Protein AF-0000000073612764 (afdb_homodimer)

pLDDT: mean 76.45, std 27.86, range [14.73, 98.94]

Solvent-accessible surface area (backbone atoms only — not comparable to full-atom values): 67727 Å² total; per-residue (Å²): 134,64,62,68,88,82,81,88,78,84,76,68,81,69,78,70,76,78,71,77,79,73,77,84,73,81,82,80,80,85,80,77,92,86,90,81,88,84,84,82,78,88,77,84,74,81,81,82,83,83,87,80,78,78,71,62,63,65,56,52,54,52,49,50,52,47,48,49,51,46,52,46,45,54,45,41,50,46,36,46,58,24,46,49,54,46,48,48,30,52,41,17,35,62,27,82,59,72,61,72,38,62,96,82,54,77,76,76,83,60,82,93,48,69,78,62,61,62,55,54,48,45,57,57,60,62,50,53,68,84,73,54,59,67,57,21,48,76,69,43,37,64,54,66,69,58,53,51,52,41,25,75,71,35,61,42,5,43,66,36,49,52,94,38,61,18,65,43,42,49,49,50,54,47,31,56,52,28,20,61,46,27,65,37,55,23,60,31,50,48,45,40,33,25,48,39,44,11,44,29,47,44,73,76,44,36,51,73,68,53,36,67,67,46,41,38,43,34,10,51,43,80,34,36,26,10,44,40,68,34,26,94,75,13,60,93,30,57,87,63,53,77,26,34,36,44,74,39,94,85,64,58,27,27,39,28,39,40,58,29,40,76,17,42,31,40,78,68,33,40,35,30,32,35,55,25,32,26,81,41,72,43,96,85,64,49,77,42,79,27,36,20,25,31,57,41,52,46,84,51,42,45,56,48,58,55,69,66,65,59,45,65,32,40,32,22,34,49,27,12,31,36,36,33,49,70,17,54,35,49,57,86,30,48,38,58,43,91,52,41,15,56,60,49,51,51,53,29,57,35,68,41,33,26,43,47,5,20,15,44,24,32,31,44,54,53,48,49,52,57,45,46,55,48,28,66,65,43,51,49,83,91,32,38,42,58,72,37,53,64,50,42,50,49,51,50,51,39,52,40,47,33,50,35,28,33,28,33,20,38,26,48,19,34,49,61,59,37,87,75,83,57,59,52,42,56,59,14,45,38,25,30,45,52,24,23,53,41,43,45,52,39,39,48,48,51,21,55,74,50,35,70,60,18,42,20,63,89,38,65,39,36,57,52,39,41,37,32,56,53,50,47,36,56,96,57,32,48,71,58,41,27,46,49,40,24,49,55,51,44,51,55,50,47,53,54,48,51,54,44,50,54,39,34,73,70,58,34,62,67,48,49,51,46,54,51,48,50,52,48,43,65,70,65,68,64,84,57,78,54,52,47,50,70,97,80,26,78,42,41,73,91,44,45,67,61,47,42,51,50,34,38,50,54,52,53,46,53,52,50,50,52,51,48,46,70,72,42,51,82,59,45,80,72,38,42,66,61,30,42,53,50,20,51,48,49,40,48,51,49,34,52,44,17,40,48,10,37,50,24,32,35,54,75,69,60,43,71,69,50,71,63,51,51,51,52,59,51,48,54,55,56,56,48,69,57,52,61,65,59,63,64,57,62,83,73,75,70,78,75,131,133,65,61,67,85,82,82,81,78,81,75,76,76,80,77,71,77,76,71,77,78,71,78,86,73,81,82,84,84,87,84,80,90,81,85,77,76,81,75,84,82,78,81,72,81,75,78,81,79,82,86,83,76,80,72,64,65,67,59,53,53,52,50,51,51,48,48,49,49,48,53,46,48,54,46,41,50,45,39,44,58,25,46,49,54,46,49,48,29,53,40,16,35,62,26,82,60,72,61,73,40,62,96,82,54,77,75,78,84,59,82,92,47,68,77,62,61,63,54,53,47,44,56,57,60,63,48,53,68,83,72,53,60,67,56,20,48,77,69,43,37,64,53,66,69,58,54,50,51,42,24,74,71,35,60,44,5,41,66,36,48,53,95,38,61,19,65,44,40,50,48,48,54,46,29,58,51,26,22,60,45,28,65,35,56,23,60,32,50,47,45,40,32,25,49,38,44,12,44,29,47,44,74,77,44,37,51,74,68,54,36,67,67,47,40,39,44,32,9,51,42,80,33,37,26,10,44,39,68,34,26,95,75,12,60,94,30,58,87,63,53,76,27,34,35,44,72,39,95,83,65,56,26,26,40,26,39,39,62,30,39,76,15,42,30,42,77,68,32,41,34,31,33,38,55,25,32,26,81,39,72,42,96,86,65,49,75,43,80,26,36,22,25,30,56,40,52,45,84,52,41,45,56,48,57,56,70,66,65,58,45,65,32,40,32,21,33,49,27,10,32,38,36,34,50,69,18,53,37,50,56,87,30,49,37,60,43,92,53,42,14,57,60,50,51,51,52,27,57,36,67,39,34,28,44,47,5,19,14,44,25,32,32,44,53,52,49,49,52,58,48,47,55,47,28,63,64,42,51,48,83,90,33,40,41,58,74,37,54,66,50,42,48,48,53,50,50,39,51,42,46,33,52,34,27,33,28,32,19,39,28,49,19,36,51,62,58,38,90,75,83,57,60,52,43,56,59,13,44,36,24,30,46,53,24,24,53,40,45,45,51,37,39,49,48,51,22,55,73,50,34,71,59,18,41,21,62,89,37,65,40,36,56,51,40,41,38,33,57,52,49,46,35,57,96,57,31,49,70,58,41,26,46,49,40,25,49,56,52,44,52,56,50,47,52,54,48,50,52,44,50,54,38,33,71,68,57,32,61,68,48,50,51,46,54,50,47,48,53,48,44,65,68,63,67,63,85,56,77,53,53,47,50,68,97,81,26,78,40,41,74,92,44,43,67,63,48,41,51,49,33,39,49,53,52,53,47,52,51,50,51,52,52,49,45,70,71,42,50,82,58,43,80,73,38,40,65,59,31,42,52,49,20,53,47,50,40,48,51,50,33,52,44,16,40,48,10,38,49,24,33,34,53,75,68,61,43,72,70,48,70,63,51,51,50,52,60,52,46,52,55,58,55,47,68,57,52,59,66,60,63,64,56,62,83,73,75,70,78,76,130

InterPro domains:
  IPR006089 Acyl-CoA dehydrogenase, conserved site [PS00072] (228-240)
  IPR006089 Acyl-CoA dehydrogenase, conserved site [PS00073] (448-467)
  IPR006091 Acyl-CoA dehydrogenase/oxidase, middle domain [PF02770] (226-326)
  IPR009075 Acyl-CoA dehydrogenase/oxidase, C-terminal [PF00441] (339-486)
  IPR009100 Acyl-CoA dehydrogenase/oxidase, N-terminal and middle domain superfamily [SSF56645] (134-352)
  IPR013786 Acyl-CoA dehydrogenase/oxidase, N-terminal [PF02771] (134-222)
  IPR036250 Acyl-CoA dehydrogenase-like, C-terminal [SSF47203] (337-486)
  IPR037069 Acyl-CoA dehydrogenase/oxidase, N-terminal domain superfamily [G3DSA:1.10.540.10] (129-224)
  IPR046373 Acyl-CoA oxidase/dehydrogenase, middle domain superfamily [G3DSA:2.40.110.10] (225-338)
  IPR049448 ACAD9/ACADV-like, C-terminal domain [PF21343] (541-620)

Nearest PDB structures (foldseek):
  8phe-assembly1_B  TM=9.409E-01  e=2.191E-54  Homo sapiens
  8phf-assembly1_A  TM=9.294E-01  e=9.402E-52  Homo sapiens
  3b96-assembly1_A-2  TM=9.027E-01  e=5.241E-44  Homo sapiens
  2uxw-assembly1_A-2  TM=8.750E-01  e=7.112E-44  Homo sapiens
  8ca1-assembly1_A  TM=9.031E-01  e=2.999E-43  Mus musculus

Foldseek 3Di:
DPFDDDDDDPPDDPPDDPPDPDDDDDDDDDDDDDDDDDDDDDDPDDDDDDDPPPPPPVVVVVVVVLVVVLCVVVLVVLVVVLVVLQVLLQLLLVLPQFFVPDLDDDRPQDPVNPPQPVLQCCLCVVPVVPPPLLCLWVVLAGDPVSLLSCLVSLLLQDCPDVVLPHVNDFLSSVLQNLLSQLQRLLSSLQSCQQDLAFCVLCVPFNDPVSSNVPNNCRSSVVFGGKEFQADPVDDLNSFPAAWAWEQDPVRFWTFTWDKGFFIWCLVPGQKYWHKHWDWDQDPVRDTDTAIWIFIAGCPLDQKDWDAFDCALASSRIGTTMITGDRRIGGPSGTGHDRRCHVVSNLVSLLPRLLSLLSSLLSNLSVLLVVLVVQQCPDDDPRDRNCPDPVLVVLSLLSVLLSLLLSLLSSSLSSQPSDPDHGRCSLSSLLSLLSSLVSQLSNLVSSLVSVPVVSVDSVDCSVNSNSSSNCSCPPSHHNLSSLLVNLVVVLVVLVVVVVVLVVCVVVVVVSSVVSVVVVVVVVVVVDQQPSQCDDPPHSFAPVCVVLVSLLRVLVVVLSVVSVVLCVVQPPVVSVVSVVSNLNSLSVSLSSSSSSLRSNLRSCVVVVRPPSVVSVSSVVSSVVSVVRPDVVVVPPPPDDPDD/DPFDDDDDDCPDDDPDPPPDPPDDDDDDDDDDDDDDPDPDDDDDDDDDDDCPPDPPPVVVVVVVVLVVVLCVVVLVVLVVVLVVLQVLLQLLLVLPQQFVPDLDDDRPQDPVNPPQPVLQCCLCVVPVVVPPLLCLWVVLAGDPVSLLSCLVSLLLQDCPDVVLPHVNDFLSSVLQSLLSQLQRLLSSLQSCQQDLAFCVLCVPFNDPVSCNVPNNCRRSVVFGGKEFQADPVDDLNSFPAAWAWEQDPVNFWTFTWDKGFFIWCLQPGQKYWHKHWDWDQDPVRDTDTAIWIFIAGCPLDQKDWDAFDCALASSRIGTTMITGDRRIGGPSGTGHDRRCVVVSNLVSLLPRLLSLLSSLLSNLSVLLVVLVVQQCPDDDPRDRNCPDPVLVVLSLLSVLLSLLLSLLSSSLSSQPSDPDHGRCSLSSLLSLLSSLVSQLSNLVSSLVSVPVVSVDSVDCSVNSNSSSNCSCPPSHHNLSSLLVNLVVVLVVLVVVVVVLVVCVVVVVVSSVVSVVVVVVVVVVPDQQPSQCDDPPHSFAPVCVVLVSLLRVLVVVLSVVSVVLCVVQPPVVSVVSVVSNLNSLSVSLSSSSSSLRSNLRSCVVVVRPPSVVSVSSVVSSVVSVVRPDVVVVPPPPDDPDD

Organism: Bos mutus grunniens (NCBI:txid30521)

Sequence (1282 aa):
MTAFGKGRGCLTAVPRPPPPPPPPSSPSNSRAARGRGRRPRRRIGGRGGGWGGAGGWRHRRREIEAAGRRQQQQQERLRGQHERLWALLVLGGGALLPRPSGLHRDPAPAAHQSAEPSFRQGALLGQDPEVDSRKIDQEGKIPDETLEKLKSLGLFGMQVPEEYGGLGLSNTMYARLAEVIGLDASIAVTLAAHQSIGLKGIILAGSKEQKARYLPRLASGEHVAAFCLTEPASGSDAASIRTRATLSADKSHYVLNGSKVWITNGGLANVFTVFAKTEVVDSDGSVKDKITAFIVERDFGGVTNGKPEDKMGIRGSNTCEVHFENTRVPVENVLGEVGGGFKVAVNILNSGRFSMGSMVAGMLKKLIEMTAEYACTRKQFNRNLSEFGLIQEKFALMAQKAYVMESMAYLTAAMLDAPGFPDCSIEAAMVKVFSSEGAWTCVSEALQILGSSGYARDYPYERLLRDSRILLIFEGTNEILRMYIALTGLQHAGRILTARVKELKRGNVTTIMETVGQRLRDSLGRTVDLGLTGKLGVVHPSLVDGAHKLEENVYYFGRSVETLLLRFGKTIVEEQLVLKRVANVLINLYGMTAVLSRASRSIRLGLRDQDHEILQKTWMTWSRRCPSRSWRSGPTSAPTPMTAFGKGRGCLTAVPRPPPPPPPPSSPSNSRAARGRGRRPRRRIGGRGGGWGGAGGWRHRRREIEAAGRRQQQQQERLRGQHERLWALLVLGGGALLPRPSGLHRDPAPAAHQSAEPSFRQGALLGQDPEVDSRKIDQEGKIPDETLEKLKSLGLFGMQVPEEYGGLGLSNTMYARLAEVIGLDASIAVTLAAHQSIGLKGIILAGSKEQKARYLPRLASGEHVAAFCLTEPASGSDAASIRTRATLSADKSHYVLNGSKVWITNGGLANVFTVFAKTEVVDSDGSVKDKITAFIVERDFGGVTNGKPEDKMGIRGSNTCEVHFENTRVPVENVLGEVGGGFKVAVNILNSGRFSMGSMVAGMLKKLIEMTAEYACTRKQFNRNLSEFGLIQEKFALMAQKAYVMESMAYLTAAMLDAPGFPDCSIEAAMVKVFSSEGAWTCVSEALQILGSSGYARDYPYERLLRDSRILLIFEGTNEILRMYIALTGLQHAGRILTARVKELKRGNVTTIMETVGQRLRDSLGRTVDLGLTGKLGVVHPSLVDGAHKLEENVYYFGRSVETLLLRFGKTIVEEQLVLKRVANVLINLYGMTAVLSRASRSIRLGLRDQDHEILQKTWMTWSRRCPSRSWRSGPTSAPTP

Secondary structure (DSSP, 8-state):
---S-------------------------------------------------TTHHHHHHHHHHHHHHHHHHHHHHHHHHHHHHHHHHHHHHHS-------TT------SS-SSHHHIIIIIIIIS-----HHHHHHHTS--HHHHHHHHHTTGGGSSS-GGGTS----HHHHHHHHHHHTTSHHHHHHHHIIIIIITHHHHHH--HHHHHHHHHHHHHTSS-EEEE---SS-SS-GGG---EEEE-TTSSEEEEEEEEEEEETTTT-SEEEEEEEEEEE-TTS-EEEEEEEEEEEGGGSSEEE-PPP-BSS-TTS-EEEEEEEEEEEEGGGEES-TT-HHHHHHHHHHHHTTHHHHHHHHHHHHHHHHHHHHHHH-EETTEEGGGSHHHHHHHHHHHHHHHHHHHHHHHHHHHHHSSS----HHHHHHHHHHHHHHHHHHHHHHHHHHTHHHHBTTSTHHHHHHHHGGGGTSSS-HHHHHHHHHHHHHHHHHHHHHHHHHHHHTT-HHHHHHHHHHHHHHHHT-----SSSSTT-SS-GGGHHHHHHHHHHHHHHHHHHHHHHHHHGGGGGG-HHHHHHHHHHHHHHHHHHHHHHHHHHHHHHT-TTGGGGGHHHHHHHHHHTTTHHHHHS--------/---S-------------------------------------------------GGGHHHHHHHHHHHHHHHHHHHHHHHHHHHHHHHHHHHHHHS-------TT------SS-SSHHHHHIIIIIIS-----HHHHHHHTS--HHHHHHHHHTTGGGSSS-GGGTS----HHHHHHHHHHHTTSHHHHHHHHIIIIIITHHHHHH--HHHHHHHHHHHHHTSS-EEEE---SS-SS-GGG---EEEE-TTSSEEEEEEEEEEEETTTT-SEEEEEEEEEEE-TTS-EEEEEEEEEEEGGGSSEEE-PPP-BSS-TTS-EEEEEEEEEEEEGGGEES-TT-HHHHHHHHHHHHTTHHHHHHHHHHHHHHHHHHHHHHH-EETTEEGGGSHHHHHHHHHHHHHHHHHHHHHHHHHHHHHSSS----HHHHHHHHHHHHHHHHHHHHHHHHHHTHHHHBTTSTHHHHHHHHGGGGTSSS-HHHHHHHHHHHHHHHHHHHHHHHHHHHHTT-HHHHHHHHHHHHHHHTT-----SSSSTT-SS-GGGHHHHHHHHHHHHHHHHHHHHHHHHHGGGGGG-HHHHHHHHHHHHHHHHHHHHHHHHHHHHHHT-TTGGGGGHHHHHHHHHHTTTHHHHHS--------

Structure (mmCIF, N/CA/C/O backbone):
data_AF-0000000073612764-model_v1
#
loop_
_entity.id
_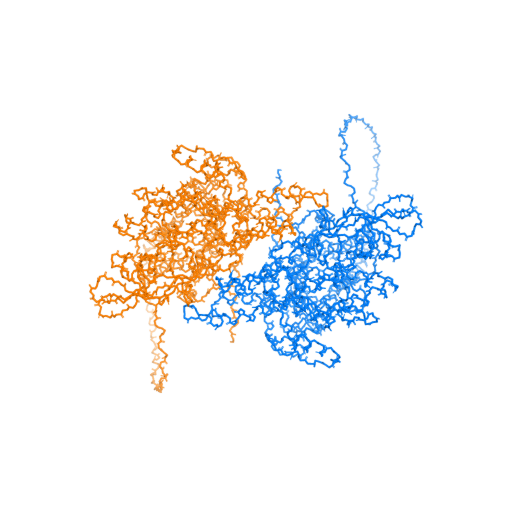entity.type
_entity.pdbx_description
1 polymer 'Acyl-CoA dehydrogenase family member 9'
#
loop_
_atom_site.group_PDB
_atom_site.id
_atom_site.type_symbol
_atom_site.label_atom_id
_atom_site.label_alt_id
_atom_site.label_comp_id
_atom_site.label_asym_id
_atom_site.label_entity_id
_atom_site.label_seq_id
_atom_site.pdbx_PDB_ins_code
_atom_site.Cartn_x
_atom_site.Cartn_y
_atom_site.Cartn_z
_atom_site.occupancy
_atom_site.B_iso_or_equiv
_atom_site.auth_seq_id
_atom_site.auth_comp_id
_atom_site.auth_asym_id
_atom_site.auth_atom_id
_atom_site.pdbx_PDB_model_num
ATOM 1 N N . MET A 1 1 ? 15.695 -19.797 -17.484 1 20.94 1 MET A N 1
ATOM 2 C CA . MET A 1 1 ? 16.641 -20.625 -16.734 1 20.94 1 MET A CA 1
ATOM 3 C C . MET A 1 1 ? 16.266 -22.094 -16.844 1 20.94 1 MET A C 1
ATOM 5 O O . MET A 1 1 ? 17.125 -22.969 -16.953 1 20.94 1 MET A O 1
ATOM 9 N N . THR A 1 2 ? 14.922 -22.297 -16.625 1 25.86 2 THR A N 1
ATOM 10 C CA . THR A 1 2 ? 14.57 -23.703 -16.484 1 25.86 2 THR A CA 1
ATOM 11 C C . THR A 1 2 ? 14.32 -24.359 -17.844 1 25.86 2 THR A C 1
ATOM 13 O O . THR A 1 2 ? 13.836 -25.484 -17.922 1 25.86 2 THR A O 1
ATOM 16 N N . ALA A 1 3 ? 14.609 -23.812 -18.984 1 24.2 3 ALA A N 1
ATOM 17 C CA . ALA A 1 3 ? 13.922 -24.422 -20.109 1 24.2 3 ALA A CA 1
ATOM 18 C C . ALA A 1 3 ? 14.531 -25.781 -20.453 1 24.2 3 ALA A C 1
ATOM 20 O O . ALA A 1 3 ? 14.172 -26.391 -21.469 1 24.2 3 ALA A O 1
ATOM 21 N N . PHE A 1 4 ? 15.859 -26.031 -20.109 1 24.45 4 PHE A N 1
ATOM 22 C CA . PHE A 1 4 ? 16.234 -27.172 -20.938 1 24.45 4 PHE A CA 1
ATOM 23 C C . PHE A 1 4 ? 15.578 -28.453 -20.422 1 24.45 4 PHE A C 1
ATOM 25 O O . PHE A 1 4 ? 15.094 -28.484 -19.297 1 24.45 4 PHE A O 1
ATOM 32 N N . GLY A 1 5 ? 16.234 -29.734 -20.734 1 19.98 5 GLY A N 1
ATOM 33 C CA . GLY A 1 5 ? 15.68 -31.062 -20.953 1 19.98 5 GLY A CA 1
ATOM 34 C C . GLY A 1 5 ? 15.117 -31.688 -19.703 1 19.98 5 GLY A C 1
ATOM 35 O O . GLY A 1 5 ? 15.352 -31.203 -18.594 1 19.98 5 GLY A O 1
ATOM 36 N N . LYS A 1 6 ? 14.953 -33.281 -19.703 1 25.16 6 LYS A N 1
ATOM 37 C CA . LYS A 1 6 ? 13.898 -34.219 -19.344 1 25.16 6 LYS A CA 1
ATOM 38 C C . LYS A 1 6 ? 13.992 -34.594 -17.859 1 25.16 6 LYS A C 1
ATOM 40 O O . LYS A 1 6 ? 13.156 -35.344 -17.359 1 25.16 6 LYS A O 1
ATOM 45 N N . GLY A 1 7 ? 15.172 -34.469 -17.047 1 19.06 7 GLY A N 1
ATOM 46 C CA . GLY A 1 7 ? 15.219 -35.656 -16.234 1 19.06 7 GLY A CA 1
ATOM 47 C C . GLY A 1 7 ? 14.102 -35.75 -15.211 1 19.06 7 GLY A C 1
ATOM 48 O O . GLY A 1 7 ? 13.438 -34.75 -14.93 1 19.06 7 GLY A O 1
ATOM 49 N N . ARG A 1 8 ? 13.984 -37 -14.359 1 23.27 8 ARG A N 1
ATOM 50 C CA . ARG A 1 8 ? 13.062 -37.844 -13.617 1 23.27 8 ARG A CA 1
ATOM 51 C C . ARG A 1 8 ? 12.57 -37.156 -12.352 1 23.27 8 ARG A C 1
ATOM 53 O O . ARG A 1 8 ? 13.18 -36.156 -11.906 1 23.27 8 ARG A O 1
ATOM 60 N N . GLY A 1 9 ? 11.586 -37.844 -11.594 1 19.86 9 GLY A N 1
ATOM 61 C CA . GLY A 1 9 ? 10.398 -37.719 -10.766 1 19.86 9 GLY A CA 1
ATOM 62 C C . GLY A 1 9 ? 10.711 -37.375 -9.328 1 19.86 9 GLY A C 1
ATOM 63 O O . GLY A 1 9 ? 9.828 -36.938 -8.578 1 19.86 9 GLY A O 1
ATOM 64 N N . CYS A 1 10 ? 11.938 -37.75 -8.703 1 19.52 10 CYS A N 1
ATOM 65 C CA . CYS A 1 10 ? 11.75 -38.344 -7.387 1 19.52 10 CYS A CA 1
ATOM 66 C C . CYS A 1 10 ? 11.508 -37.281 -6.324 1 19.52 10 CYS A C 1
ATOM 68 O O . CYS A 1 10 ? 12.438 -36.594 -5.93 1 19.52 10 CYS A O 1
ATOM 70 N N . LEU A 1 11 ? 10.445 -36.625 -6.344 1 20.95 11 LEU A N 1
ATOM 71 C CA . LEU A 1 11 ? 10.172 -35.531 -5.453 1 20.95 11 LEU A CA 1
ATOM 72 C C . LEU A 1 11 ? 10.062 -36 -4.008 1 20.95 11 LEU A C 1
ATOM 74 O O . LEU A 1 11 ? 9.562 -35.25 -3.148 1 20.95 11 LEU A O 1
ATOM 78 N N . THR A 1 12 ? 10.469 -37.375 -3.711 1 19.67 12 THR A N 1
ATOM 79 C CA . THR A 1 12 ? 9.734 -37.938 -2.582 1 19.67 12 THR A CA 1
ATOM 80 C C . THR A 1 12 ? 10.109 -37.219 -1.286 1 19.67 12 THR A C 1
ATOM 82 O O . THR A 1 12 ? 9.266 -37.031 -0.408 1 19.67 12 THR A O 1
ATOM 85 N N . ALA A 1 13 ? 11.398 -37.125 -0.865 1 20.62 13 ALA A N 1
ATOM 86 C CA . ALA A 1 13 ? 11.766 -37.594 0.469 1 20.62 13 ALA A CA 1
ATOM 87 C C . ALA A 1 13 ? 11.531 -36.5 1.517 1 20.62 13 ALA A C 1
ATOM 89 O O . ALA A 1 13 ? 12.102 -35.406 1.436 1 20.62 13 ALA A O 1
ATOM 90 N N . VAL A 1 14 ? 10.32 -36.406 1.912 1 21 14 VAL A N 1
ATOM 91 C CA . VAL A 1 14 ? 9.914 -35.5 2.979 1 21 14 VAL A CA 1
ATOM 92 C C . VAL A 1 14 ? 10.742 -35.75 4.23 1 21 14 VAL A C 1
ATOM 94 O O . VAL A 1 14 ? 10.75 -36.875 4.754 1 21 14 VAL A O 1
ATOM 97 N N . PRO A 1 15 ? 11.891 -35.219 4.41 1 19.94 15 PRO A N 1
ATOM 98 C CA . PRO A 1 15 ? 12.82 -35.625 5.465 1 19.94 15 PRO A CA 1
ATOM 99 C C . PRO A 1 15 ? 12.188 -35.594 6.855 1 19.94 15 PRO A C 1
ATOM 101 O O . PRO A 1 15 ? 11.414 -34.688 7.172 1 19.94 15 PRO A O 1
ATOM 104 N N . ARG A 1 16 ? 11.852 -36.844 7.371 1 22.97 16 ARG A N 1
ATOM 105 C CA . ARG A 1 16 ? 11.273 -37.094 8.688 1 22.97 16 ARG A CA 1
ATOM 106 C C . ARG A 1 16 ? 12.078 -36.406 9.781 1 22.97 16 ARG A C 1
ATOM 108 O O . ARG A 1 16 ? 13.305 -36.344 9.719 1 22.97 16 ARG A O 1
ATOM 115 N N . PRO A 1 17 ? 11.5 -35.531 10.414 1 22.31 17 PRO A N 1
ATOM 116 C CA . PRO A 1 17 ? 12.141 -34.719 11.461 1 22.31 17 PRO A CA 1
ATOM 117 C C . PRO A 1 17 ? 12.953 -35.562 12.438 1 22.31 17 PRO A C 1
ATOM 119 O O . PRO A 1 17 ? 12.594 -36.719 12.734 1 22.31 17 PRO A O 1
ATOM 122 N N . PRO A 1 18 ? 14.305 -35.531 12.352 1 21.98 18 PRO A N 1
ATOM 123 C CA . PRO A 1 18 ? 15.188 -36.469 13.07 1 21.98 18 PRO A CA 1
ATOM 124 C C . PRO A 1 18 ? 14.781 -36.656 14.523 1 21.98 18 PRO A C 1
ATOM 126 O O . PRO A 1 18 ? 14.156 -35.781 15.117 1 21.98 18 PRO A O 1
ATOM 129 N N . PRO A 1 19 ? 14.438 -37.906 14.844 1 23.17 19 PRO A N 1
ATOM 130 C CA . PRO A 1 19 ? 13.938 -38.281 16.156 1 23.17 19 PRO A CA 1
ATOM 131 C C . PRO A 1 19 ? 14.766 -37.719 17.312 1 23.17 19 PRO A C 1
ATOM 133 O O . PRO A 1 19 ? 15.922 -37.344 17.109 1 23.17 19 PRO A O 1
ATOM 136 N N . PRO A 1 20 ? 14.172 -37.312 18.297 1 22.52 20 PRO A N 1
ATOM 137 C CA . PRO A 1 20 ? 14.648 -36.625 19.5 1 22.52 20 PRO A CA 1
ATOM 138 C C . PRO A 1 20 ? 15.914 -37.25 20.078 1 22.52 20 PRO A C 1
ATOM 140 O O . PRO A 1 20 ? 16.078 -38.469 20.031 1 22.52 20 PRO A O 1
ATOM 143 N N . PRO A 1 21 ? 17.047 -36.562 19.891 1 21.48 21 PRO A N 1
ATOM 144 C CA . PRO A 1 21 ? 18.375 -37.125 20.203 1 21.48 21 PRO A CA 1
ATOM 145 C C . PRO A 1 21 ? 18.406 -37.812 21.547 1 21.48 21 PRO A C 1
ATOM 147 O O . PRO A 1 21 ? 17.703 -37.438 22.484 1 21.48 21 PRO A O 1
ATOM 150 N N . PRO A 1 22 ? 18.547 -39.156 21.484 1 21.36 22 PRO A N 1
ATOM 151 C CA . PRO A 1 22 ? 18.469 -40 22.672 1 21.36 22 PRO A CA 1
ATOM 152 C C . PRO A 1 22 ? 19.391 -39.531 23.797 1 21.36 22 PRO A C 1
ATOM 154 O O . PRO A 1 22 ? 20.344 -38.781 23.547 1 21.36 22 PRO A O 1
ATOM 157 N N . PRO A 1 23 ? 19.062 -39.75 25 1 22.69 23 PRO A N 1
ATOM 158 C CA . PRO A 1 23 ? 19.594 -39.281 26.281 1 22.69 23 PRO A CA 1
ATOM 159 C C . PRO A 1 23 ? 21.078 -39.625 26.469 1 22.69 23 PRO A C 1
ATOM 161 O O . PRO A 1 23 ? 21.562 -40.594 25.891 1 22.69 23 PRO A O 1
ATOM 164 N N . PRO A 1 24 ? 21.906 -38.625 26.578 1 20.33 24 PRO A N 1
ATOM 165 C CA . PRO A 1 24 ? 23.359 -38.656 26.656 1 20.33 24 PRO A CA 1
ATOM 166 C C . PRO A 1 24 ? 23.859 -39.719 27.641 1 20.33 24 PRO A C 1
ATOM 168 O O . PRO A 1 24 ? 23.5 -39.719 28.812 1 20.33 24 PRO A O 1
ATOM 171 N N . SER A 1 25 ? 23.938 -41 27.094 1 18.17 25 SER A N 1
ATOM 172 C CA . SER A 1 25 ? 24.422 -42.062 27.984 1 18.17 25 SER A CA 1
ATOM 173 C C . SER A 1 25 ? 25.812 -41.688 28.531 1 18.17 25 SER A C 1
ATOM 175 O O . SER A 1 25 ? 26.531 -40.875 27.953 1 18.17 25 SER A O 1
ATOM 177 N N . SER A 1 26 ? 26.219 -42.281 29.703 1 19.78 26 SER A N 1
ATOM 178 C CA . SER A 1 26 ? 27.156 -42.219 30.812 1 19.78 26 SER A CA 1
ATOM 179 C C . SER A 1 26 ? 28.547 -42.688 30.391 1 19.78 26 SER A C 1
ATOM 181 O O . SER A 1 26 ? 28.859 -43.875 30.5 1 19.78 26 SER A O 1
ATOM 183 N N . PRO A 1 27 ? 29.188 -41.875 29.438 1 18.44 27 PRO A N 1
ATOM 184 C CA . PRO A 1 27 ? 30.344 -42.562 28.828 1 18.44 27 PRO A CA 1
ATOM 185 C C . PRO A 1 27 ? 31.422 -42.938 29.828 1 18.44 27 PRO A C 1
ATOM 187 O O . PRO A 1 27 ? 31.656 -42.188 30.797 1 18.44 27 PRO A O 1
ATOM 190 N N . SER A 1 28 ? 31.625 -44.188 29.922 1 17.14 28 SER A N 1
ATOM 191 C CA . SER A 1 28 ? 32.5 -44.969 30.766 1 17.14 28 SER A CA 1
ATOM 192 C C . SER A 1 28 ? 33.969 -44.625 30.5 1 17.14 28 SER A C 1
ATOM 194 O O . SER A 1 28 ? 34.312 -44.094 29.453 1 17.14 28 SER A O 1
ATOM 196 N N . ASN A 1 29 ? 34.969 -44.906 31.453 1 16.59 29 ASN A N 1
ATOM 197 C CA . ASN A 1 29 ? 36.25 -44.562 32.094 1 16.59 29 ASN A CA 1
ATOM 198 C C . ASN A 1 29 ? 37.438 -45.031 31.25 1 16.59 29 ASN A C 1
ATOM 200 O O . ASN A 1 29 ? 38.469 -44.375 31.266 1 16.59 29 ASN A O 1
ATOM 204 N N . SER A 1 30 ? 37.406 -46.188 30.469 1 15.34 30 SER A N 1
ATOM 205 C CA . SER A 1 30 ? 38.562 -47 30.812 1 15.34 30 SER A CA 1
ATOM 206 C C . SER A 1 30 ? 39.812 -46.531 30.078 1 15.34 30 SER A C 1
ATOM 208 O O . SER A 1 30 ? 39.719 -46.094 28.938 1 15.34 30 SER A O 1
ATOM 210 N N . ARG A 1 31 ? 41.031 -46.375 30.797 1 17.53 31 ARG A N 1
ATOM 211 C CA . ARG A 1 31 ? 42.375 -45.875 30.797 1 17.53 31 ARG A CA 1
ATOM 212 C C . ARG A 1 31 ? 43.281 -46.656 29.844 1 17.53 31 ARG A C 1
ATOM 214 O O . ARG A 1 31 ? 44.438 -46.281 29.641 1 17.53 31 ARG A O 1
ATOM 221 N N . ALA A 1 32 ? 42.906 -47.906 29.156 1 14.73 32 ALA A N 1
ATOM 222 C CA . ALA A 1 32 ? 44.031 -48.844 29.297 1 14.73 32 ALA A CA 1
ATOM 223 C C . ALA A 1 32 ? 45.188 -48.5 28.375 1 14.73 32 ALA A C 1
ATOM 225 O O . ALA A 1 32 ? 46.312 -48.406 28.812 1 14.73 32 ALA A O 1
ATOM 226 N N . ALA A 1 33 ? 45.281 -49.031 27.078 1 15.34 33 ALA A N 1
ATOM 227 C CA . ALA A 1 33 ? 46.25 -50.094 26.781 1 15.34 33 ALA A CA 1
ATOM 228 C C . ALA A 1 33 ? 47.562 -49.531 26.234 1 15.34 33 ALA A C 1
ATOM 230 O O . ALA A 1 33 ? 47.594 -48.375 25.781 1 15.34 33 ALA A O 1
ATOM 231 N N . ARG A 1 34 ? 48.469 -50.406 25.438 1 15.86 34 ARG A N 1
ATOM 232 C CA . ARG A 1 34 ? 49.812 -51 25.531 1 15.86 34 ARG A CA 1
ATOM 233 C C . ARG A 1 34 ? 50.781 -50.344 24.547 1 15.86 34 ARG A C 1
ATOM 235 O O . ARG A 1 34 ? 51.875 -49.906 24.938 1 15.86 34 ARG A O 1
ATOM 242 N N . GLY A 1 35 ? 50.75 -50.688 23.219 1 15.26 35 GLY A N 1
ATOM 243 C CA . GLY A 1 35 ? 51.875 -51.438 22.719 1 15.26 35 GLY A CA 1
ATOM 244 C C . GLY A 1 35 ? 52.969 -50.594 22.125 1 15.26 35 GLY A C 1
ATOM 245 O O . GLY A 1 35 ? 52.75 -49.406 21.828 1 15.26 35 GLY A O 1
ATOM 246 N N . ARG A 1 36 ? 54.25 -51.188 21.609 1 17.03 36 ARG A N 1
ATOM 247 C CA . ARG A 1 36 ? 55.688 -51.188 21.672 1 17.03 36 ARG A CA 1
ATOM 248 C C . ARG A 1 36 ? 56.312 -50.594 20.406 1 17.03 36 ARG A C 1
ATOM 250 O O . ARG A 1 36 ? 57.312 -49.906 20.453 1 17.03 36 ARG A O 1
ATOM 257 N N . GLY A 1 37 ? 55.688 -50.812 19.172 1 15.52 37 GLY A N 1
ATOM 258 C CA . GLY A 1 37 ? 56.719 -51.406 18.312 1 15.52 37 GLY A CA 1
ATOM 259 C C . GLY A 1 37 ? 57.781 -50.438 17.891 1 15.52 37 GLY A C 1
ATOM 260 O O . GLY A 1 37 ? 57.656 -49.219 18.078 1 15.52 37 GLY A O 1
ATOM 261 N N . ARG A 1 38 ? 58.812 -50.906 16.797 1 16.61 38 ARG A N 1
ATOM 262 C CA . ARG A 1 38 ? 60.219 -51.094 16.453 1 16.61 38 ARG A CA 1
ATOM 263 C C . ARG A 1 38 ? 60.688 -49.969 15.508 1 16.61 38 ARG A C 1
ATOM 265 O O . ARG A 1 38 ? 59.906 -49.5 14.68 1 16.61 38 ARG A O 1
ATOM 272 N N . ARG A 1 39 ? 61.75 -49.344 15.758 1 18.69 39 ARG A N 1
ATOM 273 C CA . ARG A 1 39 ? 62.5 -48.156 15.383 1 18.69 39 ARG A CA 1
ATOM 274 C C . ARG A 1 39 ? 63.156 -48.312 14.023 1 18.69 39 ARG A C 1
ATOM 276 O O . ARG A 1 39 ? 64.125 -49.094 13.883 1 18.69 39 ARG A O 1
ATOM 283 N N . PRO A 1 40 ? 62.375 -48.688 12.852 1 16.69 40 PRO A N 1
ATOM 284 C CA . PRO A 1 40 ? 63.25 -49.188 11.773 1 16.69 40 PRO A CA 1
ATOM 285 C C . PRO A 1 40 ? 64.312 -48.156 11.344 1 16.69 40 PRO A C 1
ATOM 287 O O . PRO A 1 40 ? 64.125 -46.969 11.602 1 16.69 40 PRO A O 1
ATOM 290 N N . ARG A 1 41 ? 65.562 -48.594 10.648 1 19.48 41 ARG A N 1
ATOM 291 C CA . ARG A 1 41 ? 66.938 -48.344 10.406 1 19.48 41 ARG A CA 1
ATOM 292 C C . ARG A 1 41 ? 67.125 -47.469 9.172 1 19.48 41 ARG A C 1
ATOM 294 O O . ARG A 1 41 ? 68.25 -47 8.906 1 19.48 41 ARG A O 1
ATOM 301 N N . ARG A 1 42 ? 66.062 -46.969 8.312 1 17.45 42 ARG A N 1
ATOM 302 C CA . ARG A 1 42 ? 66.438 -47 6.906 1 17.45 42 ARG A CA 1
ATOM 303 C C . ARG A 1 42 ? 67.562 -46 6.633 1 17.45 42 ARG A C 1
ATOM 305 O O . ARG A 1 42 ? 67.625 -44.938 7.266 1 17.45 42 ARG A O 1
ATOM 312 N N . ARG A 1 43 ? 68.688 -46.406 5.832 1 19.72 43 ARG A N 1
ATOM 313 C CA . ARG A 1 43 ? 70 -46.125 5.344 1 19.72 43 ARG A CA 1
ATOM 314 C C . ARG A 1 43 ? 70 -45.062 4.25 1 19.72 43 ARG A C 1
ATOM 316 O O . ARG A 1 43 ? 69.312 -45.219 3.225 1 19.72 43 ARG A O 1
ATOM 323 N N . ILE A 1 44 ? 69.875 -43.812 4.535 1 18.52 44 ILE A N 1
ATOM 324 C CA . ILE A 1 44 ? 69.688 -42.719 3.6 1 18.52 44 ILE A CA 1
ATOM 325 C C . ILE A 1 44 ? 70.938 -42.625 2.689 1 18.52 44 ILE A C 1
ATOM 327 O O . ILE A 1 44 ? 72 -42.281 3.143 1 18.52 44 ILE A O 1
ATOM 331 N N . GLY A 1 45 ? 71.125 -43.625 1.806 1 18.86 45 GLY A N 1
ATOM 332 C CA . GLY A 1 45 ? 72.25 -43.531 0.897 1 18.86 45 GLY A CA 1
ATOM 333 C C . GLY A 1 45 ? 72.188 -42.375 -0.062 1 18.86 45 GLY A C 1
ATOM 334 O O . GLY A 1 45 ? 71.062 -41.875 -0.325 1 18.86 45 GLY A O 1
ATOM 335 N N . GLY A 1 46 ? 73.25 -41.531 -0.272 1 18.94 46 GLY A N 1
ATOM 336 C CA . GLY A 1 46 ? 73.562 -40.219 -0.796 1 18.94 46 GLY A CA 1
ATOM 337 C C . GLY A 1 46 ? 73.562 -40.156 -2.312 1 18.94 46 GLY A C 1
ATOM 338 O O . GLY A 1 46 ? 73.938 -39.125 -2.902 1 18.94 46 GLY A O 1
ATOM 339 N N . ARG A 1 47 ? 72.812 -41.062 -3.109 1 19.72 47 ARG A N 1
ATOM 340 C CA . ARG A 1 47 ? 73.438 -41.156 -4.441 1 19.72 47 ARG A CA 1
ATOM 341 C C . ARG A 1 47 ? 73.188 -39.875 -5.25 1 19.72 47 ARG A C 1
ATOM 343 O O . ARG A 1 47 ? 72.25 -39.156 -4.984 1 19.72 47 ARG A O 1
ATOM 350 N N . GLY A 1 48 ? 74.062 -39.5 -6.227 1 21.03 48 GLY A N 1
ATOM 351 C CA . GLY A 1 48 ? 74.562 -38.438 -7.07 1 21.03 48 GLY A CA 1
ATOM 352 C C . GLY A 1 48 ? 73.688 -38.156 -8.266 1 21.03 48 GLY A C 1
ATOM 353 O O . GLY A 1 48 ? 74.062 -37.312 -9.109 1 21.03 48 GLY A O 1
ATOM 354 N N . GLY A 1 49 ? 72.312 -38.531 -8.375 1 19.34 49 GLY A N 1
ATOM 355 C CA . GLY A 1 49 ? 71.812 -38.781 -9.734 1 19.34 49 GLY A CA 1
ATOM 356 C C . GLY A 1 49 ? 71.75 -37.5 -10.562 1 19.34 49 GLY A C 1
ATOM 357 O O . GLY A 1 49 ? 71.688 -36.406 -10.016 1 19.34 49 GLY A O 1
ATOM 358 N N . GLY A 1 50 ? 71.875 -37.594 -11.977 1 22.16 50 GLY A N 1
ATOM 359 C CA . GLY A 1 50 ? 72.062 -36.906 -13.25 1 22.16 50 GLY A CA 1
ATOM 360 C C . GLY A 1 50 ? 70.812 -36.125 -13.672 1 22.16 50 GLY A C 1
ATOM 361 O O . GLY A 1 50 ? 69.688 -36.5 -13.352 1 22.16 50 GLY A O 1
ATOM 362 N N . TRP A 1 51 ? 70.875 -34.719 -13.922 1 22.31 51 TRP A N 1
ATOM 363 C CA . TRP A 1 51 ? 70.062 -33.531 -14.078 1 22.31 51 TRP A CA 1
ATOM 364 C C . TRP A 1 51 ? 69.25 -33.594 -15.375 1 22.31 51 TRP A C 1
ATOM 366 O O . TRP A 1 51 ? 69.812 -33.5 -16.469 1 22.31 51 TRP A O 1
ATOM 376 N N . GLY A 1 52 ? 68.375 -34.656 -15.742 1 22.39 52 GLY A N 1
ATOM 377 C CA . GLY A 1 52 ? 67.75 -34.75 -17.031 1 22.39 52 GLY A CA 1
ATOM 378 C C . GLY A 1 52 ? 66.688 -33.656 -17.234 1 22.39 52 GLY A C 1
ATOM 379 O O . GLY A 1 52 ? 65.875 -33.375 -16.359 1 22.39 52 GLY A O 1
ATOM 380 N N . GLY A 1 53 ? 66.938 -32.531 -18.047 1 25.11 53 GLY A N 1
ATOM 381 C CA . GLY A 1 53 ? 66.375 -31.234 -18.375 1 25.11 53 GLY A CA 1
ATOM 382 C C . GLY A 1 53 ? 65.062 -31.328 -19.125 1 25.11 53 GLY A C 1
ATOM 383 O O . GLY A 1 53 ? 64.438 -30.312 -19.484 1 25.11 53 GLY A O 1
ATOM 384 N N . ALA A 1 54 ? 64.625 -32.438 -19.766 1 30 54 ALA A N 1
ATOM 385 C CA . ALA A 1 54 ? 63.656 -32.375 -20.875 1 30 54 ALA A CA 1
ATOM 386 C C . ALA A 1 54 ? 62.219 -32.156 -20.344 1 30 54 ALA A C 1
ATOM 388 O O . ALA A 1 54 ? 61.281 -32.094 -21.125 1 30 54 ALA A O 1
ATOM 389 N N . GLY A 1 55 ? 62 -32.281 -19.047 1 33.25 55 GLY A N 1
ATOM 390 C CA . GLY A 1 55 ? 60.625 -32.5 -18.609 1 33.25 55 GLY A CA 1
ATOM 391 C C . GLY A 1 55 ? 59.781 -31.234 -18.578 1 33.25 55 GLY A C 1
ATOM 392 O O . GLY A 1 55 ? 58.625 -31.266 -18.172 1 33.25 55 GLY A O 1
ATOM 393 N N . GLY A 1 56 ? 60.375 -30.109 -18.797 1 35.44 56 GLY A N 1
ATOM 394 C CA . GLY A 1 56 ? 59.688 -28.875 -18.453 1 35.44 56 GLY A CA 1
ATOM 395 C C . GLY A 1 56 ? 58.656 -28.453 -19.516 1 35.44 56 GLY A C 1
ATOM 396 O O . GLY A 1 56 ? 57.75 -27.672 -19.234 1 35.44 56 GLY A O 1
ATOM 397 N N . TRP A 1 57 ? 58.969 -28.797 -20.828 1 42.28 57 TRP A N 1
ATOM 398 C CA . TRP A 1 57 ? 58.219 -28.188 -21.906 1 42.28 57 TRP A CA 1
ATOM 399 C C . TRP A 1 57 ? 56.812 -28.781 -22.016 1 42.28 57 TRP A C 1
ATOM 401 O O . TRP A 1 57 ? 55.844 -28.094 -22.359 1 42.28 57 TRP A O 1
ATOM 411 N N . ARG A 1 58 ? 56.656 -30.062 -21.672 1 44.38 58 ARG A N 1
ATOM 412 C CA . ARG A 1 58 ? 55.344 -30.719 -21.781 1 44.38 58 ARG A CA 1
ATOM 413 C C . ARG A 1 58 ? 54.375 -30.172 -20.766 1 44.38 58 ARG A C 1
ATOM 415 O O . ARG A 1 58 ? 53.156 -30.125 -21.016 1 44.38 58 ARG A O 1
ATOM 422 N N . HIS A 1 59 ? 54.906 -29.625 -19.672 1 45.31 59 HIS A N 1
ATOM 423 C CA . HIS A 1 59 ? 54 -29.125 -18.641 1 45.31 59 HIS A CA 1
ATOM 424 C C . HIS A 1 59 ? 53.375 -27.797 -19.062 1 45.31 59 HIS A C 1
ATOM 426 O O . HIS A 1 59 ? 52.188 -27.562 -18.844 1 45.31 59 HIS A O 1
ATOM 432 N N . ARG A 1 60 ? 54.062 -26.938 -19.812 1 48.28 60 ARG A N 1
ATOM 433 C CA . ARG A 1 60 ? 53.562 -25.641 -20.219 1 48.28 60 ARG A CA 1
ATOM 434 C C . ARG A 1 60 ? 52.5 -25.781 -21.328 1 48.28 60 ARG A C 1
ATOM 436 O O . ARG A 1 60 ? 51.5 -25.047 -21.344 1 48.28 60 ARG A O 1
ATOM 443 N N . ARG A 1 61 ? 52.812 -26.688 -22.281 1 47.56 61 ARG A N 1
ATOM 444 C CA . ARG A 1 61 ? 51.844 -26.891 -23.344 1 47.56 61 ARG A CA 1
ATOM 445 C C . ARG A 1 61 ? 50.531 -27.406 -22.797 1 47.56 61 ARG A C 1
ATOM 447 O O . ARG A 1 61 ? 49.438 -26.969 -23.234 1 47.56 61 ARG A O 1
ATOM 454 N N . ARG A 1 62 ? 50.594 -28.234 -21.781 1 50.19 62 ARG A N 1
ATOM 455 C CA . ARG A 1 62 ? 49.375 -28.734 -21.156 1 50.19 62 ARG A CA 1
ATOM 456 C C . ARG A 1 62 ? 48.656 -27.625 -20.375 1 50.19 62 ARG A C 1
ATOM 458 O O . ARG A 1 62 ? 47.438 -27.594 -20.312 1 50.19 62 ARG A O 1
ATOM 465 N N . GLU A 1 63 ? 49.469 -26.703 -19.891 1 49.06 63 GLU A N 1
ATOM 466 C CA . GLU A 1 63 ? 48.875 -25.547 -19.203 1 49.06 63 GLU A CA 1
ATOM 4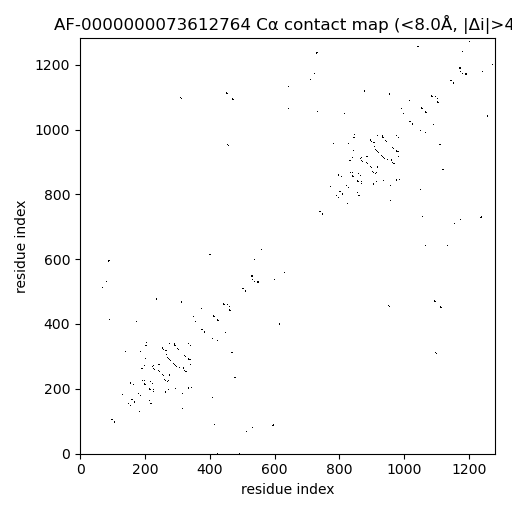67 C C . GLU A 1 63 ? 48.219 -24.594 -20.203 1 49.06 63 GLU A C 1
ATOM 469 O O . GLU A 1 63 ? 47.125 -24.062 -19.922 1 49.06 63 GLU A O 1
ATOM 474 N N . ILE A 1 64 ? 48.875 -24.438 -21.406 1 49.16 64 ILE A N 1
ATOM 475 C CA . ILE A 1 64 ? 48.312 -23.578 -22.438 1 49.16 64 ILE A CA 1
ATOM 476 C C . ILE A 1 64 ? 47.094 -24.25 -23.062 1 49.16 64 ILE A C 1
ATOM 478 O O . ILE A 1 64 ? 46.062 -23.594 -23.281 1 49.16 64 ILE A O 1
ATOM 482 N N . GLU A 1 65 ? 47.156 -25.547 -23.312 1 48.59 65 GLU A N 1
ATOM 483 C CA . GLU A 1 65 ? 46 -26.25 -23.844 1 48.59 65 GLU A CA 1
ATOM 484 C C . GLU A 1 65 ? 44.875 -26.328 -22.812 1 48.59 65 GLU A C 1
ATOM 486 O O . GLU A 1 65 ? 43.688 -26.188 -23.156 1 48.59 65 GLU A O 1
ATOM 491 N N . ALA A 1 66 ? 45.156 -26.438 -21.594 1 48.56 66 ALA A N 1
ATOM 492 C CA . ALA A 1 66 ? 44.188 -26.438 -20.5 1 48.56 66 ALA A CA 1
ATOM 493 C C . ALA A 1 66 ? 43.625 -25.047 -20.281 1 48.56 66 ALA A C 1
ATOM 495 O O . ALA A 1 66 ? 42.438 -24.891 -20 1 48.56 66 ALA A O 1
ATOM 496 N N . ALA A 1 67 ? 44.406 -24.031 -20.469 1 49.62 67 ALA A N 1
ATOM 497 C CA . ALA A 1 67 ? 43.906 -22.672 -20.484 1 49.62 67 ALA A CA 1
ATOM 498 C C . ALA A 1 67 ? 42.969 -22.438 -21.688 1 49.62 67 ALA A C 1
ATOM 500 O O . ALA A 1 67 ? 41.969 -21.75 -21.562 1 49.62 67 ALA A O 1
ATOM 501 N N . GLY A 1 68 ? 43.406 -23.016 -22.812 1 44.16 68 GLY A N 1
ATOM 502 C CA . GLY A 1 68 ? 42.531 -22.969 -23.984 1 44.16 68 GLY A CA 1
ATOM 503 C C . GLY A 1 68 ? 41.219 -23.672 -23.781 1 44.16 68 GLY A C 1
ATOM 504 O O . GLY A 1 68 ? 40.156 -23.172 -24.172 1 44.16 68 GLY A O 1
ATOM 505 N N . ARG A 1 69 ? 41.219 -24.812 -23.266 1 49.31 69 ARG A N 1
ATOM 506 C CA . ARG A 1 69 ? 39.969 -25.562 -22.984 1 49.31 69 ARG A CA 1
ATOM 507 C C . ARG A 1 69 ? 39.188 -24.891 -21.875 1 49.31 69 ARG A C 1
ATOM 509 O O . ARG A 1 69 ? 37.938 -24.906 -21.891 1 49.31 69 ARG A O 1
ATOM 516 N N . ARG A 1 70 ? 39.906 -24.328 -20.953 1 46.34 70 ARG A N 1
ATOM 517 C CA . ARG A 1 70 ? 39.312 -23.562 -19.875 1 46.34 70 ARG A CA 1
ATOM 518 C C . ARG A 1 70 ? 38.562 -22.344 -20.406 1 46.34 70 ARG A C 1
ATOM 520 O O . ARG A 1 70 ? 37.469 -22.031 -19.984 1 46.34 70 ARG A O 1
ATOM 527 N N . GLN A 1 71 ? 39.25 -21.672 -21.266 1 42.94 71 GLN A N 1
ATOM 528 C CA . GLN A 1 71 ? 38.625 -20.578 -21.984 1 42.94 71 GLN A CA 1
ATOM 529 C C . GLN A 1 71 ? 37.469 -21.078 -22.844 1 42.94 71 GLN A C 1
ATOM 531 O O . GLN A 1 71 ? 36.438 -20.406 -22.938 1 42.94 71 GLN A O 1
ATOM 536 N N . GLN A 1 72 ? 37.625 -22.266 -23.297 1 42.34 72 GLN A N 1
ATOM 537 C CA . GLN A 1 72 ? 36.531 -22.828 -24.094 1 42.34 72 GLN A CA 1
ATOM 538 C C . GLN A 1 72 ? 35.312 -23.188 -23.234 1 42.34 72 GLN A C 1
ATOM 540 O O . GLN A 1 72 ? 34.188 -22.922 -23.609 1 42.34 72 GLN A O 1
ATOM 545 N N . GLN A 1 73 ? 35.469 -23.828 -22.172 1 42.06 73 GLN A N 1
ATOM 546 C CA . GLN A 1 73 ? 34.375 -24.234 -21.312 1 42.06 73 GLN A CA 1
ATOM 547 C C . GLN A 1 73 ? 33.75 -23.031 -20.609 1 42.06 73 GLN A C 1
ATOM 549 O O . GLN A 1 73 ? 32.531 -22.969 -20.438 1 42.06 73 GLN A O 1
ATOM 554 N N . GLN A 1 74 ? 34.562 -22.234 -19.969 1 42.16 74 GLN A N 1
ATOM 555 C CA . GLN A 1 74 ? 34.062 -20.953 -19.516 1 42.16 74 GLN A CA 1
ATOM 556 C C . GLN A 1 74 ? 33.281 -20.25 -20.625 1 42.16 74 GLN A C 1
ATOM 558 O O . GLN A 1 74 ? 32.188 -19.688 -20.375 1 42.16 74 GLN A O 1
ATOM 563 N N . GLN A 1 75 ? 33.812 -20.344 -21.719 1 41.19 75 GLN A N 1
ATOM 564 C CA . GLN A 1 75 ? 33.125 -19.844 -22.891 1 41.19 75 GLN A CA 1
ATOM 565 C C . GLN A 1 75 ? 31.828 -20.609 -23.156 1 41.19 75 GLN A C 1
ATOM 567 O O . GLN A 1 75 ? 30.828 -20.031 -23.578 1 41.19 75 GLN A O 1
ATOM 572 N N . GLU A 1 76 ? 31.859 -21.797 -22.672 1 44.38 76 GLU A N 1
ATOM 573 C CA . GLU A 1 76 ? 30.656 -22.594 -22.906 1 44.38 76 GLU A CA 1
ATOM 574 C C . GLU A 1 76 ? 29.562 -22.266 -21.875 1 44.38 76 GLU A C 1
ATOM 576 O O . GLU A 1 76 ? 28.391 -22.188 -22.219 1 44.38 76 GLU A O 1
ATOM 581 N N . ARG A 1 77 ? 29.938 -22.297 -20.625 1 46.12 77 ARG A N 1
ATOM 582 C CA . ARG A 1 77 ? 28.969 -21.891 -19.609 1 46.12 77 ARG A CA 1
ATOM 583 C C . ARG A 1 77 ? 28.469 -20.484 -19.844 1 46.12 77 ARG A C 1
ATOM 585 O O . ARG A 1 77 ? 27.266 -20.219 -19.734 1 46.12 77 ARG A O 1
ATOM 592 N N . LEU A 1 78 ? 29.422 -19.656 -19.922 1 44.78 78 LEU A N 1
ATOM 593 C CA . LEU A 1 78 ? 29.031 -18.312 -20.359 1 44.78 78 LEU A CA 1
ATOM 594 C C . LEU A 1 78 ? 28.219 -18.375 -21.641 1 44.78 78 LEU A C 1
ATOM 596 O O . LEU A 1 78 ? 27.266 -17.609 -21.812 1 44.78 78 LEU A O 1
ATOM 600 N N . ARG A 1 79 ? 28.547 -19.438 -22.344 1 45.62 79 ARG A N 1
ATOM 601 C CA . ARG A 1 79 ? 27.797 -19.641 -23.578 1 45.62 79 ARG A CA 1
ATOM 602 C C . ARG A 1 79 ? 26.391 -20.141 -23.281 1 45.62 79 ARG A C 1
ATOM 604 O O . ARG A 1 79 ? 25.422 -19.734 -23.938 1 45.62 79 ARG A O 1
ATOM 611 N N . GLY A 1 80 ? 26.375 -20.969 -22.188 1 45.09 80 GLY A N 1
ATOM 612 C CA . GLY A 1 80 ? 25.031 -21.438 -21.844 1 45.09 80 GLY A CA 1
ATOM 613 C C . GLY A 1 80 ? 24.156 -20.359 -21.266 1 45.09 80 GLY A C 1
ATOM 614 O O . GLY A 1 80 ? 22.984 -20.234 -21.641 1 45.09 80 GLY A O 1
ATOM 615 N N . GLN A 1 81 ? 24.641 -19.734 -20.219 1 47.25 81 GLN A N 1
ATOM 616 C CA . GLN A 1 81 ? 23.922 -18.562 -19.719 1 47.25 81 GLN A CA 1
ATOM 617 C C . GLN A 1 81 ? 23.625 -17.562 -20.828 1 47.25 81 GLN A C 1
ATOM 619 O O . GLN A 1 81 ? 22.531 -17.016 -20.906 1 47.25 81 GLN A O 1
ATOM 624 N N . HIS A 1 82 ? 24.641 -17.531 -21.609 1 48.09 82 HIS A N 1
ATOM 625 C CA . HIS A 1 82 ? 24.516 -16.656 -22.766 1 48.09 82 HIS A CA 1
ATOM 626 C C . HIS A 1 82 ? 23.406 -17.141 -23.703 1 48.09 82 HIS A C 1
ATOM 628 O O . HIS A 1 82 ? 22.594 -16.328 -24.156 1 48.09 82 HIS A O 1
ATOM 634 N N . GLU A 1 83 ? 23.438 -18.391 -23.812 1 48.78 83 GLU A N 1
ATOM 635 C CA . GLU A 1 83 ? 22.469 -18.906 -24.781 1 48.78 83 GLU A CA 1
ATOM 636 C C . GLU A 1 83 ? 21.031 -18.734 -24.297 1 48.78 83 GLU A C 1
ATOM 638 O O . GLU A 1 83 ? 20.141 -18.375 -25.062 1 48.78 83 GLU A O 1
ATOM 643 N N . ARG A 1 84 ? 20.922 -18.906 -23.047 1 55.84 84 ARG A N 1
ATOM 644 C CA . ARG A 1 84 ? 19.578 -18.766 -22.516 1 55.84 84 ARG A CA 1
ATOM 645 C C . ARG A 1 84 ? 19.141 -17.312 -22.469 1 55.84 84 ARG A C 1
ATOM 647 O O . ARG A 1 84 ? 18 -16.984 -22.828 1 55.84 84 ARG A O 1
ATOM 654 N N . LEU A 1 85 ? 20.047 -16.594 -21.906 1 56.59 85 LEU A N 1
ATOM 655 C CA . LEU A 1 85 ? 19.75 -15.164 -21.906 1 56.59 85 LEU A CA 1
ATOM 656 C C . LEU A 1 85 ? 19.516 -14.648 -23.312 1 56.59 85 LEU A C 1
ATOM 658 O O . LEU A 1 85 ? 18.594 -13.859 -23.547 1 56.59 85 LEU A O 1
ATOM 662 N N . TRP A 1 86 ? 20.359 -15.211 -24.172 1 51.34 86 TRP A N 1
ATOM 663 C CA . TRP A 1 86 ? 20.25 -14.875 -25.578 1 51.34 86 TRP A CA 1
ATOM 664 C C . TRP A 1 86 ? 18.891 -15.32 -26.141 1 51.34 86 TRP A C 1
ATOM 666 O O . TRP A 1 86 ? 18.219 -14.555 -26.828 1 51.34 86 TRP A O 1
ATOM 676 N N . ALA A 1 87 ? 18.469 -16.469 -25.797 1 53.88 87 ALA A N 1
ATOM 677 C CA . ALA A 1 87 ? 17.203 -17.016 -26.281 1 53.88 87 ALA A CA 1
ATOM 678 C C . ALA A 1 87 ? 16.016 -16.219 -25.75 1 53.88 87 ALA A C 1
ATOM 680 O O . ALA A 1 87 ? 15.062 -15.961 -26.484 1 53.88 87 ALA A O 1
ATOM 681 N N . LEU A 1 88 ? 16.188 -15.82 -24.547 1 55.19 88 LEU A N 1
ATOM 682 C CA . LEU A 1 88 ? 15.125 -15.031 -23.938 1 55.19 88 LEU A CA 1
ATOM 683 C C . LEU A 1 88 ? 15.016 -13.664 -24.625 1 55.19 88 LEU A C 1
ATOM 685 O O . LEU A 1 88 ? 13.914 -13.172 -24.844 1 55.19 88 LEU A O 1
ATOM 689 N N . LEU A 1 89 ? 16.109 -13.203 -24.891 1 49.28 89 LEU A N 1
ATOM 690 C CA . LEU A 1 89 ? 16.125 -11.883 -25.516 1 49.28 89 LEU A CA 1
ATOM 691 C C . LEU A 1 89 ? 15.57 -11.945 -26.922 1 49.28 89 LEU A C 1
ATOM 693 O O . LEU A 1 89 ? 14.883 -11.023 -27.375 1 49.28 89 LEU A O 1
ATOM 697 N N . VAL A 1 90 ? 15.773 -13.078 -27.562 1 48.03 90 VAL A N 1
ATOM 698 C CA . VAL A 1 90 ? 15.281 -13.266 -28.922 1 48.03 90 VAL A CA 1
ATOM 699 C C . VAL A 1 90 ? 13.773 -13.484 -28.906 1 48.03 90 VAL A C 1
ATOM 701 O O . VAL A 1 90 ? 13.039 -12.922 -29.719 1 48.03 90 VAL A O 1
ATOM 704 N N . LEU A 1 91 ? 13.359 -14.219 -27.969 1 47.34 91 LEU A N 1
ATOM 705 C CA . LEU A 1 91 ? 11.945 -14.547 -27.875 1 47.34 91 LEU A CA 1
ATOM 706 C C . LEU A 1 91 ? 11.117 -13.32 -27.5 1 47.34 91 LEU A C 1
ATOM 708 O O . LEU A 1 91 ? 10.016 -13.133 -28 1 47.34 91 LEU A O 1
ATOM 712 N N . GLY A 1 92 ? 11.656 -12.664 -26.484 1 45.38 92 GLY A N 1
ATOM 713 C CA . GLY A 1 92 ? 10.961 -11.438 -26.109 1 45.38 92 GLY A CA 1
ATOM 714 C C . GLY A 1 92 ? 10.797 -10.469 -27.25 1 45.38 92 GLY A C 1
ATOM 715 O O . GLY A 1 92 ? 9.836 -9.695 -27.297 1 45.38 92 GLY A O 1
ATOM 716 N N . GLY A 1 93 ? 11.719 -10.484 -28.047 1 40 93 GLY A N 1
ATOM 717 C CA . GLY A 1 93 ? 11.648 -9.656 -29.234 1 40 93 GLY A CA 1
ATOM 718 C C . GLY A 1 93 ? 10.594 -10.109 -30.234 1 40 93 GLY A C 1
ATOM 719 O O . GLY A 1 93 ? 10.102 -9.32 -31.031 1 40 93 GLY A O 1
ATOM 720 N N . GLY A 1 94 ? 10.289 -11.375 -30.156 1 37.72 94 GLY A N 1
ATOM 721 C CA . GLY A 1 94 ? 9.312 -11.922 -31.094 1 37.72 94 GLY A CA 1
ATOM 722 C C . GLY A 1 94 ? 7.879 -11.773 -30.609 1 37.72 94 GLY A C 1
ATOM 723 O O . GLY A 1 94 ? 6.938 -12 -31.375 1 37.72 94 GLY A O 1
ATOM 724 N N . ALA A 1 95 ? 7.828 -11.641 -29.328 1 41.53 95 ALA A N 1
ATOM 725 C CA . ALA A 1 95 ? 6.457 -11.555 -28.828 1 41.53 95 ALA A CA 1
ATOM 726 C C . ALA A 1 95 ? 5.773 -10.281 -29.312 1 41.53 95 ALA A C 1
ATOM 728 O O . ALA A 1 95 ? 6.348 -9.195 -29.25 1 41.53 95 ALA A O 1
ATOM 729 N N . LEU A 1 96 ? 4.906 -10.508 -30.266 1 39 96 LEU A N 1
ATOM 730 C CA . LEU A 1 96 ? 4.113 -9.422 -30.828 1 39 96 LEU A CA 1
ATOM 731 C C . LEU A 1 96 ? 3.545 -8.531 -29.734 1 39 96 LEU A C 1
ATOM 733 O O . LEU A 1 96 ? 2.529 -8.875 -29.109 1 39 96 LEU A O 1
ATOM 737 N N . LEU A 1 97 ? 4.504 -7.953 -29 1 43.12 97 LEU A N 1
ATOM 738 C CA . LEU A 1 97 ? 4 -6.93 -28.094 1 43.12 97 LEU A CA 1
ATOM 739 C C . LEU A 1 97 ? 3.197 -5.875 -28.844 1 43.12 97 LEU A C 1
ATOM 741 O O . LEU A 1 97 ? 3.479 -5.598 -30.016 1 43.12 97 LEU A O 1
ATOM 745 N N . PRO A 1 98 ? 2.01 -5.629 -28.453 1 36.31 98 PRO A N 1
ATOM 746 C CA . PRO A 1 98 ? 1.325 -4.543 -29.156 1 36.31 98 PRO A CA 1
ATOM 747 C C . PRO A 1 98 ? 2.217 -3.318 -29.359 1 36.31 98 PRO A C 1
ATOM 749 O O . PRO A 1 98 ? 3.182 -3.123 -28.609 1 36.31 98 PRO A O 1
ATOM 752 N N . ARG A 1 99 ? 2.244 -2.83 -30.516 1 33.47 99 ARG A N 1
ATOM 753 C CA . ARG A 1 99 ? 2.967 -1.59 -30.781 1 33.47 99 ARG A CA 1
ATOM 754 C C . ARG A 1 99 ? 2.926 -0.666 -29.578 1 33.47 99 ARG A C 1
ATOM 756 O O . ARG A 1 99 ? 1.919 -0.604 -28.859 1 33.47 99 ARG A O 1
ATOM 763 N N . PRO A 1 100 ? 4.09 -0.405 -29.188 1 31.8 100 PRO A N 1
ATOM 764 C CA . PRO A 1 100 ? 4.004 0.639 -28.156 1 31.8 100 PRO A CA 1
ATOM 765 C C . PRO A 1 100 ? 2.951 1.698 -28.484 1 31.8 100 PRO A C 1
ATOM 767 O O . PRO A 1 100 ? 3.146 2.508 -29.391 1 31.8 100 PRO A O 1
ATOM 770 N N . SER A 1 101 ? 1.761 1.39 -28.859 1 28.36 101 SER A N 1
ATOM 771 C CA . SER A 1 101 ? 0.865 2.504 -29.156 1 28.36 101 SER A CA 1
ATOM 772 C C . SER A 1 101 ? 0.946 3.578 -28.078 1 28.36 101 SER A C 1
ATOM 774 O O . SER A 1 101 ? 1.198 3.275 -26.906 1 28.36 101 SER A O 1
ATOM 776 N N . GLY A 1 102 ? 1.36 4.809 -28.281 1 28.86 102 GLY A N 1
ATOM 777 C CA . GLY A 1 102 ? 0.845 5.758 -27.312 1 28.86 102 GLY A CA 1
ATOM 778 C C . GLY A 1 102 ? -0.38 5.25 -26.578 1 28.86 102 GLY A C 1
ATOM 779 O O . GLY A 1 102 ? -0.961 4.23 -26.953 1 28.86 102 GLY A O 1
ATOM 780 N N . LEU A 1 103 ? -0.831 5.867 -25.359 1 27.44 103 LEU A N 1
ATOM 781 C CA . LEU A 1 103 ? -2.004 5.348 -24.656 1 27.44 103 LEU A CA 1
ATOM 782 C C . LEU A 1 103 ? -2.943 4.641 -25.641 1 27.44 103 LEU A C 1
ATOM 784 O O . LEU A 1 103 ? -3.465 3.564 -25.328 1 27.44 103 LEU A O 1
ATOM 788 N N . HIS A 1 104 ? -3.812 5.289 -26.453 1 25.39 104 HIS A N 1
ATOM 789 C CA . HIS A 1 104 ? -4.969 4.785 -27.188 1 25.39 104 HIS A CA 1
ATOM 790 C C . HIS A 1 104 ? -4.566 4.258 -28.562 1 25.39 104 HIS A C 1
ATOM 792 O O . HIS A 1 104 ? -5.422 4.031 -29.422 1 25.39 104 HIS A O 1
ATOM 798 N N . ARG A 1 105 ? -3.365 4.27 -29.078 1 28.64 105 ARG A N 1
ATOM 799 C CA . ARG A 1 105 ? -3.451 4.16 -30.531 1 28.64 105 ARG A CA 1
ATOM 800 C C . ARG A 1 105 ? -3.727 2.723 -30.953 1 28.64 105 ARG A C 1
ATOM 802 O O . ARG A 1 105 ? -3.412 1.781 -30.234 1 28.64 105 ARG A O 1
ATOM 809 N N . ASP A 1 106 ? -4.148 2.531 -32.375 1 25.7 106 ASP A N 1
ATOM 810 C CA . ASP A 1 106 ? -4.684 1.415 -33.156 1 25.7 106 ASP A CA 1
ATOM 811 C C . ASP A 1 106 ? -3.623 0.334 -33.375 1 25.7 106 ASP A C 1
ATOM 813 O O . ASP A 1 106 ? -2.447 0.64 -33.562 1 25.7 106 ASP A O 1
ATOM 817 N N . PRO A 1 107 ? -3.752 -0.841 -33.062 1 28.06 107 PRO A N 1
ATOM 818 C CA . PRO A 1 107 ? -2.855 -1.968 -33.344 1 28.06 107 PRO A CA 1
ATOM 819 C C . PRO A 1 107 ? -2.416 -2.037 -34.812 1 28.06 107 PRO A C 1
ATOM 821 O O . PRO A 1 107 ? -3.246 -1.929 -35.719 1 28.06 107 PRO A O 1
ATOM 824 N N . ALA A 1 108 ? -1.312 -1.56 -35.219 1 27.53 108 ALA A N 1
ATOM 825 C CA . ALA A 1 108 ? -0.946 -1.741 -36.625 1 27.53 108 ALA A CA 1
ATOM 826 C C . ALA A 1 108 ? -1.068 -3.205 -37.031 1 27.53 108 ALA A C 1
ATOM 828 O O . ALA A 1 108 ? -0.759 -4.105 -36.25 1 27.53 108 ALA A O 1
ATOM 829 N N . PRO A 1 109 ? -1.751 -3.572 -38.281 1 27.45 109 PRO A N 1
ATOM 830 C CA . PRO A 1 109 ? -2.021 -4.891 -38.844 1 27.45 109 PRO A CA 1
ATOM 831 C C . PRO A 1 109 ? -0.745 -5.645 -39.219 1 27.45 109 PRO A C 1
ATOM 833 O O . PRO A 1 109 ? 0.008 -5.211 -40.094 1 27.45 109 PRO A O 1
ATOM 836 N N . ALA A 1 110 ? 0.119 -6.109 -38.5 1 28.8 110 ALA A N 1
ATOM 837 C CA . ALA A 1 110 ? 1.137 -6.902 -39.188 1 28.8 110 ALA A CA 1
ATOM 838 C C . ALA A 1 110 ? 0.498 -8 -40.062 1 28.8 110 ALA A C 1
ATOM 840 O O . ALA A 1 110 ? -0.647 -8.391 -39.812 1 28.8 110 ALA A O 1
ATOM 841 N N . ALA A 1 111 ? 1.256 -8.719 -41.062 1 28.66 111 ALA A N 1
ATOM 842 C CA . ALA A 1 111 ? 0.923 -9.57 -42.219 1 28.66 111 ALA A CA 1
ATOM 843 C C . ALA A 1 111 ? 0.077 -10.758 -41.781 1 28.66 111 ALA A C 1
ATOM 845 O O . ALA A 1 111 ? -0.862 -11.148 -42.469 1 28.66 111 ALA A O 1
ATOM 846 N N . HIS A 1 112 ? 0.793 -11.75 -41.281 1 26.67 112 HIS A N 1
ATOM 847 C CA . HIS A 1 112 ? 0.043 -13 -41.156 1 26.67 112 HIS A CA 1
ATOM 848 C C . HIS A 1 112 ? -1.19 -12.828 -40.281 1 26.67 112 HIS A C 1
ATOM 850 O O . HIS A 1 112 ? -1.251 -13.375 -39.188 1 26.67 112 HIS A O 1
ATOM 856 N N . GLN A 1 113 ? -1.651 -11.664 -40.281 1 30.78 113 GLN A N 1
ATOM 857 C CA . GLN A 1 113 ? -2.797 -11.125 -39.562 1 30.78 113 GLN A CA 1
ATOM 858 C C . GLN A 1 113 ? -4.094 -11.805 -40 1 30.78 113 GLN A C 1
ATOM 860 O O . GLN A 1 113 ? -4.898 -11.211 -40.719 1 30.78 113 GLN A O 1
ATOM 865 N N . SER A 1 114 ? -3.969 -13.125 -40.375 1 27.42 114 SER A N 1
ATOM 866 C CA . SER A 1 114 ? -5.312 -13.547 -40.781 1 27.42 114 SER A CA 1
ATOM 867 C C . SER A 1 114 ? -6.355 -13.07 -39.781 1 27.42 114 SER A C 1
ATOM 869 O O . SER A 1 114 ? -7.246 -12.289 -40.094 1 27.42 114 SER A O 1
ATOM 871 N N . ALA A 1 115 ? -7.109 -14.125 -39.156 1 31.44 115 ALA A N 1
ATOM 872 C CA . ALA A 1 115 ? -8.344 -14.094 -38.375 1 31.44 115 ALA A CA 1
ATOM 873 C C . ALA A 1 115 ? -8.141 -13.344 -37.062 1 31.44 115 ALA A C 1
ATOM 875 O O . ALA A 1 115 ? -9.062 -13.25 -36.25 1 31.44 115 ALA A O 1
ATOM 876 N N . GLU A 1 116 ? -7.027 -12.992 -36.812 1 30.48 116 GLU A N 1
ATOM 877 C CA . GLU A 1 116 ? -6.625 -12.594 -35.469 1 30.48 116 GLU A CA 1
ATOM 878 C C . GLU A 1 116 ? -7.215 -11.234 -35.125 1 30.48 116 GLU A C 1
ATOM 880 O O . GLU A 1 116 ? -7.57 -10.992 -33.969 1 30.48 116 GLU A O 1
ATOM 885 N N . PRO A 1 117 ? -7.051 -10.266 -36.031 1 33.94 117 PRO A N 1
ATOM 886 C CA . PRO A 1 117 ? -7.426 -8.906 -35.625 1 33.94 117 PRO A CA 1
ATOM 887 C C . PRO A 1 117 ? -8.93 -8.75 -35.406 1 33.94 117 PRO A C 1
ATOM 889 O O . PRO A 1 117 ? -9.359 -7.816 -34.719 1 33.94 117 PRO A O 1
ATOM 892 N N . SER A 1 118 ? -9.672 -9.422 -36.25 1 33.81 118 SER A N 1
ATOM 893 C CA . SER A 1 118 ? -11.109 -9.156 -36.312 1 33.81 118 SER A CA 1
ATOM 894 C C . SER A 1 118 ? -11.789 -9.516 -35 1 33.81 118 SER A C 1
ATOM 896 O O . SER A 1 118 ? -12.891 -9.039 -34.719 1 33.81 118 SER A O 1
ATOM 898 N N . PHE A 1 119 ? -11.289 -10.539 -34.562 1 31.14 119 PHE A N 1
ATOM 899 C CA . PHE A 1 119 ? -12.078 -10.898 -33.375 1 31.14 119 PHE A CA 1
ATOM 900 C C . PHE A 1 119 ? -11.938 -9.836 -32.312 1 31.14 119 PHE A C 1
ATOM 902 O O . PHE A 1 119 ? -12.875 -9.602 -31.531 1 31.14 119 PHE A O 1
ATOM 909 N N . ARG A 1 120 ? -10.648 -9.422 -32.125 1 35.62 120 ARG A N 1
ATOM 910 C CA . ARG A 1 120 ? -10.359 -8.633 -30.938 1 35.62 120 ARG A CA 1
ATOM 911 C C . ARG A 1 120 ? -11.18 -7.348 -30.906 1 35.62 120 ARG A C 1
ATOM 913 O O . ARG A 1 120 ? -11.695 -6.957 -29.859 1 35.62 120 ARG A O 1
ATOM 920 N N . GLN A 1 121 ? -10.867 -6.512 -31.922 1 36.06 121 GLN A N 1
ATOM 921 C CA . GLN A 1 121 ? -11.297 -5.117 -31.922 1 36.06 121 GLN A CA 1
ATOM 922 C C . GLN A 1 121 ? -12.812 -5.004 -31.984 1 36.06 121 GLN A C 1
ATOM 924 O O . GLN A 1 121 ? -13.414 -4.148 -31.328 1 36.06 121 GLN A O 1
ATOM 929 N N . GLY A 1 122 ? -13.289 -5.691 -32.938 1 35.06 122 GLY A N 1
ATOM 930 C CA . GLY A 1 122 ? -14.711 -5.512 -33.156 1 35.06 122 GLY A CA 1
ATOM 931 C C . GLY A 1 122 ? -15.578 -5.973 -32 1 35.06 122 GLY A C 1
ATOM 932 O O . GLY A 1 122 ? -16.516 -5.273 -31.609 1 35.06 122 GLY A O 1
ATOM 933 N N . ALA A 1 123 ? -15.453 -7.168 -31.688 1 36.38 123 ALA A N 1
ATOM 934 C CA . ALA A 1 123 ? -16.359 -7.676 -30.672 1 36.38 123 ALA A CA 1
ATOM 935 C C . ALA A 1 123 ? -16.141 -6.961 -29.328 1 36.38 123 ALA A C 1
ATOM 937 O O . ALA A 1 123 ? -17.109 -6.625 -28.641 1 36.38 123 ALA A O 1
ATOM 938 N N . LEU A 1 124 ? -14.914 -6.914 -28.828 1 39.31 124 LEU A N 1
ATOM 939 C CA . LEU A 1 124 ? -14.688 -6.273 -27.547 1 39.31 124 LEU A 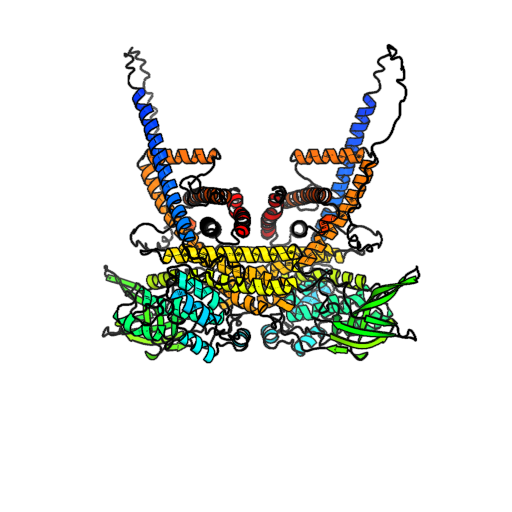CA 1
ATOM 940 C C . LEU A 1 124 ? -14.719 -4.754 -27.672 1 39.31 124 LEU A C 1
ATOM 942 O O . LEU A 1 124 ? -15.195 -4.059 -26.781 1 39.31 124 LEU A O 1
ATOM 946 N N . LEU A 1 125 ? -14.102 -4.188 -28.719 1 37.81 125 LEU A N 1
ATOM 947 C CA . LEU A 1 125 ? -14.031 -2.746 -28.938 1 37.81 125 LEU A CA 1
ATOM 948 C C . LEU A 1 125 ? -15.375 -2.209 -29.422 1 37.81 125 LEU A C 1
ATOM 950 O O . LEU A 1 125 ? -15.734 -1.066 -29.125 1 37.81 125 LEU A O 1
ATOM 954 N N . GLY A 1 126 ? -15.891 -2.857 -30.406 1 36.06 126 GLY A N 1
ATOM 955 C CA . GLY A 1 126 ? -17.109 -2.291 -30.953 1 36.06 126 GLY A CA 1
ATOM 956 C C . GLY A 1 126 ? -18.281 -2.33 -30 1 36.06 126 GLY A C 1
ATOM 957 O O . GLY A 1 126 ? -19.188 -1.499 -30.078 1 36.06 126 GLY A O 1
ATOM 958 N N . GLN A 1 127 ? -18.672 -3.572 -29.609 1 38.47 127 GLN A N 1
ATOM 959 C CA . GLN A 1 127 ? -19.766 -3.59 -28.641 1 38.47 127 GLN A CA 1
ATOM 960 C C . GLN A 1 127 ? -19.234 -3.305 -27.234 1 38.47 127 GLN A C 1
ATOM 962 O O . GLN A 1 127 ? -18.625 -4.172 -26.609 1 38.47 127 GLN A O 1
ATOM 967 N N . ASP A 1 128 ? -18.594 -2.312 -26.938 1 44.59 128 ASP A N 1
ATOM 968 C CA . ASP A 1 128 ? -18.281 -1.905 -25.562 1 44.59 128 ASP A CA 1
ATOM 969 C C . ASP A 1 128 ? -19.266 -2.516 -24.578 1 44.59 128 ASP A C 1
ATOM 971 O O . ASP A 1 128 ? -20.422 -2.105 -24.516 1 44.59 128 ASP A O 1
ATOM 975 N N . PRO A 1 129 ? -19.406 -3.742 -24.469 1 50.97 129 PRO A N 1
ATOM 976 C CA . PRO A 1 129 ? -20.297 -4.133 -23.375 1 50.97 129 PRO A CA 1
ATOM 977 C C . PRO A 1 129 ? -20.359 -3.082 -22.266 1 50.97 129 PRO A C 1
ATOM 979 O O . PRO A 1 129 ? -19.328 -2.633 -21.781 1 50.97 129 PRO A O 1
ATOM 982 N N . GLU A 1 130 ? -21.141 -2.184 -22.453 1 65.44 130 GLU A N 1
ATOM 983 C CA . GLU A 1 130 ? -21.344 -1.196 -21.391 1 65.44 130 GLU A CA 1
ATOM 984 C C . GLU A 1 130 ? -21.266 -1.839 -20.016 1 65.44 130 GLU A C 1
ATOM 986 O O . GLU A 1 130 ? -22.266 -2.287 -19.469 1 65.44 130 GLU A O 1
ATOM 991 N N . VAL A 1 131 ? -20.031 -2.535 -19.688 1 89.31 131 VAL A N 1
ATOM 992 C CA . VAL A 1 131 ? -19.844 -3.088 -18.344 1 89.31 131 VAL A CA 1
ATOM 993 C C . VAL A 1 131 ? -19.891 -1.965 -17.312 1 89.31 131 VAL A C 1
ATOM 995 O O . VAL A 1 131 ? -19.109 -1.004 -17.406 1 89.31 131 VAL A O 1
ATOM 998 N N . ASP A 1 132 ? -20.891 -2.072 -16.641 1 93.75 132 ASP A N 1
ATOM 999 C CA . ASP A 1 132 ? -21 -1.133 -15.523 1 93.75 132 ASP A CA 1
ATOM 1000 C C . ASP A 1 132 ? -20.328 -1.677 -14.266 1 93.75 132 ASP A C 1
ATOM 1002 O O . ASP A 1 132 ? -21 -2.219 -13.383 1 93.75 132 ASP A O 1
ATOM 1006 N N . SER A 1 133 ? -19.031 -1.45 -14.211 1 96.19 133 SER A N 1
ATOM 1007 C CA . SER A 1 133 ? -18.219 -1.989 -13.125 1 96.19 133 SER A CA 1
ATOM 1008 C C . SER A 1 133 ? -18.688 -1.447 -11.773 1 96.19 133 SER A C 1
ATOM 1010 O O . SER A 1 133 ? -18.594 -2.137 -10.758 1 96.19 133 SER A O 1
ATOM 1012 N N . ARG A 1 134 ? -19.125 -0.201 -11.734 1 95.62 134 ARG A N 1
ATOM 1013 C CA . ARG A 1 134 ? -19.625 0.387 -10.5 1 95.62 134 ARG A CA 1
ATOM 1014 C C . ARG A 1 134 ? -20.844 -0.379 -9.992 1 95.62 134 ARG A C 1
ATOM 1016 O O . ARG A 1 134 ? -20.938 -0.694 -8.805 1 95.62 134 ARG A O 1
ATOM 1023 N N . LYS A 1 135 ? -21.75 -0.648 -10.883 1 96.31 135 LYS A N 1
ATOM 1024 C CA . LYS A 1 135 ? -22.953 -1.402 -10.516 1 96.31 135 LYS A CA 1
ATOM 1025 C C . LYS A 1 135 ? -22.594 -2.805 -10.031 1 96.31 135 LYS A C 1
ATOM 1027 O O . LYS A 1 135 ? -23.156 -3.291 -9.055 1 96.31 135 LYS A O 1
ATOM 1032 N N . ILE A 1 136 ? -21.672 -3.467 -10.742 1 97.5 136 ILE A N 1
ATOM 1033 C CA . ILE A 1 136 ? -21.219 -4.801 -10.375 1 97.5 136 ILE A CA 1
ATOM 1034 C C . ILE A 1 136 ? -20.656 -4.781 -8.953 1 97.5 136 ILE A C 1
ATOM 1036 O O . ILE A 1 136 ? -20.938 -5.676 -8.156 1 97.5 136 ILE A O 1
ATOM 1040 N N . ASP A 1 137 ? -19.969 -3.768 -8.57 1 97.38 137 ASP A N 1
ATOM 1041 C CA . ASP A 1 137 ? -19.375 -3.617 -7.238 1 97.38 137 ASP A CA 1
ATOM 1042 C C . ASP A 1 137 ? -20.469 -3.367 -6.188 1 97.38 137 ASP A C 1
ATOM 1044 O O . ASP A 1 137 ? -20.469 -4.004 -5.133 1 97.38 137 ASP A O 1
ATOM 1048 N N . GLN A 1 138 ? -21.312 -2.473 -6.457 1 96.31 138 GLN A N 1
ATOM 1049 C CA . GLN A 1 138 ? -22.344 -2.059 -5.5 1 96.31 138 GLN A CA 1
ATOM 1050 C C . GLN A 1 138 ? -23.328 -3.188 -5.23 1 96.31 138 GLN A C 1
ATOM 1052 O O . GLN A 1 138 ? -23.75 -3.395 -4.09 1 96.31 138 GLN A O 1
ATOM 1057 N N . GLU A 1 139 ? -23.641 -3.951 -6.324 1 97 139 GLU A N 1
ATOM 1058 C CA . GLU A 1 139 ? -24.641 -4.996 -6.188 1 97 139 GLU A CA 1
ATOM 1059 C C . GLU A 1 139 ? -24.016 -6.328 -5.797 1 97 139 GLU A C 1
ATOM 1061 O O . GLU A 1 139 ? -24.719 -7.242 -5.344 1 97 139 GLU A O 1
ATOM 1066 N N . GLY A 1 140 ? -22.75 -6.488 -6.035 1 97.38 140 GLY A N 1
ATOM 1067 C CA . GLY A 1 140 ? -22.062 -7.699 -5.633 1 97.38 140 GLY A CA 1
ATOM 1068 C C . GLY A 1 140 ? -22.344 -8.883 -6.539 1 97.38 140 GLY A C 1
ATOM 1069 O O . GLY A 1 140 ? -22.391 -10.023 -6.078 1 97.38 140 GLY A O 1
ATOM 1070 N N . LYS A 1 141 ? -22.641 -8.602 -7.812 1 97.19 141 LYS A N 1
ATOM 1071 C CA . LYS A 1 141 ? -22.906 -9.656 -8.781 1 97.19 141 LYS A CA 1
ATOM 1072 C C . LYS A 1 141 ? -22.719 -9.148 -10.211 1 97.19 141 LYS A C 1
ATOM 1074 O O . LYS A 1 141 ? -22.953 -7.977 -10.5 1 97.19 141 LYS A O 1
ATOM 1079 N N . ILE A 1 142 ? -22.234 -9.938 -11.062 1 97.25 142 ILE A N 1
ATOM 1080 C CA . ILE A 1 142 ? -22.203 -9.633 -12.492 1 97.25 142 ILE A CA 1
ATOM 1081 C C . ILE A 1 142 ? -23.578 -9.867 -13.102 1 97.25 142 ILE A C 1
ATOM 1083 O O . ILE A 1 142 ? -24.156 -10.945 -12.969 1 97.25 142 ILE A O 1
ATOM 1087 N N . PRO A 1 143 ? -24.141 -8.914 -13.773 1 96.56 143 PRO A N 1
ATOM 1088 C CA . PRO A 1 143 ? -25.453 -9.102 -14.375 1 96.56 143 PRO A CA 1
ATOM 1089 C C . PRO A 1 143 ? -25.5 -10.266 -15.359 1 96.56 143 PRO A C 1
ATOM 1091 O O . PRO A 1 143 ? -24.547 -10.477 -16.109 1 96.56 143 PRO A O 1
ATOM 1094 N N . ASP A 1 144 ? -26.672 -10.953 -15.414 1 95.06 144 ASP A N 1
ATOM 1095 C CA . ASP A 1 144 ? -26.844 -12.086 -16.312 1 95.06 144 ASP A CA 1
ATOM 1096 C C . ASP A 1 144 ? -26.641 -11.68 -17.766 1 95.06 144 ASP A C 1
ATOM 1098 O O . ASP A 1 144 ? -26.062 -12.445 -18.547 1 95.06 144 ASP A O 1
ATOM 1102 N N . GLU A 1 145 ? -27.141 -10.523 -18.016 1 93.44 145 GLU A N 1
ATOM 1103 C CA . GLU A 1 145 ? -27 -10.039 -19.391 1 93.44 145 GLU A CA 1
ATOM 1104 C C . GLU A 1 145 ? -25.531 -9.867 -19.766 1 93.44 145 GLU A C 1
ATOM 1106 O O . GLU A 1 145 ? -25.141 -10.172 -20.891 1 93.44 145 GLU A O 1
ATOM 1111 N N . THR A 1 146 ? -24.719 -9.383 -18.828 1 93.56 146 THR A N 1
ATOM 1112 C CA . THR A 1 146 ? -23.297 -9.234 -19.062 1 93.56 146 THR A CA 1
ATOM 1113 C C . THR A 1 146 ? -22.625 -10.602 -19.234 1 93.56 146 THR A C 1
ATOM 1115 O O . THR A 1 146 ? -21.812 -10.789 -20.125 1 93.56 146 THR A O 1
ATOM 1118 N N . LEU A 1 147 ? -22.969 -11.57 -18.484 1 95 147 LEU A N 1
ATOM 1119 C CA . LEU A 1 147 ? -22.422 -12.922 -18.594 1 95 147 LEU A CA 1
ATOM 1120 C C . LEU A 1 147 ? -22.781 -13.547 -19.938 1 95 147 LEU A C 1
ATOM 1122 O O . LEU A 1 147 ? -21.938 -14.203 -20.547 1 95 147 LEU A O 1
ATOM 1126 N N . GLU A 1 148 ? -24 -13.328 -20.344 1 93.62 148 GLU A N 1
ATOM 1127 C CA . GLU A 1 148 ? -24.453 -13.867 -21.625 1 93.62 148 GLU A CA 1
ATOM 1128 C C . GLU A 1 148 ? -23.656 -13.266 -22.781 1 93.62 148 GLU A C 1
ATOM 1130 O O . GLU A 1 148 ? -23.312 -13.961 -23.734 1 93.62 148 GLU A O 1
ATOM 1135 N N . LYS A 1 149 ? -23.422 -12.016 -22.625 1 89.81 149 LYS A N 1
ATOM 1136 C CA . LYS A 1 149 ? -22.625 -11.352 -23.656 1 89.81 149 LYS A CA 1
ATOM 1137 C C . LYS A 1 149 ? -21.203 -11.914 -23.703 1 89.81 149 LYS A C 1
ATOM 1139 O O . LYS A 1 149 ? -20.641 -12.109 -24.781 1 89.81 149 LYS A O 1
ATOM 1144 N N . LEU A 1 150 ? -20.625 -12.188 -22.578 1 92.62 150 LEU A N 1
ATOM 1145 C CA . LEU A 1 150 ? -19.281 -12.758 -22.5 1 92.62 150 LEU A CA 1
ATOM 1146 C C . LEU A 1 150 ? -19.266 -14.156 -23.125 1 92.62 150 LEU A C 1
ATOM 1148 O O . LEU A 1 150 ? -18.312 -14.508 -23.828 1 92.62 150 LEU A O 1
ATOM 1152 N N . LYS A 1 151 ? -20.281 -14.906 -22.922 1 93.5 151 LYS A N 1
ATOM 1153 C CA . LYS A 1 151 ? -20.422 -16.234 -23.516 1 93.5 151 LYS A CA 1
ATOM 1154 C C . LYS A 1 151 ? -20.5 -16.172 -25.031 1 93.5 151 LYS A C 1
ATOM 1156 O O . LYS A 1 151 ? -19.812 -16.906 -25.734 1 93.5 151 LYS A O 1
ATOM 1161 N N . SER A 1 152 ? -21.297 -15.227 -25.453 1 90.19 152 SER A N 1
ATOM 1162 C CA . SER A 1 152 ? -21.531 -15.094 -26.891 1 90.19 152 SER A CA 1
ATOM 1163 C C . SER A 1 152 ? -20.266 -14.68 -27.625 1 90.19 152 SER A C 1
ATOM 1165 O O . SER A 1 152 ? -20.078 -15.016 -28.781 1 90.19 152 SER A O 1
ATOM 1167 N N . LEU A 1 153 ? -19.375 -14.023 -26.844 1 89.25 153 LEU A N 1
ATOM 1168 C CA . LEU A 1 153 ? -18.109 -13.57 -27.422 1 89.25 153 LEU A CA 1
ATOM 1169 C C . LEU A 1 153 ? -17.062 -14.68 -27.406 1 89.25 153 LEU A C 1
ATOM 1171 O O . LEU A 1 153 ? -15.969 -14.508 -27.938 1 89.25 153 LEU A O 1
ATOM 1175 N N . GLY A 1 154 ? -17.422 -15.828 -26.828 1 92.38 154 GLY A N 1
ATOM 1176 C CA . GLY A 1 154 ? -16.516 -16.953 -26.797 1 92.38 154 GLY A CA 1
ATOM 1177 C C . GLY A 1 154 ? -15.484 -16.844 -25.688 1 92.38 154 GLY A C 1
ATOM 1178 O O . GLY A 1 154 ? -14.516 -17.609 -25.641 1 92.38 154 GLY A O 1
ATOM 1179 N N . LEU A 1 155 ? -15.68 -15.977 -24.703 1 93.75 155 LEU A N 1
ATOM 1180 C CA . LEU A 1 155 ? -14.656 -15.648 -23.719 1 93.75 155 LEU A CA 1
ATOM 1181 C C . LEU A 1 155 ? -14.57 -16.734 -22.641 1 93.75 155 LEU A C 1
ATOM 1183 O O . LEU A 1 155 ? -13.609 -16.781 -21.875 1 93.75 155 LEU A O 1
ATOM 1187 N N . PHE A 1 156 ? -15.484 -17.656 -22.625 1 96.44 156 PHE A N 1
ATOM 1188 C CA . PHE A 1 156 ? -15.422 -18.781 -21.703 1 96.44 156 PHE A CA 1
ATOM 1189 C C . PHE A 1 156 ? -14.562 -19.906 -22.297 1 96.44 156 PHE A C 1
ATOM 1191 O O . PHE A 1 156 ? -14.188 -20.844 -21.578 1 96.44 156 PHE A O 1
ATOM 1198 N N . GLY A 1 157 ? -14.242 -19.875 -23.578 1 96.25 157 GLY A N 1
ATOM 1199 C CA . GLY A 1 157 ? -13.469 -20.922 -24.219 1 96.25 157 GLY A CA 1
ATOM 1200 C C . GLY A 1 157 ? -12.227 -20.422 -24.922 1 96.25 157 GLY A C 1
ATOM 1201 O O . GLY A 1 157 ? -11.852 -20.922 -25.969 1 96.25 157 GLY A O 1
ATOM 1202 N N . MET A 1 158 ? -11.555 -19.406 -24.375 1 92.38 158 MET A N 1
ATOM 1203 C CA . MET A 1 158 ? -10.492 -18.688 -25.078 1 92.38 158 MET A CA 1
ATOM 1204 C C . MET A 1 158 ? -9.352 -19.625 -25.453 1 92.38 158 MET A C 1
ATOM 1206 O O . MET A 1 158 ? -8.859 -19.578 -26.578 1 92.38 158 MET A O 1
ATOM 1210 N N . GLN A 1 159 ? -9 -20.5 -24.5 1 92 159 GLN A N 1
ATOM 1211 C CA . GLN A 1 159 ? -7.852 -21.359 -24.797 1 92 159 GLN A CA 1
ATOM 1212 C C . GLN A 1 159 ? -8.281 -22.812 -24.984 1 92 159 GLN A C 1
ATOM 1214 O O . GLN A 1 159 ? -7.441 -23.703 -25.109 1 92 159 GLN A O 1
ATOM 1219 N N . VAL A 1 160 ? -9.586 -23.109 -25 1 96.62 160 VAL A N 1
ATOM 1220 C CA . VAL A 1 160 ? -10.094 -24.422 -25.375 1 96.62 160 VAL A CA 1
ATOM 1221 C C . VAL A 1 160 ? -9.836 -24.688 -26.859 1 96.62 160 VAL A C 1
ATOM 1223 O O . VAL A 1 160 ? -10.086 -23.812 -27.703 1 96.62 160 VAL A O 1
ATOM 1226 N N . PRO A 1 161 ? -9.297 -25.844 -27.188 1 95.56 161 PRO A N 1
ATOM 1227 C CA . PRO A 1 161 ? -9.039 -26.141 -28.609 1 95.56 161 PRO A CA 1
ATOM 1228 C C . PRO A 1 161 ? -10.289 -25.984 -29.469 1 95.56 161 PRO A C 1
ATOM 1230 O O . PRO A 1 161 ? -11.398 -26.266 -29.016 1 95.56 161 PRO A O 1
ATOM 1233 N N . GLU A 1 162 ? -10.078 -25.719 -30.672 1 94.44 162 GLU A N 1
ATOM 1234 C CA . GLU A 1 162 ? -11.172 -25.484 -31.609 1 94.44 162 GLU A CA 1
ATOM 1235 C C . GLU A 1 162 ? -11.992 -26.75 -31.828 1 94.44 162 GLU A C 1
ATOM 1237 O O . GLU A 1 162 ? -13.203 -26.672 -32.031 1 94.44 162 GLU A O 1
ATOM 1242 N N . GLU A 1 163 ? -11.281 -27.844 -31.797 1 96.19 163 GLU A N 1
ATOM 1243 C CA . GLU A 1 163 ? -11.961 -29.125 -32 1 96.19 163 GLU A CA 1
ATOM 1244 C C . GLU A 1 163 ? -13.023 -29.359 -30.922 1 96.19 163 GLU A C 1
ATOM 1246 O O . GLU A 1 163 ? -13.953 -30.141 -31.125 1 96.19 163 GLU A O 1
ATOM 1251 N N . TYR A 1 164 ? -12.93 -28.625 -29.859 1 97.62 164 TYR A N 1
ATOM 1252 C CA . TYR A 1 164 ? -13.906 -28.766 -28.797 1 97.62 164 TYR A CA 1
ATOM 1253 C C . TYR A 1 164 ? -14.758 -27.5 -28.672 1 97.62 164 TYR A C 1
ATOM 1255 O O . TYR A 1 164 ? -15.367 -27.25 -27.625 1 97.62 164 TYR A O 1
ATOM 1263 N N . GLY A 1 165 ? -14.688 -26.641 -29.672 1 94.62 165 GLY A N 1
ATOM 1264 C CA . GLY A 1 165 ? -15.586 -25.5 -29.734 1 94.62 165 GLY A CA 1
ATOM 1265 C C . GLY A 1 165 ? -14.992 -24.25 -29.125 1 94.62 165 GLY A C 1
ATOM 1266 O O . GLY A 1 165 ? -15.688 -23.234 -28.984 1 94.62 165 GLY A O 1
ATOM 1267 N N . GLY A 1 166 ? -13.773 -24.281 -28.703 1 96.06 166 GLY A N 1
ATOM 1268 C CA . GLY A 1 166 ? -13.133 -23.094 -28.172 1 96.06 166 GLY A CA 1
ATOM 1269 C C . GLY A 1 166 ? -12.516 -22.219 -29.234 1 96.06 166 GLY A C 1
ATOM 1270 O O . GLY A 1 166 ? -12.711 -22.453 -30.438 1 96.06 166 GLY A O 1
ATOM 1271 N N . LEU A 1 167 ? -11.836 -21.094 -28.766 1 92.69 167 LEU A N 1
ATOM 1272 C CA . LEU A 1 167 ? -11.203 -20.172 -29.703 1 92.69 167 LEU A CA 1
ATOM 1273 C C . LEU A 1 167 ? -9.789 -20.625 -30.031 1 92.69 167 LEU A C 1
ATOM 1275 O O . LEU A 1 167 ? -9.188 -20.156 -31 1 92.69 167 LEU A O 1
ATOM 1279 N N . GLY A 1 168 ? -9.211 -21.516 -29.25 1 92.31 168 GLY A N 1
ATOM 1280 C CA . GLY A 1 168 ? -7.891 -22.062 -29.531 1 92.31 168 GLY A CA 1
ATOM 1281 C C . GLY A 1 168 ? -6.797 -21.016 -29.516 1 92.31 168 GLY A C 1
ATOM 1282 O O . GLY A 1 168 ? -5.828 -21.109 -30.281 1 92.31 168 GLY A O 1
ATOM 1283 N N . LEU A 1 169 ? -6.906 -20.062 -28.641 1 90.06 169 LEU A N 1
ATOM 1284 C CA . LEU A 1 169 ? -5.945 -18.969 -28.625 1 90.06 169 LEU A CA 1
ATOM 1285 C C . LEU A 1 169 ? -4.602 -19.438 -28.078 1 90.06 169 LEU A C 1
ATOM 1287 O O . LEU A 1 169 ? -4.547 -20.25 -27.156 1 90.06 169 LEU A O 1
ATOM 1291 N N . SER A 1 170 ? -3.523 -18.906 -28.703 1 88.81 170 SER A N 1
ATOM 1292 C CA . SER A 1 170 ? -2.195 -19.062 -28.125 1 88.81 170 SER A CA 1
ATOM 1293 C C . SER A 1 170 ? -2.078 -18.297 -26.812 1 88.81 170 SER A C 1
ATOM 1295 O O . SER A 1 170 ? -2.967 -17.516 -26.453 1 88.81 170 SER A O 1
ATOM 1297 N N . ASN A 1 171 ? -1.04 -18.578 -26.094 1 90.69 171 ASN A N 1
ATOM 1298 C CA . ASN A 1 171 ? -0.827 -17.828 -24.859 1 90.69 171 ASN A CA 1
ATOM 1299 C C . ASN A 1 171 ? -0.638 -16.344 -25.125 1 90.69 171 ASN A C 1
ATOM 1301 O O . ASN A 1 171 ? -1.064 -15.508 -24.328 1 90.69 171 ASN A O 1
ATOM 1305 N N . THR A 1 172 ? -0.015 -15.984 -26.203 1 90.25 172 THR A N 1
ATOM 1306 C CA . THR A 1 172 ? 0.182 -14.586 -26.578 1 90.25 172 THR A CA 1
ATOM 1307 C C . THR A 1 172 ? -1.153 -13.914 -26.891 1 90.25 172 THR A C 1
ATOM 1309 O O . THR A 1 172 ? -1.404 -12.789 -26.453 1 90.25 172 THR A O 1
ATOM 1312 N N . MET A 1 173 ? -1.972 -14.617 -27.641 1 88.81 173 MET A N 1
ATOM 1313 C CA . MET A 1 173 ? -3.291 -14.07 -27.953 1 88.81 173 MET A CA 1
ATOM 1314 C C . MET A 1 173 ? -4.148 -13.961 -26.703 1 88.81 173 MET A C 1
ATOM 1316 O O . MET A 1 173 ? -4.902 -13 -26.547 1 88.81 173 MET A O 1
ATOM 1320 N N . TYR A 1 174 ? -4.027 -14.961 -25.875 1 90.81 174 TYR A N 1
ATOM 1321 C CA . TYR A 1 174 ? -4.715 -14.922 -24.594 1 90.81 174 TYR A CA 1
ATOM 1322 C C . TYR A 1 174 ? -4.273 -13.719 -23.766 1 90.81 174 TYR A C 1
ATOM 1324 O O . TYR A 1 174 ? -5.098 -13.039 -23.172 1 90.81 174 TYR A O 1
ATOM 1332 N N . ALA A 1 175 ? -2.992 -13.453 -23.75 1 92 175 ALA A N 1
ATOM 1333 C CA . ALA A 1 175 ? -2.443 -12.297 -23.031 1 92 175 ALA A CA 1
ATOM 1334 C C . ALA A 1 175 ? -3.002 -10.992 -23.594 1 92 175 ALA A C 1
ATOM 1336 O O . ALA A 1 175 ? -3.279 -10.062 -22.844 1 92 175 ALA A O 1
ATOM 1337 N N . ARG A 1 176 ? -3.162 -10.93 -24.828 1 89.44 176 ARG A N 1
ATOM 1338 C CA . ARG A 1 176 ? -3.691 -9.734 -25.469 1 89.44 176 ARG A CA 1
ATOM 1339 C C . ARG A 1 176 ? -5.133 -9.477 -25.047 1 89.44 176 ARG A C 1
ATOM 1341 O O . ARG A 1 176 ? -5.504 -8.344 -24.734 1 89.44 176 ARG A O 1
ATOM 1348 N N . LEU A 1 177 ? -5.906 -10.516 -25.078 1 89.56 177 LEU A N 1
ATOM 1349 C CA . LEU A 1 177 ? -7.301 -10.375 -24.672 1 89.56 177 LEU A CA 1
ATOM 1350 C C . LEU A 1 177 ? -7.402 -10.047 -23.172 1 89.56 177 LEU A C 1
ATOM 1352 O O . LEU A 1 177 ? -8.312 -9.328 -22.766 1 89.56 177 LEU A O 1
ATOM 1356 N N . ALA A 1 178 ? -6.457 -10.57 -22.453 1 92.81 178 ALA A N 1
ATOM 1357 C CA . ALA A 1 178 ? -6.438 -10.359 -21 1 92.81 178 ALA A CA 1
ATOM 1358 C C . ALA A 1 178 ? -6.289 -8.883 -20.656 1 92.81 178 ALA A C 1
ATOM 1360 O O . ALA A 1 178 ? -6.816 -8.414 -19.656 1 92.81 178 ALA A O 1
ATOM 1361 N N . GLU A 1 179 ? -5.645 -8.078 -21.5 1 91.88 179 GLU A N 1
ATOM 1362 C CA . GLU A 1 179 ? -5.484 -6.648 -21.266 1 91.88 179 GLU A CA 1
ATOM 1363 C C . GLU A 1 179 ? -6.836 -5.941 -21.234 1 91.88 179 GLU A C 1
ATOM 1365 O O . GLU A 1 179 ? -7.02 -4.969 -20.5 1 91.88 179 GLU A O 1
ATOM 1370 N N . VAL A 1 180 ? -7.793 -6.461 -21.969 1 90.06 180 VAL A N 1
ATOM 1371 C CA . VAL A 1 180 ? -9.117 -5.844 -22.031 1 90.06 180 VAL A CA 1
ATOM 1372 C C . VAL A 1 180 ? -10.008 -6.414 -20.938 1 90.06 180 VAL A C 1
ATOM 1374 O O . VAL A 1 180 ? -10.734 -5.672 -20.266 1 90.06 180 VAL A O 1
ATOM 1377 N N . ILE A 1 181 ? -9.93 -7.699 -20.766 1 92.38 181 ILE A N 1
ATOM 1378 C CA . ILE A 1 181 ? -10.734 -8.375 -19.75 1 92.38 181 ILE A CA 1
ATOM 1379 C C . ILE A 1 181 ? -10.406 -7.824 -18.375 1 92.38 181 ILE A C 1
ATOM 1381 O O . ILE A 1 181 ? -11.289 -7.688 -17.516 1 92.38 181 ILE A O 1
ATOM 1385 N N . GLY A 1 182 ? -9.148 -7.422 -18.219 1 93.69 182 GLY A N 1
ATOM 1386 C CA . GLY A 1 182 ? -8.656 -6.957 -16.922 1 93.69 182 GLY A CA 1
ATOM 1387 C C . GLY A 1 182 ? -9.227 -5.613 -16.516 1 93.69 182 GLY A C 1
ATOM 1388 O O . GLY A 1 182 ? -9.047 -5.176 -15.383 1 93.69 182 GLY A O 1
ATOM 1389 N N . LEU A 1 183 ? -10.07 -4.98 -17.359 1 92.56 183 LEU A N 1
ATOM 1390 C CA . LEU A 1 183 ? -10.625 -3.666 -17.062 1 92.56 183 LEU A CA 1
ATOM 1391 C C . LEU A 1 183 ? -11.711 -3.758 -16 1 92.56 183 LEU A C 1
ATOM 1393 O O . LEU A 1 183 ? -12.016 -2.766 -15.336 1 92.56 183 LEU A O 1
ATOM 1397 N N . ASP A 1 184 ? -12.344 -4.879 -15.859 1 96 184 ASP A N 1
ATOM 1398 C CA . ASP A 1 184 ? -13.219 -5.168 -14.727 1 96 184 ASP A CA 1
ATOM 1399 C C . ASP A 1 184 ? -12.703 -6.371 -13.938 1 96 184 ASP A C 1
ATOM 1401 O O . ASP A 1 184 ? -12.664 -7.488 -14.453 1 96 184 ASP A O 1
ATOM 1405 N N . ALA A 1 185 ? -12.414 -6.129 -12.719 1 97.56 185 ALA A N 1
ATOM 1406 C CA . ALA A 1 185 ? -11.727 -7.133 -11.914 1 97.56 185 ALA A CA 1
ATOM 1407 C C . ALA A 1 185 ? -12.633 -8.32 -11.625 1 97.56 185 ALA A C 1
ATOM 1409 O O . ALA A 1 185 ? -12.172 -9.469 -11.578 1 97.56 185 ALA A O 1
ATOM 1410 N N . SER A 1 186 ? -13.938 -8.117 -11.406 1 98.12 186 SER A N 1
ATOM 1411 C CA . SER A 1 186 ? -14.867 -9.211 -11.125 1 98.12 186 SER A CA 1
ATOM 1412 C C . SER A 1 186 ? -15.023 -10.125 -12.336 1 98.12 186 SER A C 1
ATOM 1414 O O . SER A 1 186 ? -15.039 -11.352 -12.195 1 98.12 186 SER A O 1
ATOM 1416 N N . ILE A 1 187 ? -15.133 -9.547 -13.477 1 96.88 187 ILE A N 1
ATOM 1417 C CA . ILE A 1 187 ? -15.242 -10.312 -14.719 1 96.88 187 ILE A CA 1
ATOM 1418 C C . ILE A 1 187 ? -13.945 -11.062 -14.977 1 96.88 187 ILE A C 1
ATOM 1420 O O . ILE A 1 187 ? -13.961 -12.25 -15.32 1 96.88 187 ILE A O 1
ATOM 1424 N N . ALA A 1 188 ? -12.844 -10.344 -14.773 1 96.69 188 ALA A N 1
ATOM 1425 C CA . ALA A 1 188 ? -11.539 -10.961 -14.992 1 96.69 188 ALA A CA 1
ATOM 1426 C C . ALA A 1 188 ? -11.359 -12.195 -14.117 1 96.69 188 ALA A C 1
ATOM 1428 O O . ALA A 1 188 ? -10.922 -13.25 -14.594 1 96.69 188 ALA A O 1
ATOM 1429 N N . VAL A 1 189 ? -11.734 -12.102 -12.875 1 97.38 189 VAL A N 1
ATOM 1430 C CA . VAL A 1 189 ? -11.555 -13.188 -11.922 1 97.38 189 VAL A CA 1
ATOM 1431 C C . VAL A 1 189 ? -12.508 -14.336 -12.25 1 97.38 189 VAL A C 1
ATOM 1433 O O . VAL A 1 189 ? -12.133 -15.508 -12.156 1 97.38 189 VAL A O 1
ATOM 1436 N N . THR A 1 190 ? -13.672 -14.039 -12.664 1 98.12 190 THR A N 1
ATOM 1437 C CA . THR A 1 190 ? -14.656 -15.055 -13.031 1 98.12 190 THR A CA 1
ATOM 1438 C C . THR A 1 190 ? -14.164 -15.875 -14.219 1 98.12 190 THR A C 1
ATOM 1440 O O . THR A 1 190 ? -14.203 -17.109 -14.195 1 98.12 190 THR A O 1
ATOM 1443 N N . LEU A 1 191 ? -13.688 -15.18 -15.203 1 96.75 191 LEU A N 1
ATOM 1444 C CA . LEU A 1 191 ? -13.219 -15.852 -16.406 1 96.75 191 LEU A CA 1
ATOM 1445 C C . LEU A 1 191 ? -11.914 -16.594 -16.141 1 96.75 191 LEU A C 1
ATOM 1447 O O . LEU A 1 191 ? -11.703 -17.688 -16.672 1 96.75 191 LEU A O 1
ATOM 1451 N N . ALA A 1 192 ? -11.062 -16 -15.344 1 95.5 192 ALA A N 1
ATOM 1452 C CA . ALA A 1 192 ? -9.805 -16.656 -15.008 1 95.5 192 ALA A CA 1
ATOM 1453 C C . ALA A 1 192 ? -10.055 -17.938 -14.211 1 95.5 192 ALA A C 1
ATOM 1455 O O . ALA A 1 192 ? -9.438 -18.969 -14.484 1 95.5 192 ALA A O 1
ATOM 1456 N N . ALA A 1 193 ? -10.93 -17.891 -13.258 1 96.81 193 ALA A N 1
ATOM 1457 C CA . ALA A 1 193 ? -11.25 -19.062 -12.461 1 96.81 193 ALA A CA 1
ATOM 1458 C C . ALA A 1 193 ? -11.836 -20.172 -13.336 1 96.81 193 ALA A C 1
ATOM 1460 O O . ALA A 1 193 ? -11.578 -21.359 -13.102 1 96.81 193 ALA A O 1
ATOM 1461 N N . HIS A 1 194 ? -12.594 -19.797 -14.312 1 97.5 194 HIS A N 1
ATOM 1462 C CA . HIS A 1 194 ? -13.203 -20.75 -15.242 1 97.5 194 HIS A CA 1
ATOM 1463 C C . HIS A 1 194 ? -12.156 -21.359 -16.156 1 97.5 194 HIS A C 1
ATOM 1465 O O . HIS A 1 194 ? -12.078 -22.594 -16.281 1 97.5 194 HIS A O 1
ATOM 1471 N N . GLN A 1 195 ? -11.297 -20.578 -16.703 1 92.56 195 GLN A N 1
ATOM 1472 C CA . GLN A 1 195 ? -10.492 -21.047 -17.828 1 92.56 195 GLN A CA 1
ATOM 1473 C C . GLN A 1 195 ? -9.07 -21.375 -17.375 1 92.56 195 GLN A C 1
ATOM 1475 O O . GLN A 1 195 ? -8.453 -22.312 -17.906 1 92.56 195 GLN A O 1
ATOM 1480 N N . SER A 1 196 ? -8.555 -20.609 -16.359 1 91.56 196 SER A N 1
ATOM 1481 C CA . SER A 1 196 ? -7.156 -20.797 -16 1 91.56 196 SER A CA 1
ATOM 1482 C C . SER A 1 196 ? -6.996 -21.844 -14.914 1 91.56 196 SER A C 1
ATOM 1484 O O . SER A 1 196 ? -5.906 -22.391 -14.719 1 91.56 196 SER A O 1
ATOM 1486 N N . ILE A 1 197 ? -8.055 -22.141 -14.195 1 94.19 197 ILE A N 1
ATOM 1487 C CA . ILE A 1 197 ? -7.887 -23.141 -13.148 1 94.19 197 ILE A CA 1
ATOM 1488 C C . ILE A 1 197 ? -9.031 -24.141 -13.203 1 94.19 197 ILE A C 1
ATOM 1490 O O . ILE A 1 197 ? -8.805 -25.344 -13.312 1 94.19 197 ILE A O 1
ATOM 1494 N N . GLY A 1 198 ? -10.227 -23.734 -13.414 1 96.88 198 GLY A N 1
ATOM 1495 C CA . GLY A 1 198 ? -11.391 -24.609 -13.336 1 96.88 198 GLY A CA 1
ATOM 1496 C C . GLY A 1 198 ? -11.375 -25.703 -14.375 1 96.88 198 GLY A C 1
ATOM 1497 O O . GLY A 1 198 ? -11.484 -26.891 -14.031 1 96.88 198 GLY A O 1
ATOM 1498 N N . LEU A 1 199 ? -11.258 -25.344 -15.609 1 97.94 199 LEU A N 1
ATOM 1499 C CA . LEU A 1 199 ? -11.312 -26.359 -16.656 1 97.94 199 LEU A CA 1
ATOM 1500 C C . LEU A 1 199 ? -9.914 -26.688 -17.172 1 97.94 199 LEU A C 1
ATOM 1502 O O . LEU A 1 199 ? -9.75 -27.609 -17.984 1 97.94 199 LEU A O 1
ATOM 1506 N N . LYS A 1 200 ? -8.898 -26 -16.656 1 96.44 200 LYS A N 1
ATOM 1507 C CA . LYS A 1 200 ? -7.543 -26.141 -17.172 1 96.44 200 LYS A CA 1
ATOM 1508 C C . LYS A 1 200 ? -7.027 -27.562 -17 1 96.44 200 LYS A C 1
ATOM 1510 O O . LYS A 1 200 ? -6.281 -28.078 -17.844 1 96.44 200 LYS A O 1
ATOM 1515 N N . GLY A 1 201 ? -7.371 -28.188 -15.867 1 96.94 201 GLY A N 1
ATOM 1516 C CA . GLY A 1 201 ? -6.969 -29.578 -15.648 1 96.94 201 GLY A CA 1
ATOM 1517 C C . GLY A 1 201 ? -7.453 -30.516 -16.734 1 96.94 201 GLY A C 1
ATOM 1518 O O . GLY A 1 201 ? -6.746 -31.453 -17.109 1 96.94 201 GLY A O 1
ATOM 1519 N N . ILE A 1 202 ? -8.625 -30.281 -17.25 1 98.44 202 ILE A N 1
ATOM 1520 C CA . ILE A 1 202 ? -9.188 -31.125 -18.297 1 98.44 202 ILE A CA 1
ATOM 1521 C C . ILE A 1 202 ? -8.391 -30.938 -19.578 1 98.44 202 ILE A C 1
ATOM 1523 O O . ILE A 1 202 ? -8.125 -31.906 -20.297 1 98.44 202 ILE A O 1
ATOM 1527 N N . ILE A 1 203 ? -7.992 -29.719 -19.828 1 96.31 203 ILE A N 1
ATOM 1528 C CA . ILE A 1 203 ? -7.191 -29.453 -21.016 1 96.31 203 ILE A CA 1
ATOM 1529 C C . ILE A 1 203 ? -5.832 -30.125 -20.891 1 96.31 203 ILE A C 1
ATOM 1531 O O . ILE A 1 203 ? -5.355 -30.75 -21.844 1 96.31 203 ILE A O 1
ATOM 1535 N N . LEU A 1 204 ? -5.207 -30.109 -19.734 1 93.69 204 LEU A N 1
ATOM 1536 C CA . LEU A 1 204 ? -3.822 -30.531 -19.547 1 93.69 204 LEU A CA 1
ATOM 1537 C C . LEU A 1 204 ? -3.729 -32.031 -19.375 1 93.69 204 LEU A C 1
ATOM 1539 O O . LEU A 1 204 ? -2.791 -32.688 -19.875 1 93.69 204 LEU A O 1
ATOM 1543 N N . ALA A 1 205 ? -4.734 -32.625 -18.703 1 96.75 205 ALA A N 1
ATOM 1544 C CA . ALA A 1 205 ? -4.547 -34 -18.25 1 96.75 205 ALA A CA 1
ATOM 1545 C C . ALA A 1 205 ? -5.758 -34.844 -18.594 1 96.75 205 ALA A C 1
ATOM 1547 O O . ALA A 1 205 ? -5.75 -36.062 -18.375 1 96.75 205 ALA A O 1
ATOM 1548 N N . GLY A 1 206 ? -6.746 -34.344 -19.188 1 98.44 206 GLY A N 1
ATOM 1549 C CA . GLY A 1 206 ? -7.949 -35.094 -19.5 1 98.44 206 GLY A CA 1
ATOM 1550 C C . GLY A 1 206 ? -7.738 -36.125 -20.609 1 98.44 206 GLY A C 1
ATOM 1551 O O . GLY A 1 206 ? -6.973 -35.875 -21.547 1 98.44 206 GLY A O 1
ATOM 1552 N N . SER A 1 207 ? -8.438 -37.219 -20.484 1 98 207 SER A N 1
ATOM 1553 C CA . SER A 1 207 ? -8.5 -38.188 -21.578 1 98 207 SER A CA 1
ATOM 1554 C C . SER A 1 207 ? -9.273 -37.625 -22.766 1 98 207 SER A C 1
ATOM 1556 O O . SER A 1 207 ? -9.938 -36.562 -22.641 1 98 207 SER A O 1
ATOM 1558 N N . LYS A 1 208 ? -9.203 -38.344 -23.875 1 97.56 208 LYS A N 1
ATOM 1559 C CA . LYS A 1 208 ? -9.969 -37.906 -25.047 1 97.56 208 LYS A CA 1
ATOM 1560 C C . LYS A 1 208 ? -11.469 -37.906 -24.734 1 97.56 208 LYS A C 1
ATOM 1562 O O . LYS A 1 208 ? -12.18 -37 -25.172 1 97.56 208 LYS A O 1
ATOM 1567 N N . GLU A 1 209 ? -11.891 -38.875 -24 1 98.25 209 GLU A N 1
ATOM 1568 C CA . GLU A 1 209 ? -13.305 -38.969 -23.656 1 98.25 209 GLU A CA 1
ATOM 1569 C C . GLU A 1 209 ? -13.727 -37.844 -22.719 1 98.25 209 GLU A C 1
ATOM 1571 O O . GLU A 1 209 ? -14.805 -37.25 -22.891 1 98.25 209 GLU A O 1
ATOM 1576 N N . GLN A 1 210 ? -12.953 -37.562 -21.75 1 98.69 210 GLN A N 1
ATOM 1577 C CA . GLN A 1 210 ? -13.242 -36.469 -20.812 1 98.69 210 GLN A CA 1
ATOM 1578 C C . GLN A 1 210 ? -13.289 -35.125 -21.531 1 98.69 210 GLN A C 1
ATOM 1580 O O . GLN A 1 210 ? -14.195 -34.312 -21.297 1 98.69 210 GLN A O 1
ATOM 1585 N N . LYS A 1 211 ? -12.328 -34.844 -22.375 1 98.75 211 LYS A N 1
ATOM 1586 C CA . LYS A 1 211 ? -12.289 -33.594 -23.141 1 98.75 211 LYS A CA 1
ATOM 1587 C C . LYS A 1 211 ? -13.531 -33.438 -24.016 1 98.75 211 LYS A C 1
ATOM 1589 O O . LYS A 1 211 ? -14.156 -32.375 -24.047 1 98.75 211 LYS A O 1
ATOM 1594 N N . ALA A 1 212 ? -13.836 -34.562 -24.703 1 98.38 212 ALA A N 1
ATOM 1595 C CA . ALA A 1 212 ? -14.992 -34.531 -25.578 1 98.38 212 ALA A CA 1
ATOM 1596 C C . ALA A 1 212 ? -16.281 -34.312 -24.797 1 98.38 212 ALA A C 1
ATOM 1598 O O . ALA A 1 212 ? -17.203 -33.656 -25.281 1 98.38 212 ALA A O 1
ATOM 1599 N N . ARG A 1 213 ? -16.297 -34.781 -23.672 1 98.44 213 ARG A N 1
ATOM 1600 C CA . ARG A 1 213 ? -17.516 -34.719 -22.859 1 98.44 213 ARG A CA 1
ATOM 1601 C C . ARG A 1 213 ? -17.688 -33.312 -22.25 1 98.44 213 ARG A C 1
ATOM 1603 O O . ARG A 1 213 ? -18.797 -32.812 -22.172 1 98.44 213 ARG A O 1
ATOM 1610 N N . TYR A 1 214 ? -16.656 -32.688 -21.781 1 98.81 214 TYR A N 1
ATOM 1611 C CA . TYR A 1 214 ? -16.812 -31.531 -20.891 1 98.81 214 TYR A CA 1
ATOM 1612 C C . TYR A 1 214 ? -16.422 -30.234 -21.609 1 98.81 214 TYR A C 1
ATOM 1614 O O . TYR A 1 214 ? -17.062 -29.203 -21.391 1 98.81 214 TYR A O 1
ATOM 1622 N N . LEU A 1 215 ? -15.445 -30.188 -22.469 1 98.75 215 LEU A N 1
ATOM 1623 C CA . LEU A 1 215 ? -14.844 -28.953 -22.969 1 98.75 215 LEU A CA 1
ATOM 1624 C C . LEU A 1 215 ? -15.828 -28.188 -23.828 1 98.75 215 LEU A C 1
ATOM 1626 O O . LEU A 1 215 ? -15.883 -26.953 -23.766 1 98.75 215 LEU A O 1
ATOM 1630 N N . PRO A 1 216 ? -16.641 -28.875 -24.703 1 98.44 216 PRO A N 1
ATOM 1631 C CA . PRO A 1 216 ? -17.547 -28.094 -25.547 1 98.44 216 PRO A CA 1
ATOM 1632 C C . PRO A 1 216 ? -18.531 -27.25 -24.75 1 98.44 216 PRO A C 1
ATOM 1634 O O . PRO A 1 216 ? -18.703 -26.062 -25.031 1 98.44 216 PRO A O 1
ATOM 1637 N N . ARG A 1 217 ? -19.141 -27.75 -23.703 1 98.5 217 ARG A N 1
ATOM 1638 C CA . ARG A 1 217 ? -20.109 -27.016 -22.906 1 98.5 217 ARG A CA 1
ATOM 1639 C C . ARG A 1 217 ? -19.422 -25.969 -22.047 1 98.5 217 ARG A C 1
ATOM 1641 O O . ARG A 1 217 ? -20 -24.906 -21.766 1 98.5 217 ARG A O 1
ATOM 1648 N N . LEU A 1 218 ? -18.219 -26.266 -21.641 1 98.75 218 LEU A N 1
ATOM 1649 C CA . LEU A 1 218 ? -17.453 -25.281 -20.891 1 98.75 218 LEU A CA 1
ATOM 1650 C C . LEU A 1 218 ? -17 -24.141 -21.781 1 98.75 218 LEU A C 1
ATOM 1652 O O . LEU A 1 218 ? -17 -22.969 -21.375 1 98.75 218 LEU A O 1
ATOM 1656 N N . ALA A 1 219 ? -16.625 -24.453 -23.016 1 97.88 219 ALA A N 1
ATOM 1657 C CA . ALA A 1 219 ? -16.156 -23.453 -23.969 1 97.88 219 ALA A CA 1
ATOM 1658 C C . ALA A 1 219 ? -17.266 -22.484 -24.344 1 97.88 219 ALA A C 1
ATOM 1660 O O . ALA A 1 219 ? -17.016 -21.281 -24.516 1 97.88 219 ALA A O 1
ATOM 1661 N N . SER A 1 220 ? -18.5 -22.969 -24.438 1 96.56 220 SER A N 1
ATOM 1662 C CA . SER A 1 220 ? -19.641 -22.141 -24.828 1 96.56 220 SER A CA 1
ATOM 1663 C C . SER A 1 220 ? -20.125 -21.281 -23.656 1 96.56 220 SER A C 1
ATOM 1665 O O . SER A 1 220 ? -20.844 -20.312 -23.859 1 96.56 220 SER A O 1
ATOM 1667 N N . GLY A 1 221 ? -19.781 -21.688 -22.484 1 97.38 221 GLY A N 1
ATOM 1668 C CA . GLY A 1 221 ? -20.266 -21.016 -21.297 1 97.38 221 GLY A CA 1
ATOM 1669 C C . GLY A 1 221 ? -21.578 -21.578 -20.781 1 97.38 221 GLY A C 1
ATOM 1670 O O . GLY A 1 221 ? -22.141 -21.062 -19.812 1 97.38 221 GLY A O 1
ATOM 1671 N N . GLU A 1 222 ? -22.062 -22.562 -21.438 1 97.69 222 GLU A N 1
ATOM 1672 C CA . GLU A 1 222 ? -23.25 -23.25 -20.922 1 97.69 222 GLU A CA 1
ATOM 1673 C C . GLU A 1 222 ? -22.984 -23.797 -19.516 1 97.69 222 GLU A C 1
ATOM 1675 O O . GLU A 1 222 ? -23.859 -23.75 -18.656 1 97.69 222 GLU A O 1
ATOM 1680 N N . HIS A 1 223 ? -21.859 -24.391 -19.344 1 98.38 223 HIS A N 1
ATOM 1681 C CA . HIS A 1 223 ? -21.375 -24.797 -18.031 1 98.38 223 HIS A CA 1
ATOM 1682 C C . HIS A 1 223 ? -20.234 -23.906 -17.562 1 98.38 223 HIS A C 1
ATOM 1684 O O . HIS A 1 223 ? -19.453 -23.422 -18.375 1 98.38 223 HIS A O 1
ATOM 1690 N N . VAL A 1 224 ? -20.219 -23.703 -16.281 1 98.62 224 VAL A N 1
ATOM 1691 C CA . VAL A 1 224 ? -19.141 -22.969 -15.625 1 98.62 224 VAL A CA 1
ATOM 1692 C C . VAL A 1 224 ? -18.312 -23.922 -14.758 1 98.62 224 VAL A C 1
ATOM 1694 O O . VAL A 1 224 ? -18.859 -24.859 -14.172 1 98.62 224 VAL A O 1
ATOM 1697 N N . ALA A 1 225 ? -17.047 -23.672 -14.781 1 98.81 225 ALA A N 1
ATOM 1698 C CA . ALA A 1 225 ? -16.156 -24.547 -14.023 1 98.81 225 ALA A CA 1
ATOM 1699 C C . ALA A 1 225 ? -15.586 -23.828 -12.797 1 98.81 225 ALA A C 1
ATOM 1701 O O . ALA A 1 225 ? -15.492 -22.594 -12.781 1 98.81 225 ALA A O 1
ATOM 1702 N N . ALA A 1 226 ? -15.227 -24.562 -11.75 1 98.81 226 ALA A N 1
ATOM 1703 C CA . ALA A 1 226 ? -14.562 -24.078 -10.547 1 98.81 226 ALA A CA 1
ATOM 1704 C C . ALA A 1 226 ? -13.43 -25 -10.133 1 98.81 226 ALA A C 1
ATOM 1706 O O . ALA A 1 226 ? -13.43 -26.188 -10.477 1 98.81 226 ALA A O 1
ATOM 1707 N N . PHE A 1 227 ? -12.461 -24.5 -9.492 1 98.25 227 PHE A N 1
ATOM 1708 C CA . PHE A 1 227 ? -11.281 -25.188 -8.977 1 98.25 227 PHE A CA 1
ATOM 1709 C C . PHE A 1 227 ? -11.367 -25.344 -7.465 1 98.25 227 PHE A C 1
ATOM 1711 O O . PHE A 1 227 ? -11.375 -24.359 -6.727 1 98.25 227 PHE A O 1
ATOM 1718 N N . CYS A 1 228 ? -11.398 -26.562 -6.98 1 98.75 228 CYS A N 1
ATOM 1719 C CA . CYS A 1 228 ? -11.633 -26.844 -5.566 1 98.75 228 CYS A CA 1
ATOM 1720 C C . CYS A 1 228 ? -10.398 -27.469 -4.926 1 98.75 228 CYS A C 1
ATOM 1722 O O . CYS A 1 228 ? -10.289 -28.688 -4.836 1 98.75 228 CYS A O 1
ATOM 1724 N N . LEU A 1 229 ? -9.555 -26.625 -4.328 1 98.31 229 LEU A N 1
ATOM 1725 C CA . LEU A 1 229 ? -8.32 -27.078 -3.693 1 98.31 229 LEU A CA 1
ATOM 1726 C C . LEU A 1 229 ? -8.273 -26.641 -2.23 1 98.31 229 LEU A C 1
ATOM 1728 O O . LEU A 1 229 ? -8.188 -27.5 -1.336 1 98.31 229 LEU A O 1
ATOM 1732 N N . THR A 1 230 ? -8.469 -25.406 -1.925 1 98.06 230 THR A N 1
ATOM 1733 C CA . THR A 1 230 ? -8.258 -24.781 -0.621 1 98.06 230 THR A CA 1
ATOM 1734 C C . THR A 1 230 ? -9.273 -25.297 0.395 1 98.06 230 THR A C 1
ATOM 1736 O O . THR A 1 230 ? -10.453 -25.453 0.079 1 98.06 230 THR A O 1
ATOM 1739 N N . GLU A 1 231 ? -8.828 -25.641 1.497 1 98.31 231 GLU A N 1
ATOM 1740 C CA . GLU A 1 231 ? -9.648 -26.047 2.633 1 98.31 231 GLU A CA 1
ATOM 1741 C C . GLU A 1 231 ? -9.391 -25.156 3.846 1 98.31 231 GLU A C 1
ATOM 1743 O O . GLU A 1 231 ? -8.406 -24.422 3.877 1 98.31 231 GLU A O 1
ATOM 1748 N N . PRO A 1 232 ? -10.266 -25.188 4.832 1 95.5 232 PRO A N 1
ATOM 1749 C CA . PRO A 1 232 ? -10.086 -24.297 5.988 1 95.5 232 PRO A CA 1
ATOM 1750 C C . PRO A 1 232 ? -8.719 -24.469 6.648 1 95.5 232 PRO A C 1
ATOM 1752 O O . PRO A 1 232 ? -8.086 -23.484 7.027 1 95.5 232 PRO A O 1
ATOM 1755 N N . ALA A 1 233 ? -8.242 -25.641 6.699 1 95.06 233 ALA A N 1
ATOM 1756 C CA . ALA A 1 233 ? -6.973 -25.891 7.379 1 95.06 233 ALA A CA 1
ATOM 1757 C C . ALA A 1 233 ? -5.816 -25.922 6.383 1 95.06 233 ALA A C 1
ATOM 1759 O O . ALA A 1 233 ? -4.648 -25.906 6.777 1 95.06 233 ALA A O 1
ATOM 1760 N N . SER A 1 234 ? -6.117 -25.938 5.066 1 96.56 234 SER A N 1
ATOM 1761 C CA . SER A 1 234 ? -5.098 -26.109 4.039 1 96.56 234 SER A CA 1
ATOM 1762 C C . SER A 1 234 ? -5.164 -25 2.998 1 96.56 234 SER A C 1
ATOM 1764 O O . SER A 1 234 ? -6.016 -25.031 2.107 1 96.56 234 SER A O 1
ATOM 1766 N N . GLY A 1 235 ? -4.242 -24.047 3.102 1 95.62 235 GLY A N 1
ATOM 1767 C CA . GLY A 1 235 ? -4.047 -23.016 2.107 1 95.62 235 GLY A CA 1
ATOM 1768 C C . GLY A 1 235 ? -2.779 -23.188 1.297 1 95.62 235 GLY A C 1
ATOM 1769 O O . GLY A 1 235 ? -2.738 -24 0.365 1 95.62 235 GLY A O 1
ATOM 1770 N N . SER A 1 236 ? -1.714 -22.531 1.717 1 94.5 236 SER A N 1
ATOM 1771 C CA . SER A 1 236 ? -0.414 -22.656 1.067 1 94.5 236 SER A CA 1
ATOM 1772 C C . SER A 1 236 ? 0.099 -24.094 1.14 1 94.5 236 SER A C 1
ATOM 1774 O O . SER A 1 236 ? 0.801 -24.547 0.238 1 94.5 236 SER A O 1
ATOM 1776 N N . ASP A 1 237 ? -0.269 -24.766 2.152 1 95.06 237 ASP A N 1
ATOM 1777 C CA . ASP A 1 237 ? 0.073 -26.172 2.307 1 95.06 237 ASP A CA 1
ATOM 1778 C C . ASP A 1 237 ? -0.973 -27.062 1.645 1 95.06 237 ASP A C 1
ATOM 1780 O O . ASP A 1 237 ? -1.623 -27.875 2.314 1 95.06 237 ASP A O 1
ATOM 1784 N N . ALA A 1 238 ? -1.012 -27.078 0.388 1 93.88 238 ALA A N 1
ATOM 1785 C CA . ALA A 1 238 ? -2.059 -27.734 -0.393 1 93.88 238 ALA A CA 1
ATOM 1786 C C . ALA A 1 238 ? -1.979 -29.25 -0.254 1 93.88 238 ALA A C 1
ATOM 1788 O O . ALA A 1 238 ? -2.982 -29.938 -0.411 1 93.88 238 ALA A O 1
ATOM 1789 N N . ALA A 1 239 ? -0.851 -29.75 0.068 1 94.31 239 ALA A N 1
ATOM 1790 C CA . ALA A 1 239 ? -0.673 -31.188 0.178 1 94.31 239 ALA A CA 1
ATOM 1791 C C . ALA A 1 239 ? -1.367 -31.734 1.423 1 94.31 239 ALA A C 1
ATOM 1793 O O . ALA A 1 239 ? -1.567 -32.938 1.551 1 94.31 239 ALA A O 1
ATOM 1794 N N . SER A 1 240 ? -1.787 -30.859 2.295 1 96.19 240 SER A N 1
ATOM 1795 C CA . SER A 1 240 ? -2.328 -31.312 3.574 1 96.19 240 SER A CA 1
ATOM 1796 C C . SER A 1 240 ? -3.852 -31.375 3.533 1 96.19 240 SER A C 1
ATOM 1798 O O . SER A 1 240 ? -4.5 -31.5 4.574 1 96.19 240 SER A O 1
ATOM 1800 N N . ILE A 1 241 ? -4.441 -31.312 2.416 1 98 241 ILE A N 1
ATOM 1801 C CA . ILE A 1 241 ? -5.898 -31.328 2.324 1 98 241 ILE A CA 1
ATOM 1802 C C . ILE A 1 241 ? -6.441 -32.594 2.971 1 98 241 ILE A C 1
ATOM 1804 O O . ILE A 1 241 ? -5.719 -33.594 3.107 1 98 241 ILE A O 1
ATOM 1808 N N . ARG A 1 242 ? -7.75 -32.531 3.379 1 97.88 242 ARG A N 1
ATOM 1809 C CA . ARG A 1 242 ? -8.328 -33.656 4.133 1 97.88 242 ARG A CA 1
ATOM 1810 C C . ARG A 1 242 ? -9.516 -34.25 3.395 1 97.88 242 ARG A C 1
ATOM 1812 O O . ARG A 1 242 ? -9.969 -35.344 3.723 1 97.88 242 ARG A O 1
ATOM 1819 N N . THR A 1 243 ? -10.055 -33.531 2.373 1 98.81 243 THR A N 1
ATOM 1820 C CA . THR A 1 243 ? -11.102 -34.125 1.555 1 98.81 243 THR A CA 1
ATOM 1821 C C . THR A 1 243 ? -10.703 -35.531 1.107 1 98.81 243 THR A C 1
ATOM 1823 O O . THR A 1 243 ? -9.555 -35.75 0.713 1 98.81 243 THR A O 1
ATOM 1826 N N . ARG A 1 244 ? -11.719 -36.438 1.134 1 98.69 244 ARG A N 1
ATOM 1827 C CA . ARG A 1 244 ? -11.391 -37.844 0.907 1 98.69 244 ARG A CA 1
ATOM 1828 C C . ARG A 1 244 ? -12.305 -38.469 -0.145 1 98.69 244 ARG A C 1
ATOM 1830 O O . ARG A 1 244 ? -13.508 -38.219 -0.151 1 98.69 244 ARG A O 1
ATOM 1837 N N . ALA A 1 245 ? -11.711 -39.25 -1.003 1 98.81 245 ALA A N 1
ATOM 1838 C CA . ALA A 1 245 ? -12.438 -40.062 -1.961 1 98.81 245 ALA A CA 1
ATOM 1839 C C . ALA A 1 245 ? -12.141 -41.562 -1.73 1 98.81 245 ALA A C 1
ATOM 1841 O O . ALA A 1 245 ? -10.984 -41.969 -1.77 1 98.81 245 ALA A O 1
ATOM 1842 N N . THR A 1 246 ? -13.164 -42.312 -1.465 1 98.44 246 THR A N 1
ATOM 1843 C CA . THR A 1 246 ? -13.023 -43.75 -1.21 1 98.44 246 THR A CA 1
ATOM 1844 C C . THR A 1 246 ? -13.641 -44.562 -2.344 1 98.44 246 THR A C 1
ATOM 1846 O O . THR A 1 246 ? -14.797 -44.312 -2.721 1 98.44 246 THR A O 1
ATOM 1849 N N . LEU A 1 247 ? -12.836 -45.5 -2.871 1 97.69 247 LEU A N 1
ATOM 1850 C CA . LEU A 1 247 ? -13.328 -46.344 -3.945 1 97.69 247 LEU A CA 1
ATOM 1851 C C . LEU A 1 247 ? -14.445 -47.25 -3.449 1 97.69 247 LEU A C 1
ATOM 1853 O O . LEU A 1 247 ? -14.336 -47.875 -2.379 1 97.69 247 LEU A O 1
ATOM 1857 N N . SER A 1 248 ? -15.484 -47.344 -4.254 1 97.38 248 SER A N 1
ATOM 1858 C CA . SER A 1 248 ? -16.609 -48.188 -3.893 1 97.38 248 SER A CA 1
ATOM 1859 C C . SER A 1 248 ? -16.219 -49.688 -3.945 1 97.38 248 SER A C 1
ATOM 1861 O O . SER A 1 248 ? -15.25 -50.031 -4.602 1 97.38 248 SER A O 1
ATOM 1863 N N . ALA A 1 249 ? -17.047 -50.469 -3.32 1 96.25 249 ALA A N 1
ATOM 1864 C CA . ALA A 1 249 ? -16.781 -51.906 -3.266 1 96.25 249 ALA A CA 1
ATOM 1865 C C . ALA A 1 249 ? -16.797 -52.531 -4.664 1 96.25 249 ALA A C 1
ATOM 1867 O O . ALA A 1 249 ? -16.016 -53.438 -4.957 1 96.25 249 ALA A O 1
ATOM 1868 N N . ASP A 1 250 ? -17.656 -52.031 -5.492 1 96.62 250 ASP A N 1
ATOM 1869 C CA . ASP A 1 250 ? -17.781 -52.562 -6.844 1 96.62 250 ASP A CA 1
ATOM 1870 C C . ASP A 1 250 ? -16.812 -51.906 -7.797 1 96.62 250 ASP A C 1
ATOM 1872 O O . ASP A 1 250 ? -16.797 -52.188 -9 1 96.62 250 ASP A O 1
ATOM 1876 N N . LYS A 1 251 ? -16.047 -50.875 -7.328 1 96.44 251 LYS A N 1
ATOM 1877 C CA . LYS A 1 251 ? -14.977 -50.188 -8.039 1 96.44 251 LYS A CA 1
ATOM 1878 C C . LYS A 1 251 ? -15.523 -49.375 -9.211 1 96.44 251 LYS A C 1
ATOM 1880 O O . LYS A 1 251 ? -14.82 -49.125 -10.195 1 96.44 251 LYS A O 1
ATOM 1885 N N . SER A 1 252 ? -16.781 -49.031 -9.062 1 97.5 252 SER A N 1
ATOM 1886 C CA . SER A 1 252 ? -17.406 -48.281 -10.156 1 97.5 252 SER A CA 1
ATOM 1887 C C . SER A 1 252 ? -17.312 -46.781 -9.953 1 97.5 252 SER A C 1
ATOM 1889 O O . SER A 1 252 ? -17.406 -46 -10.906 1 97.5 252 SER A O 1
ATOM 1891 N N . HIS A 1 253 ? -17.219 -46.438 -8.742 1 98.44 253 HIS A N 1
ATOM 1892 C CA . HIS A 1 253 ? -17.172 -45.031 -8.445 1 98.44 253 HIS A CA 1
ATOM 1893 C C . HIS A 1 253 ? -16.438 -44.75 -7.133 1 98.44 253 HIS A C 1
ATOM 1895 O O . HIS A 1 253 ? -16.141 -45.688 -6.383 1 98.44 253 HIS A O 1
ATOM 1901 N N . TYR A 1 254 ? -16.016 -43.469 -6.918 1 98.69 254 TYR A N 1
ATOM 1902 C CA . TYR A 1 254 ? -15.508 -43 -5.641 1 98.69 254 TYR A CA 1
ATOM 1903 C C . TYR A 1 254 ? -16.594 -42.25 -4.863 1 98.69 254 TYR A C 1
ATOM 1905 O O . TYR A 1 254 ? -17.453 -41.594 -5.453 1 98.69 254 TYR A O 1
ATOM 1913 N N . VAL A 1 255 ? -16.547 -42.375 -3.533 1 98.88 255 VAL A N 1
ATOM 1914 C CA . VAL A 1 255 ? -17.391 -41.594 -2.654 1 98.88 255 VAL A CA 1
ATOM 1915 C C . VAL A 1 255 ? -16.594 -40.438 -2.059 1 98.88 255 VAL A C 1
ATOM 1917 O O . VAL A 1 255 ? -15.656 -40.656 -1.284 1 98.88 255 VAL A O 1
ATOM 1920 N N . LEU A 1 256 ? -17 -39.25 -2.475 1 98.81 256 LEU A N 1
ATOM 1921 C CA . LEU A 1 256 ? -16.266 -38.031 -2.131 1 98.81 256 LEU A CA 1
ATOM 1922 C C . LEU A 1 256 ? -16.891 -37.312 -0.941 1 98.81 256 LEU A C 1
ATOM 1924 O O . LEU A 1 256 ? -18.109 -37.062 -0.94 1 98.81 256 LEU A O 1
ATOM 1928 N N . ASN A 1 257 ? -16.141 -37.031 0.13 1 98.88 257 ASN A N 1
ATOM 1929 C CA . ASN A 1 257 ? -16.562 -36.281 1.312 1 98.88 257 ASN A CA 1
ATOM 1930 C C . ASN A 1 257 ? -15.539 -35.219 1.69 1 98.88 257 ASN A C 1
ATOM 1932 O O . ASN A 1 257 ? -14.336 -35.469 1.713 1 98.88 257 ASN A O 1
ATOM 1936 N N . GLY A 1 258 ? -16.016 -34.031 1.872 1 98.69 258 GLY A N 1
ATOM 1937 C CA . GLY A 1 258 ? -15.125 -32.969 2.299 1 98.69 258 GLY A CA 1
ATOM 1938 C C . GLY A 1 258 ? -15.68 -31.578 2.016 1 98.69 258 GLY A C 1
ATOM 1939 O O . GLY A 1 258 ? -16.844 -31.438 1.645 1 98.69 258 GLY A O 1
ATOM 1940 N N . SER A 1 259 ? -14.898 -30.547 2.363 1 98.56 259 SER A N 1
ATOM 1941 C CA . SER A 1 259 ? -15.281 -29.156 2.158 1 98.56 259 SER A CA 1
ATOM 1942 C C . SER A 1 259 ? -14.117 -28.328 1.624 1 98.56 259 SER A C 1
ATOM 1944 O O . SER A 1 259 ? -12.969 -28.547 2.018 1 98.56 259 SER A O 1
ATOM 1946 N N . LYS A 1 260 ? -14.445 -27.516 0.721 1 98.81 260 LYS A N 1
ATOM 1947 C CA . LYS A 1 260 ? -13.516 -26.562 0.137 1 98.81 260 LYS A CA 1
ATOM 1948 C C . LYS A 1 260 ? -13.969 -25.125 0.396 1 98.81 260 LYS A C 1
ATOM 1950 O O . LYS A 1 260 ? -15.172 -24.859 0.494 1 98.81 260 LYS A O 1
ATOM 1955 N N . VAL A 1 261 ? -13.016 -24.203 0.545 1 98.38 261 VAL A N 1
ATOM 1956 C CA . VAL A 1 261 ? -13.352 -22.812 0.84 1 98.38 261 VAL A CA 1
ATOM 1957 C C . VAL A 1 261 ? -12.688 -21.891 -0.183 1 98.38 261 VAL A C 1
ATOM 1959 O O . VAL A 1 261 ? -11.734 -22.297 -0.859 1 98.38 261 VAL A O 1
ATOM 1962 N N . TRP A 1 262 ? -13.258 -20.641 -0.317 1 98.44 262 TRP A N 1
ATOM 1963 C CA . TRP A 1 262 ? -12.75 -19.625 -1.229 1 98.44 262 TRP A CA 1
ATOM 1964 C C . TRP A 1 262 ? -12.805 -20.109 -2.674 1 98.44 262 TRP A C 1
ATOM 1966 O O . TRP A 1 262 ? -11.875 -19.875 -3.447 1 98.44 262 TRP A O 1
ATOM 1976 N N . ILE A 1 263 ? -13.797 -20.781 -3 1 98.81 263 ILE A N 1
ATOM 1977 C CA . ILE A 1 263 ? -13.922 -21.328 -4.348 1 98.81 263 ILE A CA 1
ATOM 1978 C C . ILE A 1 263 ? -14.594 -20.312 -5.258 1 98.81 263 ILE A C 1
ATOM 1980 O O . ILE A 1 263 ? -15.812 -20.109 -5.195 1 98.81 263 ILE A O 1
ATOM 1984 N N . THR A 1 264 ? -13.773 -19.672 -6.09 1 98.44 264 THR A N 1
ATOM 1985 C CA . THR A 1 264 ? -14.32 -18.75 -7.086 1 98.44 264 THR A CA 1
ATOM 1986 C C . THR A 1 264 ? -15.219 -19.5 -8.07 1 98.44 264 THR A C 1
ATOM 1988 O O . THR A 1 264 ? -14.844 -20.578 -8.562 1 98.44 264 THR A O 1
ATOM 1991 N N . ASN A 1 265 ? -16.391 -19.047 -8.359 1 98.69 265 ASN A N 1
ATOM 1992 C CA . ASN A 1 265 ? -17.453 -19.609 -9.195 1 98.69 265 ASN A CA 1
ATOM 1993 C C . ASN A 1 265 ? -18.141 -20.766 -8.5 1 98.69 265 ASN A C 1
ATOM 1995 O O . ASN A 1 265 ? -18.969 -21.469 -9.102 1 98.69 265 ASN A O 1
ATOM 1999 N N . GLY A 1 266 ? -17.828 -21.047 -7.23 1 98.75 266 GLY A N 1
ATOM 2000 C CA . GLY A 1 266 ? -18.375 -22.203 -6.539 1 98.75 266 GLY A CA 1
ATOM 2001 C C . GLY A 1 266 ? -19.891 -22.219 -6.508 1 98.75 266 GLY A C 1
ATOM 2002 O O . GLY A 1 266 ? -20.5 -23.281 -6.562 1 98.75 266 GLY A O 1
ATOM 2003 N N . GLY A 1 267 ? -20.484 -21.062 -6.461 1 98.19 267 GLY A N 1
ATOM 2004 C CA . GLY A 1 267 ? -21.938 -20.938 -6.418 1 98.19 267 GLY A CA 1
ATOM 2005 C C . GLY A 1 267 ? -22.578 -21.047 -7.785 1 98.19 267 GLY A C 1
ATOM 2006 O O . GLY A 1 267 ? -23.781 -21.266 -7.891 1 98.19 267 GLY A O 1
ATOM 2007 N N . LEU A 1 268 ? -21.797 -20.969 -8.812 1 97.25 268 LEU A N 1
ATOM 2008 C CA . LEU A 1 268 ? -22.297 -20.906 -10.18 1 97.25 268 LEU A CA 1
ATOM 2009 C C . LEU A 1 268 ? -21.906 -22.172 -10.953 1 97.25 268 LEU A C 1
ATOM 2011 O O . LEU A 1 268 ? -22.547 -22.5 -11.961 1 97.25 268 LEU A O 1
ATOM 2015 N N . ALA A 1 269 ? -20.969 -22.922 -10.531 1 98.75 269 ALA A N 1
ATOM 2016 C CA . ALA A 1 269 ? -20.281 -23.922 -11.336 1 98.75 269 ALA A CA 1
ATOM 2017 C C . ALA A 1 269 ? -21.156 -25.172 -11.5 1 98.75 269 ALA A C 1
ATOM 2019 O O . ALA A 1 269 ? -21.859 -25.578 -10.578 1 98.75 269 ALA A O 1
ATOM 2020 N N . ASN A 1 270 ? -21.031 -25.75 -12.664 1 98.69 270 ASN A N 1
ATOM 2021 C CA . ASN A 1 270 ? -21.594 -27.047 -12.977 1 98.69 270 ASN A CA 1
ATOM 2022 C C . ASN A 1 270 ? -20.562 -28.172 -12.852 1 98.69 270 ASN A C 1
ATOM 2024 O O . ASN A 1 270 ? -20.922 -29.312 -12.578 1 98.69 270 ASN A O 1
ATOM 2028 N N . VAL A 1 271 ? -19.406 -27.781 -13.156 1 98.88 271 VAL A N 1
ATOM 2029 C CA . VAL A 1 271 ? -18.297 -28.734 -13.164 1 98.88 271 VAL A CA 1
ATOM 2030 C C . VAL A 1 271 ? -17.188 -28.234 -12.242 1 98.88 271 VAL A C 1
ATOM 2032 O O . VAL A 1 271 ? -16.828 -27.047 -12.266 1 98.88 271 VAL A O 1
ATOM 2035 N N . PHE A 1 272 ? -16.656 -29.125 -11.414 1 98.94 272 PHE A N 1
ATOM 2036 C CA . PHE A 1 272 ? -15.609 -28.812 -10.453 1 98.94 272 PHE A CA 1
ATOM 2037 C C . PHE A 1 272 ? -14.383 -29.688 -10.68 1 98.94 272 PHE A C 1
ATOM 2039 O O . PHE A 1 272 ? -14.508 -30.891 -10.906 1 98.94 272 PHE A O 1
ATOM 2046 N N . THR A 1 273 ? -13.227 -29.078 -10.75 1 98.88 273 THR A N 1
ATOM 2047 C CA . THR A 1 273 ? -12 -29.828 -10.523 1 98.88 273 THR A CA 1
ATOM 2048 C C . THR A 1 273 ? -11.688 -29.922 -9.031 1 98.88 273 THR A C 1
ATOM 2050 O O . THR A 1 273 ? -11.352 -28.922 -8.398 1 98.88 273 THR A O 1
ATOM 2053 N N . VAL A 1 274 ? -11.789 -31.141 -8.5 1 98.94 274 VAL A N 1
ATOM 2054 C CA . VAL A 1 274 ? -11.703 -31.344 -7.059 1 98.94 274 VAL A CA 1
ATOM 2055 C C . VAL A 1 274 ? -10.484 -32.219 -6.73 1 98.94 274 VAL A C 1
ATOM 2057 O O . VAL A 1 274 ? -10.203 -33.188 -7.434 1 98.94 274 VAL A O 1
ATOM 2060 N N . PHE A 1 275 ? -9.789 -31.859 -5.707 1 98.88 275 PHE A N 1
ATOM 2061 C CA . PHE A 1 275 ? -8.641 -32.625 -5.234 1 98.88 275 PHE A CA 1
ATOM 2062 C C . PHE A 1 275 ? -8.945 -33.281 -3.896 1 98.88 275 PHE A C 1
ATOM 2064 O O . PHE A 1 275 ? -9.422 -32.625 -2.967 1 98.88 275 PHE A O 1
ATOM 2071 N N . ALA A 1 276 ? -8.68 -34.594 -3.832 1 98.88 276 ALA A N 1
ATOM 2072 C CA . ALA A 1 276 ? -8.992 -35.344 -2.627 1 98.88 276 ALA A CA 1
ATOM 2073 C C . ALA A 1 276 ? -7.957 -36.438 -2.381 1 98.88 276 ALA A C 1
ATOM 2075 O O . ALA A 1 276 ? -7.305 -36.906 -3.316 1 98.88 276 ALA A O 1
ATOM 2076 N N . LYS A 1 277 ? -7.875 -36.812 -1.141 1 98.56 277 LYS A N 1
ATOM 2077 C CA . LYS A 1 277 ? -7.008 -37.938 -0.765 1 98.56 277 LYS A CA 1
ATOM 2078 C C . LYS A 1 277 ? -7.652 -39.281 -1.113 1 98.56 277 LYS A C 1
ATOM 2080 O O . LYS A 1 277 ? -8.859 -39.469 -0.914 1 98.56 277 LYS A O 1
ATOM 2085 N N . THR A 1 278 ? -6.859 -40.094 -1.711 1 98.12 278 THR A N 1
ATOM 2086 C CA . THR A 1 278 ? -7.223 -41.469 -1.997 1 98.12 278 THR A CA 1
ATOM 2087 C C . THR A 1 278 ? -6.16 -42.438 -1.474 1 98.12 278 THR A C 1
ATOM 2089 O O . THR A 1 278 ? -4.984 -42.062 -1.373 1 98.12 278 THR A O 1
ATOM 2092 N N . GLU A 1 279 ? -6.656 -43.594 -1.112 1 95.5 279 GLU A N 1
ATOM 2093 C CA . GLU A 1 279 ? -5.711 -44.625 -0.717 1 95.5 279 GLU A CA 1
ATOM 2094 C C . GLU A 1 279 ? -5.051 -45.25 -1.937 1 95.5 279 GLU A C 1
ATOM 2096 O O . GLU A 1 279 ? -5.738 -45.656 -2.877 1 95.5 279 GLU A O 1
ATOM 2101 N N . VAL A 1 280 ? -3.752 -45.25 -1.94 1 94.44 280 VAL A N 1
ATOM 2102 C CA . VAL A 1 280 ? -2.979 -45.844 -3.012 1 94.44 280 VAL A CA 1
ATOM 2103 C C . VAL A 1 280 ? -2.068 -46.938 -2.434 1 94.44 280 VAL A C 1
ATOM 2105 O O . VAL A 1 280 ? -1.391 -46.719 -1.429 1 94.44 280 VAL A O 1
ATOM 2108 N N . VAL A 1 281 ? -2.123 -48.125 -3.014 1 89.88 281 VAL A N 1
ATOM 2109 C CA . VAL A 1 281 ? -1.271 -49.219 -2.586 1 89.88 281 VAL A CA 1
ATOM 2110 C C . VAL A 1 281 ? 0.058 -49.156 -3.336 1 89.88 281 VAL A C 1
ATOM 2112 O O . VAL A 1 281 ? 0.083 -49.188 -4.57 1 89.88 281 VAL A O 1
ATOM 2115 N N . ASP A 1 282 ? 1.071 -49.062 -2.598 1 85.62 282 ASP A N 1
ATOM 2116 C CA . ASP A 1 282 ? 2.402 -49 -3.193 1 85.62 282 ASP A CA 1
ATOM 2117 C C . ASP A 1 282 ? 2.891 -50.406 -3.564 1 85.62 282 ASP A C 1
ATOM 2119 O O . ASP A 1 282 ? 2.279 -51.406 -3.182 1 85.62 282 ASP A O 1
ATOM 2123 N N . SER A 1 283 ? 4.031 -50.438 -4.273 1 87.31 283 SER A N 1
ATOM 2124 C CA . SER A 1 283 ? 4.602 -51.688 -4.777 1 87.31 283 SER A CA 1
ATOM 2125 C C . SER A 1 283 ? 4.961 -52.656 -3.637 1 87.31 283 SER A C 1
ATOM 2127 O O . SER A 1 283 ? 4.922 -53.875 -3.803 1 87.31 283 SER A O 1
ATOM 2129 N N . ASP A 1 284 ? 5.254 -52.094 -2.564 1 89.19 284 ASP A N 1
ATOM 2130 C CA . ASP A 1 284 ? 5.641 -52.938 -1.427 1 89.19 284 ASP A CA 1
ATOM 2131 C C . ASP A 1 284 ? 4.418 -53.375 -0.625 1 89.19 284 ASP A C 1
ATOM 2133 O O . ASP A 1 284 ? 4.555 -54 0.427 1 89.19 284 ASP A O 1
ATOM 2137 N N . GLY A 1 285 ? 3.314 -52.969 -1.113 1 87.56 285 GLY A N 1
ATOM 2138 C CA . GLY A 1 285 ? 2.074 -53.375 -0.467 1 87.56 285 GLY A CA 1
ATOM 2139 C C . GLY A 1 285 ? 1.592 -52.375 0.567 1 87.56 285 GLY A C 1
ATOM 2140 O O . GLY A 1 285 ? 0.481 -52.5 1.086 1 87.56 285 GLY A O 1
ATOM 2141 N N . SER A 1 286 ? 2.363 -51.406 0.836 1 91.81 286 SER A N 1
ATOM 2142 C CA . SER A 1 286 ? 1.961 -50.406 1.813 1 91.81 286 SER A CA 1
ATOM 2143 C C . SER A 1 286 ? 0.903 -49.469 1.239 1 91.81 286 SER A C 1
ATOM 2145 O O . SER A 1 286 ? 0.911 -49.156 0.042 1 91.81 286 SER A O 1
ATOM 2147 N N . VAL A 1 287 ? -0.053 -49.062 2.109 1 92.5 287 VAL A N 1
ATOM 2148 C CA . VAL A 1 287 ? -1.128 -48.156 1.719 1 92.5 287 VAL A CA 1
ATOM 2149 C C . VAL A 1 287 ? -0.787 -46.719 2.152 1 92.5 287 VAL A C 1
ATOM 2151 O O . VAL A 1 287 ? -0.433 -46.469 3.311 1 92.5 287 VAL A O 1
ATOM 2154 N N . LYS A 1 288 ? -0.769 -45.844 1.206 1 93.62 288 LYS A N 1
ATOM 2155 C CA . LYS A 1 288 ? -0.505 -44.406 1.488 1 93.62 288 LYS A CA 1
ATOM 2156 C C . LYS A 1 288 ? -1.61 -43.531 0.927 1 93.62 288 LYS A C 1
ATOM 2158 O O . LYS A 1 288 ? -2.219 -43.844 -0.094 1 93.62 288 LYS A O 1
ATOM 2163 N N . ASP A 1 289 ? -1.861 -42.438 1.609 1 95.38 289 ASP A N 1
ATOM 2164 C CA . ASP A 1 289 ? -2.783 -41.406 1.092 1 95.38 289 ASP A CA 1
ATOM 2165 C C . ASP A 1 289 ? -2.09 -40.5 0.087 1 95.38 289 ASP A C 1
ATOM 2167 O O . ASP A 1 289 ? -1.039 -39.938 0.383 1 95.38 289 ASP A O 1
ATOM 2171 N N . LYS A 1 290 ? -2.613 -40.438 -1.083 1 97.19 290 LYS A N 1
ATOM 2172 C CA . LYS A 1 290 ? -2.139 -39.5 -2.105 1 97.19 290 LYS A CA 1
ATOM 2173 C C . LYS A 1 290 ? -3.289 -38.656 -2.668 1 97.19 290 LYS A C 1
ATOM 2175 O O . LYS A 1 290 ? -4.453 -39.062 -2.588 1 97.19 290 LYS A O 1
ATOM 2180 N N . ILE A 1 291 ? -2.922 -37.562 -3.172 1 98.44 291 ILE A N 1
ATOM 2181 C CA . ILE A 1 291 ? -3.947 -36.688 -3.725 1 98.44 291 ILE A CA 1
ATOM 2182 C C . ILE A 1 291 ? -4.309 -37.125 -5.137 1 98.44 291 ILE A C 1
ATOM 2184 O O . ILE A 1 291 ? -3.424 -37.438 -5.945 1 98.44 291 ILE A O 1
ATOM 2188 N N . THR A 1 292 ? -5.531 -37.281 -5.418 1 98.69 292 THR A N 1
ATOM 2189 C CA . THR A 1 292 ? -6.082 -37.562 -6.734 1 98.69 292 THR A CA 1
ATOM 2190 C C . THR A 1 292 ? -6.977 -36.406 -7.207 1 98.69 292 THR A C 1
ATOM 2192 O O . THR A 1 292 ? -7.672 -35.781 -6.406 1 98.69 292 THR A O 1
ATOM 2195 N N . ALA A 1 293 ? -6.926 -36.062 -8.484 1 98.88 293 ALA A N 1
ATOM 2196 C CA . ALA A 1 293 ? -7.785 -35.031 -9.086 1 98.88 293 ALA A CA 1
ATOM 2197 C C . ALA A 1 293 ? -9.039 -35.656 -9.695 1 98.88 293 ALA A C 1
ATOM 2199 O O . ALA A 1 293 ? -8.969 -36.75 -10.305 1 98.88 293 ALA A O 1
ATOM 2200 N N . PHE A 1 294 ? -10.172 -35 -9.555 1 98.94 294 PHE A N 1
ATOM 2201 C CA . PHE A 1 294 ? -11.445 -35.5 -10.062 1 98.94 294 PHE A CA 1
ATOM 2202 C C . PHE A 1 294 ? -12.18 -34.406 -10.836 1 98.94 294 PHE A C 1
ATOM 2204 O O . PHE A 1 294 ? -12.148 -33.25 -10.453 1 98.94 294 PHE A O 1
ATOM 2211 N N . ILE A 1 295 ? -12.805 -34.781 -11.906 1 98.94 295 ILE A N 1
ATOM 2212 C CA . ILE A 1 295 ? -13.867 -33.969 -12.484 1 98.94 295 ILE A CA 1
ATOM 2213 C C . ILE A 1 295 ? -15.203 -34.281 -11.805 1 98.94 295 ILE A C 1
ATOM 2215 O O . ILE A 1 295 ? -15.695 -35.406 -11.906 1 98.94 295 ILE A O 1
ATOM 2219 N N . VAL A 1 296 ? -15.773 -33.375 -11.133 1 98.94 296 VAL A N 1
ATOM 2220 C CA . VAL A 1 296 ? -17.016 -33.594 -10.398 1 98.94 296 VAL A CA 1
ATOM 2221 C C . VAL A 1 296 ? -18.125 -32.719 -10.969 1 98.94 296 VAL A C 1
ATOM 2223 O O . VAL A 1 296 ? -17.953 -31.516 -11.109 1 98.94 296 VAL A O 1
ATOM 2226 N N . GLU A 1 297 ? -19.219 -33.312 -11.289 1 98.88 297 GLU A N 1
ATOM 2227 C CA . GLU A 1 297 ? -20.391 -32.531 -11.711 1 98.88 297 GLU A CA 1
ATOM 2228 C C . GLU A 1 297 ? -21.281 -32.188 -10.523 1 98.88 297 GLU A C 1
ATOM 2230 O O . GLU A 1 297 ? -21.422 -32.969 -9.594 1 98.88 297 GLU A O 1
ATOM 2235 N N . ARG A 1 298 ? -21.781 -31.031 -10.57 1 98.62 298 ARG A N 1
ATOM 2236 C CA . ARG A 1 298 ? -22.703 -30.609 -9.516 1 98.62 298 ARG A CA 1
ATOM 2237 C C . ARG A 1 298 ? -23.859 -31.609 -9.383 1 98.62 298 ARG A C 1
ATOM 2239 O O . ARG A 1 298 ? -24.359 -31.844 -8.281 1 98.62 298 ARG A O 1
ATOM 2246 N N . ASP A 1 299 ? -24.328 -32.25 -10.414 1 97.88 299 ASP A N 1
ATOM 2247 C CA . ASP A 1 299 ? -25.516 -33.094 -10.453 1 97.88 299 ASP A CA 1
ATOM 2248 C C . ASP A 1 299 ? -25.203 -34.5 -9.992 1 97.88 299 ASP A C 1
ATOM 2250 O O . ASP A 1 299 ? -26.109 -35.375 -9.938 1 97.88 299 ASP A O 1
ATOM 2254 N N . PHE A 1 300 ? -23.984 -34.812 -9.633 1 98.44 300 PHE A N 1
ATOM 2255 C CA . PHE A 1 300 ? -23.641 -36.125 -9.141 1 98.44 300 PHE A CA 1
ATOM 2256 C C . PHE A 1 300 ? -24.297 -36.406 -7.789 1 98.44 300 PHE A C 1
ATOM 2258 O O . PHE A 1 300 ? -24.328 -37.531 -7.32 1 98.44 300 PHE A O 1
ATOM 2265 N N . GLY A 1 301 ? -24.922 -35.281 -7.195 1 97.56 301 GLY A N 1
ATOM 2266 C CA . GLY A 1 301 ? -25.531 -35.406 -5.883 1 97.56 301 GLY A CA 1
ATOM 2267 C C . GLY A 1 301 ? -24.562 -35.156 -4.742 1 97.56 301 GLY A C 1
ATOM 2268 O O . GLY A 1 301 ? -23.391 -35.531 -4.836 1 97.56 301 GLY A O 1
ATOM 2269 N N . GLY A 1 302 ? -25.062 -34.562 -3.672 1 98.56 302 GLY A N 1
ATOM 2270 C CA . GLY A 1 302 ? -24.266 -34.312 -2.48 1 98.56 302 GLY A CA 1
ATOM 2271 C C . GLY A 1 302 ? -23.391 -33.094 -2.586 1 98.56 302 GLY A C 1
ATOM 2272 O O . GLY A 1 302 ? -22.547 -32.844 -1.716 1 98.56 302 GLY A O 1
ATOM 2273 N N . VAL A 1 303 ? -23.469 -32.344 -3.65 1 98.81 303 VAL A N 1
ATOM 2274 C CA . VAL A 1 303 ? -22.688 -31.125 -3.828 1 98.81 303 VAL A CA 1
ATOM 2275 C C . VAL A 1 303 ? -23.516 -29.922 -3.441 1 98.81 303 VAL A C 1
ATOM 2277 O O . VAL A 1 303 ? -24.578 -29.672 -4.023 1 98.81 303 VAL A O 1
ATOM 2280 N N . THR A 1 304 ? -23.078 -29.156 -2.402 1 98.69 304 THR A N 1
ATOM 2281 C CA . THR A 1 304 ? -23.75 -27.938 -1.969 1 98.69 304 THR A CA 1
ATOM 2282 C C . THR A 1 304 ? -22.734 -26.812 -1.762 1 98.69 304 THR A C 1
ATOM 2284 O O . THR A 1 304 ? -21.531 -27.047 -1.766 1 98.69 304 THR A O 1
ATOM 2287 N N . ASN A 1 305 ? -23.203 -25.562 -1.698 1 98.56 305 ASN A N 1
ATOM 2288 C CA . ASN A 1 305 ? -22.312 -24.422 -1.446 1 98.56 305 ASN A CA 1
ATOM 2289 C C . ASN A 1 305 ? -22.891 -23.484 -0.401 1 98.56 305 ASN A C 1
ATOM 2291 O O . ASN A 1 305 ? -24.109 -23.438 -0.205 1 98.56 305 ASN A O 1
ATOM 2295 N N . GLY A 1 306 ? -22.047 -22.797 0.31 1 97.75 306 GLY A N 1
ATOM 2296 C CA . GLY A 1 306 ? -22.469 -21.75 1.23 1 97.75 306 GLY A CA 1
ATOM 2297 C C . GLY A 1 306 ? -22.844 -20.453 0.534 1 97.75 306 GLY A C 1
ATOM 2298 O O . GLY A 1 306 ? -22.922 -20.406 -0.695 1 97.75 306 GLY A O 1
ATOM 2299 N N . LYS A 1 307 ? -23.141 -19.438 1.346 1 97 307 LYS A N 1
ATOM 2300 C CA . LYS A 1 307 ? -23.391 -18.094 0.804 1 97 307 LYS A CA 1
ATOM 2301 C C . LYS A 1 307 ? -22.109 -17.516 0.194 1 97 307 LYS A C 1
ATOM 2303 O O . LYS A 1 307 ? -21 -17.844 0.633 1 97 307 LYS A O 1
ATOM 2308 N N . PRO A 1 308 ? -22.266 -16.672 -0.804 1 97.56 308 PRO A N 1
ATOM 2309 C CA . PRO A 1 308 ? -21.078 -15.977 -1.312 1 97.56 308 PRO A CA 1
ATOM 2310 C C . PRO A 1 308 ? -20.375 -15.156 -0.237 1 97.56 308 PRO A C 1
ATOM 2312 O O . PRO A 1 308 ? -21.031 -14.516 0.59 1 97.56 308 PRO A O 1
ATOM 2315 N N . GLU A 1 309 ? -19.047 -15.258 -0.246 1 97.56 309 GLU A N 1
ATOM 2316 C CA . GLU A 1 309 ? -18.234 -14.484 0.688 1 97.56 309 GLU A CA 1
ATOM 2317 C C . GLU A 1 309 ? -18.422 -12.984 0.472 1 97.56 309 GLU A C 1
ATOM 2319 O O . GLU A 1 309 ? -18.531 -12.523 -0.666 1 97.56 309 GLU A O 1
ATOM 2324 N N . ASP A 1 310 ? -18.578 -12.18 1.542 1 97.31 310 ASP A N 1
ATOM 2325 C CA . ASP A 1 310 ? -18.547 -10.719 1.481 1 97.31 310 ASP A CA 1
ATOM 2326 C C . ASP A 1 310 ? -17.109 -10.203 1.481 1 97.31 310 ASP A C 1
ATOM 2328 O O . ASP A 1 310 ? -16.453 -10.18 2.525 1 97.31 310 ASP A O 1
ATOM 2332 N N . LYS A 1 311 ? -16.656 -9.727 0.336 1 98.12 311 LYS A N 1
ATOM 2333 C CA . LYS A 1 311 ? -15.25 -9.406 0.149 1 98.12 311 LYS A CA 1
ATOM 2334 C C . LYS A 1 311 ? -15.031 -7.902 0.034 1 98.12 311 LYS A C 1
ATOM 2336 O O . LYS A 1 311 ? -15.961 -7.16 -0.293 1 98.12 311 LYS A O 1
ATOM 2341 N N . MET A 1 312 ? -13.844 -7.477 0.278 1 98.12 312 MET A N 1
ATOM 2342 C CA . MET A 1 312 ? -13.453 -6.074 0.174 1 98.12 312 MET A CA 1
ATOM 2343 C C . MET A 1 312 ? -13.578 -5.578 -1.263 1 98.12 312 MET A C 1
ATOM 2345 O O . MET A 1 312 ? -14.031 -4.457 -1.499 1 98.12 312 MET A O 1
ATOM 2349 N N . GLY A 1 313 ? -13.156 -6.32 -2.18 1 98.44 313 GLY A N 1
ATOM 2350 C CA . GLY A 1 313 ? -13.172 -6.035 -3.607 1 98.44 313 GLY A CA 1
ATOM 2351 C C . GLY A 1 313 ? -13.547 -7.242 -4.449 1 98.44 313 GLY A C 1
ATOM 2352 O O . GLY A 1 313 ? -13.953 -8.273 -3.918 1 98.44 313 GLY A O 1
ATOM 2353 N N . ILE A 1 314 ? -13.523 -7.016 -5.766 1 98.62 314 ILE A N 1
ATOM 2354 C CA . ILE A 1 314 ? -13.984 -8.016 -6.727 1 98.62 314 ILE A CA 1
ATOM 2355 C C . ILE A 1 314 ? -15.352 -8.547 -6.297 1 98.62 314 ILE A C 1
ATOM 2357 O O . ILE A 1 314 ? -15.57 -9.758 -6.289 1 98.62 314 ILE A O 1
ATOM 2361 N N . ARG A 1 315 ? -16.125 -7.719 -5.855 1 98.19 315 ARG A N 1
ATOM 2362 C CA . ARG A 1 315 ? -17.359 -8.086 -5.16 1 98.19 315 ARG A CA 1
ATOM 2363 C C . ARG A 1 315 ? -18.328 -8.805 -6.102 1 98.19 315 ARG A C 1
ATOM 2365 O O . ARG A 1 315 ? -19.156 -9.602 -5.652 1 98.19 315 ARG A O 1
ATOM 2372 N N . GLY A 1 316 ? -18.219 -8.57 -7.414 1 98.38 316 GLY A N 1
ATOM 2373 C CA . GLY A 1 316 ? -19.125 -9.188 -8.367 1 98.38 316 GLY A CA 1
ATOM 2374 C C . GLY A 1 316 ? -18.797 -10.648 -8.641 1 98.38 316 GLY A C 1
ATOM 2375 O O . GLY A 1 316 ? -19.625 -11.391 -9.148 1 98.38 316 GLY A O 1
ATOM 2376 N N . SER A 1 317 ? -17.562 -11.047 -8.406 1 98.44 317 SER A N 1
ATOM 2377 C CA . SER A 1 317 ? -17.156 -12.438 -8.594 1 98.44 317 SER A CA 1
ATOM 2378 C C . SER A 1 317 ? -17.703 -13.32 -7.473 1 98.44 317 SER A C 1
ATOM 2380 O O . SER A 1 317 ? -17.578 -12.984 -6.297 1 98.44 317 SER A O 1
ATOM 2382 N N . ASN A 1 318 ? -18.312 -14.43 -7.863 1 98.5 318 ASN A N 1
ATOM 2383 C CA . ASN A 1 318 ? -18.859 -15.367 -6.883 1 98.5 318 ASN A CA 1
ATOM 2384 C C . ASN A 1 318 ? -17.75 -16.203 -6.246 1 98.5 318 ASN A C 1
ATOM 2386 O O . ASN A 1 318 ? -16.953 -16.812 -6.949 1 98.5 318 ASN A O 1
ATOM 2390 N N . THR A 1 319 ? -17.547 -16.172 -4.984 1 98.62 319 THR A N 1
ATOM 2391 C CA . THR A 1 319 ? -16.641 -17 -4.191 1 98.62 319 THR A CA 1
ATOM 2392 C C . THR A 1 319 ? -17.359 -17.578 -2.977 1 98.62 319 THR A C 1
ATOM 2394 O O . THR A 1 319 ? -18.016 -16.844 -2.227 1 98.62 319 THR A O 1
ATOM 2397 N N . CYS A 1 320 ? -17.281 -18.891 -2.768 1 98.56 320 CYS A N 1
ATOM 2398 C CA . CYS A 1 320 ? -18.016 -19.484 -1.646 1 98.56 320 CYS A CA 1
ATOM 2399 C C . CYS A 1 320 ? -17.359 -20.797 -1.207 1 98.56 320 CYS A C 1
ATOM 2401 O O . CYS A 1 320 ? -16.344 -21.203 -1.769 1 98.56 320 CYS A O 1
ATOM 2403 N N . GLU A 1 321 ? -17.859 -21.312 -0.159 1 98.56 321 GLU A N 1
ATOM 2404 C CA . GLU A 1 321 ? -17.547 -22.672 0.251 1 98.56 321 GLU A CA 1
ATOM 2405 C C . GLU A 1 321 ? -18.297 -23.703 -0.596 1 98.56 321 GLU A C 1
ATOM 2407 O O . GLU A 1 321 ? -19.438 -23.453 -1.001 1 98.56 321 GLU A O 1
ATOM 2412 N N . VAL A 1 322 ? -17.672 -24.812 -0.846 1 98.88 322 VAL A N 1
ATOM 2413 C CA . VAL A 1 322 ? -18.312 -25.938 -1.524 1 98.88 322 VAL A CA 1
ATOM 2414 C C . VAL A 1 322 ? -18.188 -27.203 -0.678 1 98.88 322 VAL A C 1
ATOM 2416 O O . VAL A 1 322 ? -17.094 -27.5 -0.17 1 98.88 322 VAL A O 1
ATOM 2419 N N . HIS A 1 323 ? -19.266 -27.922 -0.542 1 98.75 323 HIS A N 1
ATOM 2420 C CA . HIS A 1 323 ? -19.312 -29.125 0.284 1 98.75 323 HIS A CA 1
ATOM 2421 C C . HIS A 1 323 ? -19.641 -30.359 -0.553 1 98.75 323 HIS A C 1
ATOM 2423 O O . HIS A 1 323 ? -20.453 -30.297 -1.47 1 98.75 323 HIS A O 1
ATOM 2429 N N . PHE A 1 324 ? -18.953 -31.422 -0.23 1 98.88 324 PHE A N 1
ATOM 2430 C CA . PHE A 1 324 ? -19.219 -32.75 -0.809 1 98.88 324 PHE A CA 1
ATOM 2431 C C . PHE A 1 324 ? -19.656 -33.719 0.268 1 98.88 324 PHE A C 1
ATOM 2433 O O . PHE A 1 324 ? -18.891 -34 1.203 1 98.88 324 PHE A O 1
ATOM 2440 N N . GLU A 1 325 ? -20.828 -34.219 0.107 1 98.81 325 GLU A N 1
ATOM 2441 C CA . GLU A 1 325 ? -21.359 -35.219 1.045 1 98.81 325 GLU A CA 1
ATOM 2442 C C . GLU A 1 325 ? -21.781 -36.5 0.327 1 98.81 325 GLU A C 1
ATOM 2444 O O . GLU A 1 325 ? -22.859 -36.562 -0.245 1 98.81 325 GLU A O 1
ATOM 2449 N N . ASN A 1 326 ? -21 -37.469 0.464 1 98.69 326 ASN A N 1
ATOM 2450 C CA . ASN A 1 326 ? -21.219 -38.75 -0.182 1 98.69 326 ASN A CA 1
ATOM 2451 C C . ASN A 1 326 ? -21.469 -38.594 -1.679 1 98.69 326 ASN A C 1
ATOM 2453 O O . ASN A 1 326 ? -22.406 -39.188 -2.219 1 98.69 326 ASN A O 1
ATOM 2457 N N . THR A 1 327 ? -20.734 -37.781 -2.297 1 98.88 327 THR A N 1
ATOM 2458 C CA . THR A 1 327 ? -20.859 -37.562 -3.734 1 98.88 327 THR A CA 1
ATOM 2459 C C . THR A 1 327 ? -20.25 -38.719 -4.52 1 98.88 327 THR A C 1
ATOM 2461 O O . THR A 1 327 ? -19.078 -39.031 -4.355 1 98.88 327 THR A O 1
ATOM 2464 N N . ARG A 1 328 ? -21.016 -39.312 -5.344 1 98.75 328 ARG A N 1
ATOM 2465 C CA . ARG A 1 328 ? -20.547 -40.438 -6.141 1 98.75 328 ARG A CA 1
ATOM 2466 C C . ARG A 1 328 ? -19.891 -39.969 -7.434 1 98.75 328 ARG A C 1
ATOM 2468 O O . ARG A 1 328 ? -20.562 -39.375 -8.289 1 98.75 328 ARG A O 1
ATOM 2475 N N . VAL A 1 329 ? -18.656 -40.219 -7.551 1 98.88 329 VAL A N 1
ATOM 2476 C CA . VAL A 1 329 ? -17.875 -39.781 -8.719 1 98.88 329 VAL A CA 1
ATOM 2477 C C . VAL A 1 329 ? -17.438 -41.031 -9.508 1 98.88 329 VAL A C 1
ATOM 2479 O O . VAL A 1 329 ? -16.641 -41.844 -9.023 1 98.88 329 VAL A O 1
ATOM 2482 N N . PRO A 1 330 ? -17.875 -41.156 -10.703 1 98.75 330 PRO A N 1
ATOM 2483 C CA . PRO A 1 330 ? -17.469 -42.312 -11.5 1 98.75 330 PRO A CA 1
ATOM 2484 C C . PRO A 1 330 ? -15.945 -42.438 -11.633 1 98.75 330 PRO A C 1
ATOM 2486 O O . PRO A 1 330 ? -15.25 -41.406 -11.711 1 98.75 330 PRO A O 1
ATOM 2489 N N . VAL A 1 331 ? -15.438 -43.656 -11.75 1 98.25 331 VAL A N 1
ATOM 2490 C CA . VAL A 1 331 ? -14 -43.906 -11.828 1 98.25 331 VAL A CA 1
ATOM 2491 C C . VAL A 1 331 ? -13.438 -43.25 -13.086 1 98.25 331 VAL A C 1
ATOM 2493 O O . VAL A 1 331 ? -12.266 -42.875 -13.117 1 98.25 331 VAL A O 1
ATOM 2496 N N . GLU A 1 332 ? -14.234 -43.094 -14.172 1 98.25 332 GLU A N 1
ATOM 2497 C CA . GLU A 1 332 ? -13.781 -42.5 -15.422 1 98.25 332 GLU A CA 1
ATOM 2498 C C . GLU A 1 332 ? -13.57 -41 -15.266 1 98.25 332 GLU A C 1
ATOM 2500 O O . GLU A 1 332 ? -12.977 -40.344 -16.141 1 98.25 332 GLU A O 1
ATOM 2505 N N . ASN A 1 333 ? -13.945 -40.438 -14.094 1 98.81 333 ASN A N 1
ATOM 2506 C CA . ASN A 1 333 ? -13.812 -39.031 -13.859 1 98.81 333 ASN A CA 1
ATOM 2507 C C . ASN A 1 333 ? -12.547 -38.688 -13.07 1 98.81 333 ASN A C 1
ATOM 2509 O O . ASN A 1 333 ? -12.32 -37.562 -12.68 1 98.81 333 ASN A O 1
ATOM 2513 N N . VAL A 1 334 ? -11.766 -39.688 -12.82 1 98.75 334 VAL A N 1
ATOM 2514 C CA . VAL A 1 334 ? -10.414 -39.406 -12.344 1 98.75 334 VAL A CA 1
ATOM 2515 C C . VAL A 1 334 ? -9.641 -38.625 -13.406 1 98.75 334 VAL A C 1
ATOM 2517 O O . VAL A 1 334 ? -9.586 -39.031 -14.57 1 98.75 334 VAL A O 1
ATOM 2520 N N . LEU A 1 335 ? -9.18 -37.5 -13.062 1 98.75 335 LEU A N 1
ATOM 2521 C CA . LEU A 1 335 ? -8.391 -36.688 -13.953 1 98.75 335 LEU A CA 1
ATOM 2522 C C . LEU A 1 335 ? -6.902 -37 -13.812 1 98.75 335 LEU A C 1
ATOM 2524 O O . LEU A 1 335 ? -6.305 -36.719 -12.773 1 98.75 335 LEU A O 1
ATOM 2528 N N . GLY A 1 336 ? -6.32 -37.469 -14.797 1 97.69 336 GLY A N 1
ATOM 2529 C CA . GLY A 1 336 ? -4.977 -38 -14.68 1 97.69 336 GLY A CA 1
ATOM 2530 C C . GLY A 1 336 ? -4.938 -39.406 -14.062 1 97.69 336 GLY A C 1
ATOM 2531 O O . GLY A 1 336 ? -5.68 -40.281 -14.484 1 97.69 336 GLY A O 1
ATOM 2532 N N . GLU A 1 337 ? -3.988 -39.562 -13.117 1 97 337 GLU A N 1
ATOM 2533 C CA . GLU A 1 337 ? -3.818 -40.844 -12.469 1 97 337 GLU A CA 1
ATOM 2534 C C . GLU A 1 337 ? -4.172 -40.781 -10.984 1 97 337 GLU A C 1
ATOM 2536 O O . GLU A 1 337 ? -4.02 -39.719 -10.359 1 97 337 GLU A O 1
ATOM 2541 N N . VAL A 1 338 ? -4.691 -41.969 -10.555 1 97.56 338 VAL A N 1
ATOM 2542 C CA . VAL A 1 338 ? -4.922 -42.062 -9.117 1 97.56 338 VAL A CA 1
ATOM 2543 C C . VAL A 1 338 ? -3.617 -41.781 -8.367 1 97.56 338 VAL A C 1
ATOM 2545 O O . VAL A 1 338 ? -2.584 -42.406 -8.688 1 97.56 338 VAL A O 1
ATOM 2548 N N . GLY A 1 339 ? -3.645 -40.875 -7.48 1 97.06 339 GLY A N 1
ATOM 2549 C CA . GLY A 1 339 ? -2.459 -40.531 -6.719 1 97.06 339 GLY A CA 1
ATOM 2550 C C . GLY A 1 339 ? -1.623 -39.438 -7.387 1 97.06 339 GLY A C 1
ATOM 2551 O O . GLY A 1 339 ? -0.671 -38.938 -6.793 1 97.06 339 GLY A O 1
ATOM 2552 N N . GLY A 1 340 ? -1.992 -39.031 -8.539 1 97.31 340 GLY A N 1
ATOM 2553 C CA . GLY A 1 340 ? -1.224 -38.062 -9.289 1 97.31 340 GLY A CA 1
ATOM 2554 C C . GLY A 1 340 ? -1.813 -36.656 -9.219 1 97.31 340 GLY A C 1
ATOM 2555 O O . GLY A 1 340 ? -1.394 -35.75 -9.953 1 97.31 340 GLY A O 1
ATOM 2556 N N . GLY A 1 341 ? -2.717 -36.438 -8.344 1 97.88 341 GLY A N 1
ATOM 2557 C CA . GLY A 1 341 ? -3.502 -35.219 -8.312 1 97.88 341 GLY A CA 1
ATOM 2558 C C . GLY A 1 341 ? -2.688 -33.969 -7.938 1 97.88 341 GLY A C 1
ATOM 2559 O O . GLY A 1 341 ? -2.961 -32.875 -8.414 1 97.88 341 GLY A O 1
ATOM 2560 N N . PHE A 1 342 ? -1.75 -34.094 -7.098 1 95.75 342 PHE A N 1
ATOM 2561 C CA . PHE A 1 342 ? -0.942 -32.969 -6.684 1 95.75 342 PHE A CA 1
ATOM 2562 C C . PHE A 1 342 ? -0.163 -32.375 -7.863 1 95.75 342 PHE A C 1
ATOM 2564 O O . PHE A 1 342 ? -0.059 -31.172 -8.016 1 95.75 342 PHE A O 1
ATOM 2571 N N . LYS A 1 343 ? 0.378 -33.219 -8.648 1 93.94 343 LYS A N 1
ATOM 2572 C CA . LYS A 1 343 ? 1.069 -32.781 -9.852 1 93.94 343 LYS A CA 1
ATOM 2573 C C . LYS A 1 343 ? 0.118 -32.062 -10.797 1 93.94 343 LYS A C 1
ATOM 2575 O O . LYS A 1 343 ? 0.493 -31.047 -11.406 1 93.94 343 LYS A O 1
ATOM 2580 N N . VAL A 1 344 ? -1.067 -32.562 -10.922 1 95.75 344 VAL A N 1
ATOM 2581 C CA . VAL A 1 344 ? -2.08 -31.922 -11.75 1 95.75 344 VAL A CA 1
ATOM 2582 C C . VAL A 1 344 ? -2.363 -30.516 -11.219 1 95.75 344 VAL A C 1
ATOM 2584 O O . VAL A 1 344 ? -2.414 -29.562 -11.992 1 95.75 344 VAL A O 1
ATOM 2587 N N . ALA A 1 345 ? -2.506 -30.422 -9.906 1 95.5 345 ALA A N 1
ATOM 2588 C CA . ALA A 1 345 ? -2.787 -29.125 -9.281 1 95.5 345 ALA A CA 1
ATOM 2589 C C . ALA A 1 345 ? -1.662 -28.141 -9.547 1 95.5 345 ALA A C 1
ATOM 2591 O O . ALA A 1 345 ? -1.915 -27 -9.938 1 95.5 345 ALA A O 1
ATOM 2592 N N . VAL A 1 346 ? -0.494 -28.516 -9.367 1 89.94 346 VAL A N 1
ATOM 2593 C CA . VAL A 1 346 ? 0.671 -27.641 -9.523 1 89.94 346 VAL A CA 1
ATOM 2594 C C . VAL A 1 346 ? 0.792 -27.203 -10.977 1 89.94 346 VAL A C 1
ATOM 2596 O O . VAL A 1 346 ? 1.082 -26.031 -11.25 1 89.94 346 VAL A O 1
ATOM 2599 N N . ASN A 1 347 ? 0.58 -28.094 -11.898 1 90.69 347 ASN A N 1
ATOM 2600 C CA . ASN A 1 347 ? 0.656 -27.766 -13.312 1 90.69 347 ASN A CA 1
ATOM 2601 C C . ASN A 1 347 ? -0.41 -26.75 -13.711 1 90.69 347 ASN A C 1
ATOM 2603 O O . ASN A 1 347 ? -0.156 -25.875 -14.531 1 90.69 347 ASN A O 1
ATOM 2607 N N . ILE A 1 348 ? -1.568 -26.953 -13.164 1 92.81 348 ILE A N 1
ATOM 2608 C CA . ILE A 1 348 ? -2.652 -26.016 -13.422 1 92.81 348 ILE A CA 1
ATOM 2609 C C . ILE A 1 348 ? -2.25 -24.625 -12.945 1 92.81 348 ILE A C 1
ATOM 2611 O O . ILE A 1 348 ? -2.354 -23.641 -13.695 1 92.81 348 ILE A O 1
ATOM 2615 N N . LEU A 1 349 ? -1.754 -24.516 -11.766 1 88 349 LEU A N 1
ATOM 2616 C CA . LEU A 1 349 ? -1.432 -23.234 -11.148 1 88 349 LEU A CA 1
ATOM 2617 C C . LEU A 1 349 ? -0.226 -22.594 -11.828 1 88 349 LEU A C 1
ATOM 2619 O O . LEU A 1 349 ? -0.173 -21.375 -11.992 1 88 349 LEU A O 1
ATOM 2623 N N . ASN A 1 350 ? 0.646 -23.281 -12.266 1 82.94 350 ASN A N 1
ATOM 2624 C CA . ASN A 1 350 ? 1.868 -22.781 -12.883 1 82.94 350 ASN A CA 1
ATOM 2625 C C . ASN A 1 350 ? 1.612 -22.266 -14.289 1 82.94 350 ASN A C 1
ATOM 2627 O O . ASN A 1 350 ? 2.363 -21.422 -14.797 1 82.94 350 ASN A O 1
ATOM 2631 N N . SER A 1 351 ? 0.583 -22.672 -14.906 1 78.88 351 SER A N 1
ATOM 2632 C CA . SER A 1 351 ? 0.334 -22.312 -16.297 1 78.88 351 SER A CA 1
ATOM 2633 C C . SER A 1 351 ? -0.469 -21.016 -16.406 1 78.88 351 SER A C 1
ATOM 2635 O O . SER A 1 351 ? -0.42 -20.328 -17.422 1 78.88 351 SER A O 1
ATOM 2637 N N . GLY A 1 352 ? -1.123 -20.656 -15.398 1 77.81 352 GLY A N 1
ATOM 2638 C CA . GLY A 1 352 ? -2.088 -19.578 -15.547 1 77.81 352 GLY A CA 1
ATOM 2639 C C . GLY A 1 352 ? -1.603 -18.266 -14.969 1 77.81 352 GLY A C 1
ATOM 2640 O O . GLY A 1 352 ? -2.123 -17.203 -15.312 1 77.81 352 GLY A O 1
ATOM 2641 N N . ARG A 1 353 ? -0.506 -18.219 -14.289 1 88.44 353 ARG A N 1
ATOM 2642 C CA . ARG A 1 353 ? -0.117 -17.062 -13.477 1 88.44 353 ARG A CA 1
ATOM 2643 C C . ARG A 1 353 ? 0.374 -15.922 -14.359 1 88.44 353 ARG A C 1
ATOM 2645 O O . ARG A 1 353 ? 0.273 -14.75 -13.977 1 88.44 353 ARG A O 1
ATOM 2652 N N . PHE A 1 354 ? 0.873 -16.219 -15.586 1 89.5 354 PHE A N 1
ATOM 2653 C CA . PHE A 1 354 ? 1.543 -15.195 -16.375 1 89.5 354 PHE A CA 1
ATOM 2654 C C . PHE A 1 354 ? 0.546 -14.148 -16.859 1 89.5 354 PHE A C 1
ATOM 2656 O O . PHE A 1 354 ? 0.908 -12.984 -17.062 1 89.5 354 PHE A O 1
ATOM 2663 N N . SER A 1 355 ? -0.705 -14.523 -17.016 1 91.12 355 SER A N 1
ATOM 2664 C CA . SER A 1 355 ? -1.7 -13.633 -17.594 1 91.12 355 SER A CA 1
ATOM 2665 C C . SER A 1 355 ? -2.043 -12.484 -16.656 1 91.12 355 SER A C 1
ATOM 2667 O O . SER A 1 355 ? -2.617 -11.477 -17.078 1 91.12 355 SER A O 1
ATOM 2669 N N . MET A 1 356 ? -1.687 -12.625 -15.391 1 95.31 356 MET A N 1
ATOM 2670 C CA . MET A 1 356 ? -1.909 -11.516 -14.461 1 95.31 356 MET A CA 1
ATOM 2671 C C . MET A 1 356 ? -1.152 -10.273 -14.914 1 95.31 356 MET A C 1
ATOM 2673 O O . MET A 1 356 ? -1.635 -9.148 -14.742 1 95.31 356 MET A O 1
ATOM 2677 N N . GLY A 1 357 ? 0.043 -10.508 -15.531 1 97.12 357 GLY A N 1
ATOM 2678 C CA . GLY A 1 357 ? 0.835 -9.391 -16.016 1 97.12 357 GLY A CA 1
ATOM 2679 C C . GLY A 1 357 ? 0.131 -8.586 -17.094 1 97.12 357 GLY A C 1
ATOM 2680 O O . GLY A 1 357 ? 0.144 -7.352 -17.062 1 97.12 357 GLY A O 1
ATOM 2681 N N . SER A 1 358 ? -0.483 -9.273 -18.031 1 95.31 358 SER A N 1
ATOM 2682 C CA . SER A 1 358 ? -1.172 -8.57 -19.109 1 95.31 358 SER A CA 1
ATOM 2683 C C . SER A 1 358 ? -2.482 -7.961 -18.625 1 95.31 358 SER A C 1
ATOM 2685 O O . SER A 1 358 ? -2.852 -6.863 -19.047 1 95.31 358 SER A O 1
ATOM 2687 N N . MET A 1 359 ? -3.23 -8.656 -17.734 1 96.5 359 MET A N 1
ATOM 2688 C CA . MET A 1 359 ? -4.473 -8.125 -17.188 1 96.5 359 MET A CA 1
ATOM 2689 C C . MET A 1 359 ? -4.219 -6.824 -16.438 1 96.5 359 MET A C 1
ATOM 2691 O O . MET A 1 359 ? -4.926 -5.832 -16.641 1 96.5 359 MET A O 1
ATOM 2695 N N . VAL A 1 360 ? -3.191 -6.828 -15.586 1 98.38 360 VAL A N 1
ATOM 2696 C CA . VAL A 1 360 ? -2.869 -5.66 -14.773 1 98.38 360 VAL A CA 1
ATOM 2697 C C . VAL A 1 360 ? -2.34 -4.539 -15.664 1 98.38 360 VAL A C 1
ATOM 2699 O O . VAL A 1 360 ? -2.652 -3.367 -15.453 1 98.38 360 VAL A O 1
ATOM 2702 N N . ALA A 1 361 ? -1.512 -4.91 -16.656 1 97.06 361 ALA A N 1
ATOM 2703 C CA . ALA A 1 361 ? -0.992 -3.9 -17.578 1 97.06 361 ALA A CA 1
ATOM 2704 C C . ALA A 1 361 ? -2.127 -3.178 -18.297 1 97.06 361 ALA A C 1
ATOM 2706 O O . ALA A 1 361 ? -2.094 -1.954 -18.453 1 97.06 361 ALA A O 1
ATOM 2707 N N . GLY A 1 362 ? -3.084 -3.928 -18.766 1 95.12 362 GLY A N 1
ATOM 2708 C CA . GLY A 1 362 ? -4.242 -3.328 -19.422 1 95.12 362 GLY A CA 1
ATOM 2709 C C . GLY A 1 362 ? -5 -2.373 -18.516 1 95.12 362 GLY A C 1
ATOM 2710 O O . GLY A 1 362 ? -5.352 -1.267 -18.922 1 95.12 362 GLY A O 1
ATOM 2711 N N . MET A 1 363 ? -5.258 -2.775 -17.312 1 97 363 MET A N 1
ATOM 2712 C CA . MET A 1 363 ? -5.953 -1.947 -16.328 1 97 363 MET A CA 1
ATOM 2713 C C . MET A 1 363 ? -5.148 -0.691 -16.016 1 97 363 MET A C 1
ATOM 2715 O O . MET A 1 363 ? -5.707 0.404 -15.93 1 97 363 MET A O 1
ATOM 2719 N N . LEU A 1 364 ? -3.803 -0.81 -15.867 1 97.81 364 LEU A N 1
ATOM 2720 C CA . LEU A 1 364 ? -2.953 0.323 -15.516 1 97.81 364 LEU A CA 1
ATOM 2721 C C . LEU A 1 364 ? -2.912 1.342 -16.641 1 97.81 364 LEU A C 1
ATOM 2723 O O . LEU A 1 364 ? -2.859 2.549 -16.406 1 97.81 364 LEU A O 1
ATOM 2727 N N . LYS A 1 365 ? -2.836 0.86 -17.891 1 94.88 365 LYS A N 1
ATOM 2728 C CA . LYS A 1 365 ? -2.838 1.784 -19.031 1 94.88 365 LYS A CA 1
ATOM 2729 C C . LYS A 1 365 ? -4.094 2.65 -19.016 1 94.88 365 LYS A C 1
ATOM 2731 O O . LYS A 1 365 ? -4.016 3.865 -19.219 1 94.88 365 LYS A O 1
ATOM 2736 N N . LYS A 1 366 ? -5.227 2.047 -18.75 1 95.19 366 LYS A N 1
ATOM 2737 C CA . LYS A 1 366 ? -6.469 2.805 -18.641 1 95.19 366 LYS A CA 1
ATOM 2738 C C . LYS A 1 366 ? -6.441 3.742 -17.438 1 95.19 366 LYS A C 1
ATOM 2740 O O . LYS A 1 366 ? -6.902 4.883 -17.531 1 95.19 366 LYS A O 1
ATOM 2745 N N . LEU A 1 367 ? -5.91 3.291 -16.344 1 97.88 367 LEU A N 1
ATOM 2746 C CA . LEU A 1 367 ? -5.793 4.078 -15.117 1 97.88 367 LEU A CA 1
ATOM 2747 C C . LEU A 1 367 ? -4.922 5.309 -15.344 1 97.88 367 LEU A C 1
ATOM 2749 O O . LEU A 1 367 ? -5.262 6.406 -14.891 1 97.88 367 LEU A O 1
ATOM 2753 N N . ILE A 1 368 ? -3.824 5.129 -16 1 97.5 368 ILE A N 1
ATOM 2754 C CA . ILE A 1 368 ? -2.906 6.223 -16.297 1 97.5 368 ILE A CA 1
ATOM 2755 C C . ILE A 1 368 ? -3.602 7.254 -17.188 1 97.5 368 ILE A C 1
ATOM 2757 O O . ILE A 1 368 ? -3.482 8.461 -16.969 1 97.5 368 ILE A O 1
ATOM 2761 N N . GLU A 1 369 ? -4.273 6.762 -18.156 1 95.31 369 GLU A N 1
ATOM 2762 C CA . GLU A 1 369 ? -5.004 7.645 -19.062 1 95.31 369 GLU A CA 1
ATOM 2763 C C . GLU A 1 369 ? -6.008 8.508 -18.297 1 95.31 369 GLU A C 1
ATOM 2765 O O . GLU A 1 369 ? -6.023 9.727 -18.453 1 95.31 369 GLU A O 1
ATOM 2770 N N . MET A 1 370 ? -6.836 7.906 -17.5 1 96.62 370 MET A N 1
ATOM 2771 C CA . MET A 1 370 ? -7.855 8.617 -16.734 1 96.62 370 MET A CA 1
ATOM 2772 C C . MET A 1 370 ? -7.219 9.602 -15.758 1 96.62 370 MET A C 1
ATOM 2774 O O . MET A 1 370 ? -7.684 10.734 -15.617 1 96.62 370 MET A O 1
ATOM 2778 N N . THR A 1 371 ? -6.164 9.188 -15.094 1 98.62 371 THR A N 1
ATOM 2779 C CA . THR A 1 371 ? -5.496 10.031 -14.109 1 98.62 371 THR A CA 1
ATOM 2780 C C . THR A 1 371 ? -4.809 11.211 -14.781 1 98.62 371 THR A C 1
ATOM 2782 O O . THR A 1 371 ? -4.773 12.312 -14.227 1 98.62 371 THR A O 1
ATOM 2785 N N . ALA A 1 372 ? -4.238 10.945 -15.969 1 97.88 372 ALA A N 1
ATOM 2786 C CA . ALA A 1 372 ? -3.58 12.016 -16.719 1 97.88 372 ALA A CA 1
ATOM 2787 C C . ALA A 1 372 ? -4.578 13.094 -17.141 1 97.88 372 ALA A C 1
ATOM 2789 O O . ALA A 1 372 ? -4.266 14.281 -17.109 1 97.88 372 ALA A O 1
ATOM 2790 N N . GLU A 1 373 ? -5.699 12.703 -17.531 1 96.19 373 GLU A N 1
ATOM 2791 C CA . GLU A 1 373 ? -6.742 13.672 -17.875 1 96.19 373 GLU A CA 1
ATOM 2792 C C . GLU A 1 373 ? -7.047 14.578 -16.688 1 96.19 373 GLU A C 1
ATOM 2794 O O . GLU A 1 373 ? -7.141 15.797 -16.844 1 96.19 373 GLU A O 1
ATOM 2799 N N . TYR A 1 374 ? -7.238 14.039 -15.562 1 97.19 374 TYR A N 1
ATOM 2800 C CA . TYR A 1 374 ? -7.484 14.805 -14.352 1 97.19 374 TYR A CA 1
ATOM 2801 C C . TYR A 1 374 ? -6.309 15.727 -14.039 1 97.19 374 TYR A C 1
ATOM 2803 O O . TYR A 1 374 ? -6.5 16.906 -13.766 1 97.19 374 TYR A O 1
ATOM 2811 N N . ALA A 1 375 ? -5.098 15.172 -14.078 1 98 375 ALA A N 1
ATOM 2812 C CA . ALA A 1 375 ? -3.9 15.914 -13.695 1 98 375 ALA A CA 1
ATOM 2813 C C . ALA A 1 375 ? -3.65 17.078 -14.656 1 98 375 ALA A C 1
ATOM 2815 O O . ALA A 1 375 ? -3.086 18.094 -14.266 1 98 375 ALA A O 1
ATOM 2816 N N . CYS A 1 376 ? -4.078 16.922 -15.914 1 97.06 376 CYS A N 1
ATOM 2817 C CA . CYS A 1 376 ? -3.842 17.953 -16.922 1 97.06 376 CYS A CA 1
ATOM 2818 C C . CYS A 1 376 ? -4.934 19.016 -16.875 1 97.06 376 CYS A C 1
ATOM 2820 O O . CYS A 1 376 ? -4.805 20.078 -17.5 1 97.06 376 CYS A O 1
ATOM 2822 N N . THR A 1 377 ? -5.969 18.812 -16.125 1 96.62 377 THR A N 1
ATOM 2823 C CA . THR A 1 377 ? -7.074 19.766 -16.062 1 96.62 377 THR A CA 1
ATOM 2824 C C . THR A 1 377 ? -7.152 20.422 -14.688 1 96.62 377 THR A C 1
ATOM 2826 O O . THR A 1 377 ? -7.449 21.609 -14.578 1 96.62 377 THR A O 1
ATOM 2829 N N . ARG A 1 378 ? -6.906 19.656 -13.656 1 97.38 378 ARG A N 1
ATOM 2830 C CA . ARG A 1 378 ? -6.961 20.172 -12.289 1 97.38 378 ARG A CA 1
ATOM 2831 C C . ARG A 1 378 ? -5.805 21.141 -12.023 1 97.38 378 ARG A C 1
ATOM 2833 O O . ARG A 1 378 ? -4.652 20.828 -12.328 1 97.38 378 ARG A O 1
ATOM 2840 N N . LYS A 1 379 ? -6.164 22.312 -11.477 1 96.75 379 LYS A N 1
ATOM 2841 C CA . LYS A 1 379 ? -5.141 23.312 -11.195 1 96.75 379 LYS A CA 1
ATOM 2842 C C . LYS A 1 379 ? -5.016 23.562 -9.695 1 96.75 379 LYS A C 1
ATOM 2844 O O . LYS A 1 379 ? -6.016 23.562 -8.969 1 96.75 379 LYS A O 1
ATOM 2849 N N . GLN A 1 380 ? -3.842 23.672 -9.172 1 96.56 380 GLN A N 1
ATOM 2850 C CA . GLN A 1 380 ? -3.418 24.188 -7.883 1 96.56 380 GLN A CA 1
ATOM 2851 C C . GLN A 1 380 ? -2.205 25.109 -8.031 1 96.56 380 GLN A C 1
ATOM 2853 O O . GLN A 1 380 ? -1.331 24.859 -8.867 1 96.56 380 GLN A O 1
ATOM 2858 N N . PHE A 1 381 ? -2.162 26.203 -7.258 1 96.38 381 PHE A N 1
ATOM 2859 C CA . PHE A 1 381 ? -1.096 27.188 -7.34 1 96.38 381 PHE A CA 1
ATOM 2860 C C . PHE A 1 381 ? -0.949 27.719 -8.766 1 96.38 381 PHE A C 1
ATOM 2862 O O . PHE A 1 381 ? 0.168 27.906 -9.25 1 96.38 381 PHE A O 1
ATOM 2869 N N . ASN A 1 382 ? -2.096 27.75 -9.406 1 94.88 382 ASN A N 1
ATOM 2870 C CA . ASN A 1 382 ? -2.229 28.297 -10.75 1 94.88 382 ASN A CA 1
ATOM 2871 C C . ASN A 1 382 ? -1.453 27.469 -11.773 1 94.88 382 ASN A C 1
ATOM 2873 O O . ASN A 1 382 ? -0.996 28 -12.789 1 94.88 382 ASN A O 1
ATOM 2877 N N . ARG A 1 383 ? -1.261 26.266 -11.461 1 96.88 383 ARG A N 1
ATOM 2878 C CA . ARG A 1 383 ? -0.619 25.312 -12.367 1 96.88 383 ARG A CA 1
ATOM 2879 C C . ARG A 1 383 ? -1.391 24 -12.422 1 96.88 383 ARG A C 1
ATOM 2881 O O . ARG A 1 383 ? -2.041 23.625 -11.445 1 96.88 383 ARG A O 1
ATOM 2888 N N . ASN A 1 384 ? -1.295 23.375 -13.617 1 97 384 ASN A N 1
ATOM 2889 C CA . ASN A 1 384 ? -1.866 22.031 -13.695 1 97 384 ASN A CA 1
ATOM 2890 C C . ASN A 1 384 ? -1.099 21.047 -12.828 1 97 384 ASN A C 1
ATOM 2892 O O . ASN A 1 384 ? 0.122 21.141 -12.695 1 97 384 ASN A O 1
ATOM 2896 N N . LEU A 1 385 ? -1.812 20.078 -12.227 1 98 385 LEU A N 1
ATOM 2897 C CA . LEU A 1 385 ? -1.151 19.078 -11.391 1 98 385 LEU A CA 1
ATOM 2898 C C . LEU A 1 385 ? -0.022 18.391 -12.148 1 98 385 LEU A C 1
ATOM 2900 O O . LEU A 1 385 ? 1.004 18.047 -11.562 1 98 385 LEU A O 1
ATOM 2904 N N . SER A 1 386 ? -0.195 18.219 -13.477 1 97.06 386 SER A N 1
ATOM 2905 C CA . SER A 1 386 ? 0.769 17.516 -14.312 1 97.06 386 SER A CA 1
ATOM 2906 C C . SER A 1 386 ? 2.105 18.234 -14.359 1 97.06 386 SER A C 1
ATOM 2908 O O . SER A 1 386 ? 3.121 17.672 -14.758 1 97.06 386 SER A O 1
ATOM 2910 N N . GLU A 1 387 ? 2.154 19.438 -13.906 1 96.12 387 GLU A N 1
ATOM 2911 C CA . GLU A 1 387 ? 3.363 20.25 -13.984 1 96.12 387 GLU A CA 1
ATOM 2912 C C . GLU A 1 387 ? 4.215 20.109 -12.734 1 96.12 387 GLU A C 1
ATOM 2914 O O . GLU A 1 387 ? 5.379 20.516 -12.711 1 96.12 387 GLU A O 1
ATOM 2919 N N . PHE A 1 388 ? 3.725 19.547 -11.719 1 97.06 388 PHE A N 1
ATOM 2920 C CA . PHE A 1 388 ? 4.457 19.391 -10.469 1 97.06 388 PHE A CA 1
ATOM 2921 C C . PHE A 1 388 ? 5.32 18.141 -10.5 1 97.06 388 PHE A C 1
ATOM 2923 O O . PHE A 1 388 ? 4.855 17.062 -10.891 1 97.06 388 PHE A O 1
ATOM 2930 N N . GLY A 1 389 ? 6.578 18.281 -10.07 1 97 389 GLY A N 1
ATOM 2931 C CA . GLY A 1 389 ? 7.551 17.203 -10.109 1 97 389 GLY A CA 1
ATOM 2932 C C . GLY A 1 389 ? 7.102 15.961 -9.359 1 97 389 GLY A C 1
ATOM 2933 O O . GLY A 1 389 ? 7.324 14.836 -9.812 1 97 389 GLY A O 1
ATOM 2934 N N . LEU A 1 390 ? 6.516 16.078 -8.242 1 97.31 390 LEU A N 1
ATOM 2935 C CA . LEU A 1 390 ? 6.094 14.93 -7.426 1 97.31 390 LEU A CA 1
ATOM 2936 C C . LEU A 1 390 ? 4.953 14.18 -8.102 1 97.31 390 LEU A C 1
ATOM 2938 O O . LEU A 1 390 ? 4.816 12.969 -7.922 1 97.31 390 LEU A O 1
ATOM 2942 N N . ILE A 1 391 ? 4.094 14.914 -8.859 1 98.12 391 ILE A N 1
ATOM 2943 C CA . ILE A 1 391 ? 3.035 14.273 -9.625 1 98.12 391 ILE A CA 1
ATOM 2944 C C . ILE A 1 391 ? 3.639 13.539 -10.82 1 98.12 391 ILE A C 1
ATOM 2946 O O . ILE A 1 391 ? 3.258 12.406 -11.117 1 98.12 391 ILE A O 1
ATOM 2950 N N . GLN A 1 392 ? 4.57 14.172 -11.492 1 97.12 392 GLN A N 1
ATOM 2951 C CA . GLN A 1 392 ? 5.258 13.555 -12.625 1 97.12 392 GLN A CA 1
ATOM 2952 C C . GLN A 1 392 ? 5.957 12.266 -12.211 1 97.12 392 GLN A C 1
ATOM 2954 O O . GLN A 1 392 ? 5.988 11.297 -12.969 1 97.12 392 GLN A O 1
ATOM 2959 N N . GLU A 1 393 ? 6.531 12.273 -11.039 1 96.19 393 GLU A N 1
ATOM 2960 C CA . GLU A 1 393 ? 7.188 11.078 -10.523 1 96.19 393 GLU A CA 1
ATOM 2961 C C . GLU A 1 393 ? 6.211 9.906 -10.422 1 96.19 393 GLU A C 1
ATOM 2963 O O . GLU A 1 393 ? 6.566 8.766 -10.711 1 96.19 393 GLU A O 1
ATOM 2968 N N . LYS A 1 394 ? 5.012 10.18 -9.953 1 98 394 LYS A N 1
ATOM 2969 C CA . LYS A 1 394 ? 3.996 9.141 -9.828 1 98 394 LYS A CA 1
ATOM 2970 C C . LYS A 1 394 ? 3.629 8.57 -11.195 1 98 394 LYS A C 1
ATOM 2972 O O . LYS A 1 394 ? 3.465 7.355 -11.344 1 98 394 LYS A O 1
ATOM 2977 N N . PHE A 1 395 ? 3.494 9.43 -12.211 1 96.94 395 PHE A N 1
ATOM 2978 C CA . PHE A 1 395 ? 3.191 8.977 -13.562 1 96.94 395 PHE A CA 1
ATOM 2979 C C . PHE A 1 395 ? 4.348 8.164 -14.133 1 96.94 395 PHE A C 1
ATOM 2981 O O . PHE A 1 395 ? 4.133 7.16 -14.812 1 96.94 395 PHE A O 1
ATOM 2988 N N . ALA A 1 396 ? 5.582 8.594 -13.852 1 95.5 396 ALA A N 1
ATOM 2989 C CA . ALA A 1 396 ? 6.75 7.855 -14.312 1 95.5 396 ALA A CA 1
ATOM 2990 C C . ALA A 1 396 ? 6.781 6.453 -13.711 1 95.5 396 ALA A C 1
ATOM 2992 O O . ALA A 1 396 ? 7.086 5.48 -14.406 1 95.5 396 ALA A O 1
ATOM 2993 N N . LEU A 1 397 ? 6.48 6.363 -12.453 1 95.31 397 LEU A N 1
ATOM 2994 C CA . LEU A 1 397 ? 6.438 5.078 -11.766 1 95.31 397 LEU A CA 1
ATOM 2995 C C . LEU A 1 397 ? 5.391 4.16 -12.391 1 95.31 397 LEU A C 1
ATOM 2997 O O . LEU A 1 397 ? 5.668 2.996 -12.68 1 95.31 397 LEU A O 1
ATOM 3001 N N . MET A 1 398 ? 4.184 4.648 -12.609 1 97 398 MET A N 1
ATOM 3002 C CA . MET A 1 398 ? 3.094 3.84 -13.148 1 97 398 MET A CA 1
ATOM 3003 C C . MET A 1 398 ? 3.412 3.379 -14.562 1 97 398 MET A C 1
ATOM 3005 O O . MET A 1 398 ? 3.182 2.217 -14.914 1 97 398 MET A O 1
ATOM 3009 N N . ALA A 1 399 ? 3.979 4.293 -15.312 1 95.31 399 ALA A N 1
ATOM 3010 C CA . ALA A 1 399 ? 4.328 3.957 -16.688 1 95.31 399 ALA A CA 1
ATOM 3011 C C . ALA A 1 399 ? 5.422 2.893 -16.734 1 95.31 399 ALA A C 1
ATOM 3013 O O . ALA A 1 399 ? 5.363 1.964 -17.547 1 95.31 399 ALA A O 1
ATOM 3014 N N . GLN A 1 400 ? 6.387 3.066 -15.891 1 94.25 400 GLN A N 1
ATOM 3015 C CA . GLN A 1 400 ? 7.484 2.107 -15.82 1 94.25 400 GLN A CA 1
ATOM 3016 C C . GLN A 1 400 ? 6.98 0.722 -15.422 1 94.25 400 GLN A C 1
ATOM 3018 O O . GLN A 1 400 ? 7.324 -0.275 -16.062 1 94.25 400 GLN A O 1
ATOM 3023 N N . LYS A 1 401 ? 6.207 0.661 -14.398 1 96.88 401 LYS A N 1
ATOM 3024 C CA . LYS A 1 401 ? 5.688 -0.62 -13.93 1 96.88 401 LYS A CA 1
ATOM 3025 C C . LYS A 1 401 ? 4.828 -1.291 -15 1 96.88 401 LYS A C 1
ATOM 3027 O O . LYS A 1 401 ? 4.934 -2.498 -15.219 1 96.88 401 LYS A O 1
ATOM 3032 N N . ALA A 1 402 ? 3.975 -0.501 -15.664 1 96 402 ALA A N 1
ATOM 3033 C CA . ALA A 1 402 ? 3.125 -1.049 -16.719 1 96 402 ALA A CA 1
ATOM 3034 C C . ALA A 1 402 ? 3.967 -1.624 -17.859 1 96 402 ALA A C 1
ATOM 3036 O O . ALA A 1 402 ? 3.68 -2.713 -18.359 1 96 402 ALA A O 1
ATOM 3037 N N . TYR A 1 403 ? 5.012 -0.934 -18.219 1 93.38 403 TYR A N 1
ATOM 3038 C CA . TYR A 1 403 ? 5.875 -1.358 -19.312 1 93.38 403 TYR A CA 1
ATOM 3039 C C . TYR A 1 403 ? 6.605 -2.648 -18.969 1 93.38 403 TYR A C 1
ATOM 3041 O O . TYR A 1 403 ? 6.684 -3.566 -19.781 1 93.38 403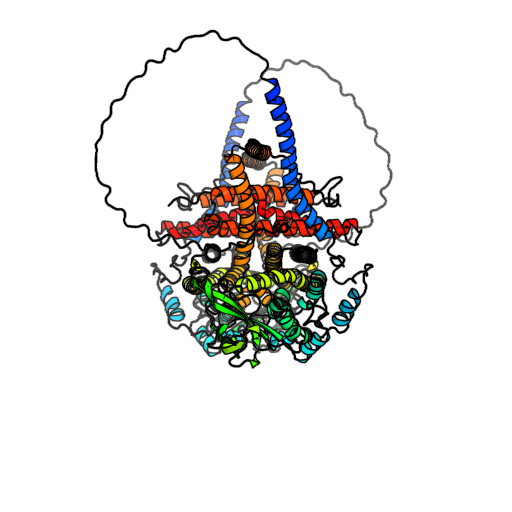 TYR A O 1
ATOM 3049 N N . VAL A 1 404 ? 7.129 -2.73 -17.797 1 94.81 404 VAL A N 1
ATOM 3050 C CA . VAL A 1 404 ? 7.926 -3.879 -17.391 1 94.81 404 VAL A CA 1
ATOM 3051 C C . VAL A 1 404 ? 7.035 -5.113 -17.266 1 94.81 404 VAL A C 1
ATOM 3053 O O . VAL A 1 404 ? 7.367 -6.176 -17.797 1 94.81 404 VAL A O 1
ATOM 3056 N N . MET A 1 405 ? 5.895 -5.004 -16.594 1 96.81 405 MET A N 1
ATOM 3057 C CA . MET A 1 405 ? 5.047 -6.176 -16.391 1 96.81 405 MET A CA 1
ATOM 3058 C C . MET A 1 405 ? 4.488 -6.684 -17.719 1 96.81 405 MET A C 1
ATOM 3060 O O . MET A 1 405 ? 4.34 -7.895 -17.906 1 96.81 405 MET A O 1
ATOM 3064 N N . GLU A 1 406 ? 4.16 -5.723 -18.547 1 94.25 406 GLU A N 1
ATOM 3065 C CA . GLU A 1 406 ? 3.705 -6.113 -19.891 1 94.25 406 GLU A CA 1
ATOM 3066 C C . GLU A 1 406 ? 4.797 -6.867 -20.641 1 94.25 406 GLU A C 1
ATOM 3068 O O . GLU A 1 406 ? 4.535 -7.906 -21.25 1 94.25 406 GLU A O 1
ATOM 3073 N N . SER A 1 407 ? 6.016 -6.348 -20.609 1 93 407 SER A N 1
ATOM 3074 C CA . SER A 1 407 ? 7.152 -7.004 -21.25 1 93 407 SER A CA 1
ATOM 3075 C C . SER A 1 407 ? 7.363 -8.406 -20.688 1 93 407 SER A C 1
ATOM 3077 O O . SER A 1 407 ? 7.59 -9.352 -21.438 1 93 407 SER A O 1
ATOM 3079 N N . MET A 1 408 ? 7.305 -8.562 -19.422 1 94.94 408 MET A N 1
ATOM 3080 C CA . MET A 1 408 ? 7.488 -9.852 -18.766 1 94.94 408 MET A CA 1
ATOM 3081 C C . MET A 1 408 ? 6.402 -10.836 -19.172 1 94.94 408 MET A C 1
ATOM 3083 O O . MET A 1 408 ? 6.691 -12 -19.469 1 94.94 408 MET A O 1
ATOM 3087 N N . ALA A 1 409 ? 5.133 -10.359 -19.203 1 95.31 409 ALA A N 1
ATOM 3088 C CA . ALA A 1 409 ? 4 -11.219 -19.531 1 95.31 409 ALA A CA 1
ATOM 3089 C C . ALA A 1 409 ? 4.105 -11.75 -20.969 1 95.31 409 ALA A C 1
ATOM 3091 O O . ALA A 1 409 ? 3.904 -12.938 -21.203 1 95.31 409 ALA A O 1
ATOM 3092 N N . TYR A 1 410 ? 4.469 -10.906 -21.859 1 92.31 410 TYR A N 1
ATOM 3093 C CA . TYR A 1 410 ? 4.508 -11.312 -23.266 1 92.31 410 TYR A CA 1
ATOM 3094 C C . TYR A 1 410 ? 5.734 -12.164 -23.547 1 92.31 410 TYR A C 1
ATOM 3096 O O . TYR A 1 410 ? 5.688 -13.07 -24.391 1 92.31 410 TYR A O 1
ATOM 3104 N N . LEU A 1 411 ? 6.852 -11.867 -22.875 1 92.25 411 LEU A N 1
ATOM 3105 C CA . LEU A 1 411 ? 7.996 -12.773 -23 1 92.25 411 LEU A CA 1
ATOM 3106 C C . LEU A 1 411 ? 7.633 -14.172 -22.516 1 92.25 411 LEU A C 1
ATOM 3108 O O . LEU A 1 411 ? 7.977 -15.164 -23.172 1 92.25 411 LEU A O 1
ATOM 3112 N N . THR A 1 412 ? 6.949 -14.258 -21.422 1 93.31 412 THR A N 1
ATOM 3113 C CA . THR A 1 412 ? 6.535 -15.547 -20.875 1 93.31 412 THR A CA 1
ATOM 3114 C C . THR A 1 412 ? 5.539 -16.234 -21.812 1 93.31 412 THR A C 1
ATOM 3116 O O . THR A 1 412 ? 5.621 -17.438 -22.031 1 93.31 412 THR A O 1
ATOM 3119 N N . ALA A 1 413 ? 4.578 -15.445 -22.344 1 91.62 413 ALA A N 1
ATOM 3120 C CA . ALA A 1 413 ? 3.609 -15.992 -23.281 1 91.62 413 ALA A CA 1
ATOM 3121 C C . ALA A 1 413 ? 4.309 -16.578 -24.516 1 91.62 413 ALA A C 1
ATOM 3123 O O . ALA A 1 413 ? 3.941 -17.656 -24.984 1 91.62 413 ALA A O 1
ATOM 3124 N N . ALA A 1 414 ? 5.289 -15.875 -25 1 89.88 414 ALA A N 1
ATOM 3125 C CA . ALA A 1 414 ? 6.035 -16.344 -26.156 1 89.88 414 ALA A CA 1
ATOM 3126 C C . ALA A 1 414 ? 6.777 -17.641 -25.844 1 89.88 414 ALA A C 1
ATOM 3128 O O . ALA A 1 414 ? 6.871 -18.531 -26.688 1 89.88 414 ALA A O 1
ATOM 3129 N N . MET A 1 415 ? 7.332 -17.719 -24.688 1 88.5 415 MET A N 1
ATOM 3130 C CA . MET A 1 415 ? 8.016 -18.938 -24.266 1 88.5 415 MET A CA 1
ATOM 3131 C C . MET A 1 415 ? 7.047 -20.109 -24.188 1 88.5 415 MET A C 1
ATOM 3133 O O . MET A 1 415 ? 7.371 -21.219 -24.609 1 88.5 415 MET A O 1
ATOM 3137 N N . LEU A 1 416 ? 5.902 -19.844 -23.734 1 88.12 416 LEU A N 1
ATOM 3138 C CA . LEU A 1 416 ? 4.887 -20.875 -23.594 1 88.12 416 LEU A CA 1
ATOM 3139 C C . LEU A 1 416 ? 4.379 -21.328 -24.953 1 88.12 416 LEU A C 1
ATOM 3141 O O . LEU A 1 416 ? 3.975 -22.484 -25.109 1 88.12 416 LEU A O 1
ATOM 3145 N N . ASP A 1 417 ? 4.391 -20.453 -25.891 1 86.81 417 ASP A N 1
ATOM 3146 C CA . ASP A 1 417 ? 3.908 -20.766 -27.234 1 86.81 417 ASP A CA 1
ATOM 3147 C C . ASP A 1 417 ? 4.965 -21.516 -28.031 1 86.81 417 ASP A C 1
ATOM 3149 O O . ASP A 1 417 ? 4.66 -22.109 -29.078 1 86.81 417 ASP A O 1
ATOM 3153 N N . ALA A 1 418 ? 6.195 -21.406 -27.594 1 81.38 418 ALA A N 1
ATOM 3154 C CA . ALA A 1 418 ? 7.27 -22.094 -28.312 1 81.38 418 ALA A CA 1
ATOM 3155 C C . ALA A 1 418 ? 7.035 -23.594 -28.344 1 81.38 418 ALA A C 1
ATOM 3157 O O . ALA A 1 418 ? 6.41 -24.156 -27.438 1 81.38 418 ALA A O 1
ATOM 3158 N N . PRO A 1 419 ? 7.562 -24.219 -29.453 1 80.06 419 PRO A N 1
ATOM 3159 C CA . PRO A 1 419 ? 7.383 -25.672 -29.547 1 80.06 419 PRO A CA 1
ATOM 3160 C C . PRO A 1 419 ? 8.031 -26.438 -28.391 1 80.06 419 PRO A C 1
ATOM 3162 O O . PRO A 1 419 ? 9.055 -26 -27.859 1 80.06 419 PRO A O 1
ATOM 3165 N N . GLY A 1 420 ? 7.449 -27.469 -28.078 1 75.25 420 GLY A N 1
ATOM 3166 C CA . GLY A 1 420 ? 7.891 -28.281 -26.953 1 75.25 420 GLY A CA 1
ATOM 3167 C C . GLY A 1 420 ? 7.113 -28 -25.688 1 75.25 420 GLY A C 1
ATOM 3168 O O . GLY A 1 420 ? 5.965 -27.547 -25.734 1 75.25 420 GLY A O 1
ATOM 3169 N N . PHE A 1 421 ? 7.594 -28.609 -24.672 1 66.75 421 PHE A N 1
ATOM 3170 C CA . PHE A 1 421 ? 6.895 -28.422 -23.406 1 66.75 421 PHE A CA 1
ATOM 3171 C C . PHE A 1 421 ? 7.73 -27.594 -22.438 1 66.75 421 PHE A C 1
ATOM 3173 O O . PHE A 1 421 ? 8.25 -28.109 -21.453 1 66.75 421 PHE A O 1
ATOM 3180 N N . PRO A 1 422 ? 7.699 -26.297 -22.781 1 77.56 422 PRO A N 1
ATOM 3181 C CA . PRO A 1 422 ? 8.516 -25.453 -21.891 1 77.56 422 PRO A CA 1
ATOM 3182 C C . PRO A 1 422 ? 7.914 -25.312 -20.5 1 77.56 422 PRO A C 1
ATOM 3184 O O . PRO A 1 422 ? 6.691 -25.234 -20.344 1 77.56 422 PRO A O 1
ATOM 3187 N N . ASP A 1 423 ? 8.703 -25.531 -19.5 1 83.81 423 ASP A N 1
ATOM 3188 C CA . ASP A 1 423 ? 8.312 -25.219 -18.141 1 83.81 423 ASP A CA 1
ATOM 3189 C C . ASP A 1 423 ? 8.633 -23.766 -17.781 1 83.81 423 ASP A C 1
ATOM 3191 O O . ASP A 1 423 ? 9.781 -23.422 -17.516 1 83.81 423 ASP A O 1
ATOM 3195 N N . CYS A 1 424 ? 7.57 -22.969 -17.812 1 89.5 424 CYS A N 1
ATOM 3196 C CA . CYS A 1 424 ? 7.734 -21.547 -17.5 1 89.5 424 CYS A CA 1
ATOM 3197 C C . CYS A 1 424 ? 7.133 -21.219 -16.141 1 89.5 424 CYS A C 1
ATOM 3199 O O . CYS A 1 424 ? 6.602 -20.125 -15.945 1 89.5 424 CYS A O 1
ATOM 3201 N N . SER A 1 425 ? 7.195 -22.172 -15.258 1 91.88 425 SER A N 1
ATOM 3202 C CA . SER A 1 425 ? 6.539 -22 -13.969 1 91.88 425 SER A CA 1
ATOM 3203 C C . SER A 1 425 ? 7.199 -20.891 -13.156 1 91.88 425 SER A C 1
ATOM 3205 O O . SER A 1 425 ? 6.516 -20.094 -12.516 1 91.88 425 SER A O 1
ATOM 3207 N N . ILE A 1 426 ? 8.508 -20.75 -13.172 1 93.75 426 ILE A N 1
ATOM 3208 C CA . ILE A 1 426 ? 9.227 -19.734 -12.414 1 93.75 426 ILE A CA 1
ATOM 3209 C C . ILE A 1 426 ? 8.969 -18.359 -13.031 1 93.75 426 ILE A C 1
ATOM 3211 O O . ILE A 1 426 ? 8.742 -17.391 -12.305 1 93.75 426 ILE A O 1
ATOM 3215 N N . GLU A 1 427 ? 9.031 -18.281 -14.375 1 93.56 427 GLU A N 1
ATOM 3216 C CA . GLU A 1 427 ? 8.766 -17.031 -15.078 1 93.56 427 GLU A CA 1
ATOM 3217 C C . GLU A 1 427 ? 7.352 -16.531 -14.797 1 93.56 427 GLU A C 1
ATOM 3219 O O . GLU A 1 427 ? 7.148 -15.344 -14.547 1 93.56 427 GLU A O 1
ATOM 3224 N N . ALA A 1 428 ? 6.43 -17.5 -14.828 1 95.19 428 ALA A N 1
ATOM 3225 C CA . ALA A 1 428 ? 5.039 -17.125 -14.555 1 95.19 428 ALA A CA 1
ATOM 3226 C C . ALA A 1 428 ? 4.879 -16.625 -13.125 1 95.19 428 ALA A C 1
ATOM 3228 O O . ALA A 1 428 ? 4.148 -15.656 -12.875 1 95.19 428 ALA A O 1
ATOM 3229 N N . ALA A 1 429 ? 5.547 -17.266 -12.172 1 97 429 ALA A N 1
ATOM 3230 C CA . ALA A 1 429 ? 5.508 -16.844 -10.773 1 97 429 ALA A CA 1
ATOM 3231 C C . ALA A 1 429 ? 6.094 -15.438 -10.617 1 97 429 ALA A C 1
ATOM 3233 O O . ALA A 1 429 ? 5.574 -14.617 -9.859 1 97 429 ALA A O 1
ATOM 3234 N N . MET A 1 430 ? 7.188 -15.141 -11.312 1 97.25 430 MET A N 1
ATOM 3235 C CA . MET A 1 430 ? 7.824 -13.828 -11.25 1 97.25 430 MET A CA 1
ATOM 3236 C C . MET A 1 430 ? 6.895 -12.75 -11.797 1 97.25 430 MET A C 1
ATOM 3238 O O . MET A 1 430 ? 6.805 -11.656 -11.227 1 97.25 430 MET A O 1
ATOM 3242 N N . VAL A 1 431 ? 6.215 -13.078 -12.906 1 97.38 431 VAL A N 1
ATOM 3243 C CA . VAL A 1 431 ? 5.262 -12.133 -13.477 1 97.38 431 VAL A CA 1
ATOM 3244 C C . VAL A 1 431 ? 4.152 -11.844 -12.469 1 97.38 431 VAL A C 1
ATOM 3246 O O . VAL A 1 431 ? 3.768 -10.688 -12.281 1 97.38 431 VAL A O 1
ATOM 3249 N N . LYS A 1 432 ? 3.686 -12.891 -11.828 1 97.56 432 LYS A N 1
ATOM 3250 C CA . LYS A 1 432 ? 2.605 -12.734 -10.859 1 97.56 432 LYS A CA 1
ATOM 3251 C C . LYS A 1 432 ? 3.029 -11.844 -9.695 1 97.56 432 LYS A C 1
ATOM 3253 O O . LYS A 1 432 ? 2.303 -10.922 -9.312 1 97.56 432 LYS A O 1
ATOM 3258 N N . VAL A 1 433 ? 4.191 -12.047 -9.141 1 98.44 433 VAL A N 1
ATOM 3259 C CA . VAL A 1 433 ? 4.66 -11.273 -7.992 1 98.44 433 VAL A CA 1
ATOM 3260 C C . VAL A 1 433 ? 4.855 -9.82 -8.398 1 98.44 433 VAL A C 1
ATOM 3262 O O . VAL A 1 433 ? 4.375 -8.906 -7.715 1 98.44 433 VAL A O 1
ATOM 3265 N N . PHE A 1 434 ? 5.527 -9.594 -9.562 1 98.31 434 PHE A N 1
ATOM 3266 C CA . PHE A 1 434 ? 5.824 -8.234 -10.008 1 98.31 434 PHE A CA 1
ATOM 3267 C C . PHE A 1 434 ? 4.539 -7.48 -10.336 1 98.31 434 PHE A C 1
ATOM 3269 O O . PHE A 1 434 ? 4.383 -6.316 -9.953 1 98.31 434 PHE A O 1
ATOM 3276 N N . SER A 1 435 ? 3.66 -8.109 -11.031 1 98.5 435 SER A N 1
ATOM 3277 C CA . SER A 1 435 ? 2.465 -7.426 -11.516 1 98.5 435 SER A CA 1
ATOM 3278 C C . SER A 1 435 ? 1.479 -7.168 -10.383 1 98.5 435 SER A C 1
ATOM 3280 O O . SER A 1 435 ? 0.821 -6.125 -10.344 1 98.5 435 SER A O 1
ATOM 3282 N N . SER A 1 436 ? 1.33 -8.125 -9.445 1 98.5 436 SER A N 1
ATOM 3283 C CA . SER A 1 436 ? 0.426 -7.926 -8.32 1 98.5 436 SER A CA 1
ATOM 3284 C C . SER A 1 436 ? 0.896 -6.777 -7.43 1 98.5 436 SER A C 1
ATOM 3286 O O . SER A 1 436 ? 0.103 -5.91 -7.055 1 98.5 436 SER A O 1
ATOM 3288 N N . GLU A 1 437 ? 2.156 -6.711 -7.137 1 98.38 437 GLU A N 1
ATOM 3289 C CA . GLU A 1 437 ? 2.703 -5.621 -6.336 1 98.38 437 GLU A CA 1
ATOM 3290 C C . GLU A 1 437 ? 2.666 -4.301 -7.102 1 98.38 437 GLU A C 1
ATOM 3292 O O . GLU A 1 437 ? 2.432 -3.244 -6.512 1 98.38 437 GLU A O 1
ATOM 3297 N N . GLY A 1 438 ? 2.955 -4.402 -8.414 1 98.44 438 GLY A N 1
ATOM 3298 C CA . GLY A 1 438 ? 2.842 -3.219 -9.25 1 98.44 438 GLY A CA 1
ATOM 3299 C C . GLY A 1 438 ? 1.444 -2.629 -9.258 1 98.44 438 GLY A C 1
ATOM 3300 O O . GLY A 1 438 ? 1.278 -1.41 -9.172 1 98.44 438 GLY A O 1
ATOM 3301 N N . ALA A 1 439 ? 0.434 -3.463 -9.367 1 98.75 439 ALA A N 1
ATOM 3302 C CA . ALA A 1 439 ? -0.954 -3.006 -9.352 1 98.75 439 ALA A CA 1
ATOM 3303 C C . ALA A 1 439 ? -1.276 -2.287 -8.039 1 98.75 439 ALA A C 1
ATOM 3305 O O . ALA A 1 439 ? -1.857 -1.198 -8.055 1 98.75 439 ALA A O 1
ATOM 3306 N N . TRP A 1 440 ? -0.861 -2.895 -6.914 1 98.62 440 TRP A N 1
ATOM 3307 C CA . TRP A 1 440 ? -1.132 -2.361 -5.582 1 98.62 440 TRP A CA 1
ATOM 3308 C C . TRP A 1 440 ? -0.524 -0.973 -5.418 1 98.62 440 TRP A C 1
ATOM 3310 O O . TRP A 1 440 ? -1.195 -0.045 -4.961 1 98.62 440 TRP A O 1
ATOM 3320 N N . THR A 1 441 ? 0.659 -0.799 -5.859 1 98.44 441 THR A N 1
ATOM 3321 C CA . THR A 1 441 ? 1.381 0.461 -5.723 1 98.44 441 THR A CA 1
ATOM 3322 C C . THR A 1 441 ? 0.827 1.508 -6.688 1 98.44 441 THR A C 1
ATOM 3324 O O . THR A 1 441 ? 0.591 2.654 -6.297 1 98.44 441 THR A O 1
ATOM 3327 N N . CYS A 1 442 ? 0.635 1.149 -7.922 1 98.69 442 CYS A N 1
ATOM 3328 C CA . CYS A 1 442 ? 0.263 2.098 -8.969 1 98.69 442 CYS A CA 1
ATOM 3329 C C . CYS A 1 442 ? -1.155 2.613 -8.75 1 98.69 442 CYS A C 1
ATOM 3331 O O . CYS A 1 442 ? -1.418 3.807 -8.922 1 98.69 442 CYS A O 1
ATOM 3333 N N . VAL A 1 443 ? -2.1 1.732 -8.383 1 98.88 443 VAL A N 1
ATOM 3334 C CA . VAL A 1 443 ? -3.471 2.178 -8.156 1 98.88 443 VAL A CA 1
ATOM 3335 C C . VAL A 1 443 ? -3.516 3.129 -6.961 1 98.88 443 VAL A C 1
ATOM 3337 O O . VAL A 1 443 ? -4.25 4.121 -6.977 1 98.88 443 VAL A O 1
ATOM 3340 N N . SER A 1 444 ? -2.725 2.828 -5.977 1 98.75 444 SER A N 1
ATOM 3341 C CA . SER A 1 444 ? -2.639 3.711 -4.816 1 98.75 444 SER A CA 1
ATOM 3342 C C . SER A 1 444 ? -2.115 5.09 -5.211 1 98.75 444 SER A C 1
ATOM 3344 O O . SER A 1 444 ? -2.609 6.109 -4.723 1 98.75 444 SER A O 1
ATOM 3346 N N . GLU A 1 445 ? -1.101 5.137 -6.062 1 98.69 445 GLU A N 1
ATOM 3347 C CA . GLU A 1 445 ? -0.54 6.41 -6.508 1 98.69 445 GLU A CA 1
ATOM 3348 C C . GLU A 1 445 ? -1.55 7.199 -7.336 1 98.69 445 GLU A C 1
ATOM 3350 O O . GLU A 1 445 ? -1.62 8.422 -7.23 1 98.69 445 GLU A O 1
ATOM 3355 N N . ALA A 1 446 ? -2.234 6.52 -8.18 1 98.81 446 ALA A N 1
ATOM 3356 C CA . ALA A 1 446 ? -3.26 7.188 -8.977 1 98.81 446 ALA A CA 1
ATOM 3357 C C . ALA A 1 446 ? -4.34 7.797 -8.086 1 98.81 446 ALA A C 1
ATOM 3359 O O . ALA A 1 446 ? -4.758 8.938 -8.297 1 98.81 446 ALA A O 1
ATOM 3360 N N . LEU A 1 447 ? -4.789 7.004 -7.098 1 98.81 447 LEU A N 1
ATOM 3361 C CA . LEU A 1 447 ? -5.75 7.508 -6.125 1 98.81 447 LEU A CA 1
ATOM 3362 C C . LEU A 1 447 ? -5.211 8.75 -5.418 1 98.81 447 LEU A C 1
ATOM 3364 O O . LEU A 1 447 ? -5.938 9.727 -5.23 1 98.81 447 LEU A O 1
ATOM 3368 N N . GLN A 1 448 ? -3.957 8.727 -5.105 1 98.75 448 GLN A N 1
ATOM 3369 C CA . GLN A 1 448 ? -3.309 9.82 -4.383 1 98.75 448 GLN A CA 1
ATOM 3370 C C . GLN A 1 448 ? -3.34 11.109 -5.195 1 98.75 448 GLN A C 1
ATOM 3372 O O . GLN A 1 448 ? -3.492 12.203 -4.637 1 98.75 448 GLN A O 1
ATOM 3377 N N . ILE A 1 449 ? -3.188 11.008 -6.473 1 98.62 449 ILE A N 1
ATOM 3378 C CA . ILE A 1 449 ? -3.172 12.172 -7.355 1 98.62 449 ILE A CA 1
ATOM 3379 C C . ILE A 1 449 ? -4.531 12.859 -7.316 1 98.62 449 ILE A C 1
ATOM 3381 O O . ILE A 1 449 ? -4.609 14.094 -7.375 1 98.62 449 ILE A O 1
ATOM 3385 N N . LEU A 1 450 ? -5.574 12.117 -7.129 1 98.19 450 LEU A N 1
ATOM 3386 C CA . LEU A 1 450 ? -6.914 12.695 -7.117 1 98.19 450 LEU A CA 1
ATOM 3387 C C . LEU A 1 450 ? -7.262 13.242 -5.738 1 98.19 450 LEU A C 1
ATOM 3389 O O . LEU A 1 450 ? -8.234 13.984 -5.586 1 98.19 450 LEU A O 1
ATOM 3393 N N . GLY A 1 451 ? -6.496 12.883 -4.727 1 97.56 451 GLY A N 1
ATOM 3394 C CA . GLY A 1 451 ? -6.801 13.336 -3.379 1 97.56 451 GLY A CA 1
ATOM 3395 C C . GLY A 1 451 ? -8.109 12.781 -2.846 1 97.56 451 GLY A C 1
ATOM 3396 O O . GLY A 1 451 ? -8.375 11.578 -2.969 1 97.56 451 GLY A O 1
ATOM 3397 N N . SER A 1 452 ? -8.914 13.609 -2.25 1 97.56 452 SER A N 1
ATOM 3398 C CA . SER A 1 452 ? -10.172 13.203 -1.637 1 97.56 452 SER A CA 1
ATOM 3399 C C . SER A 1 452 ? -11.133 12.633 -2.676 1 97.56 452 SER A C 1
ATOM 3401 O O . SER A 1 452 ? -11.914 11.727 -2.377 1 97.56 452 SER A O 1
ATOM 3403 N N . SER A 1 453 ? -11.055 13.156 -3.887 1 97.19 453 SER A N 1
ATOM 3404 C CA . SER A 1 453 ? -11.922 12.656 -4.949 1 97.19 453 SER A CA 1
ATOM 3405 C C . SER A 1 453 ? -11.625 11.195 -5.262 1 97.19 453 SER A C 1
ATOM 3407 O O . SER A 1 453 ? -12.531 10.43 -5.586 1 97.19 453 SER A O 1
ATOM 3409 N N . GLY A 1 454 ? -10.336 10.836 -5.191 1 98.06 454 GLY A N 1
ATOM 3410 C CA . GLY A 1 454 ? -9.969 9.445 -5.418 1 98.06 454 GLY A CA 1
ATOM 3411 C C . GLY A 1 454 ? -10.461 8.508 -4.328 1 98.06 454 GLY A C 1
ATOM 3412 O O . GLY A 1 454 ? -10.648 7.316 -4.562 1 98.06 454 GLY A O 1
ATOM 3413 N N . TYR A 1 455 ? -10.711 9.039 -3.158 1 98.25 455 TYR A N 1
ATOM 3414 C CA . TYR A 1 455 ? -11.133 8.297 -1.979 1 98.25 455 TYR A CA 1
ATOM 3415 C C . TYR A 1 455 ? -12.648 8.148 -1.941 1 98.25 455 TYR A C 1
ATOM 3417 O O . TYR A 1 455 ? -13.18 7.293 -1.229 1 98.25 455 TYR A O 1
ATOM 3425 N N . ALA A 1 456 ? -13.359 8.945 -2.721 1 97.5 456 ALA A N 1
ATOM 3426 C CA . ALA A 1 456 ? -14.82 8.883 -2.826 1 97.5 456 ALA A CA 1
ATOM 3427 C C . ALA A 1 456 ? -15.25 7.805 -3.82 1 97.5 456 ALA A C 1
ATOM 3429 O O . ALA A 1 456 ? -14.523 7.504 -4.77 1 97.5 456 ALA A O 1
ATOM 3430 N N . ARG A 1 457 ? -16.391 7.281 -3.674 1 96.19 457 ARG A N 1
ATOM 3431 C CA . ARG A 1 457 ? -16.859 6.137 -4.457 1 96.19 457 ARG A CA 1
ATOM 3432 C C . ARG A 1 457 ? -17.5 6.59 -5.766 1 96.19 457 ARG A C 1
ATOM 3434 O O . ARG A 1 457 ? -17.891 5.762 -6.59 1 96.19 457 ARG A O 1
ATOM 3441 N N . ASP A 1 458 ? -17.453 7.895 -5.992 1 93.62 458 ASP A N 1
ATOM 3442 C CA . ASP A 1 458 ? -17.969 8.445 -7.242 1 93.62 458 ASP A CA 1
ATOM 3443 C C . ASP A 1 458 ? -17.016 8.164 -8.398 1 93.62 458 ASP A C 1
ATOM 3445 O O . ASP A 1 458 ? -17.438 8.156 -9.562 1 93.62 458 ASP A O 1
ATOM 3449 N N . TYR A 1 459 ? -15.766 8 -8.109 1 94.25 459 TYR A N 1
ATOM 3450 C CA . TYR A 1 459 ? -14.75 7.664 -9.102 1 94.25 459 TYR A CA 1
ATOM 3451 C C . TYR A 1 459 ? -14.281 6.223 -8.938 1 94.25 459 TYR A C 1
ATOM 3453 O O . TYR A 1 459 ? -14.453 5.625 -7.871 1 94.25 459 TYR A O 1
ATOM 3461 N N . PRO A 1 460 ? -13.711 5.672 -9.93 1 97.12 460 PRO A N 1
ATOM 3462 C CA . PRO A 1 460 ? -13.414 4.238 -9.898 1 97.12 460 PRO A CA 1
ATOM 3463 C C . PRO A 1 460 ? -12.156 3.916 -9.102 1 97.12 460 PRO A C 1
ATOM 3465 O O . PRO A 1 460 ? -11.852 2.744 -8.867 1 97.12 460 PRO A O 1
ATOM 3468 N N . TYR A 1 461 ? -11.422 4.898 -8.633 1 98.25 461 TYR A N 1
ATOM 3469 C CA . TYR A 1 461 ? -10.094 4.691 -8.07 1 98.25 461 TYR A CA 1
ATOM 3470 C C . TYR A 1 461 ? -10.156 3.865 -6.793 1 98.25 461 TYR A C 1
ATOM 3472 O O . TYR A 1 461 ? -9.352 2.953 -6.598 1 98.25 461 TYR A O 1
ATOM 3480 N N . GLU A 1 462 ? -11.094 4.223 -5.875 1 98.38 462 GLU A N 1
ATOM 3481 C CA . GLU A 1 462 ? -11.219 3.467 -4.633 1 98.38 462 GLU A CA 1
ATOM 3482 C C . GLU A 1 462 ? -11.602 2.016 -4.906 1 98.38 462 GLU A C 1
ATOM 3484 O O . GLU A 1 462 ? -11.109 1.103 -4.242 1 98.38 462 GLU A O 1
ATOM 3489 N N . ARG A 1 463 ? -12.477 1.694 -5.898 1 98.38 463 ARG A N 1
ATOM 3490 C CA . ARG A 1 463 ? -12.844 0.331 -6.27 1 98.38 463 ARG A CA 1
ATOM 3491 C C . ARG A 1 463 ? -11.641 -0.431 -6.816 1 98.38 463 ARG A C 1
ATOM 3493 O O . ARG A 1 463 ? -11.398 -1.577 -6.434 1 98.38 463 ARG A O 1
ATOM 3500 N N . LEU A 1 464 ? -10.93 0.244 -7.73 1 98.69 464 LEU A N 1
ATOM 3501 C CA . LEU A 1 464 ? -9.75 -0.382 -8.32 1 98.69 464 LEU A CA 1
ATOM 3502 C C . LEU A 1 464 ? -8.727 -0.722 -7.246 1 98.69 464 LEU A C 1
ATOM 3504 O O . LEU A 1 464 ? -8.047 -1.746 -7.336 1 98.69 464 LEU A O 1
ATOM 3508 N N . LEU A 1 465 ? -8.617 0.137 -6.266 1 98.81 465 LEU A N 1
ATOM 3509 C CA . LEU A 1 465 ? -7.707 -0.124 -5.152 1 98.81 465 LEU A CA 1
ATOM 3510 C C . LEU A 1 465 ? -8.148 -1.355 -4.367 1 98.81 465 LEU A C 1
ATOM 3512 O O . LEU A 1 465 ? -7.336 -2.244 -4.094 1 98.81 465 LEU A O 1
ATOM 3516 N N . ARG A 1 466 ? -9.391 -1.434 -4.016 1 98.62 466 ARG A N 1
ATOM 3517 C CA . ARG A 1 466 ? -9.914 -2.584 -3.287 1 98.62 466 ARG A CA 1
ATOM 3518 C C . ARG A 1 466 ? -9.773 -3.861 -4.105 1 98.62 466 ARG A C 1
ATOM 3520 O O . ARG A 1 466 ? -9.391 -4.906 -3.572 1 98.62 466 ARG A O 1
ATOM 3527 N N . ASP A 1 467 ? -10 -3.787 -5.387 1 98.69 467 ASP A N 1
ATOM 3528 C CA . ASP A 1 467 ? -9.93 -4.938 -6.281 1 98.69 467 ASP A CA 1
ATOM 3529 C C . ASP A 1 467 ? -8.5 -5.445 -6.418 1 98.69 467 ASP A C 1
ATOM 3531 O O . ASP A 1 467 ? -8.266 -6.648 -6.543 1 98.69 467 ASP A O 1
ATOM 3535 N N . SER A 1 468 ? -7.555 -4.566 -6.414 1 98.5 468 SER A N 1
ATOM 3536 C CA . SER A 1 468 ? -6.18 -4.941 -6.723 1 98.5 468 SER A CA 1
ATOM 3537 C C . SER A 1 468 ? -5.516 -5.629 -5.535 1 98.5 468 SER A C 1
ATOM 3539 O O . SER A 1 468 ? -4.539 -6.367 -5.707 1 98.5 468 SER A O 1
ATOM 3541 N N . ARG A 1 469 ? -6.07 -5.453 -4.387 1 98.56 469 ARG A N 1
ATOM 3542 C CA . ARG A 1 469 ? -5.371 -5.902 -3.188 1 98.56 469 ARG A CA 1
ATOM 3543 C C . ARG A 1 469 ? -5.34 -7.426 -3.115 1 98.56 469 ARG A C 1
ATOM 3545 O O . ARG A 1 469 ? -4.395 -8.008 -2.576 1 98.56 469 ARG A O 1
ATOM 3552 N N . ILE A 1 470 ? -6.277 -8.117 -3.652 1 98.44 470 ILE A N 1
ATOM 3553 C CA . ILE A 1 470 ? -6.383 -9.57 -3.572 1 98.44 470 ILE A CA 1
ATOM 3554 C C . ILE A 1 470 ? -5.293 -10.219 -4.426 1 98.44 470 ILE A C 1
ATOM 3556 O O . ILE A 1 470 ? -4.945 -11.383 -4.223 1 98.44 470 ILE A O 1
ATOM 3560 N N . LEU A 1 471 ? -4.715 -9.5 -5.395 1 98.38 471 LEU A N 1
ATOM 3561 C CA . LEU A 1 471 ? -3.76 -10.055 -6.348 1 98.38 471 LEU A CA 1
ATOM 3562 C C . LEU A 1 471 ? -2.498 -10.539 -5.637 1 98.38 471 LEU A C 1
ATOM 3564 O O . LEU A 1 471 ? -1.803 -11.43 -6.129 1 98.38 471 LEU A O 1
ATOM 3568 N N . LEU A 1 472 ? -2.225 -10.016 -4.43 1 98.5 472 LEU A N 1
ATOM 3569 C CA . LEU A 1 472 ? -1.045 -10.398 -3.66 1 98.5 472 LEU A CA 1
ATOM 3570 C C . LEU A 1 472 ? -1.283 -11.711 -2.912 1 98.5 472 LEU A C 1
ATOM 3572 O O . LEU A 1 472 ? -0.34 -12.32 -2.4 1 98.5 472 LEU A O 1
ATOM 3576 N N . ILE A 1 473 ? -2.486 -12.219 -2.969 1 97.94 473 ILE A N 1
ATOM 3577 C CA . ILE A 1 473 ? -2.859 -13.336 -2.105 1 97.94 473 ILE A CA 1
ATOM 3578 C C . ILE A 1 473 ? -3.207 -14.555 -2.959 1 97.94 473 ILE A C 1
ATOM 3580 O O . ILE A 1 473 ? -2.602 -15.617 -2.811 1 97.94 473 ILE A O 1
ATOM 3584 N N . PHE A 1 474 ? -4.152 -14.375 -3.9 1 93.69 474 PHE A N 1
ATOM 3585 C CA . PHE A 1 474 ? -4.648 -15.578 -4.559 1 93.69 474 PHE A CA 1
ATOM 3586 C C . PHE A 1 474 ? -3.65 -16.078 -5.602 1 93.69 474 PHE A C 1
ATOM 3588 O O . PHE A 1 474 ? -2.652 -15.398 -5.879 1 93.69 474 PHE A O 1
ATOM 3595 N N . GLU A 1 475 ? -3.809 -17.344 -6.043 1 90 475 GLU A N 1
ATOM 3596 C CA . GLU A 1 475 ? -2.906 -18.047 -6.953 1 90 475 GLU A CA 1
ATOM 3597 C C . GLU A 1 475 ? -1.523 -18.219 -6.332 1 90 475 GLU A C 1
ATOM 3599 O O . GLU A 1 475 ? -0.515 -18.219 -7.039 1 90 475 GLU A O 1
ATOM 3604 N N . GLY A 1 476 ? -1.495 -18.344 -5.027 1 94.06 476 GLY A N 1
ATOM 3605 C CA . GLY A 1 476 ? -0.269 -18.391 -4.246 1 94.06 476 GLY A CA 1
ATOM 3606 C C . GLY A 1 476 ? 0.16 -17.031 -3.734 1 94.06 476 GLY A C 1
ATOM 3607 O O . GLY A 1 476 ? 0.421 -16.109 -4.523 1 94.06 476 GLY A O 1
ATOM 3608 N N . THR A 1 477 ? 0.267 -16.875 -2.412 1 97.25 477 THR A N 1
ATOM 3609 C CA . THR A 1 477 ? 0.683 -15.602 -1.854 1 97.25 477 THR A CA 1
ATOM 3610 C C . THR A 1 477 ? 2.064 -15.211 -2.369 1 97.25 477 THR A C 1
ATOM 3612 O O . THR A 1 477 ? 2.852 -16.062 -2.766 1 97.25 477 THR A O 1
ATOM 3615 N N . ASN A 1 478 ? 2.34 -13.906 -2.393 1 98.06 478 ASN A N 1
ATOM 3616 C CA . ASN A 1 478 ? 3.641 -13.445 -2.867 1 98.06 478 ASN A CA 1
ATOM 3617 C C . ASN A 1 478 ? 4.777 -14 -2.008 1 98.06 478 ASN A C 1
ATOM 3619 O O . ASN A 1 478 ? 5.891 -14.188 -2.494 1 98.06 478 ASN A O 1
ATOM 3623 N N . GLU A 1 479 ? 4.559 -14.336 -0.729 1 97.81 479 GLU A N 1
ATOM 3624 C CA . GLU A 1 479 ? 5.539 -14.977 0.143 1 97.81 479 GLU A CA 1
ATOM 3625 C C . GLU A 1 479 ? 5.871 -16.391 -0.336 1 97.81 479 GLU A C 1
ATOM 3627 O O . GLU A 1 479 ? 7.043 -16.75 -0.465 1 97.81 479 GLU A O 1
ATOM 3632 N N . ILE A 1 480 ? 4.848 -17.141 -0.654 1 97.12 480 ILE A N 1
ATOM 3633 C CA . ILE A 1 480 ? 5.035 -18.516 -1.087 1 97.12 480 ILE A CA 1
ATOM 3634 C C . ILE A 1 480 ? 5.695 -18.547 -2.465 1 97.12 480 ILE A C 1
ATOM 3636 O O . ILE A 1 480 ? 6.559 -19.375 -2.73 1 97.12 480 ILE A O 1
ATOM 3640 N N . LEU A 1 481 ? 5.32 -17.641 -3.332 1 97.5 481 LEU A N 1
ATOM 3641 C CA . LEU A 1 481 ? 5.883 -17.609 -4.68 1 97.5 481 LEU A CA 1
ATOM 3642 C C . LEU A 1 481 ? 7.348 -17.203 -4.652 1 97.5 481 LEU A C 1
ATOM 3644 O O . LEU A 1 481 ? 8.148 -17.672 -5.465 1 97.5 481 LEU A O 1
ATOM 3648 N N . ARG A 1 482 ? 7.695 -16.297 -3.73 1 98.12 482 ARG A N 1
ATOM 3649 C CA . ARG A 1 482 ? 9.109 -15.961 -3.596 1 98.12 482 ARG A CA 1
ATOM 3650 C C . ARG A 1 482 ? 9.922 -17.172 -3.148 1 98.12 482 ARG A C 1
ATOM 3652 O O . ARG A 1 482 ? 11.039 -17.391 -3.629 1 98.12 482 ARG A O 1
ATOM 3659 N N . MET A 1 483 ? 9.422 -17.953 -2.234 1 96.5 483 MET A N 1
ATOM 3660 C CA . MET A 1 483 ? 10.094 -19.188 -1.839 1 96.5 483 MET A CA 1
ATOM 3661 C C . MET A 1 483 ? 10.211 -20.141 -3.02 1 96.5 483 MET A C 1
ATOM 3663 O O . MET A 1 483 ? 11.266 -20.734 -3.242 1 96.5 483 MET A O 1
ATOM 3667 N N . TYR A 1 484 ? 9.164 -20.281 -3.754 1 95.31 484 TYR A N 1
ATOM 3668 C CA . TYR A 1 484 ? 9.141 -21.156 -4.918 1 95.31 484 TYR A CA 1
ATOM 3669 C C . TYR A 1 484 ? 10.188 -20.734 -5.941 1 95.31 484 TYR A C 1
ATOM 3671 O O . TYR A 1 484 ? 10.961 -21.562 -6.434 1 95.31 484 TYR A O 1
ATOM 3679 N N . ILE A 1 485 ? 10.195 -19.391 -6.281 1 96.81 485 ILE A N 1
ATOM 3680 C CA . ILE A 1 485 ? 11.125 -18.828 -7.254 1 96.81 485 ILE A CA 1
ATOM 3681 C C . ILE A 1 485 ? 12.562 -19.094 -6.805 1 96.81 485 ILE A C 1
ATOM 3683 O O . ILE A 1 485 ? 13.375 -19.594 -7.586 1 96.81 485 ILE A O 1
ATOM 3687 N N . ALA A 1 486 ? 12.82 -18.797 -5.555 1 97.25 486 ALA A N 1
ATOM 3688 C CA . ALA A 1 486 ? 14.18 -18.938 -5.039 1 97.25 486 ALA A CA 1
ATOM 3689 C C . ALA A 1 486 ? 14.602 -20.406 -4.953 1 97.25 486 ALA A C 1
ATOM 3691 O O . ALA A 1 486 ? 15.68 -20.766 -5.43 1 97.25 486 ALA A O 1
ATOM 3692 N N . LEU A 1 487 ? 13.789 -21.234 -4.414 1 95.12 487 LEU A N 1
ATOM 3693 C CA . LEU A 1 487 ? 14.164 -22.625 -4.148 1 95.12 487 LEU A CA 1
ATOM 3694 C C . LEU A 1 487 ? 14.266 -23.422 -5.445 1 95.12 487 LEU A C 1
ATOM 3696 O O . LEU A 1 487 ? 15.164 -24.25 -5.598 1 95.12 487 LEU A O 1
ATOM 3700 N N . THR A 1 488 ? 13.352 -23.219 -6.348 1 92.31 488 THR A N 1
ATOM 3701 C CA . THR A 1 488 ? 13.438 -23.891 -7.637 1 92.31 488 THR A CA 1
ATOM 3702 C C . THR A 1 488 ? 14.695 -23.453 -8.391 1 92.31 488 THR A C 1
ATOM 3704 O O . THR A 1 488 ? 15.375 -24.281 -9 1 92.31 488 THR A O 1
ATOM 3707 N N . GLY A 1 489 ? 14.961 -22.141 -8.312 1 89.75 489 GLY A N 1
ATOM 3708 C CA . GLY A 1 489 ? 16.188 -21.641 -8.914 1 89.75 489 GLY A CA 1
ATOM 3709 C C . GLY A 1 489 ? 17.438 -22.219 -8.289 1 89.75 489 GLY A C 1
ATOM 3710 O O . GLY A 1 489 ? 18.375 -22.609 -8.992 1 89.75 489 GLY A O 1
ATOM 3711 N N . LEU A 1 490 ? 17.438 -22.312 -7.027 1 90.69 490 LEU A N 1
ATOM 3712 C CA . LEU A 1 490 ? 18.594 -22.828 -6.297 1 90.69 490 LEU A CA 1
ATOM 3713 C C . LEU A 1 490 ? 18.781 -24.328 -6.535 1 90.69 490 LEU A C 1
ATOM 3715 O O . LEU A 1 490 ? 19.906 -24.812 -6.562 1 90.69 490 LEU A O 1
ATOM 3719 N N . GLN A 1 491 ? 17.672 -24.969 -6.57 1 87.44 491 GLN A N 1
ATOM 3720 C CA . GLN A 1 491 ? 17.734 -26.406 -6.859 1 87.44 491 GLN A CA 1
ATOM 3721 C C . GLN A 1 491 ? 18.453 -26.656 -8.188 1 87.44 491 GLN A C 1
ATOM 3723 O O . GLN A 1 491 ? 19.281 -27.562 -8.289 1 87.44 491 GLN A O 1
ATOM 3728 N N . HIS A 1 492 ? 18.141 -25.938 -9.125 1 82 492 HIS A N 1
ATOM 3729 C CA . HIS A 1 492 ? 18.812 -26.047 -10.422 1 82 492 HIS A CA 1
ATOM 3730 C C . HIS A 1 492 ? 20.297 -25.719 -10.297 1 82 492 HIS A C 1
ATOM 3732 O O . HIS A 1 492 ? 21.141 -26.453 -10.828 1 82 492 HIS A O 1
ATOM 3738 N N . ALA A 1 493 ? 20.609 -24.641 -9.609 1 77.12 493 ALA A N 1
ATOM 3739 C CA . ALA A 1 493 ? 21.984 -24.219 -9.406 1 77.12 493 ALA A CA 1
ATOM 3740 C C . ALA A 1 493 ? 22.75 -25.25 -8.578 1 77.12 493 ALA A C 1
ATOM 3742 O O . ALA A 1 493 ? 23.938 -25.5 -8.82 1 77.12 493 ALA A O 1
ATOM 3743 N N . GLY A 1 494 ? 22.094 -25.719 -7.582 1 74.25 494 GLY A N 1
ATOM 3744 C CA . GLY A 1 494 ? 22.719 -26.719 -6.723 1 74.25 494 GLY A CA 1
ATOM 3745 C C . GLY A 1 494 ? 23.109 -27.984 -7.465 1 74.25 494 GLY A C 1
ATOM 3746 O O . GLY A 1 494 ? 24.172 -28.562 -7.199 1 74.25 494 GLY A O 1
ATOM 3747 N N . ARG A 1 495 ? 22.359 -28.406 -8.352 1 75.44 495 ARG A N 1
ATOM 3748 C CA . ARG A 1 495 ? 22.688 -29.578 -9.164 1 75.44 495 ARG A CA 1
ATOM 3749 C C . ARG A 1 495 ? 23.938 -29.344 -10 1 75.44 495 ARG A C 1
ATOM 3751 O O . ARG A 1 495 ? 24.781 -30.219 -10.117 1 75.44 495 ARG A O 1
ATOM 3758 N N . ILE A 1 496 ? 23.969 -28.188 -10.492 1 70 496 ILE A N 1
ATOM 3759 C CA . ILE A 1 496 ? 25.125 -27.844 -11.305 1 70 496 ILE A CA 1
ATOM 3760 C C . ILE A 1 496 ? 26.375 -27.797 -10.43 1 70 496 ILE A C 1
ATOM 3762 O O . ILE A 1 496 ? 27.422 -28.312 -10.82 1 70 496 ILE A O 1
ATOM 3766 N N . LEU A 1 497 ? 26.219 -27.25 -9.32 1 68.44 497 LEU A N 1
ATOM 3767 C CA . LEU A 1 497 ? 27.344 -27.109 -8.406 1 68.44 497 LEU A CA 1
ATOM 3768 C C . LEU A 1 497 ? 27.781 -28.469 -7.883 1 68.44 497 LEU A C 1
ATOM 3770 O O . LEU A 1 497 ? 28.984 -28.719 -7.75 1 68.44 497 LEU A O 1
ATOM 3774 N N . THR A 1 498 ? 26.844 -29.25 -7.539 1 70.56 498 THR A N 1
ATOM 3775 C CA . THR A 1 498 ? 27.156 -30.594 -7.066 1 70.56 498 THR A CA 1
ATOM 3776 C C . THR A 1 498 ? 27.922 -31.375 -8.133 1 70.56 498 THR A C 1
ATOM 3778 O O . THR A 1 498 ? 28.891 -32.094 -7.824 1 70.56 498 THR A O 1
ATOM 3781 N N . ALA A 1 499 ? 27.516 -31.219 -9.297 1 68.31 499 ALA A N 1
ATOM 3782 C CA . ALA A 1 499 ? 28.219 -31.875 -10.398 1 68.31 499 ALA A CA 1
ATOM 3783 C C . ALA A 1 499 ? 29.641 -31.359 -10.531 1 68.31 499 ALA A C 1
ATOM 3785 O O . ALA A 1 499 ? 30.578 -32.125 -10.781 1 68.31 499 ALA A O 1
ATOM 3786 N N . ARG A 1 500 ? 29.797 -30.172 -10.25 1 64.69 500 ARG A N 1
ATOM 3787 C CA . ARG A 1 500 ? 31.109 -29.562 -10.336 1 64.69 500 ARG A CA 1
ATOM 3788 C C . ARG A 1 500 ? 32 -30.031 -9.195 1 64.69 500 ARG A C 1
ATOM 3790 O O . ARG A 1 500 ? 33.188 -30.297 -9.398 1 64.69 500 ARG A O 1
ATOM 3797 N N . VAL A 1 501 ? 31.484 -30.016 -8.102 1 64.12 501 VAL A N 1
ATOM 3798 C CA . VAL A 1 501 ? 32.219 -30.438 -6.918 1 64.12 501 VAL A CA 1
ATOM 3799 C C . VAL A 1 501 ? 32.656 -31.891 -7.059 1 64.12 501 VAL A C 1
ATOM 3801 O O . VAL A 1 501 ? 33.781 -32.25 -6.691 1 64.12 501 VAL A O 1
ATOM 3804 N N . LYS A 1 502 ? 31.734 -32.688 -7.539 1 67.25 502 LYS A N 1
ATOM 3805 C CA . LYS A 1 502 ? 32.062 -34.094 -7.773 1 67.25 502 LYS A CA 1
ATOM 3806 C C . LYS A 1 502 ? 33.188 -34.219 -8.789 1 67.25 502 LYS A C 1
ATOM 3808 O O . LYS A 1 502 ? 34.062 -35.062 -8.633 1 67.25 502 LYS A O 1
ATOM 3813 N N . GLU A 1 503 ? 33.125 -33.312 -9.688 1 65.44 503 GLU A N 1
ATOM 3814 C CA . GLU A 1 503 ? 34.188 -33.344 -10.688 1 65.44 503 GLU A CA 1
ATOM 3815 C C . GLU A 1 503 ? 35.531 -32.875 -10.094 1 65.44 503 GLU A C 1
ATOM 3817 O O . GLU A 1 503 ? 36.562 -33.406 -10.453 1 65.44 503 GLU A O 1
ATOM 3822 N N . LEU A 1 504 ? 35.469 -31.891 -9.188 1 64.44 504 LEU A N 1
ATOM 3823 C CA . LEU A 1 504 ? 36.688 -31.391 -8.523 1 64.44 504 LEU A CA 1
ATOM 3824 C C . LEU A 1 504 ? 37.281 -32.438 -7.598 1 64.44 504 LEU A C 1
ATOM 3826 O O . LEU A 1 504 ? 38.5 -32.625 -7.531 1 64.44 504 LEU A O 1
ATOM 3830 N N . LYS A 1 505 ? 36.469 -33.125 -6.91 1 63.06 505 LYS A N 1
ATOM 3831 C CA . LYS A 1 505 ? 36.906 -34.188 -6.004 1 63.06 505 LYS A CA 1
ATOM 3832 C C . LYS A 1 505 ? 37.562 -35.344 -6.773 1 63.06 505 LYS A C 1
ATOM 3834 O O . LYS A 1 505 ? 38.438 -36 -6.262 1 63.06 505 LYS A O 1
ATOM 3839 N N . ARG A 1 506 ? 37.062 -35.469 -7.938 1 69.75 506 ARG A N 1
ATOM 3840 C CA . ARG A 1 506 ? 37.625 -36.531 -8.773 1 69.75 506 ARG A CA 1
ATOM 3841 C C . ARG A 1 506 ? 38.938 -36.094 -9.398 1 69.75 506 ARG A C 1
ATOM 3843 O O . ARG A 1 506 ? 39.625 -36.875 -10.07 1 69.75 506 ARG A O 1
ATOM 3850 N N . GLY A 1 507 ? 39.312 -34.844 -8.828 1 58.62 507 GLY A N 1
ATOM 3851 C CA . GLY A 1 507 ? 40.594 -34.344 -9.281 1 58.62 507 GLY A CA 1
ATOM 3852 C C . GLY A 1 507 ? 40.562 -33.844 -10.719 1 58.62 507 GLY A C 1
ATOM 3853 O O . GLY A 1 507 ? 41.594 -33.875 -11.398 1 58.62 507 GLY A O 1
ATOM 3854 N N . ASN A 1 508 ? 39.406 -33.594 -10.977 1 56.09 508 ASN A N 1
ATOM 3855 C CA . ASN A 1 508 ? 39.344 -33.094 -12.352 1 56.09 508 ASN A CA 1
ATOM 3856 C C . ASN A 1 508 ? 40 -31.734 -12.492 1 56.09 508 ASN A C 1
ATOM 3858 O O . ASN A 1 508 ? 39.469 -30.734 -12.008 1 56.09 508 ASN A O 1
ATOM 3862 N N . VAL A 1 509 ? 41.188 -31.672 -12.93 1 56.19 509 VAL A N 1
ATOM 3863 C CA . VAL A 1 509 ? 42.125 -30.547 -13 1 56.19 509 VAL A CA 1
ATOM 3864 C C . VAL A 1 509 ? 41.438 -29.359 -13.68 1 56.19 509 VAL A C 1
ATOM 3866 O O . VAL A 1 509 ? 41.656 -28.219 -13.297 1 56.19 509 VAL A O 1
ATOM 3869 N N . THR A 1 510 ? 40.5 -29.703 -14.531 1 54.28 510 THR A N 1
ATOM 3870 C CA . THR A 1 510 ? 39.812 -28.656 -15.266 1 54.28 510 THR A CA 1
ATOM 3871 C C . THR A 1 510 ? 38.875 -27.891 -14.352 1 54.28 510 THR A C 1
ATOM 3873 O O . THR A 1 510 ? 38.812 -26.656 -14.414 1 54.28 510 THR A O 1
ATOM 3876 N N . THR A 1 511 ? 38.281 -28.547 -13.477 1 58.56 511 THR A N 1
ATOM 3877 C CA . THR A 1 511 ? 37.312 -27.938 -12.547 1 58.56 511 THR A CA 1
ATOM 3878 C C . THR A 1 511 ? 38.062 -27.094 -11.508 1 58.56 511 THR A C 1
ATOM 3880 O O . THR A 1 511 ? 37.594 -26 -11.148 1 58.56 511 THR A O 1
ATOM 3883 N N . ILE A 1 512 ? 39.094 -27.594 -11 1 52.28 512 ILE A N 1
ATOM 3884 C CA . ILE A 1 512 ? 39.875 -26.875 -10.008 1 52.28 512 ILE A CA 1
ATOM 3885 C C . ILE A 1 512 ? 40.406 -25.578 -10.609 1 52.28 512 ILE A C 1
ATOM 3887 O O . ILE A 1 512 ? 40.344 -24.516 -9.984 1 52.28 512 ILE A O 1
ATOM 3891 N N . MET A 1 513 ? 40.906 -25.625 -11.703 1 49.94 513 MET A N 1
ATOM 3892 C CA . MET A 1 513 ? 41.469 -24.438 -12.344 1 49.94 513 MET A CA 1
ATOM 3893 C C . MET A 1 513 ? 40.375 -23.406 -12.648 1 49.94 513 MET A C 1
ATOM 3895 O O . MET A 1 513 ? 40.594 -22.203 -12.523 1 49.94 513 MET A O 1
ATOM 3899 N N . GLU A 1 514 ? 39.25 -23.938 -12.93 1 56.5 514 GLU A N 1
ATOM 3900 C CA . GLU A 1 514 ? 38.094 -23.078 -13.188 1 56.5 514 GLU A CA 1
ATOM 3901 C C . GLU A 1 514 ? 37.688 -22.312 -11.938 1 56.5 514 GLU A C 1
ATOM 3903 O O . GLU A 1 514 ? 37.344 -21.125 -12.008 1 56.5 514 GLU A O 1
ATOM 3908 N N . THR A 1 515 ? 37.719 -22.984 -11.047 1 56.44 515 THR A N 1
ATOM 3909 C CA . THR A 1 515 ? 37.312 -22.391 -9.766 1 56.44 515 THR A CA 1
ATOM 3910 C C . THR A 1 515 ? 38.312 -21.328 -9.328 1 56.44 515 THR A C 1
ATOM 3912 O O . THR A 1 515 ? 37.938 -20.25 -8.883 1 56.44 515 THR A O 1
ATOM 3915 N N . VAL A 1 516 ? 39.5 -21.656 -9.539 1 50.06 516 VAL A N 1
ATOM 3916 C CA . VAL A 1 516 ? 40.531 -20.719 -9.18 1 50.06 516 VAL A CA 1
ATOM 3917 C C . VAL A 1 516 ? 40.5 -19.516 -10.117 1 50.06 516 VAL A C 1
ATOM 3919 O O . VAL A 1 516 ? 40.688 -18.375 -9.688 1 50.06 516 VAL A O 1
ATOM 3922 N N . GLY A 1 517 ? 40.344 -19.75 -11.289 1 50.91 517 GLY A N 1
ATOM 3923 C CA . GLY A 1 517 ? 40.25 -18.688 -12.273 1 50.91 517 GLY A CA 1
ATOM 3924 C C . GLY A 1 517 ? 39.094 -17.75 -12.047 1 50.91 517 GLY A C 1
ATOM 3925 O O . GLY A 1 517 ? 39.219 -16.531 -12.172 1 50.91 517 GLY A O 1
ATOM 3926 N N . GLN A 1 518 ? 38.031 -18.375 -11.719 1 57.66 518 GLN A N 1
ATOM 3927 C CA . GLN A 1 518 ? 36.875 -17.578 -11.422 1 57.66 518 GLN A CA 1
ATOM 3928 C C . GLN A 1 518 ? 37.094 -16.672 -10.219 1 57.66 518 GLN A C 1
ATOM 3930 O O . GLN A 1 518 ? 36.719 -15.508 -10.219 1 57.66 518 GLN A O 1
ATOM 3935 N N . ARG A 1 519 ? 37.688 -17.125 -9.305 1 56.19 519 ARG A N 1
ATOM 3936 C CA . ARG A 1 519 ? 38 -16.375 -8.094 1 56.19 519 ARG A CA 1
ATOM 3937 C C . ARG A 1 519 ? 38.938 -15.219 -8.383 1 56.19 519 ARG A C 1
ATOM 3939 O O . ARG A 1 519 ? 38.812 -14.133 -7.812 1 56.19 519 ARG A O 1
ATOM 3946 N N . LEU A 1 520 ? 39.781 -15.602 -9.234 1 46.5 520 LEU A N 1
ATOM 3947 C CA . LEU A 1 520 ? 40.719 -14.57 -9.617 1 46.5 520 LEU A CA 1
ATOM 3948 C C . LEU A 1 520 ? 40.062 -13.477 -10.438 1 46.5 520 LEU A C 1
ATOM 3950 O O . LEU A 1 520 ? 40.312 -12.289 -10.242 1 46.5 520 LEU A O 1
ATOM 3954 N N . ARG A 1 521 ? 39.312 -13.773 -11.203 1 53.94 521 ARG A N 1
ATOM 3955 C CA . ARG A 1 521 ? 38.594 -12.805 -12.039 1 53.94 521 ARG A CA 1
ATOM 3956 C C . ARG A 1 521 ? 37.688 -11.93 -11.195 1 53.94 521 ARG A C 1
ATOM 3958 O O . ARG A 1 521 ? 37.562 -10.727 -11.445 1 53.94 521 ARG A O 1
ATOM 3965 N N . ASP A 1 522 ? 37.094 -12.641 -10.391 1 59.12 522 ASP A N 1
ATOM 3966 C CA . ASP A 1 522 ? 36.219 -11.914 -9.477 1 59.12 522 ASP A CA 1
ATOM 3967 C C . ASP A 1 522 ? 36.969 -10.852 -8.695 1 59.12 522 ASP A C 1
ATOM 3969 O O . ASP A 1 522 ? 36.438 -9.781 -8.406 1 59.12 522 ASP A O 1
ATOM 3973 N N . SER A 1 523 ? 38.156 -11.18 -8.375 1 49.72 523 SER A N 1
ATOM 3974 C CA . SER A 1 523 ? 38.969 -10.281 -7.582 1 49.72 523 SER A CA 1
ATOM 3975 C C . SER A 1 523 ? 39.5 -9.125 -8.422 1 49.72 523 SER A C 1
ATOM 3977 O O . SER A 1 523 ? 39.719 -8.031 -7.902 1 49.72 523 SER A O 1
ATOM 3979 N N . LEU A 1 524 ? 39.688 -9.352 -9.68 1 48.34 524 LEU A N 1
ATOM 3980 C CA . LEU A 1 524 ? 40.312 -8.305 -10.469 1 48.34 524 LEU A CA 1
ATOM 3981 C C . LEU A 1 524 ? 39.281 -7.371 -11.078 1 48.34 524 LEU A C 1
ATOM 3983 O O . LEU A 1 524 ? 39.625 -6.438 -11.805 1 48.34 524 LEU A O 1
ATOM 3987 N N . GLY A 1 525 ? 38.094 -7.414 -10.719 1 52.19 525 GLY A N 1
ATOM 3988 C CA . GLY A 1 525 ? 37.094 -6.457 -11.133 1 52.19 525 GLY A CA 1
ATOM 3989 C C . GLY A 1 525 ? 36.812 -6.484 -12.625 1 52.19 525 GLY A C 1
ATOM 3990 O O . GLY A 1 525 ? 36.594 -5.441 -13.242 1 52.19 525 GLY A O 1
ATOM 3991 N N . ARG A 1 526 ? 37.125 -7.488 -13.406 1 53.84 526 ARG A N 1
ATOM 3992 C CA . ARG A 1 526 ? 37.031 -7.512 -14.867 1 53.84 526 ARG A CA 1
ATOM 3993 C C . ARG A 1 526 ? 35.594 -7.312 -15.32 1 53.84 526 ARG A C 1
ATOM 3995 O O . ARG A 1 526 ? 34.656 -7.656 -14.602 1 53.84 526 ARG A O 1
ATOM 4002 N N . THR A 1 527 ? 35.5 -6.551 -16.391 1 64.62 527 THR A N 1
ATOM 4003 C CA . THR A 1 527 ? 34.281 -6.215 -17.125 1 64.62 527 THR A CA 1
ATOM 4004 C C . THR A 1 527 ? 33.531 -7.477 -17.562 1 64.62 527 THR A C 1
ATOM 4006 O O . THR A 1 527 ? 34.125 -8.375 -18.172 1 64.62 527 THR A O 1
ATOM 4009 N N . VAL A 1 528 ? 32.406 -7.777 -17.078 1 75.88 528 VAL A N 1
ATOM 4010 C CA . VAL A 1 528 ? 31.547 -8.914 -17.406 1 75.88 528 VAL A CA 1
ATOM 4011 C C . VAL A 1 528 ? 30.969 -8.734 -18.797 1 75.88 528 VAL A C 1
ATOM 4013 O O . VAL A 1 528 ? 30.359 -7.703 -19.094 1 75.88 528 VAL A O 1
ATOM 4016 N N . ASP A 1 529 ? 31.328 -9.617 -19.828 1 73.62 529 ASP A N 1
ATOM 4017 C CA . ASP A 1 529 ? 30.781 -9.633 -21.188 1 73.62 529 ASP A CA 1
ATOM 4018 C C . ASP A 1 529 ? 30.203 -11 -21.516 1 73.62 529 ASP A C 1
ATOM 4020 O O . ASP A 1 529 ? 30.938 -11.945 -21.812 1 73.62 529 ASP A O 1
ATOM 4024 N N . LEU A 1 530 ? 28.953 -11.125 -21.531 1 72.44 530 LEU A N 1
ATOM 4025 C CA . LEU A 1 530 ? 28.266 -12.391 -21.812 1 72.44 530 LEU A CA 1
ATOM 4026 C C . LEU A 1 530 ? 27.812 -12.445 -23.266 1 72.44 530 LEU A C 1
ATOM 4028 O O . LEU A 1 530 ? 27.078 -13.352 -23.656 1 72.44 530 LEU A O 1
ATOM 4032 N N . GLY A 1 531 ? 28.156 -11.453 -24.047 1 75.12 531 GLY A N 1
ATOM 4033 C CA . GLY A 1 531 ? 27.969 -11.5 -25.484 1 75.12 531 GLY A CA 1
ATOM 4034 C C . GLY A 1 531 ? 26.594 -11.039 -25.922 1 75.12 531 GLY A C 1
ATOM 4035 O O . GLY A 1 531 ? 26.109 -11.406 -27 1 75.12 531 GLY A O 1
ATOM 4036 N N . LEU A 1 532 ? 25.953 -10.305 -25.078 1 79.94 532 LEU A N 1
ATOM 4037 C CA . LEU A 1 532 ? 24.625 -9.828 -25.453 1 79.94 532 LEU A CA 1
ATOM 4038 C C . LEU A 1 532 ? 24.703 -8.711 -26.484 1 79.94 532 LEU A C 1
ATOM 4040 O O . LEU A 1 532 ? 23.734 -8.438 -27.188 1 79.94 532 LEU A O 1
ATOM 4044 N N . THR A 1 533 ? 25.906 -8.055 -26.453 1 78.31 533 THR A N 1
ATOM 4045 C CA . THR A 1 533 ? 26.141 -6.988 -27.422 1 78.31 533 THR A CA 1
ATOM 4046 C C . THR A 1 533 ? 27.328 -7.332 -28.328 1 78.31 533 THR A C 1
ATOM 4048 O O . THR A 1 533 ? 28 -8.352 -28.109 1 78.31 533 THR A O 1
ATOM 4051 N N . GLY A 1 534 ? 27.547 -6.547 -29.375 1 69.56 534 GLY A N 1
ATOM 4052 C CA . GLY A 1 534 ? 28.625 -6.82 -30.328 1 69.56 534 GLY A CA 1
ATOM 4053 C C . GLY A 1 534 ? 28.125 -7.383 -31.641 1 69.56 534 GLY A C 1
ATOM 4054 O O . GLY A 1 534 ? 26.938 -7.266 -31.969 1 69.56 534 GLY A O 1
ATOM 4055 N N . LYS A 1 535 ? 28.953 -7.996 -32.469 1 63.75 535 LYS A N 1
ATOM 4056 C CA . LYS A 1 535 ? 28.641 -8.43 -33.844 1 63.75 535 LYS A CA 1
ATOM 4057 C C . LYS A 1 535 ? 27.609 -9.547 -33.844 1 63.75 535 LYS A C 1
ATOM 4059 O O . LYS A 1 535 ? 26.766 -9.609 -34.719 1 63.75 535 LYS A O 1
ATOM 4064 N N . LEU A 1 536 ? 27.562 -10.312 -32.812 1 65.81 536 LEU A N 1
ATOM 4065 C CA . LEU A 1 536 ? 26.625 -11.43 -32.719 1 65.81 536 LEU A CA 1
ATOM 4066 C C . LEU A 1 536 ? 25.625 -11.227 -31.609 1 65.81 536 LEU A C 1
ATOM 4068 O O . LEU A 1 536 ? 24.953 -12.172 -31.188 1 65.81 536 LEU A O 1
ATOM 4072 N N . GLY A 1 537 ? 25.625 -9.977 -31.234 1 74.25 537 GLY A N 1
ATOM 4073 C CA . GLY A 1 537 ? 24.766 -9.703 -30.094 1 74.25 537 GLY A CA 1
ATOM 4074 C C . GLY A 1 537 ? 23.297 -9.602 -30.469 1 74.25 537 GLY A C 1
ATOM 4075 O O . GLY A 1 537 ? 22.953 -9.281 -31.609 1 74.25 537 GLY A O 1
ATOM 4076 N N . VAL A 1 538 ? 22.453 -9.977 -29.516 1 79.31 538 VAL A N 1
ATOM 4077 C CA . VAL A 1 538 ? 21.016 -10.016 -29.781 1 79.31 538 VAL A CA 1
ATOM 4078 C C . VAL A 1 538 ? 20.375 -8.719 -29.312 1 79.31 538 VAL A C 1
ATOM 4080 O O . VAL A 1 538 ? 19.25 -8.383 -29.734 1 79.31 538 VAL A O 1
ATOM 4083 N N . VAL A 1 539 ? 21.125 -7.965 -28.531 1 85.62 539 VAL A N 1
ATOM 4084 C CA . VAL A 1 539 ? 20.594 -6.695 -28.047 1 85.62 539 VAL A CA 1
ATOM 4085 C C . VAL A 1 539 ? 21.047 -5.562 -28.969 1 85.62 539 VAL A C 1
ATOM 4087 O O . VAL A 1 539 ? 22.203 -5.52 -29.391 1 85.62 539 VAL A O 1
ATOM 4090 N N . HIS A 1 540 ? 20.125 -4.734 -29.359 1 85.19 540 HIS A N 1
ATOM 4091 C CA . HIS A 1 540 ? 20.453 -3.607 -30.219 1 85.19 540 HIS A CA 1
ATOM 4092 C C . HIS A 1 540 ? 21.594 -2.783 -29.656 1 85.19 540 HIS A C 1
ATOM 4094 O O . HIS A 1 540 ? 21.656 -2.549 -28.453 1 85.19 540 HIS A O 1
ATOM 4100 N N . PRO A 1 541 ? 22.453 -2.301 -30.438 1 84.38 541 PRO A N 1
ATOM 4101 C CA . PRO A 1 541 ? 23.656 -1.604 -29.984 1 84.38 541 PRO A CA 1
ATOM 4102 C C . PRO A 1 541 ? 23.344 -0.34 -29.188 1 84.38 541 PRO A C 1
ATOM 4104 O O . PRO A 1 541 ? 24.141 0.061 -28.328 1 84.38 541 PRO A O 1
ATOM 4107 N N . SER A 1 542 ? 22.25 0.237 -29.406 1 83.25 542 SER A N 1
ATOM 4108 C CA . SER A 1 542 ? 21.891 1.465 -28.703 1 83.25 542 SER A CA 1
ATOM 4109 C C . SER A 1 542 ? 21.547 1.183 -27.25 1 83.25 542 SER A C 1
ATOM 4111 O O . SER A 1 542 ? 21.484 2.104 -26.438 1 83.25 542 SER A O 1
ATOM 4113 N N . LEU A 1 543 ? 21.406 -0.062 -26.938 1 85.62 543 LEU A N 1
ATOM 4114 C CA . LEU A 1 543 ? 21.031 -0.449 -25.594 1 85.62 543 LEU A CA 1
ATOM 4115 C C . LEU A 1 543 ? 22.188 -1.135 -24.875 1 85.62 543 LEU A C 1
ATOM 4117 O O . LEU A 1 543 ? 21.969 -1.958 -23.984 1 85.62 543 LEU A O 1
ATOM 4121 N N . VAL A 1 544 ? 23.375 -0.804 -25.281 1 84.56 544 VAL A N 1
ATOM 4122 C CA . VAL A 1 544 ? 24.578 -1.496 -24.828 1 84.56 544 VAL A CA 1
ATOM 4123 C C . VAL A 1 544 ? 24.734 -1.327 -23.328 1 84.56 544 VAL A C 1
ATOM 4125 O O . VAL A 1 544 ? 25.172 -2.246 -22.641 1 84.56 544 VAL A O 1
ATOM 4128 N N . ASP A 1 545 ? 24.391 -0.229 -22.781 1 83.38 545 ASP A N 1
ATOM 4129 C CA . ASP A 1 545 ? 24.531 0.007 -21.344 1 83.38 545 ASP A CA 1
ATOM 4130 C C . ASP A 1 545 ? 23.625 -0.914 -20.547 1 83.38 545 ASP A C 1
ATOM 4132 O O . ASP A 1 545 ? 24.031 -1.477 -19.531 1 83.38 545 ASP A O 1
ATOM 4136 N N . GLY A 1 546 ? 22.406 -0.979 -21.047 1 84.25 546 GLY A N 1
ATOM 4137 C CA . GLY A 1 546 ? 21.469 -1.884 -20.391 1 84.25 546 GLY A CA 1
ATOM 4138 C C . GLY A 1 546 ? 21.891 -3.338 -20.469 1 84.25 546 GLY A C 1
ATOM 4139 O O . GLY A 1 546 ? 21.734 -4.09 -19.516 1 84.25 546 GLY A O 1
ATOM 4140 N N . ALA A 1 547 ? 22.438 -3.715 -21.562 1 84.06 547 ALA A N 1
ATOM 4141 C CA . ALA A 1 547 ? 22.891 -5.086 -21.766 1 84.06 547 ALA A CA 1
ATOM 4142 C C . ALA A 1 547 ? 24.047 -5.418 -20.828 1 84.06 547 ALA A C 1
ATOM 4144 O O . ALA A 1 547 ? 24.094 -6.504 -20.25 1 84.06 547 ALA A O 1
ATOM 4145 N N . HIS A 1 548 ? 24.953 -4.496 -20.719 1 82.69 548 HIS A N 1
ATOM 4146 C CA . HIS A 1 548 ? 26.109 -4.707 -19.844 1 82.69 548 HIS A CA 1
ATOM 4147 C C . HIS A 1 548 ? 25.672 -4.82 -18.375 1 82.69 548 HIS A C 1
ATOM 4149 O O . HIS A 1 548 ? 26.219 -5.633 -17.625 1 82.69 548 HIS A O 1
ATOM 4155 N N . LYS A 1 549 ? 24.766 -4.004 -18.031 1 85.25 549 LYS A N 1
ATOM 4156 C CA . LYS A 1 549 ? 24.266 -4.074 -16.672 1 85.25 549 LYS A CA 1
ATOM 4157 C C . LYS A 1 549 ? 23.609 -5.422 -16.391 1 85.25 549 LYS A C 1
ATOM 4159 O O . LYS A 1 549 ? 23.734 -5.973 -15.297 1 85.25 549 LYS A O 1
ATOM 4164 N N . LEU A 1 550 ? 22.812 -5.863 -17.312 1 86.44 550 LEU A N 1
ATOM 4165 C CA . LEU A 1 550 ? 22.188 -7.172 -17.156 1 86.44 550 LEU A CA 1
ATOM 4166 C C . LEU A 1 550 ? 23.234 -8.273 -17.031 1 86.44 550 LEU A C 1
ATOM 4168 O O . LEU A 1 550 ? 23.125 -9.148 -16.188 1 86.44 550 LEU A O 1
ATOM 4172 N N . GLU A 1 551 ? 24.266 -8.18 -17.891 1 83.12 551 GLU A N 1
ATOM 4173 C CA . GLU A 1 551 ? 25.328 -9.172 -17.859 1 83.12 551 GLU A CA 1
ATOM 4174 C C . GLU A 1 551 ? 26.031 -9.18 -16.5 1 83.12 551 GLU A C 1
ATOM 4176 O O . GLU A 1 551 ? 26.297 -10.242 -15.938 1 83.12 551 GLU A O 1
ATOM 4181 N N . GLU A 1 552 ? 26.281 -8.016 -16.031 1 82 552 GLU A N 1
ATOM 4182 C CA . GLU A 1 552 ? 26.938 -7.887 -14.734 1 82 552 GLU A CA 1
ATOM 4183 C C . GLU A 1 552 ? 26.062 -8.438 -13.609 1 82 552 GLU A C 1
ATOM 4185 O O . GLU A 1 552 ? 26.562 -9.164 -12.734 1 82 552 GLU A O 1
ATOM 4190 N N . ASN A 1 553 ? 24.859 -8.078 -13.664 1 85.31 553 ASN A N 1
ATOM 4191 C CA . ASN A 1 553 ? 23.938 -8.523 -12.625 1 85.31 553 ASN A CA 1
ATOM 4192 C C . ASN A 1 553 ? 23.766 -10.039 -12.633 1 85.31 553 ASN A C 1
ATOM 4194 O O . ASN A 1 553 ? 23.688 -10.664 -11.578 1 85.31 553 ASN A O 1
ATOM 4198 N N . VAL A 1 554 ? 23.703 -10.633 -13.836 1 85.06 554 VAL A N 1
ATOM 4199 C CA . VAL A 1 554 ? 23.547 -12.078 -13.961 1 85.06 554 VAL A CA 1
ATOM 4200 C C . VAL A 1 554 ? 24.797 -12.781 -13.414 1 85.06 554 VAL A C 1
ATOM 4202 O O . VAL A 1 554 ? 24.688 -13.781 -12.695 1 85.06 554 VAL A O 1
ATOM 4205 N N . TYR A 1 555 ? 25.875 -12.234 -13.758 1 81.31 555 TYR A N 1
ATOM 4206 C CA . TYR A 1 555 ? 27.141 -12.82 -13.328 1 81.31 555 TYR A CA 1
ATOM 4207 C C . TYR A 1 555 ? 27.266 -12.789 -11.812 1 81.31 555 TYR A C 1
ATOM 4209 O O . TYR A 1 555 ? 27.531 -13.812 -11.18 1 81.31 555 TYR A O 1
ATOM 4217 N N . TYR A 1 556 ? 27.062 -11.594 -11.242 1 84.12 556 TYR A N 1
ATOM 4218 C CA . TYR A 1 556 ? 27.25 -11.445 -9.797 1 84.12 556 TYR A CA 1
ATOM 4219 C C . TYR A 1 556 ? 26.156 -12.18 -9.039 1 84.12 556 TYR A C 1
ATOM 4221 O O . TYR A 1 556 ? 26.391 -12.68 -7.934 1 84.12 556 TYR A O 1
ATOM 4229 N N . PHE A 1 557 ? 25.062 -12.32 -9.562 1 88.69 557 PHE A N 1
ATOM 4230 C CA . PHE A 1 557 ? 24 -13.117 -8.953 1 88.69 557 PHE A CA 1
ATOM 4231 C C . PHE A 1 557 ? 24.422 -14.586 -8.867 1 88.69 557 PHE A C 1
ATOM 4233 O O . PHE A 1 557 ? 24.234 -15.234 -7.84 1 88.69 557 PHE A O 1
ATOM 4240 N N . GLY A 1 558 ? 24.953 -15.055 -10.016 1 85.94 558 GLY A N 1
ATOM 4241 C CA . GLY A 1 558 ? 25.453 -16.422 -10.023 1 85.94 558 GLY A CA 1
ATOM 4242 C C . GLY A 1 558 ? 26.484 -16.672 -8.945 1 85.94 558 GLY A C 1
ATOM 4243 O O . GLY A 1 558 ? 26.453 -17.719 -8.281 1 85.94 558 GLY A O 1
ATOM 4244 N N . ARG A 1 559 ? 27.297 -15.711 -8.719 1 82.38 559 ARG A N 1
ATOM 4245 C CA . ARG A 1 559 ? 28.328 -15.836 -7.691 1 82.38 559 ARG A CA 1
ATOM 4246 C C . ARG A 1 559 ? 27.703 -15.836 -6.297 1 82.38 559 ARG A C 1
ATOM 4248 O O . ARG A 1 559 ? 28.141 -16.578 -5.414 1 82.38 559 ARG A O 1
ATOM 4255 N N . SER A 1 560 ? 26.75 -14.992 -6.176 1 87.38 560 SER A N 1
ATOM 4256 C CA . SER A 1 560 ? 26.062 -14.922 -4.891 1 87.38 560 SER A CA 1
ATOM 4257 C C . SER A 1 560 ? 25.344 -16.234 -4.578 1 87.38 560 SER A C 1
ATOM 4259 O O . SER A 1 560 ? 25.344 -16.688 -3.432 1 87.38 560 SER A O 1
ATOM 4261 N N . VAL A 1 561 ? 24.781 -16.812 -5.539 1 89.56 561 VAL A N 1
ATOM 4262 C CA . VAL A 1 561 ? 24.047 -18.062 -5.371 1 89.56 561 VAL A CA 1
ATOM 4263 C C . VAL A 1 561 ? 25.016 -19.172 -4.961 1 89.56 561 VAL A C 1
ATOM 4265 O O . VAL A 1 561 ? 24.703 -19.969 -4.07 1 89.56 561 VAL A O 1
ATOM 4268 N N . GLU A 1 562 ? 26.141 -19.188 -5.613 1 84.25 562 GLU A N 1
ATOM 4269 C CA . GLU A 1 562 ? 27.156 -20.172 -5.266 1 84.25 562 GLU A CA 1
ATOM 4270 C C . GLU A 1 562 ? 27.609 -20.016 -3.816 1 84.25 562 GLU A C 1
ATOM 4272 O O . GLU A 1 562 ? 27.75 -21.016 -3.096 1 84.25 562 GLU A O 1
ATOM 4277 N N . THR A 1 563 ? 27.781 -18.797 -3.443 1 86.38 563 THR A N 1
ATOM 4278 C CA . THR A 1 563 ? 28.219 -18.516 -2.078 1 86.38 563 THR A CA 1
ATOM 4279 C C . THR A 1 563 ? 27.156 -18.953 -1.076 1 86.38 563 THR A C 1
ATOM 4281 O O . THR A 1 563 ? 27.469 -19.5 -0.023 1 86.38 563 THR A O 1
ATOM 4284 N N . LEU A 1 564 ? 25.953 -18.734 -1.37 1 90.81 564 LEU A N 1
ATOM 4285 C CA . LEU A 1 564 ? 24.859 -19.109 -0.484 1 90.81 564 LEU A CA 1
ATOM 4286 C C . LEU A 1 564 ? 24.75 -20.625 -0.348 1 90.81 564 LEU A C 1
ATOM 4288 O O . LEU A 1 564 ? 24.516 -21.141 0.748 1 90.81 564 LEU A O 1
ATOM 4292 N N . LEU A 1 565 ? 24.891 -21.312 -1.457 1 89.06 565 LEU A N 1
ATOM 4293 C CA . LEU A 1 565 ? 24.781 -22.766 -1.438 1 89.06 565 LEU A CA 1
ATOM 4294 C C . LEU A 1 565 ? 25.953 -23.406 -0.684 1 89.06 565 LEU A C 1
ATOM 4296 O O . LEU A 1 565 ? 25.797 -24.438 -0.029 1 89.06 565 LEU A O 1
ATOM 4300 N N . LEU A 1 566 ? 27.109 -22.75 -0.771 1 84.56 566 LEU A N 1
ATOM 4301 C CA . LEU A 1 566 ? 28.266 -23.234 -0.022 1 84.56 566 LEU A CA 1
ATOM 4302 C C . LEU A 1 566 ? 28.094 -22.969 1.472 1 84.56 566 LEU A C 1
ATOM 4304 O O . LEU A 1 566 ? 28.484 -23.797 2.299 1 84.56 566 LEU A O 1
ATOM 4308 N N . ARG A 1 567 ? 27.469 -21.875 1.734 1 88.62 567 ARG A N 1
ATOM 4309 C CA . ARG A 1 567 ? 27.312 -21.469 3.127 1 88.62 567 ARG A CA 1
ATOM 4310 C C . ARG A 1 567 ? 26.219 -22.281 3.818 1 88.62 567 ARG A C 1
ATOM 4312 O O . ARG A 1 567 ? 26.406 -22.75 4.941 1 88.62 567 ARG A O 1
ATOM 4319 N N . PHE A 1 568 ? 25.109 -22.484 3.199 1 90.94 568 PHE A N 1
ATOM 4320 C CA . PHE A 1 568 ? 23.938 -23.016 3.893 1 90.94 568 PHE A CA 1
ATOM 4321 C C . PHE A 1 568 ? 23.688 -24.469 3.494 1 90.94 568 PHE A C 1
ATOM 4323 O O . PHE A 1 568 ? 23.094 -25.234 4.254 1 90.94 568 PHE A O 1
ATOM 4330 N N . GLY A 1 569 ? 24.141 -24.859 2.268 1 88.44 569 GLY A N 1
ATOM 4331 C CA . GLY A 1 569 ? 23.797 -26.172 1.777 1 88.44 569 GLY A CA 1
ATOM 4332 C C . GLY A 1 569 ? 22.312 -26.438 1.74 1 88.44 569 GLY A C 1
ATOM 4333 O O . GLY A 1 569 ? 21.547 -25.625 1.209 1 88.44 569 GLY A O 1
ATOM 4334 N N . LYS A 1 570 ? 21.875 -27.484 2.344 1 86.81 570 LYS A N 1
ATOM 4335 C CA . LYS A 1 570 ? 20.469 -27.891 2.316 1 86.81 570 LYS A CA 1
ATOM 4336 C C . LYS A 1 570 ? 19.641 -27.078 3.312 1 86.81 570 LYS A C 1
ATOM 4338 O O . LYS A 1 570 ? 18.422 -26.953 3.164 1 86.81 570 LYS A O 1
ATOM 4343 N N . THR A 1 571 ? 20.25 -26.469 4.285 1 92 571 THR A N 1
ATOM 4344 C CA . THR A 1 571 ? 19.547 -25.734 5.328 1 92 571 THR A CA 1
ATOM 4345 C C . THR A 1 571 ? 19.078 -24.375 4.812 1 92 571 THR A C 1
ATOM 4347 O O . THR A 1 571 ? 18.344 -23.672 5.5 1 92 571 THR A O 1
ATOM 4350 N N . ILE A 1 572 ? 19.375 -24.062 3.525 1 93.19 572 ILE A N 1
ATOM 4351 C CA . ILE A 1 572 ? 19 -22.781 2.941 1 93.19 572 ILE A CA 1
ATOM 4352 C C . ILE A 1 572 ? 17.484 -22.656 2.881 1 93.19 572 ILE A C 1
ATOM 4354 O O . ILE A 1 572 ? 16.938 -21.562 2.855 1 93.19 572 ILE A O 1
ATOM 4358 N N . VAL A 1 573 ? 16.844 -23.781 2.893 1 92.88 573 VAL A N 1
ATOM 4359 C CA . VAL A 1 573 ? 15.391 -23.797 2.785 1 92.88 573 VAL A CA 1
ATOM 4360 C C . VAL A 1 573 ? 14.773 -23.109 3.998 1 92.88 573 VAL A C 1
ATOM 4362 O O . VAL A 1 573 ? 13.656 -22.594 3.92 1 92.88 573 VAL A O 1
ATOM 4365 N N . GLU A 1 574 ? 15.547 -22.984 5.094 1 92.56 574 GLU A N 1
ATOM 4366 C CA . GLU A 1 574 ? 15.055 -22.391 6.332 1 92.56 574 GLU A CA 1
ATOM 4367 C C . GLU A 1 574 ? 15.383 -20.891 6.395 1 92.56 574 GLU A C 1
ATOM 4369 O O . GLU A 1 574 ? 14.867 -20.172 7.258 1 92.56 574 GLU A O 1
ATOM 4374 N N . GLU A 1 575 ? 16.188 -20.406 5.457 1 95.06 575 GLU A N 1
ATOM 4375 C CA . GLU A 1 575 ? 16.625 -19.016 5.453 1 95.06 575 GLU A CA 1
ATOM 4376 C C . GLU A 1 575 ? 15.727 -18.156 4.57 1 95.06 575 GLU A C 1
ATOM 4378 O O . GLU A 1 575 ? 16.172 -17.609 3.557 1 95.06 575 GLU A O 1
ATOM 4383 N N . GLN A 1 576 ? 14.484 -17.906 5.039 1 96.56 576 GLN A N 1
ATOM 4384 C CA . GLN A 1 576 ? 13.453 -17.312 4.195 1 96.56 576 GLN A CA 1
ATOM 4385 C C . GLN A 1 576 ? 13.82 -15.883 3.809 1 96.56 576 GLN A C 1
ATOM 4387 O O . GLN A 1 576 ? 13.492 -15.422 2.711 1 96.56 576 GLN A O 1
ATOM 4392 N N . LEU A 1 577 ? 14.484 -15.133 4.695 1 95.38 577 LEU A N 1
ATOM 4393 C CA . LEU A 1 577 ? 14.859 -13.758 4.371 1 95.38 577 LEU A CA 1
ATOM 4394 C C . LEU A 1 577 ? 15.906 -13.727 3.264 1 95.38 577 LEU A C 1
ATOM 4396 O O . LEU A 1 577 ? 15.891 -12.836 2.412 1 95.38 577 LEU A O 1
ATOM 4400 N N . VAL A 1 578 ? 16.812 -14.672 3.299 1 94.06 578 VAL A N 1
ATOM 4401 C CA . VAL A 1 578 ? 17.812 -14.805 2.244 1 94.06 578 VAL A CA 1
ATOM 4402 C C . VAL A 1 578 ? 17.141 -15.203 0.935 1 94.06 578 VAL A C 1
ATOM 4404 O O . VAL A 1 578 ? 17.438 -14.641 -0.122 1 94.06 578 VAL A O 1
ATOM 4407 N N . LEU A 1 579 ? 16.25 -16.156 1.044 1 96.56 579 LEU A N 1
ATOM 4408 C CA . LEU A 1 579 ? 15.547 -16.641 -0.136 1 96.56 579 LEU A CA 1
ATOM 4409 C C . LEU A 1 579 ? 14.703 -15.531 -0.755 1 96.56 579 LEU A C 1
ATOM 4411 O O . LEU A 1 579 ? 14.57 -15.453 -1.979 1 96.56 579 LEU A O 1
ATOM 4415 N N . LYS A 1 580 ? 14.086 -14.719 0.084 1 97.44 580 LYS A N 1
ATOM 4416 C CA . LYS A 1 580 ? 13.336 -13.562 -0.415 1 97.44 580 LYS A CA 1
ATOM 4417 C C . LYS A 1 580 ? 14.227 -12.648 -1.25 1 97.44 580 LYS A C 1
ATOM 4419 O O . LYS A 1 580 ? 13.82 -12.172 -2.309 1 97.44 580 LYS A O 1
ATOM 4424 N N . ARG A 1 581 ? 15.43 -12.383 -0.798 1 95.12 581 ARG A N 1
ATOM 4425 C CA . ARG A 1 581 ? 16.375 -11.547 -1.537 1 95.12 581 ARG A CA 1
ATOM 4426 C C . ARG A 1 581 ? 16.734 -12.18 -2.877 1 95.12 581 ARG A C 1
ATOM 4428 O O . ARG A 1 581 ? 16.812 -11.492 -3.893 1 95.12 581 ARG A O 1
ATOM 4435 N N . VAL A 1 582 ? 16.953 -13.484 -2.842 1 94.75 582 VAL A N 1
ATOM 4436 C CA . VAL A 1 582 ? 17.266 -14.219 -4.062 1 94.75 582 VAL A CA 1
ATOM 4437 C C . VAL A 1 582 ? 16.109 -14.078 -5.055 1 94.75 582 VAL A C 1
ATOM 4439 O O . VAL A 1 582 ? 16.328 -13.781 -6.234 1 94.75 582 VAL A O 1
ATOM 4442 N N . ALA A 1 583 ? 14.922 -14.281 -4.562 1 97.69 583 ALA A N 1
ATOM 4443 C CA . ALA A 1 583 ? 13.742 -14.188 -5.418 1 97.69 583 ALA A CA 1
ATOM 4444 C C . ALA A 1 583 ? 13.602 -12.781 -6 1 97.69 583 ALA A C 1
ATOM 4446 O O . ALA A 1 583 ? 13.289 -12.625 -7.184 1 97.69 583 ALA A O 1
ATOM 4447 N N . ASN A 1 584 ? 13.805 -11.781 -5.16 1 96.56 584 ASN A N 1
ATOM 4448 C CA . ASN A 1 584 ? 13.672 -10.398 -5.613 1 96.56 584 ASN A CA 1
ATOM 4449 C C . ASN A 1 584 ? 14.664 -10.07 -6.719 1 96.56 584 ASN A C 1
ATOM 4451 O O . ASN A 1 584 ? 14.32 -9.383 -7.688 1 96.56 584 ASN A O 1
ATOM 4455 N N . VAL A 1 585 ? 15.852 -10.484 -6.57 1 94.44 585 VAL A N 1
ATOM 4456 C CA . VAL A 1 585 ? 16.875 -10.242 -7.586 1 94.44 585 VAL A CA 1
ATOM 4457 C C . VAL A 1 585 ? 16.5 -10.945 -8.883 1 94.44 585 VAL A C 1
ATOM 4459 O O . VAL A 1 585 ? 16.641 -10.383 -9.969 1 94.44 585 VAL A O 1
ATOM 4462 N N . LEU A 1 586 ? 16.016 -12.188 -8.773 1 94.31 586 LEU A N 1
ATOM 4463 C CA . LEU A 1 586 ? 15.617 -12.953 -9.953 1 94.31 586 LEU A CA 1
ATOM 4464 C C . LEU A 1 586 ? 14.461 -12.258 -10.672 1 94.31 586 LEU A C 1
ATOM 4466 O O . LEU A 1 586 ? 14.43 -12.227 -11.906 1 94.31 586 LEU A O 1
ATOM 4470 N N . ILE A 1 587 ? 13.5 -11.766 -9.938 1 96.88 587 ILE A N 1
ATOM 4471 C CA . ILE A 1 587 ? 12.359 -11.062 -10.516 1 96.88 587 ILE A CA 1
ATOM 4472 C C . ILE A 1 587 ? 12.852 -9.836 -11.289 1 96.88 587 ILE A C 1
ATOM 4474 O O . ILE A 1 587 ? 12.398 -9.578 -12.406 1 96.88 587 ILE A O 1
ATOM 4478 N N . ASN A 1 588 ? 13.797 -9.109 -10.664 1 93.88 588 ASN A N 1
ATOM 4479 C CA . ASN A 1 588 ? 14.352 -7.926 -11.312 1 93.88 588 ASN A CA 1
ATOM 4480 C C . ASN A 1 588 ? 15.133 -8.289 -12.57 1 93.88 588 ASN A C 1
ATOM 4482 O O . ASN A 1 588 ? 15.062 -7.586 -13.578 1 93.88 588 ASN A O 1
ATOM 4486 N N . LEU A 1 589 ? 15.914 -9.367 -12.5 1 90.44 589 LEU A N 1
ATOM 4487 C CA . LEU A 1 589 ? 16.688 -9.805 -13.656 1 90.44 589 LEU A CA 1
ATOM 4488 C C . LEU A 1 589 ? 15.766 -10.219 -14.805 1 90.44 589 LEU A C 1
ATOM 4490 O O . LEU A 1 589 ? 16.047 -9.922 -15.961 1 90.44 589 LEU A O 1
ATOM 4494 N N . TYR A 1 590 ? 14.797 -10.945 -14.477 1 93.5 590 TYR A N 1
ATOM 4495 C CA . TYR A 1 590 ? 13.836 -11.336 -15.5 1 93.5 590 TYR A CA 1
ATOM 4496 C C . TYR A 1 590 ? 13.18 -10.109 -16.125 1 93.5 590 TYR A C 1
ATOM 4498 O O . TYR A 1 590 ? 12.969 -10.07 -17.344 1 93.5 590 TYR A O 1
ATOM 4506 N N . GLY A 1 591 ? 12.789 -9.094 -15.266 1 93.5 591 GLY A N 1
ATOM 4507 C CA . GLY A 1 591 ? 12.273 -7.836 -15.781 1 93.5 591 GLY A CA 1
ATOM 4508 C C . GLY A 1 591 ? 13.227 -7.133 -16.719 1 93.5 591 GLY A C 1
ATOM 4509 O O . GLY A 1 591 ? 12.82 -6.652 -17.781 1 93.5 591 GLY A O 1
ATOM 4510 N N . MET A 1 592 ? 14.469 -7.043 -16.359 1 90.06 592 MET A N 1
ATOM 4511 C CA . MET A 1 592 ? 15.492 -6.43 -17.203 1 90.06 592 MET A CA 1
ATOM 4512 C C . MET A 1 592 ? 15.594 -7.145 -18.547 1 90.06 592 MET A C 1
ATOM 4514 O O . MET A 1 592 ? 15.68 -6.496 -19.594 1 90.06 592 MET A O 1
ATOM 4518 N N . THR A 1 593 ? 15.562 -8.453 -18.484 1 90.38 593 THR A N 1
ATOM 4519 C CA . THR A 1 593 ? 15.648 -9.258 -19.688 1 90.38 593 THR A CA 1
ATOM 4520 C C . THR A 1 593 ? 14.469 -8.977 -20.609 1 90.38 593 THR A C 1
ATOM 4522 O O . THR A 1 593 ? 14.641 -8.789 -21.812 1 90.38 593 THR A O 1
ATOM 4525 N N . ALA A 1 594 ? 13.312 -9.008 -20.047 1 92.06 594 ALA A N 1
ATOM 4526 C CA . ALA A 1 594 ? 12.094 -8.797 -20.828 1 92.06 594 ALA A CA 1
ATOM 4527 C C . ALA A 1 594 ? 12.094 -7.41 -21.469 1 92.06 594 ALA A C 1
ATOM 4529 O O . ALA A 1 594 ? 11.734 -7.262 -22.641 1 92.06 594 ALA A O 1
ATOM 4530 N N . VAL A 1 595 ? 12.492 -6.383 -20.734 1 90.44 595 VAL A N 1
ATOM 4531 C CA . VAL A 1 595 ? 12.477 -5 -21.203 1 90.44 595 VAL A CA 1
ATOM 4532 C C . VAL A 1 595 ? 13.508 -4.82 -22.312 1 90.44 595 VAL A C 1
ATOM 4534 O O . VAL A 1 595 ? 13.227 -4.184 -23.328 1 90.44 595 VAL A O 1
ATOM 4537 N N . LEU A 1 596 ? 14.703 -5.352 -22.125 1 85.5 596 LEU A N 1
ATOM 4538 C CA . LEU A 1 596 ? 15.75 -5.246 -23.125 1 85.5 596 LEU A CA 1
ATOM 4539 C C . LEU A 1 596 ? 15.344 -5.961 -24.406 1 85.5 596 LEU A C 1
ATOM 4541 O O . LEU A 1 596 ? 15.633 -5.488 -25.516 1 85.5 596 LEU A O 1
ATOM 4545 N N . SER A 1 597 ? 14.781 -7.117 -24.234 1 87.31 597 SER A N 1
ATOM 4546 C CA . SER A 1 597 ? 14.305 -7.871 -25.391 1 87.31 597 SER A CA 1
ATOM 4547 C C . SER A 1 597 ? 13.281 -7.066 -26.188 1 87.31 597 SER A C 1
ATOM 4549 O O . SER A 1 597 ? 13.398 -6.945 -27.406 1 87.31 597 SER A O 1
ATOM 4551 N N . ARG A 1 598 ? 12.328 -6.527 -25.516 1 86.88 598 ARG A N 1
ATOM 4552 C CA . ARG A 1 598 ? 11.273 -5.754 -26.141 1 86.88 598 ARG A CA 1
ATOM 4553 C C . ARG A 1 598 ? 11.828 -4.496 -26.812 1 86.88 598 ARG A C 1
ATOM 4555 O O . ARG A 1 598 ? 11.492 -4.188 -27.953 1 86.88 598 ARG A O 1
ATOM 4562 N N . ALA A 1 599 ? 12.641 -3.734 -26.047 1 84.88 599 ALA A N 1
ATOM 4563 C CA . ALA A 1 599 ? 13.203 -2.494 -26.562 1 84.88 599 ALA A CA 1
ATOM 4564 C C . ALA A 1 599 ? 14.078 -2.76 -27.797 1 84.88 599 ALA A C 1
ATOM 4566 O O . ALA A 1 599 ? 14.039 -2.008 -28.766 1 84.88 599 ALA A O 1
ATOM 4567 N N . SER A 1 600 ? 14.922 -3.797 -27.719 1 83.06 600 SER A N 1
ATOM 4568 C CA . SER A 1 600 ? 15.789 -4.156 -28.828 1 83.06 600 SER A CA 1
ATOM 4569 C C . SER A 1 600 ? 14.969 -4.48 -30.078 1 83.06 600 SER A C 1
ATOM 4571 O O . SER A 1 600 ? 15.312 -4.047 -31.172 1 83.06 600 SER A O 1
ATOM 4573 N N . ARG A 1 601 ? 14 -5.211 -29.891 1 83.12 601 ARG A N 1
ATOM 4574 C CA . ARG A 1 601 ? 13.133 -5.578 -31 1 83.12 601 ARG A CA 1
ATOM 4575 C C . ARG A 1 601 ? 12.445 -4.352 -31.594 1 83.12 601 ARG A C 1
ATOM 4577 O O . ARG A 1 601 ? 12.344 -4.215 -32.812 1 83.12 601 ARG A O 1
ATOM 4584 N N . SER A 1 602 ? 11.93 -3.527 -30.734 1 81.25 602 SER A N 1
ATOM 4585 C CA . SER A 1 602 ? 11.227 -2.328 -31.188 1 81.25 602 SER A CA 1
ATOM 4586 C C . SER A 1 602 ? 12.133 -1.43 -32.031 1 81.25 602 SER A C 1
ATOM 4588 O O . SER A 1 602 ? 11.695 -0.863 -33.031 1 81.25 602 SER A O 1
ATOM 4590 N N . ILE A 1 603 ? 13.32 -1.271 -31.641 1 80.94 603 ILE A N 1
ATOM 4591 C CA . ILE A 1 603 ? 14.273 -0.435 -32.344 1 80.94 603 ILE A CA 1
ATOM 4592 C C . ILE A 1 603 ? 14.625 -1.09 -33.688 1 80.94 603 ILE A C 1
ATOM 4594 O O . ILE A 1 603 ? 14.688 -0.417 -34.719 1 80.94 603 ILE A O 1
ATOM 4598 N N . ARG A 1 604 ? 14.828 -2.381 -33.688 1 80.19 604 ARG A N 1
ATOM 4599 C CA . ARG A 1 604 ? 15.203 -3.104 -34.906 1 80.19 604 ARG A CA 1
ATOM 4600 C C . ARG A 1 604 ? 14.086 -3.062 -35.938 1 80.19 604 ARG A C 1
ATOM 4602 O O . ARG A 1 604 ? 14.352 -3.043 -37.156 1 80.19 604 ARG A O 1
ATOM 4609 N N . LEU A 1 605 ? 12.93 -3.053 -35.438 1 78.44 605 LEU A N 1
ATOM 4610 C CA . LEU A 1 605 ? 11.789 -3.064 -36.344 1 78.44 605 LEU A CA 1
ATOM 4611 C C . LEU A 1 605 ? 11.367 -1.643 -36.719 1 78.44 605 LEU A C 1
ATOM 4613 O O . LEU A 1 605 ? 10.516 -1.443 -37.594 1 78.44 605 LEU A O 1
ATOM 4617 N N . GLY A 1 606 ? 12.008 -0.654 -36.062 1 69.25 606 GLY A N 1
ATOM 4618 C CA . GLY A 1 606 ? 11.695 0.737 -36.344 1 69.25 606 GLY A CA 1
ATOM 4619 C C . GLY A 1 606 ? 10.312 1.143 -35.875 1 69.25 606 GLY A C 1
ATOM 4620 O O . GLY A 1 606 ? 9.617 1.91 -36.562 1 69.25 606 GLY A O 1
ATOM 4621 N N . LEU A 1 607 ? 9.945 0.467 -34.844 1 66.44 607 LEU A N 1
ATOM 4622 C CA . LEU A 1 607 ? 8.617 0.809 -34.344 1 66.44 607 LEU A CA 1
ATOM 4623 C C . LEU A 1 607 ? 8.594 2.232 -33.812 1 66.44 607 LEU A C 1
ATOM 4625 O O . LEU A 1 607 ? 9.617 2.744 -33.344 1 66.44 607 LEU A O 1
ATOM 4629 N N . ARG A 1 608 ? 7.578 3.012 -34.062 1 57.72 608 ARG A N 1
ATOM 4630 C CA . ARG A 1 608 ? 7.426 4.406 -33.656 1 57.72 608 ARG A CA 1
ATOM 4631 C C . ARG A 1 608 ? 7.562 4.562 -32.156 1 57.72 608 ARG A C 1
ATOM 4633 O O . ARG A 1 608 ? 7.195 3.662 -31.391 1 57.72 608 ARG A O 1
ATOM 4640 N N . ASP A 1 609 ? 8.008 5.691 -31.625 1 53 609 ASP A N 1
ATOM 4641 C CA . ASP A 1 609 ? 8.141 6.094 -30.234 1 53 609 ASP A CA 1
ATOM 4642 C C . ASP A 1 609 ? 9.195 5.246 -29.516 1 53 609 ASP A C 1
ATOM 4644 O O . ASP A 1 609 ? 9.078 4.988 -28.312 1 53 609 ASP A O 1
ATOM 4648 N N . GLN A 1 610 ? 10.023 4.684 -30.438 1 47.34 610 GLN A N 1
ATOM 4649 C CA . GLN A 1 610 ? 11.133 3.896 -29.906 1 47.34 610 GLN A CA 1
ATOM 4650 C C . GLN A 1 610 ? 11.938 4.695 -28.891 1 47.34 610 GLN A C 1
ATOM 4652 O O . GLN A 1 610 ? 12.555 4.121 -27.984 1 47.34 610 GLN A O 1
ATOM 4657 N N . ASP A 1 611 ? 11.789 5.945 -29 1 46.47 611 ASP A N 1
ATOM 4658 C CA . ASP A 1 611 ? 12.531 6.812 -28.094 1 46.47 611 ASP A CA 1
ATOM 4659 C C . ASP A 1 611 ? 11.945 6.758 -26.672 1 46.47 611 ASP A C 1
ATOM 4661 O O . ASP A 1 611 ? 12.633 7.066 -25.703 1 46.47 611 ASP A O 1
ATOM 4665 N N . HIS A 1 612 ? 10.727 6.531 -26.672 1 45.88 612 HIS A N 1
ATOM 4666 C CA . HIS A 1 612 ? 10.148 6.48 -25.344 1 45.88 612 HIS A CA 1
ATOM 4667 C C . HIS A 1 612 ? 10.648 5.266 -24.562 1 45.88 612 HIS A C 1
ATOM 4669 O O . HIS A 1 612 ? 10.242 5.039 -23.422 1 45.88 612 HIS A O 1
ATOM 4675 N N . GLU A 1 613 ? 11.398 4.57 -25.281 1 45.41 613 GLU A N 1
ATOM 4676 C CA . GLU A 1 613 ? 11.977 3.422 -24.578 1 45.41 613 GLU A CA 1
ATOM 4677 C C . GLU A 1 613 ? 12.984 3.867 -23.531 1 45.41 613 GLU A C 1
ATOM 4679 O O . GLU A 1 613 ? 13.766 3.055 -23.031 1 45.41 613 GLU A O 1
ATOM 4684 N N . ILE A 1 614 ? 12.93 5.125 -23.219 1 41.5 614 ILE A N 1
ATOM 4685 C CA . ILE A 1 614 ? 13.648 5.793 -22.141 1 41.5 614 ILE A CA 1
ATOM 4686 C C . ILE A 1 614 ? 13.25 5.184 -20.812 1 41.5 614 ILE A C 1
ATOM 4688 O O . ILE A 1 614 ? 14.055 5.141 -19.875 1 41.5 614 ILE A O 1
ATOM 4692 N N . LEU A 1 615 ? 12.109 4.621 -20.859 1 46.25 615 LEU A N 1
ATOM 4693 C CA . LEU A 1 615 ? 11.617 3.988 -19.641 1 46.25 615 LEU A CA 1
ATOM 4694 C C . LEU A 1 615 ? 12.539 2.846 -19.219 1 46.25 615 LEU A C 1
ATOM 4696 O O . LEU A 1 615 ? 12.68 2.57 -18.016 1 46.25 615 LEU A O 1
ATOM 4700 N N . GLN A 1 616 ? 13.227 2.391 -20.266 1 42.59 616 GLN A N 1
ATOM 4701 C CA . GLN A 1 616 ? 14.141 1.278 -20.031 1 42.59 616 GLN A CA 1
ATOM 4702 C C . GLN A 1 616 ? 15.336 1.724 -19.203 1 42.59 616 GLN A C 1
ATOM 4704 O O . GLN A 1 616 ? 15.75 1.024 -18.266 1 42.59 616 GLN A O 1
ATOM 4709 N N . LYS A 1 617 ? 15.75 2.889 -19.5 1 44.88 617 LYS A N 1
ATOM 4710 C CA . LYS A 1 617 ? 16.953 3.363 -18.828 1 44.88 617 LYS A CA 1
ATOM 4711 C C . LYS A 1 617 ? 16.688 3.658 -17.359 1 44.88 617 LYS A C 1
ATOM 4713 O O . LYS A 1 617 ? 17.516 3.355 -16.484 1 44.88 617 LYS A O 1
ATOM 4718 N N . THR A 1 618 ? 15.516 4.031 -17.203 1 43.28 618 THR A N 1
ATOM 4719 C CA . THR A 1 618 ? 15.141 4.434 -15.852 1 43.28 618 THR A CA 1
ATOM 4720 C C . THR A 1 618 ? 14.922 3.211 -14.969 1 43.28 618 THR A C 1
ATOM 4722 O O . THR A 1 618 ? 15.359 3.186 -13.812 1 43.28 618 THR A O 1
ATOM 4725 N N . TRP A 1 619 ? 14.344 2.285 -15.578 1 42.72 619 TRP A N 1
ATOM 4726 C CA . TRP A 1 619 ? 14.094 1.089 -14.781 1 42.72 619 TRP A CA 1
ATOM 4727 C C . TRP A 1 619 ? 15.391 0.338 -14.5 1 42.72 619 TRP A C 1
ATOM 4729 O O . TRP A 1 619 ? 15.594 -0.181 -13.398 1 42.72 619 TRP A O 1
ATOM 4739 N N . MET A 1 620 ? 16.188 0.479 -15.391 1 39.47 620 MET A N 1
ATOM 4740 C CA . MET A 1 620 ? 17.453 -0.235 -15.219 1 39.47 620 MET A CA 1
ATOM 4741 C C . MET A 1 620 ? 18.297 0.407 -14.125 1 39.47 620 MET A C 1
ATOM 4743 O O . MET A 1 620 ? 19.031 -0.281 -13.43 1 39.47 620 MET A O 1
ATOM 4747 N N . THR A 1 621 ? 18.078 1.695 -14.016 1 41.34 621 THR A N 1
ATOM 4748 C CA . THR A 1 621 ? 18.781 2.402 -12.953 1 41.34 621 THR A CA 1
ATOM 4749 C C . THR A 1 621 ? 18.141 2.125 -11.594 1 41.34 621 THR A C 1
ATOM 4751 O O . THR A 1 621 ? 18.828 1.978 -10.586 1 41.34 621 THR A O 1
ATOM 4754 N N . TRP A 1 622 ? 16.891 1.968 -11.727 1 39.53 622 TRP A N 1
ATOM 4755 C CA . TRP A 1 622 ? 16.156 1.712 -10.5 1 39.53 622 TRP A CA 1
ATOM 4756 C C . TRP A 1 622 ? 16.391 0.287 -10.008 1 39.53 622 TRP A C 1
ATOM 4758 O O . TRP A 1 622 ? 16.5 0.05 -8.805 1 39.53 622 TRP A O 1
ATOM 4768 N N . SER A 1 623 ? 16.453 -0.64 -10.984 1 37.09 623 SER A N 1
ATOM 4769 C CA . SER A 1 623 ? 16.688 -2.039 -10.648 1 37.09 623 SER A CA 1
ATOM 4770 C C . SER A 1 623 ? 18.094 -2.246 -10.086 1 37.09 623 SER A C 1
ATOM 4772 O O . SER A 1 623 ? 18.359 -3.254 -9.43 1 37.09 623 SER A O 1
ATOM 4774 N N . ARG A 1 624 ? 18.984 -1.439 -10.344 1 36.31 624 ARG A N 1
ATOM 4775 C CA . ARG A 1 624 ? 20.344 -1.487 -9.82 1 36.31 624 ARG A CA 1
ATOM 4776 C C . ARG A 1 624 ? 20.375 -1.219 -8.32 1 36.31 624 ARG A C 1
ATOM 4778 O O . ARG A 1 624 ? 21.297 -1.652 -7.621 1 36.31 624 ARG A O 1
ATOM 4785 N N . ARG A 1 625 ? 19.516 -0.415 -7.922 1 39.38 625 ARG A N 1
ATOM 4786 C CA . ARG A 1 625 ? 19.562 -0.042 -6.512 1 39.38 625 ARG A CA 1
ATOM 4787 C C . ARG A 1 625 ? 19.219 -1.233 -5.621 1 39.38 625 ARG A C 1
ATOM 4789 O O . ARG A 1 625 ? 19.453 -1.196 -4.41 1 39.38 625 ARG A O 1
ATOM 4796 N N . CYS A 1 626 ? 18.656 -2.262 -6.219 1 32.19 626 CYS A N 1
ATOM 4797 C CA . CYS A 1 626 ? 18.328 -3.4 -5.371 1 32.19 626 CYS A CA 1
ATOM 4798 C C . CYS A 1 626 ? 19.547 -4.277 -5.125 1 32.19 626 CYS A C 1
ATOM 4800 O O . CYS A 1 626 ? 19.766 -4.73 -4.004 1 32.19 626 CYS A O 1
ATOM 4802 N N . PRO A 1 627 ? 20.156 -4.898 -6.195 1 33.28 627 PRO A N 1
ATOM 4803 C CA . PRO A 1 627 ? 21.047 -6.031 -5.93 1 33.28 627 PRO A CA 1
ATOM 4804 C C . PRO A 1 627 ? 22.422 -5.594 -5.402 1 33.28 627 PRO A C 1
ATOM 4806 O O . PRO A 1 627 ? 23.047 -6.316 -4.621 1 33.28 627 PRO A O 1
ATOM 4809 N N . SER A 1 628 ? 23 -4.645 -6.035 1 31.81 628 SER A N 1
ATOM 4810 C CA . SER A 1 628 ? 24.438 -4.602 -5.863 1 31.81 628 SER A CA 1
ATOM 4811 C C . SER A 1 628 ? 24.812 -4.16 -4.453 1 31.81 628 SER A C 1
ATOM 4813 O O . SER A 1 628 ? 25.812 -4.629 -3.891 1 31.81 628 SER A O 1
ATOM 4815 N N . ARG A 1 629 ? 24.125 -3.217 -3.914 1 34.88 629 ARG A N 1
ATOM 4816 C CA . ARG A 1 629 ? 24.609 -2.75 -2.617 1 34.88 629 ARG A CA 1
ATOM 4817 C C . ARG A 1 629 ? 24.156 -3.682 -1.498 1 34.88 629 ARG A C 1
ATOM 4819 O O . ARG A 1 629 ? 24.672 -3.629 -0.385 1 34.88 629 ARG A O 1
ATOM 4826 N N . SER A 1 630 ? 23.094 -4.352 -1.746 1 33.69 630 SER A N 1
ATOM 4827 C CA . SER A 1 630 ? 22.625 -5.254 -0.704 1 33.69 630 SER A CA 1
ATOM 4828 C C . SER A 1 630 ? 23.562 -6.434 -0.52 1 33.69 630 SER A C 1
ATOM 4830 O O . SER A 1 630 ? 23.656 -6.996 0.573 1 33.69 630 SER A O 1
ATOM 4832 N N . TRP A 1 631 ? 24.141 -6.852 -1.667 1 30.39 631 TRP A N 1
ATOM 4833 C CA . TRP A 1 631 ? 24.969 -8.031 -1.495 1 30.39 631 TRP A CA 1
ATOM 4834 C C . TRP A 1 631 ? 26.375 -7.648 -1.02 1 30.39 631 TRP A C 1
ATOM 4836 O O . TRP A 1 631 ? 27.172 -8.516 -0.678 1 30.39 631 TRP A O 1
ATOM 4846 N N . ARG A 1 632 ? 26.797 -6.395 -1.302 1 32.34 632 ARG A N 1
ATOM 4847 C CA . ARG A 1 632 ? 28.156 -6.16 -0.868 1 32.34 632 ARG A CA 1
ATOM 4848 C C . ARG A 1 632 ? 28.266 -6.129 0.654 1 32.34 632 ARG A C 1
ATOM 4850 O O . ARG A 1 632 ? 29.359 -6.043 1.211 1 32.34 632 ARG A O 1
ATOM 4857 N N . SER A 1 633 ? 27.234 -5.598 1.364 1 31.81 633 SER A N 1
ATOM 4858 C CA . SER A 1 633 ? 27.453 -5.668 2.805 1 31.81 633 SER A CA 1
ATOM 4859 C C . SER A 1 633 ? 27.344 -7.105 3.309 1 31.81 633 SER A C 1
ATOM 4861 O O . SER A 1 633 ? 26.328 -7.777 3.066 1 31.81 633 SER A O 1
ATOM 4863 N N . GLY A 1 634 ? 28.375 -7.844 3.344 1 28.28 634 GLY A N 1
ATOM 4864 C CA . GLY A 1 634 ? 28.531 -9.164 3.93 1 28.28 634 GLY A CA 1
ATOM 4865 C C . GLY A 1 634 ? 27.562 -9.438 5.059 1 28.28 634 GLY A C 1
ATOM 4866 O O . GLY A 1 634 ? 27 -8.5 5.645 1 28.28 634 GLY A O 1
ATOM 4867 N N . PRO A 1 635 ? 26.922 -10.609 5.043 1 31.7 635 PRO A N 1
ATOM 4868 C CA . PRO A 1 635 ? 26.062 -11.039 6.145 1 31.7 635 PRO A CA 1
ATOM 4869 C C . PRO A 1 635 ? 26.609 -10.641 7.516 1 31.7 635 PRO A C 1
ATOM 4871 O O . PRO A 1 635 ? 27.703 -11.047 7.879 1 31.7 635 PRO A O 1
ATOM 4874 N N . THR A 1 636 ? 26.562 -9.453 7.949 1 28.77 636 THR A N 1
ATOM 4875 C CA . THR A 1 636 ? 26.953 -9.219 9.336 1 28.77 636 THR A CA 1
ATOM 4876 C C . THR A 1 636 ? 26.406 -10.312 10.25 1 28.77 636 THR A C 1
ATOM 4878 O O . THR A 1 636 ? 25.25 -10.711 10.117 1 28.77 636 THR A O 1
ATOM 4881 N N . SER A 1 637 ? 27.25 -11.164 10.805 1 23.7 637 SER A N 1
ATOM 4882 C CA . SER A 1 637 ? 27.078 -12.18 11.836 1 23.7 637 SER A CA 1
ATOM 4883 C C . SER A 1 637 ? 26.141 -11.703 12.938 1 23.7 637 SER A C 1
ATOM 4885 O O . SER A 1 637 ? 26.312 -10.609 13.477 1 23.7 637 SER A O 1
ATOM 4887 N N . ALA A 1 638 ? 24.938 -12.125 12.906 1 27.09 638 ALA A N 1
ATOM 4888 C CA . ALA A 1 638 ? 24.141 -11.984 14.133 1 27.09 638 ALA A CA 1
ATOM 4889 C C . ALA A 1 638 ? 25 -12.258 15.367 1 27.09 638 ALA A C 1
ATOM 4891 O O . ALA A 1 638 ? 25.766 -13.219 15.398 1 27.09 638 ALA A O 1
ATOM 4892 N N . PRO A 1 639 ? 25.266 -11.375 16.297 1 24.36 639 PRO A N 1
ATOM 4893 C CA . PRO A 1 639 ? 25.984 -11.766 17.516 1 24.36 639 PRO A CA 1
ATOM 4894 C C . PRO A 1 639 ? 25.484 -13.086 18.094 1 24.36 639 PRO A C 1
ATOM 4896 O O . PRO A 1 639 ? 24.328 -13.461 17.875 1 24.36 639 PRO A O 1
ATOM 4899 N N . THR A 1 640 ? 26.328 -14.172 18.141 1 20.94 640 THR A N 1
ATOM 4900 C CA . THR A 1 640 ? 26.062 -15.328 18.984 1 20.94 640 THR A CA 1
ATOM 4901 C C . THR A 1 640 ? 25.469 -14.891 20.328 1 20.94 640 THR A C 1
ATOM 4903 O O . THR A 1 640 ? 25.953 -13.961 20.953 1 20.94 640 THR A O 1
ATOM 4906 N N . PRO A 1 641 ? 24.25 -15.438 20.688 1 22.86 641 PRO A N 1
ATOM 4907 C CA . PRO A 1 641 ? 23.984 -15.203 22.109 1 22.86 641 PRO A CA 1
ATOM 4908 C C . PRO A 1 641 ? 25.172 -15.578 23 1 22.86 641 PRO A C 1
ATOM 4910 O O . PRO A 1 641 ? 25.938 -16.5 22.672 1 22.86 641 PRO A O 1
ATOM 4913 N N . MET B 1 1 ? 14.648 21.812 15.43 1 20.36 1 MET B N 1
ATOM 4914 C CA . MET B 1 1 ? 15.422 22.766 14.641 1 20.36 1 MET B CA 1
ATOM 4915 C C . MET B 1 1 ? 14.867 24.172 14.781 1 20.36 1 MET B C 1
ATOM 4917 O O . MET B 1 1 ? 15.625 25.141 14.82 1 20.36 1 MET B O 1
ATOM 4921 N N . THR B 1 2 ? 13.484 24.188 14.742 1 26.17 2 THR B N 1
ATOM 4922 C CA . THR B 1 2 ? 12.938 25.547 14.617 1 26.17 2 THR B CA 1
ATOM 4923 C C . THR B 1 2 ? 12.75 26.172 15.992 1 26.17 2 THR B C 1
ATOM 4925 O O . THR B 1 2 ? 12.164 27.25 16.109 1 26.17 2 THR B O 1
ATOM 4928 N N . ALA B 1 3 ? 13.242 25.656 17.109 1 23.48 3 ALA B N 1
ATOM 4929 C CA . ALA B 1 3 ? 12.594 26.203 18.297 1 23.48 3 ALA B CA 1
ATOM 4930 C C . ALA B 1 3 ? 13.086 27.609 18.594 1 23.48 3 ALA B C 1
ATOM 4932 O O . ALA B 1 3 ? 12.719 28.203 19.609 1 23.48 3 ALA B O 1
ATOM 4933 N N . PHE B 1 4 ? 14.383 27.984 18.234 1 24.16 4 PHE B N 1
ATOM 4934 C CA . PHE B 1 4 ? 14.719 29.141 19.047 1 24.16 4 PHE B CA 1
ATOM 4935 C C . PHE B 1 4 ? 13.93 30.359 18.594 1 24.16 4 PHE B C 1
ATOM 4937 O O . PHE B 1 4 ? 13.273 30.328 17.562 1 24.16 4 PHE B O 1
ATOM 4944 N N . GLY B 1 5 ? 14.719 31.641 18.5 1 20.64 5 GLY B N 1
ATOM 4945 C CA . GLY B 1 5 ? 14.297 33 18.719 1 20.64 5 GLY B CA 1
ATOM 4946 C C . GLY B 1 5 ? 13.305 33.5 17.688 1 20.64 5 GLY B C 1
ATOM 4947 O O . GLY B 1 5 ? 13.148 32.906 16.625 1 20.64 5 GLY B O 1
ATOM 4948 N N . LYS B 1 6 ? 12.758 34.906 17.906 1 26.3 6 LYS B N 1
ATOM 4949 C CA . LYS B 1 6 ? 11.555 35.688 17.609 1 26.3 6 LYS B CA 1
ATOM 4950 C C . LYS B 1 6 ? 11.555 36.156 16.156 1 26.3 6 LYS B C 1
ATOM 4952 O O . LYS B 1 6 ? 10.703 36.938 15.758 1 26.3 6 LYS B O 1
ATOM 4957 N N . GLY B 1 7 ? 12.578 35.906 15.219 1 19.64 7 GLY B N 1
ATOM 4958 C CA . GLY B 1 7 ? 12.539 37.031 14.297 1 19.64 7 GLY B CA 1
ATOM 4959 C C . GLY B 1 7 ? 11.25 37.094 13.508 1 19.64 7 GLY B C 1
ATOM 4960 O O . GLY B 1 7 ? 10.508 36.125 13.414 1 19.64 7 GLY B O 1
ATOM 4961 N N . ARG B 1 8 ? 10.82 38.406 13.031 1 24.28 8 ARG B N 1
ATOM 4962 C CA . ARG B 1 8 ? 9.703 39.125 12.422 1 24.28 8 ARG B CA 1
ATOM 4963 C C . ARG B 1 8 ? 9.258 38.438 11.133 1 24.28 8 ARG B C 1
ATOM 4965 O O . ARG B 1 8 ? 10.016 37.688 10.531 1 24.28 8 ARG B O 1
ATOM 4972 N N . GLY B 1 9 ? 7.98 38.688 10.695 1 20.25 9 GLY B N 1
ATOM 4973 C CA . GLY B 1 9 ? 6.867 38.25 9.875 1 20.25 9 GLY B CA 1
ATOM 4974 C C . GLY B 1 9 ? 7.113 38.406 8.391 1 20.25 9 GLY B C 1
ATOM 4975 O O . GLY B 1 9 ? 6.18 38.344 7.59 1 20.25 9 GLY B O 1
ATOM 4976 N N . CYS B 1 10 ? 8.406 38.594 7.824 1 19.11 10 CYS B N 1
ATOM 4977 C CA . CYS B 1 10 ? 8.367 39.188 6.5 1 19.11 10 CYS B CA 1
ATOM 4978 C C . CYS B 1 10 ? 7.758 38.25 5.477 1 19.11 10 CYS B C 1
ATOM 4980 O O . CYS B 1 10 ? 8.367 37.219 5.129 1 19.11 10 CYS B O 1
ATOM 4982 N N . LEU B 1 11 ? 6.496 38.031 5.504 1 20.41 11 LEU B N 1
ATOM 4983 C CA . LEU B 1 11 ? 5.711 37.25 4.562 1 20.41 11 LEU B CA 1
ATOM 4984 C C . LEU B 1 11 ? 5.871 37.781 3.143 1 20.41 11 LEU B C 1
ATOM 4986 O O . LEU B 1 11 ? 5.238 38.75 2.77 1 20.41 11 LEU B O 1
ATOM 4990 N N . THR B 1 12 ? 7.121 38.062 2.684 1 20.05 12 THR B N 1
ATOM 4991 C CA . THR B 1 12 ? 7.281 38.812 1.439 1 20.05 12 THR B CA 1
ATOM 4992 C C . THR B 1 12 ? 6.539 38.125 0.297 1 20.05 12 THR B C 1
ATOM 4994 O O . THR B 1 12 ? 6.27 36.906 0.362 1 20.05 12 THR B O 1
ATOM 4997 N N . ALA B 1 13 ? 5.992 38.969 -0.695 1 22.09 13 ALA B N 1
ATOM 4998 C CA . ALA B 1 13 ? 5.16 39.125 -1.884 1 22.09 13 ALA B CA 1
ATOM 4999 C C . ALA B 1 13 ? 5.66 38.25 -3.031 1 22.09 13 ALA B C 1
ATOM 5001 O O . ALA B 1 13 ? 6.867 38.031 -3.166 1 22.09 13 ALA B O 1
ATOM 5002 N N . VAL B 1 14 ? 4.844 37.406 -3.379 1 20.92 14 VAL B N 1
ATOM 5003 C CA . VAL B 1 14 ? 4.938 36.438 -4.469 1 20.92 14 VAL B CA 1
ATOM 5004 C C . VAL B 1 14 ? 5.371 37.156 -5.75 1 20.92 14 VAL B C 1
ATOM 5006 O O . VAL B 1 14 ? 4.727 38.125 -6.191 1 20.92 14 VAL B O 1
ATOM 5009 N N . PRO B 1 15 ? 6.676 37.25 -6.02 1 20.44 15 PRO B N 1
ATOM 5010 C CA . PRO B 1 15 ? 7.23 38.094 -7.098 1 20.44 15 PRO B CA 1
ATOM 5011 C C . PRO B 1 15 ? 6.559 37.812 -8.445 1 20.44 15 PRO B C 1
ATOM 5013 O O . PRO B 1 15 ? 6.148 36.688 -8.727 1 20.44 15 PRO B O 1
ATOM 5016 N N . ARG B 1 16 ? 5.816 38.875 -8.914 1 23.78 16 ARG B N 1
ATOM 5017 C CA . ARG B 1 16 ? 5.109 38.938 -10.195 1 23.78 16 ARG B CA 1
ATOM 5018 C C . ARG B 1 16 ? 6.012 38.5 -11.344 1 23.78 16 ARG B C 1
ATOM 5020 O O . ARG B 1 16 ? 7.207 38.812 -11.352 1 23.78 16 ARG B O 1
ATOM 5027 N N . PRO B 1 17 ? 5.691 37.469 -11.961 1 23.05 17 PRO B N 1
ATOM 5028 C CA . PRO B 1 17 ? 6.48 36.906 -13.055 1 23.05 17 PRO B CA 1
ATOM 5029 C C . PRO B 1 17 ? 6.988 37.969 -14.031 1 23.05 17 PRO B C 1
ATOM 5031 O O . PRO B 1 17 ? 6.285 38.938 -14.297 1 23.05 17 PRO B O 1
ATOM 5034 N N . PRO B 1 18 ? 8.289 38.344 -13.93 1 22.75 18 PRO B N 1
ATOM 5035 C CA . PRO B 1 18 ? 8.828 39.531 -14.641 1 22.75 18 PRO B CA 1
ATOM 5036 C C . PRO B 1 18 ? 8.367 39.594 -16.094 1 22.75 18 PRO B C 1
ATOM 5038 O O . PRO B 1 18 ? 8.047 38.562 -16.688 1 22.75 18 PRO B O 1
ATOM 5041 N N . PRO B 1 19 ? 7.723 40.656 -16.438 1 24.23 19 PRO B N 1
ATOM 5042 C CA . PRO B 1 19 ? 7.109 40.875 -17.75 1 24.23 19 PRO B CA 1
ATOM 5043 C C . PRO B 1 19 ? 8.031 40.5 -18.906 1 24.23 19 PRO B C 1
ATOM 5045 O O . PRO B 1 19 ? 9.25 40.438 -18.734 1 24.23 19 PRO B O 1
ATOM 5048 N N . PRO B 1 20 ? 7.566 39.906 -19.875 1 23.33 20 PRO B N 1
ATOM 5049 C CA . PRO B 1 20 ? 8.211 39.312 -21.062 1 23.33 20 PRO B CA 1
ATOM 5050 C C . PRO B 1 20 ? 9.305 40.219 -21.641 1 23.33 20 PRO B C 1
ATOM 5052 O O . PRO B 1 20 ? 9.195 41.438 -21.594 1 23.33 20 PRO B O 1
ATOM 5055 N N . PRO B 1 21 ? 10.586 39.781 -21.422 1 21.91 21 PRO B N 1
ATOM 5056 C CA . PRO B 1 21 ? 11.758 40.625 -21.703 1 21.91 21 PRO B CA 1
ATOM 5057 C C . PRO B 1 21 ? 11.656 41.344 -23.047 1 21.91 21 PRO B C 1
ATOM 5059 O O . PRO B 1 21 ? 11.023 40.812 -23.969 1 21.91 21 PRO B O 1
ATOM 5062 N N . PRO B 1 22 ? 11.625 42.656 -22.953 1 22.19 22 PRO B N 1
ATOM 5063 C CA . PRO B 1 22 ? 11.383 43.438 -24.141 1 22.19 22 PRO B CA 1
ATOM 5064 C C . PRO B 1 22 ? 12.367 43.156 -25.266 1 22.19 22 PRO B C 1
ATOM 5066 O O . PRO B 1 22 ? 13.43 42.562 -25.031 1 22.19 22 PRO B O 1
ATOM 5069 N N . PRO B 1 23 ? 12.047 43.344 -26.422 1 22.56 23 PRO B N 1
ATOM 5070 C CA . PRO B 1 23 ? 12.602 43.031 -27.75 1 22.56 23 PRO B CA 1
ATOM 5071 C C . PRO B 1 23 ? 14.023 43.562 -27.922 1 22.56 23 PRO B C 1
ATOM 5073 O O . PRO B 1 23 ? 14.359 44.625 -27.422 1 22.56 23 PRO B O 1
ATOM 5076 N N . PRO B 1 24 ? 15 42.594 -27.828 1 20.12 24 PRO B N 1
ATOM 5077 C CA . PRO B 1 24 ? 16.438 42.906 -27.875 1 20.12 24 PRO B CA 1
ATOM 5078 C C . PRO B 1 24 ? 16.781 43.938 -28.953 1 20.12 24 PRO B C 1
ATOM 5080 O O . PRO B 1 24 ? 16.375 43.781 -30.109 1 20.12 24 PRO B O 1
ATOM 5083 N N . SER B 1 25 ? 16.953 45.219 -28.516 1 18.44 25 SER B N 1
ATOM 5084 C CA . SER B 1 25 ? 17.328 46.281 -29.406 1 18.44 25 SER B CA 1
ATOM 5085 C C . SER B 1 25 ? 18.688 46.062 -30.047 1 18.44 25 SER B C 1
ATOM 5087 O O . SER B 1 25 ? 19.484 45.281 -29.531 1 18.44 25 SER B O 1
ATOM 5089 N N . SER B 1 26 ? 19.062 46.781 -31.125 1 18.75 26 SER B N 1
ATOM 5090 C CA . SER B 1 26 ? 19.875 46.844 -32.344 1 18.75 26 SER B CA 1
ATOM 5091 C C . SER B 1 26 ? 21.297 47.281 -32.031 1 18.75 26 SER B C 1
ATOM 5093 O O . SER B 1 26 ? 22.078 47.594 -32.938 1 18.75 26 SER B O 1
ATOM 5095 N N . PRO B 1 27 ? 21.984 46.531 -31.016 1 18.06 27 PRO B N 1
ATOM 5096 C CA . PRO B 1 27 ? 23.156 47.344 -30.641 1 18.06 27 PRO B CA 1
ATOM 5097 C C . PRO B 1 27 ? 24.125 47.531 -31.797 1 18.06 27 PRO B C 1
ATOM 5099 O O . PRO B 1 27 ? 24.188 46.719 -32.719 1 18.06 27 PRO B O 1
ATOM 5102 N N . SER B 1 28 ? 24.641 48.844 -31.922 1 17.27 28 SER B N 1
ATOM 5103 C CA . SER B 1 28 ? 25.516 49.562 -32.812 1 17.27 28 SER B CA 1
ATOM 5104 C C . SER B 1 28 ? 26.969 49.156 -32.656 1 17.27 28 SER B C 1
ATOM 5106 O O . SER B 1 28 ? 27.344 48.594 -31.625 1 17.27 28 SER B O 1
ATOM 5108 N N . ASN B 1 29 ? 28.016 49.438 -33.625 1 16.31 29 ASN B N 1
ATOM 5109 C CA . ASN B 1 29 ? 29.203 49 -34.344 1 16.31 29 ASN B CA 1
ATOM 5110 C C . ASN B 1 29 ? 30.484 49.375 -33.625 1 16.31 29 ASN B C 1
ATOM 5112 O O . ASN B 1 29 ? 31.547 48.844 -33.906 1 16.31 29 ASN B O 1
ATOM 5116 N N . SER B 1 30 ? 30.578 50.375 -32.594 1 15.27 30 SER B N 1
ATOM 5117 C CA . SER B 1 30 ? 31.734 51.188 -32.938 1 15.27 30 SER B CA 1
ATOM 5118 C C . SER B 1 30 ? 33.031 50.531 -32.5 1 15.27 30 SER B C 1
ATOM 5120 O O . SER B 1 30 ? 33.031 49.625 -31.641 1 15.27 30 SER B O 1
ATOM 5122 N N . ARG B 1 31 ? 34.344 51.125 -32.938 1 16.73 31 ARG B N 1
ATOM 5123 C CA . ARG B 1 31 ? 35.656 50.906 -33.531 1 16.73 31 ARG B CA 1
ATOM 5124 C C . ARG B 1 31 ? 36.719 50.781 -32.469 1 16.73 31 ARG B C 1
ATOM 5126 O O . ARG B 1 31 ? 37.688 50.031 -32.625 1 16.73 31 ARG B O 1
ATOM 5133 N N . ALA B 1 32 ? 36.812 51.562 -31.203 1 15.41 32 ALA B N 1
ATOM 5134 C CA . ALA B 1 32 ? 38.031 52.375 -31.219 1 15.41 32 ALA B CA 1
ATOM 5135 C C . ALA B 1 32 ? 39.219 51.625 -30.688 1 15.41 32 ALA B C 1
ATOM 5137 O O . ALA B 1 32 ? 40.281 51.594 -31.312 1 15.41 32 ALA B O 1
ATOM 5138 N N . ALA B 1 33 ? 39.469 51.406 -29.297 1 16.36 33 ALA B N 1
ATOM 5139 C CA . ALA B 1 33 ? 40.594 52.094 -28.656 1 16.36 33 ALA B CA 1
ATOM 5140 C C . ALA B 1 33 ? 41.812 51.219 -28.547 1 16.36 33 ALA B C 1
ATOM 5142 O O . ALA B 1 33 ? 41.719 50.062 -28.125 1 16.36 33 ALA B O 1
ATOM 5143 N N . ARG B 1 34 ? 43 51.594 -29.109 1 18.16 34 ARG B N 1
ATOM 5144 C CA . ARG B 1 34 ? 44.312 51.031 -29.484 1 18.16 34 ARG B CA 1
ATOM 5145 C C . ARG B 1 34 ? 45.188 50.844 -28.25 1 18.16 34 ARG B C 1
ATOM 5147 O O . ARG B 1 34 ? 45.188 51.688 -27.344 1 18.16 34 ARG B O 1
ATOM 5154 N N . GLY B 1 35 ? 45.625 49.656 -27.922 1 17.12 35 GLY B N 1
ATOM 5155 C CA . GLY B 1 35 ? 46.312 48.969 -26.859 1 17.12 35 GLY B CA 1
ATOM 5156 C C . GLY B 1 35 ? 47.75 49.438 -26.672 1 17.12 35 GLY B C 1
ATOM 5157 O O . GLY B 1 35 ? 48.531 49.406 -27.625 1 17.12 35 GLY B O 1
ATOM 5158 N N . ARG B 1 36 ? 47.906 50.469 -25.859 1 16.98 36 ARG B N 1
ATOM 5159 C CA . ARG B 1 36 ? 49.094 51.25 -25.5 1 16.98 36 ARG B CA 1
ATOM 5160 C C . ARG B 1 36 ? 50.156 50.375 -24.828 1 16.98 36 ARG B C 1
ATOM 5162 O O . ARG B 1 36 ? 49.844 49.688 -23.844 1 16.98 36 ARG B O 1
ATOM 5169 N N . GLY B 1 37 ? 51.188 49.875 -25.453 1 16.8 37 GLY B N 1
ATOM 5170 C CA . GLY B 1 37 ? 52.156 48.844 -25.141 1 16.8 37 GLY B CA 1
ATOM 5171 C C . GLY B 1 37 ? 53.219 49.344 -24.156 1 16.8 37 GLY B C 1
ATOM 5172 O O . GLY B 1 37 ? 54.219 48.656 -23.938 1 16.8 37 GLY B O 1
ATOM 5173 N N . ARG B 1 38 ? 52.906 50.25 -23.188 1 15.8 38 ARG B N 1
ATOM 5174 C CA . ARG B 1 38 ? 54.094 51 -22.734 1 15.8 38 ARG B CA 1
ATOM 5175 C C . ARG B 1 38 ? 55.031 50.094 -21.938 1 15.8 38 ARG B C 1
ATOM 5177 O O . ARG B 1 38 ? 54.562 49.25 -21.172 1 15.8 38 ARG B O 1
ATOM 5184 N N . ARG B 1 39 ? 56.375 50.094 -22.234 1 17.38 39 ARG B N 1
ATOM 5185 C CA . ARG B 1 39 ? 57.594 49.344 -22.109 1 17.38 39 ARG B CA 1
ATOM 5186 C C . ARG B 1 39 ? 58.25 49.594 -20.75 1 17.38 39 ARG B C 1
ATOM 5188 O O . ARG B 1 39 ? 59.344 49.094 -20.469 1 17.38 39 ARG B O 1
ATOM 5195 N N . PRO B 1 40 ? 57.438 49.562 -19.578 1 16.17 40 PRO B N 1
ATOM 5196 C CA . PRO B 1 40 ? 58.125 50.281 -18.5 1 16.17 40 PRO B CA 1
ATOM 5197 C C . PRO B 1 40 ? 59.469 49.594 -18.125 1 16.17 40 PRO B C 1
ATOM 5199 O O . PRO B 1 40 ? 59.625 48.406 -18.344 1 16.17 40 PRO B O 1
ATOM 5202 N N . ARG B 1 41 ? 60.562 50.344 -17.875 1 17.03 41 ARG B N 1
ATOM 5203 C CA . ARG B 1 41 ? 62 50.469 -17.672 1 17.03 41 ARG B CA 1
ATOM 5204 C C . ARG B 1 41 ? 62.406 49.875 -16.328 1 17.03 41 ARG B C 1
ATOM 5206 O O . ARG B 1 41 ? 61.75 50.094 -15.32 1 17.03 41 ARG B O 1
ATOM 5213 N N . ARG B 1 42 ? 63.375 48.844 -16.281 1 16.84 42 ARG B N 1
ATOM 5214 C CA . ARG B 1 42 ? 63.906 47.75 -15.445 1 16.84 42 ARG B CA 1
ATOM 5215 C C . ARG B 1 42 ? 64.75 48.312 -14.32 1 16.84 42 ARG B C 1
ATOM 5217 O O . ARG B 1 42 ? 65.375 47.562 -13.57 1 16.84 42 ARG B O 1
ATOM 5224 N N . ARG B 1 43 ? 64.625 49.625 -13.898 1 17.78 43 ARG B N 1
ATOM 5225 C CA . ARG B 1 43 ? 65.875 50.031 -13.312 1 17.78 43 ARG B CA 1
ATOM 5226 C C . ARG B 1 43 ? 66.188 49.25 -12.047 1 17.78 43 ARG B C 1
ATOM 5228 O O . ARG B 1 43 ? 65.25 48.906 -11.281 1 17.78 43 ARG B O 1
ATOM 5235 N N . ILE B 1 44 ? 67.375 48.688 -11.93 1 17.86 44 ILE B N 1
ATOM 5236 C CA . ILE B 1 44 ? 68.188 47.625 -11.289 1 17.86 44 ILE B CA 1
ATOM 5237 C C . ILE B 1 44 ? 68.5 48 -9.844 1 17.86 44 ILE B C 1
ATOM 5239 O O . ILE B 1 44 ? 68.938 47.188 -9.07 1 17.86 44 ILE B O 1
ATOM 5243 N N . GLY B 1 45 ? 68.062 49.125 -9.297 1 18.53 45 GLY B N 1
ATOM 5244 C CA . GLY B 1 45 ? 69.062 49.625 -8.352 1 18.53 45 GLY B CA 1
ATOM 5245 C C . GLY B 1 45 ? 69.125 48.812 -7.082 1 18.53 45 GLY B C 1
ATOM 5246 O O . GLY B 1 45 ? 68.125 48.188 -6.672 1 18.53 45 GLY B O 1
ATOM 5247 N N . GLY B 1 46 ? 70.312 48.344 -6.66 1 17.88 46 GLY B N 1
ATOM 5248 C CA . GLY B 1 46 ? 70.938 47.344 -5.805 1 17.88 46 GLY B CA 1
ATOM 5249 C C . GLY B 1 46 ? 70.688 47.625 -4.324 1 17.88 46 GLY B C 1
ATOM 5250 O O . GLY B 1 46 ? 71.188 46.875 -3.477 1 17.88 46 GLY B O 1
ATOM 5251 N N . ARG B 1 47 ? 69.875 48.531 -3.879 1 18.78 47 ARG B N 1
ATOM 5252 C CA . ARG B 1 47 ? 70.375 49.062 -2.611 1 18.78 47 ARG B CA 1
ATOM 5253 C C . ARG B 1 47 ? 70.188 48.062 -1.485 1 18.78 47 ARG B C 1
ATOM 5255 O O . ARG B 1 47 ? 69.312 47.188 -1.531 1 18.78 47 ARG B O 1
ATOM 5262 N N . GLY B 1 48 ? 71.188 47.906 -0.639 1 19.22 48 GLY B N 1
ATOM 5263 C CA . GLY B 1 48 ? 71.75 47.062 0.403 1 19.22 48 GLY B CA 1
ATOM 5264 C C . GLY B 1 48 ? 70.875 46.969 1.647 1 19.22 48 GLY B C 1
ATOM 5265 O O . GLY B 1 48 ? 71.312 46.406 2.662 1 19.22 48 GLY B O 1
ATOM 5266 N N . GLY B 1 49 ? 69.438 47.188 1.643 1 17.77 49 GLY B N 1
ATOM 5267 C CA . GLY B 1 49 ? 68.938 47.656 2.914 1 17.77 49 GLY B CA 1
ATOM 5268 C C . GLY B 1 49 ? 68.938 46.562 3.984 1 17.77 49 GLY B C 1
ATOM 5269 O O . GLY B 1 49 ? 69 45.375 3.676 1 17.77 49 GLY B O 1
ATOM 5270 N N . GLY B 1 50 ? 69.062 46.938 5.32 1 20.48 50 GLY B N 1
ATOM 5271 C CA . GLY B 1 50 ? 69.312 46.438 6.672 1 20.48 50 GLY B CA 1
ATOM 5272 C C . GLY B 1 50 ? 68.188 45.531 7.18 1 20.48 50 GLY B C 1
ATOM 5273 O O . GLY B 1 50 ? 67 45.719 6.852 1 20.48 50 GLY B O 1
ATOM 5274 N N . TRP B 1 51 ? 68.375 44.219 7.602 1 20.77 51 TRP B N 1
ATOM 5275 C CA . TRP B 1 51 ? 67.688 42.938 7.801 1 20.77 51 TRP B CA 1
ATOM 5276 C C . TRP B 1 51 ? 66.75 43.031 9.008 1 20.77 51 TRP B C 1
ATOM 5278 O O . TRP B 1 51 ? 67.188 43.156 10.141 1 20.77 51 TRP B O 1
ATOM 5288 N N . GLY B 1 52 ? 65.688 43.906 9.141 1 20.16 52 GLY B N 1
ATOM 5289 C CA . GLY B 1 52 ? 64.938 44.062 10.359 1 20.16 52 GLY B CA 1
ATOM 5290 C C . GLY B 1 52 ? 64.125 42.812 10.719 1 20.16 52 GLY B C 1
ATOM 5291 O O . GLY B 1 52 ? 63.344 42.312 9.898 1 20.16 52 GLY B O 1
ATOM 5292 N N . GLY B 1 53 ? 64.5 41.844 11.57 1 21.69 53 GLY B N 1
ATOM 5293 C CA . GLY B 1 53 ? 64.188 40.5 11.953 1 21.69 53 GLY B CA 1
ATOM 5294 C C . GLY B 1 53 ? 62.812 40.375 12.617 1 21.69 53 GLY B C 1
ATOM 5295 O O . GLY B 1 53 ? 62.344 39.25 12.891 1 21.69 53 GLY B O 1
ATOM 5296 N N . ALA B 1 54 ? 62.219 41.344 13.359 1 27.39 54 ALA B N 1
ATOM 5297 C CA . ALA B 1 54 ? 61.312 41.094 14.477 1 27.39 54 ALA B CA 1
ATOM 5298 C C . ALA B 1 54 ? 59.906 40.656 13.984 1 27.39 54 ALA B C 1
ATOM 5300 O O . ALA B 1 54 ? 59 40.469 14.781 1 27.39 54 ALA B O 1
ATOM 5301 N N . GLY B 1 55 ? 59.594 40.688 12.727 1 29.11 55 GLY B N 1
ATOM 5302 C CA . GLY B 1 55 ? 58.219 40.719 12.258 1 29.11 55 GLY B CA 1
ATOM 5303 C C . GLY B 1 55 ? 57.594 39.344 12.242 1 29.11 55 GLY B C 1
ATOM 5304 O O . GLY B 1 55 ? 56.438 39.188 11.828 1 29.11 55 GLY B O 1
ATOM 5305 N N . GLY B 1 56 ? 58.281 38.312 12.469 1 32.62 56 GLY B N 1
ATOM 5306 C CA . GLY B 1 56 ? 57.781 36.969 12.141 1 32.62 56 GLY B CA 1
ATOM 5307 C C . GLY B 1 56 ? 56.844 36.406 13.195 1 32.62 56 GLY B C 1
ATOM 5308 O O . GLY B 1 56 ? 56.062 35.5 12.914 1 32.62 56 GLY B O 1
ATOM 5309 N N . TRP B 1 57 ? 57.094 36.781 14.516 1 36.94 57 TRP B N 1
ATOM 5310 C CA . TRP B 1 57 ? 56.469 36.031 15.617 1 36.94 57 TRP B CA 1
ATOM 5311 C C . TRP B 1 57 ? 55 36.406 15.758 1 36.94 57 TRP B C 1
ATOM 5313 O O . TRP B 1 57 ? 54.156 35.594 16.156 1 36.94 57 TRP B O 1
ATOM 5323 N N . ARG B 1 58 ? 54.562 37.594 15.398 1 41.38 58 ARG B N 1
ATOM 5324 C CA . ARG B 1 58 ? 53.219 38.062 15.602 1 41.38 58 ARG B CA 1
ATOM 5325 C C . ARG B 1 58 ? 52.25 37.375 14.648 1 41.38 58 ARG B C 1
ATOM 5327 O O . ARG B 1 58 ? 51.062 37.188 14.961 1 41.38 58 ARG B O 1
ATOM 5334 N N . HIS B 1 59 ? 52.719 36.875 13.562 1 42.97 59 HIS B N 1
ATOM 5335 C CA . HIS B 1 59 ? 51.812 36.281 12.586 1 42.97 59 HIS B CA 1
ATOM 5336 C C . HIS B 1 59 ? 51.406 34.875 13.016 1 42.97 59 HIS B C 1
ATOM 5338 O O . HIS B 1 59 ? 50.219 34.5 12.883 1 42.97 59 HIS B O 1
ATOM 5344 N N . ARG B 1 60 ? 52.219 34.125 13.758 1 46.38 60 ARG B N 1
ATOM 5345 C CA . ARG B 1 60 ? 51.875 32.75 14.156 1 46.38 60 ARG B CA 1
ATOM 5346 C C . ARG B 1 60 ? 50.906 32.75 15.336 1 46.38 60 ARG B C 1
ATOM 5348 O O . ARG B 1 60 ? 50.031 31.906 15.406 1 46.38 60 ARG B O 1
ATOM 5355 N N . ARG B 1 61 ? 51.125 33.719 16.25 1 45.72 61 ARG B N 1
ATOM 5356 C CA . ARG B 1 61 ? 50.219 33.75 17.391 1 45.72 61 ARG B CA 1
ATOM 5357 C C . ARG B 1 61 ? 48.812 34.062 16.953 1 45.72 61 ARG B C 1
ATOM 5359 O O . ARG B 1 61 ? 47.844 33.5 17.469 1 45.72 61 ARG B O 1
ATOM 5366 N N . ARG B 1 62 ? 48.656 34.875 15.945 1 48.28 62 ARG B N 1
ATOM 5367 C CA . ARG B 1 62 ? 47.344 35.188 15.461 1 48.28 62 ARG B CA 1
ATOM 5368 C C . ARG B 1 62 ? 46.688 34 14.742 1 48.28 62 ARG B C 1
ATOM 5370 O O . ARG B 1 62 ? 45.469 33.812 14.797 1 48.28 62 ARG B O 1
ATOM 5377 N N . GLU B 1 63 ? 47.562 33.188 14.219 1 48.5 63 GLU B N 1
ATOM 5378 C CA . GLU B 1 63 ? 47.062 31.969 13.57 1 48.5 63 GLU B CA 1
ATOM 5379 C C . GLU B 1 63 ? 46.594 30.953 14.602 1 48.5 63 GLU B C 1
ATOM 5381 O O . GLU B 1 63 ? 45.562 30.297 14.422 1 48.5 63 GLU B O 1
ATOM 5386 N N . ILE B 1 64 ? 47.344 30.906 15.758 1 47.97 64 ILE B N 1
ATOM 5387 C CA . ILE B 1 64 ? 46.969 29.969 16.812 1 47.97 64 ILE B CA 1
ATOM 5388 C C . ILE B 1 64 ? 45.719 30.469 17.531 1 47.97 64 ILE B C 1
ATOM 5390 O O . ILE B 1 64 ? 44.812 29.688 17.828 1 47.97 64 ILE B O 1
ATOM 5394 N N . GLU B 1 65 ? 45.656 31.719 17.766 1 48.38 65 GLU B N 1
ATOM 5395 C CA . GLU B 1 65 ? 44.469 32.25 18.422 1 48.38 65 GLU B CA 1
ATOM 5396 C C . GLU B 1 65 ? 43.25 32.156 17.516 1 48.38 65 GLU B C 1
ATOM 5398 O O . GLU B 1 65 ? 42.156 31.844 17.984 1 48.38 65 GLU B O 1
ATOM 5403 N N . ALA B 1 66 ? 43.406 32.312 16.312 1 47.59 66 ALA B N 1
ATOM 5404 C CA . ALA B 1 66 ? 42.312 32.188 15.344 1 47.59 66 ALA B CA 1
ATOM 5405 C C . ALA B 1 66 ? 41.906 30.719 15.18 1 47.59 66 ALA B C 1
ATOM 5407 O O . ALA B 1 66 ? 40.688 30.422 15.062 1 47.59 66 ALA B O 1
ATOM 5408 N N . ALA B 1 67 ? 42.844 29.828 15.328 1 48.59 67 ALA B N 1
ATOM 5409 C CA . ALA B 1 67 ? 42.5 28.406 15.375 1 48.59 67 ALA B CA 1
ATOM 5410 C C . ALA B 1 67 ? 41.719 28.078 16.641 1 48.59 67 ALA B C 1
ATOM 5412 O O . ALA B 1 67 ? 40.781 27.266 16.609 1 48.59 67 ALA B O 1
ATOM 5413 N N . GLY B 1 68 ? 42.156 28.75 17.703 1 43.03 68 GLY B N 1
ATOM 5414 C CA . GLY B 1 68 ? 41.406 28.562 18.953 1 43.03 68 GLY B CA 1
ATOM 5415 C C . GLY B 1 68 ? 40 29.078 18.875 1 43.03 68 GLY B C 1
ATOM 5416 O O . GLY B 1 68 ? 39.062 28.406 19.359 1 43.03 68 GLY B O 1
ATOM 5417 N N . ARG B 1 69 ? 39.812 30.156 18.359 1 48.94 69 ARG B N 1
ATOM 5418 C CA . ARG B 1 69 ? 38.5 30.719 18.25 1 48.94 69 ARG B CA 1
ATOM 5419 C C . ARG B 1 69 ? 37.656 29.953 17.234 1 48.94 69 ARG B C 1
ATOM 5421 O O . ARG B 1 69 ? 36.438 29.812 17.406 1 48.94 69 ARG B O 1
ATOM 5428 N N . ARG B 1 70 ? 38.375 29.5 16.234 1 45.03 70 ARG B N 1
ATOM 5429 C CA . ARG B 1 70 ? 37.719 28.672 15.227 1 45.03 70 ARG B CA 1
ATOM 5430 C C . ARG B 1 70 ? 37.219 27.375 15.836 1 45.03 70 ARG B C 1
ATOM 5432 O O . ARG B 1 70 ? 36.094 26.953 15.539 1 45.03 70 ARG B O 1
ATOM 5439 N N . GLN B 1 71 ? 38.062 26.828 16.641 1 41.59 71 GLN B N 1
ATOM 5440 C CA . GLN B 1 71 ? 37.656 25.656 17.406 1 41.59 71 GLN B CA 1
ATOM 5441 C C . GLN B 1 71 ? 36.5 26 18.375 1 41.59 71 GLN B C 1
ATOM 5443 O O . GLN B 1 71 ? 35.594 25.203 18.562 1 41.59 71 GLN B O 1
ATOM 5448 N N . GLN B 1 72 ? 36.531 27.219 18.781 1 40.69 72 GLN B N 1
ATOM 5449 C CA . GLN B 1 72 ? 35.469 27.625 19.703 1 40.69 72 GLN B CA 1
ATOM 5450 C C . GLN B 1 72 ? 34.156 27.797 18.984 1 40.69 72 GLN B C 1
ATOM 5452 O O . GLN B 1 72 ? 33.125 27.359 19.469 1 40.69 72 G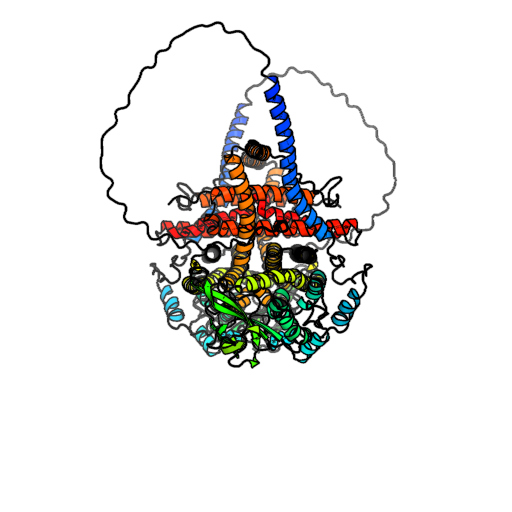LN B O 1
ATOM 5457 N N . GLN B 1 73 ? 34.125 28.406 17.906 1 40.84 73 GLN B N 1
ATOM 5458 C CA . GLN B 1 73 ? 32.875 28.672 17.188 1 40.84 73 GLN B CA 1
ATOM 5459 C C . GLN B 1 73 ? 32.312 27.391 16.562 1 40.84 73 GLN B C 1
ATOM 5461 O O . GLN B 1 73 ? 31.109 27.172 16.547 1 40.84 73 GLN B O 1
ATOM 5466 N N . GLN B 1 74 ? 33.188 26.703 15.859 1 41.09 74 GLN B N 1
ATOM 5467 C CA . GLN B 1 74 ? 32.781 25.359 15.453 1 41.09 74 GLN B CA 1
ATOM 5468 C C . GLN B 1 74 ? 32.219 24.578 16.641 1 41.09 74 GLN B C 1
ATOM 5470 O O . GLN B 1 74 ? 31.188 23.891 16.5 1 41.09 74 GLN B O 1
ATOM 5475 N N . GLN B 1 75 ? 32.812 24.797 17.656 1 40.78 75 GLN B N 1
ATOM 5476 C CA . GLN B 1 75 ? 32.344 24.203 18.891 1 40.78 75 GLN B CA 1
ATOM 5477 C C . GLN B 1 75 ? 30.984 24.797 19.297 1 40.78 75 GLN B C 1
ATOM 5479 O O . GLN B 1 75 ? 30.125 24.078 19.828 1 40.78 75 GLN B O 1
ATOM 5484 N N . GLU B 1 76 ? 30.797 25.953 18.797 1 43.59 76 GLU B N 1
ATOM 5485 C CA . GLU B 1 76 ? 29.531 26.578 19.172 1 43.59 76 GLU B CA 1
ATOM 5486 C C . GLU B 1 76 ? 28.406 26.094 18.281 1 43.59 76 GLU B C 1
ATOM 5488 O O . GLU B 1 76 ? 27.297 25.844 18.75 1 43.59 76 GLU B O 1
ATOM 5493 N N . ARG B 1 77 ? 28.641 26.125 17.016 1 45.16 77 ARG B N 1
ATOM 5494 C CA . ARG B 1 77 ? 27.625 25.594 16.094 1 45.16 77 ARG B CA 1
ATOM 5495 C C . ARG B 1 77 ? 27.328 24.141 16.406 1 45.16 77 ARG B C 1
ATOM 5497 O O . ARG B 1 77 ? 26.172 23.719 16.438 1 45.16 77 ARG B O 1
ATOM 5504 N N . LEU B 1 78 ? 28.406 23.453 16.391 1 44.19 78 LEU B N 1
ATOM 5505 C CA . LEU B 1 78 ? 28.25 22.094 16.859 1 44.19 78 LEU B CA 1
ATOM 5506 C C . LEU B 1 78 ? 27.562 22.062 18.219 1 44.19 78 LEU B C 1
ATOM 5508 O O . LEU B 1 78 ? 26.734 21.172 18.484 1 44.19 78 LEU B O 1
ATOM 5512 N N . ARG B 1 79 ? 27.797 23.172 18.875 1 45.03 79 ARG B N 1
ATOM 5513 C CA . ARG B 1 79 ? 27.172 23.297 20.188 1 45.03 79 ARG B CA 1
ATOM 5514 C C . ARG B 1 79 ? 25.672 23.594 20.047 1 45.03 79 ARG B C 1
ATOM 5516 O O . ARG B 1 79 ? 24.859 23.047 20.781 1 45.03 79 ARG B O 1
ATOM 5523 N N . GLY B 1 80 ? 25.438 24.375 18.938 1 44.34 80 GLY B N 1
ATOM 5524 C CA . GLY B 1 80 ? 24.031 24.672 18.75 1 44.34 80 GLY B CA 1
ATOM 5525 C C . GLY B 1 80 ? 23.234 23.469 18.266 1 44.34 80 GLY B C 1
ATOM 5526 O O . GLY B 1 80 ? 22.141 23.203 18.766 1 44.34 80 GLY B O 1
ATOM 5527 N N . GLN B 1 81 ? 23.688 22.906 17.188 1 46.53 81 GLN B N 1
ATOM 5528 C CA . GLN B 1 81 ? 23.078 21.656 16.75 1 46.53 81 GLN B CA 1
ATOM 5529 C C . GLN B 1 81 ? 23.031 20.641 17.891 1 46.53 81 GLN B C 1
ATOM 5531 O O . GLN B 1 81 ? 22.031 19.953 18.078 1 46.53 81 GLN B O 1
ATOM 5536 N N . HIS B 1 82 ? 24.125 20.734 18.562 1 47.06 82 HIS B N 1
ATOM 5537 C CA . HIS B 1 82 ? 24.234 19.859 19.734 1 47.06 82 HIS B CA 1
ATOM 5538 C C . HIS B 1 82 ? 23.156 20.203 20.766 1 47.06 82 HIS B C 1
ATOM 5540 O O . HIS B 1 82 ? 22.5 19.297 21.297 1 47.06 82 HIS B O 1
ATOM 5546 N N . GLU B 1 83 ? 23.031 21.453 20.875 1 48.22 83 GLU B N 1
ATOM 5547 C CA . GLU B 1 83 ? 22.109 21.844 21.938 1 48.22 83 GLU B CA 1
ATOM 5548 C C . GLU B 1 83 ? 20.672 21.469 21.594 1 48.22 83 GLU B C 1
ATOM 5550 O O . GLU B 1 83 ? 19.922 21 22.453 1 48.22 83 GLU B O 1
ATOM 5555 N N . ARG B 1 84 ? 20.422 21.609 20.375 1 54.97 84 ARG B N 1
ATOM 5556 C CA . ARG B 1 84 ? 19.062 21.297 19.969 1 54.97 84 ARG B CA 1
ATOM 5557 C C . ARG B 1 84 ? 18.812 19.797 19.969 1 54.97 84 ARG B C 1
ATOM 5559 O O . ARG B 1 84 ? 17.766 19.328 20.438 1 54.97 84 ARG B O 1
ATOM 5566 N N . LEU B 1 85 ? 19.734 19.219 19.328 1 55.06 85 LEU B N 1
ATOM 5567 C CA . LEU B 1 85 ? 19.625 17.766 19.344 1 55.06 85 LEU B CA 1
ATOM 5568 C C . LEU B 1 85 ? 19.609 17.234 20.766 1 55.06 85 LEU B C 1
ATOM 5570 O O . LEU B 1 85 ? 18.828 16.328 21.094 1 55.06 85 LEU B O 1
ATOM 5574 N N . TRP B 1 86 ? 20.484 17.906 21.531 1 50.78 86 TRP B N 1
ATOM 5575 C CA . TRP B 1 86 ? 20.547 17.562 22.938 1 50.78 86 TRP B CA 1
ATOM 5576 C C . TRP B 1 86 ? 19.219 17.812 23.625 1 50.78 86 TRP B C 1
ATOM 5578 O O . TRP B 1 86 ? 18.734 16.984 24.391 1 50.78 86 TRP B O 1
ATOM 5588 N N . ALA B 1 87 ? 18.609 18.906 23.359 1 53.28 87 ALA B N 1
ATOM 5589 C CA . ALA B 1 87 ? 17.328 19.281 23.969 1 53.28 87 ALA B CA 1
ATOM 5590 C C . ALA B 1 87 ? 16.219 18.328 23.562 1 53.28 87 ALA B C 1
ATOM 5592 O O . ALA B 1 87 ? 15.383 17.953 24.375 1 53.28 87 ALA B O 1
ATOM 5593 N N . LEU B 1 88 ? 16.312 17.938 22.344 1 54.59 88 LEU B N 1
ATOM 5594 C CA . LEU B 1 88 ? 15.305 17.016 21.844 1 54.59 88 LEU B CA 1
ATOM 5595 C C . LEU B 1 88 ? 15.445 15.648 22.516 1 54.59 88 LEU B C 1
ATOM 5597 O O . LEU B 1 88 ? 14.445 15.016 22.859 1 54.59 88 LEU B O 1
ATOM 5601 N N . LEU B 1 89 ? 16.625 15.359 22.688 1 48.38 89 LEU B N 1
ATOM 5602 C CA . LEU B 1 89 ? 16.875 14.062 23.297 1 48.38 89 LEU B CA 1
ATOM 5603 C C . LEU B 1 89 ? 16.469 14.055 24.766 1 48.38 89 LEU B C 1
ATOM 5605 O O . LEU B 1 89 ? 15.961 13.047 25.266 1 48.38 89 LEU B O 1
ATOM 5609 N N . VAL B 1 90 ? 16.578 15.211 25.359 1 47.44 90 VAL B N 1
ATOM 5610 C CA . VAL B 1 90 ? 16.203 15.336 26.766 1 47.44 90 VAL B CA 1
ATOM 5611 C C . VAL B 1 90 ? 14.688 15.344 26.906 1 47.44 90 VAL B C 1
ATOM 5613 O O . VAL B 1 90 ? 14.125 14.695 27.797 1 47.44 90 VAL B O 1
ATOM 5616 N N . LEU B 1 91 ? 14.07 16 26.031 1 46.75 91 LEU B N 1
ATOM 5617 C CA . LEU B 1 91 ? 12.617 16.141 26.078 1 46.75 91 LEU B CA 1
ATOM 5618 C C . LEU B 1 91 ? 11.938 14.805 25.781 1 46.75 91 LEU B C 1
ATOM 5620 O O . LEU B 1 91 ? 10.922 14.469 26.391 1 46.75 91 LEU B O 1
ATOM 5624 N N . GLY B 1 92 ? 12.469 14.227 24.719 1 44.41 92 GLY B N 1
ATOM 5625 C CA . GLY B 1 92 ? 11.906 12.922 24.406 1 44.41 92 GLY B CA 1
ATOM 5626 C C . GLY B 1 92 ? 11.984 11.945 25.562 1 44.41 92 GLY B C 1
ATOM 5627 O O . GLY B 1 92 ? 11.148 11.055 25.688 1 44.41 92 GLY B O 1
ATOM 5628 N N . GLY B 1 93 ? 12.977 12.109 26.266 1 39.41 93 GLY B N 1
ATOM 5629 C CA . GLY B 1 93 ? 13.133 11.281 27.453 1 39.41 93 GLY B CA 1
ATOM 5630 C C . GLY B 1 93 ? 12.125 11.602 28.531 1 39.41 93 GLY B C 1
ATOM 5631 O O . GLY B 1 93 ? 11.812 10.758 29.375 1 39.41 93 GLY B O 1
ATOM 5632 N N . GLY B 1 94 ? 11.648 12.82 28.5 1 36.91 94 GLY B N 1
ATOM 5633 C CA . GLY B 1 94 ? 10.711 13.234 29.531 1 36.91 94 GLY B CA 1
ATOM 5634 C C . GLY B 1 94 ? 9.266 12.898 29.203 1 36.91 94 GLY B C 1
ATOM 5635 O O . GLY B 1 94 ? 8.383 13.008 30.047 1 36.91 94 GLY B O 1
ATOM 5636 N N . ALA B 1 95 ? 9.117 12.758 27.906 1 40.72 95 ALA B N 1
ATOM 5637 C CA . ALA B 1 95 ? 7.723 12.484 27.562 1 40.72 95 ALA B CA 1
ATOM 5638 C C . ALA B 1 95 ? 7.266 11.141 28.109 1 40.72 95 ALA B C 1
ATOM 5640 O O . ALA B 1 95 ? 7.969 10.133 27.953 1 40.72 95 ALA B O 1
ATOM 5641 N N . LEU B 1 96 ? 6.504 11.25 29.141 1 38.19 96 LEU B N 1
ATOM 5642 C CA . LEU B 1 96 ? 5.93 10.07 29.766 1 38.19 96 LEU B CA 1
ATOM 5643 C C . LEU B 1 96 ? 5.375 9.109 28.719 1 38.19 96 LEU B C 1
ATOM 5645 O O . LEU B 1 96 ? 4.277 9.312 28.203 1 38.19 96 LEU B O 1
ATOM 5649 N N . LEU B 1 97 ? 6.328 8.648 27.906 1 42.62 97 LEU B N 1
ATOM 5650 C CA . LEU B 1 97 ? 5.879 7.551 27.062 1 42.62 97 LEU B CA 1
ATOM 5651 C C . LEU B 1 97 ? 5.301 6.418 27.891 1 42.62 97 LEU B C 1
ATOM 5653 O O . LEU B 1 97 ? 5.719 6.211 29.031 1 42.62 97 LEU B O 1
ATOM 5657 N N . PRO B 1 98 ? 4.133 6.008 27.609 1 35.62 98 PRO B N 1
ATOM 5658 C CA . PRO B 1 98 ? 3.668 4.855 28.375 1 35.62 98 PRO B CA 1
ATOM 5659 C C . PRO B 1 98 ? 4.734 3.771 28.531 1 35.62 98 PRO B C 1
ATOM 5661 O O . PRO B 1 98 ? 5.652 3.691 27.703 1 35.62 98 PRO B O 1
ATOM 5664 N N . ARG B 1 99 ? 4.977 3.355 29.688 1 32.97 99 ARG B N 1
ATOM 5665 C CA . ARG B 1 99 ? 5.887 2.234 29.891 1 32.97 99 ARG B CA 1
ATOM 5666 C C . ARG B 1 99 ? 5.859 1.275 28.719 1 32.97 99 ARG B C 1
ATOM 5668 O O . ARG B 1 99 ? 4.812 1.069 28.094 1 32.97 99 ARG B O 1
ATOM 5675 N N . PRO B 1 100 ? 7.023 1.131 28.25 1 31.44 100 PRO B N 1
ATOM 5676 C CA . PRO B 1 100 ? 7.004 0.068 27.234 1 31.44 100 PRO B CA 1
ATOM 5677 C C . PRO B 1 100 ? 6.105 -1.103 27.625 1 31.44 100 PRO B C 1
ATOM 5679 O O . PRO B 1 100 ? 6.449 -1.876 28.531 1 31.44 100 PRO B O 1
ATOM 5682 N N . SER B 1 101 ? 4.945 -0.926 28.125 1 28.11 101 SER B N 1
ATOM 5683 C CA . SER B 1 101 ? 4.203 -2.135 28.469 1 28.11 101 SER B CA 1
ATOM 5684 C C . SER B 1 101 ? 4.289 -3.174 27.359 1 28.11 101 SER B C 1
ATOM 5686 O O . SER B 1 101 ? 4.406 -2.822 26.172 1 28.11 101 SER B O 1
ATOM 5688 N N . GLY B 1 102 ? 4.836 -4.348 27.5 1 28.84 102 GLY B N 1
ATOM 5689 C CA . GLY B 1 102 ? 4.348 -5.332 26.547 1 28.84 102 GLY B CA 1
ATOM 5690 C C . GLY B 1 102 ? 3.029 -4.941 25.906 1 28.84 102 GLY B C 1
ATOM 5691 O O . GLY B 1 102 ? 2.387 -3.98 26.344 1 28.84 102 GLY B O 1
ATOM 5692 N N . LEU B 1 103 ? 2.557 -5.57 24.734 1 27.52 103 LEU B N 1
ATOM 5693 C CA . LEU B 1 103 ? 1.288 -5.168 24.141 1 27.52 103 LEU B CA 1
ATOM 5694 C C . LEU B 1 103 ? 0.361 -4.566 25.188 1 27.52 103 LEU B C 1
ATOM 5696 O O . LEU B 1 103 ? -0.269 -3.533 24.953 1 27.52 103 LEU B O 1
ATOM 5700 N N . HIS B 1 104 ? -0.401 -5.305 26.031 1 25.2 104 HIS B N 1
ATOM 5701 C CA . HIS B 1 104 ? -1.531 -4.91 26.859 1 25.2 104 HIS B CA 1
ATOM 5702 C C . HIS B 1 104 ? -1.062 -4.406 28.219 1 25.2 104 HIS B C 1
ATOM 5704 O O . HIS B 1 104 ? -1.863 -4.281 29.156 1 25.2 104 HIS B O 1
ATOM 5710 N N . ARG B 1 105 ? 0.169 -4.258 28.641 1 28.67 105 ARG B N 1
ATOM 5711 C CA . ARG B 1 105 ? 0.194 -4.18 30.094 1 28.67 105 ARG B CA 1
ATOM 5712 C C . ARG B 1 105 ? -0.211 -2.793 30.578 1 28.67 105 ARG B C 1
ATOM 5714 O O . ARG B 1 105 ? -0.073 -1.811 29.844 1 28.67 105 ARG B O 1
ATOM 5721 N N . ASP B 1 106 ? -0.527 -2.678 32.031 1 25.83 106 ASP B N 1
ATOM 5722 C CA . ASP B 1 106 ? -1.114 -1.635 32.875 1 25.83 106 ASP B CA 1
ATOM 5723 C C . ASP B 1 106 ? -0.173 -0.439 33 1 25.83 106 ASP B C 1
ATOM 5725 O O . ASP B 1 106 ? 1.044 -0.609 33.094 1 25.83 106 ASP B O 1
ATOM 5729 N N . PRO B 1 107 ? -0.469 0.691 32.75 1 28.05 107 PRO B N 1
ATOM 5730 C CA . PRO B 1 107 ? 0.31 1.916 32.938 1 28.05 107 PRO B CA 1
ATOM 5731 C C . PRO B 1 107 ? 0.869 2.037 34.375 1 28.05 107 PRO B C 1
ATOM 5733 O O . PRO B 1 107 ? 0.136 1.849 35.344 1 28.05 107 PRO B O 1
ATOM 5736 N N . ALA B 1 108 ? 2.057 1.676 34.688 1 27.95 108 ALA B N 1
ATOM 5737 C CA . ALA B 1 108 ? 2.521 1.913 36.062 1 27.95 108 ALA B CA 1
ATOM 5738 C C . ALA B 1 108 ? 2.285 3.361 36.469 1 27.95 108 ALA B C 1
ATOM 5740 O O . ALA B 1 108 ? 2.434 4.281 35.656 1 27.95 108 ALA B O 1
ATOM 5741 N N . PRO B 1 109 ? 1.694 3.686 37.781 1 27.39 109 PRO B N 1
ATOM 5742 C CA . PRO B 1 109 ? 1.325 4.973 38.375 1 27.39 109 PRO B CA 1
ATOM 5743 C C . PRO B 1 109 ? 2.527 5.887 38.594 1 27.39 109 PRO B C 1
ATOM 5745 O O . PRO B 1 109 ? 3.42 5.559 39.375 1 27.39 109 PRO B O 1
ATOM 5748 N N . ALA B 1 110 ? 3.236 6.477 37.812 1 28.47 110 ALA B N 1
ATOM 5749 C CA . ALA B 1 110 ? 4.203 7.402 38.375 1 28.47 110 ALA B CA 1
ATOM 5750 C C . ALA B 1 110 ? 3.514 8.422 39.281 1 28.47 110 ALA B C 1
ATOM 5752 O O . ALA B 1 110 ? 2.303 8.633 39.188 1 28.47 110 ALA B O 1
ATOM 5753 N N . ALA B 1 111 ? 4.277 9.312 40.188 1 28.38 111 ALA B N 1
ATOM 5754 C CA . ALA B 1 111 ? 3.941 10.148 41.344 1 28.38 111 ALA B CA 1
ATOM 5755 C C . ALA B 1 111 ? 2.852 11.156 41 1 28.38 111 ALA B C 1
ATOM 5757 O O . ALA B 1 111 ? 1.952 11.414 41.812 1 28.38 111 ALA B O 1
ATOM 5758 N N . HIS B 1 112 ? 3.332 12.227 40.375 1 26.47 112 HIS B N 1
ATOM 5759 C CA . HIS B 1 112 ? 2.354 13.312 40.312 1 26.47 112 HIS B CA 1
ATOM 5760 C C . HIS B 1 112 ? 1.082 12.859 39.594 1 26.47 112 HIS B C 1
ATOM 5762 O O . HIS B 1 112 ? 0.791 13.328 38.5 1 26.47 112 HIS B O 1
ATOM 5768 N N . GLN B 1 113 ? 0.856 11.648 39.656 1 30.75 113 GLN B N 1
ATOM 5769 C CA . GLN B 1 113 ? -0.25 10.883 39.094 1 30.75 113 GLN B CA 1
ATOM 5770 C C . GLN B 1 113 ? -1.586 11.328 39.688 1 30.75 113 GLN B C 1
ATOM 5772 O O . GLN B 1 113 ? -2.188 10.617 40.5 1 30.75 113 GLN B O 1
ATOM 5777 N N . SER B 1 114 ? -1.632 12.633 40.094 1 27.34 114 SER B N 1
ATOM 5778 C CA . SER B 1 114 ? -2.973 12.828 40.625 1 27.34 114 SER B CA 1
ATOM 5779 C C . SER B 1 114 ? -4.031 12.219 39.719 1 27.34 114 SER B C 1
ATOM 5781 O O . SER B 1 114 ? -4.777 11.328 40.156 1 27.34 114 SER B O 1
ATOM 5783 N N . ALA B 1 115 ? -4.945 13.188 39.156 1 31.22 115 ALA B N 1
ATOM 5784 C CA . ALA B 1 115 ? -6.23 13 38.5 1 31.22 115 ALA B CA 1
ATOM 5785 C C . ALA B 1 115 ? -6.066 12.25 37.188 1 31.22 115 ALA B C 1
ATOM 5787 O O . ALA B 1 115 ? -7.039 12.039 36.469 1 31.22 115 ALA B O 1
ATOM 5788 N N . GLU B 1 116 ? -4.953 12.023 36.844 1 30.42 116 GLU B N 1
ATOM 5789 C CA . GLU B 1 116 ? -4.633 11.648 35.469 1 30.42 116 GLU B CA 1
ATOM 5790 C C . GLU B 1 116 ? -5.102 10.234 35.156 1 30.42 116 GLU B C 1
ATOM 5792 O O . GLU B 1 116 ? -5.523 9.945 34.031 1 30.42 116 GLU B O 1
ATOM 5797 N N . PRO B 1 117 ? -4.699 9.289 36.031 1 33.88 117 PRO B N 1
ATOM 5798 C CA . PRO B 1 117 ? -4.941 7.895 35.656 1 33.88 117 PRO B CA 1
ATOM 5799 C C . PRO B 1 117 ? -6.43 7.551 35.594 1 33.88 117 PRO B C 1
ATOM 5801 O O . PRO B 1 117 ? -6.812 6.57 34.969 1 33.88 117 PRO B O 1
ATOM 5804 N N . SER B 1 118 ? -7.137 8.086 36.562 1 33.72 118 SER B N 1
ATOM 5805 C CA . SER B 1 118 ? -8.508 7.621 36.781 1 33.72 118 SER B CA 1
ATOM 5806 C C . SER B 1 118 ? -9.391 7.902 35.562 1 33.72 118 SER B C 1
ATOM 5808 O O . SER B 1 118 ? -10.438 7.273 35.406 1 33.72 118 SER B O 1
ATOM 5810 N N . PHE B 1 119 ? -9.117 9.016 35.125 1 31 119 PHE B N 1
ATOM 5811 C CA . PHE B 1 119 ? -10.086 9.281 34.062 1 31 119 PHE B CA 1
ATOM 5812 C C . PHE B 1 119 ? -9.938 8.281 32.938 1 31 119 PHE B C 1
ATOM 5814 O O . PHE B 1 119 ? -10.93 7.895 32.312 1 31 119 PHE B O 1
ATOM 5821 N N . ARG B 1 120 ? -8.641 8.109 32.562 1 35.47 120 ARG B N 1
ATOM 5822 C CA . ARG B 1 120 ? -8.383 7.426 31.281 1 35.47 120 ARG B CA 1
ATOM 5823 C C . ARG B 1 120 ? -8.93 6.004 31.312 1 35.47 120 ARG B C 1
ATOM 5825 O O . ARG B 1 120 ? -9.5 5.539 30.312 1 35.47 120 ARG B O 1
ATOM 5832 N N . GLN B 1 121 ? -8.336 5.223 32.219 1 36.47 121 GLN B N 1
ATOM 5833 C CA . GLN B 1 121 ? -8.508 3.773 32.219 1 36.47 121 GLN B CA 1
ATOM 5834 C C . GLN B 1 121 ? -9.961 3.395 32.469 1 36.47 121 GLN B C 1
ATOM 5836 O O . GLN B 1 121 ? -10.484 2.457 31.875 1 36.47 121 GLN B O 1
ATOM 5841 N N . GLY B 1 122 ? -10.422 3.975 33.5 1 35.09 122 GLY B N 1
ATOM 5842 C CA . GLY B 1 122 ? -11.758 3.578 33.906 1 35.09 122 GLY B CA 1
ATOM 5843 C C . GLY B 1 122 ? -12.812 3.908 32.844 1 35.09 122 GLY B C 1
ATOM 5844 O O . GLY B 1 122 ? -13.672 3.078 32.562 1 35.09 122 GLY B O 1
ATOM 5845 N N . ALA B 1 123 ? -12.906 5.117 32.562 1 36.22 123 ALA B N 1
ATOM 5846 C CA . ALA B 1 123 ? -13.984 5.488 31.641 1 36.22 123 ALA B CA 1
ATOM 5847 C C . ALA B 1 123 ? -13.812 4.82 30.281 1 36.22 123 ALA B C 1
ATOM 5849 O O . ALA B 1 123 ? -14.781 4.352 29.688 1 36.22 123 ALA B O 1
ATOM 5850 N N . LEU B 1 124 ? -12.648 4.938 29.656 1 39.22 124 LEU B N 1
ATOM 5851 C CA . LEU B 1 124 ? -12.461 4.336 28.344 1 39.22 124 LEU B CA 1
ATOM 5852 C C . LEU B 1 124 ? -12.273 2.826 28.453 1 39.22 124 LEU B C 1
ATOM 5854 O O . LEU B 1 124 ? -12.742 2.068 27.609 1 39.22 124 LEU B O 1
ATOM 5858 N N . LEU B 1 125 ? -11.477 2.342 29.422 1 37.72 125 LEU B N 1
ATOM 5859 C CA . LEU B 1 125 ? -11.203 0.922 29.625 1 37.72 125 LEU B CA 1
ATOM 5860 C C . LEU B 1 125 ? -12.414 0.22 30.234 1 37.72 125 LEU B C 1
ATOM 5862 O O . LEU B 1 125 ? -12.656 -0.957 29.953 1 37.72 125 LEU B O 1
ATOM 5866 N N . GLY B 1 126 ? -12.875 0.789 31.297 1 35.84 126 GLY B N 1
ATOM 5867 C CA . GLY B 1 126 ? -13.945 0.085 31.969 1 35.84 126 GLY B CA 1
ATOM 5868 C C . GLY B 1 126 ? -15.211 -0.026 31.141 1 35.84 126 GLY B C 1
ATOM 5869 O O . GLY B 1 126 ? -16 -0.957 31.328 1 35.84 126 GLY B O 1
ATOM 5870 N N . GLN B 1 127 ? -15.797 1.153 30.797 1 38.44 127 GLN B N 1
ATOM 5871 C CA . GLN B 1 127 ? -16.969 1.041 29.938 1 38.44 127 GLN B CA 1
ATOM 5872 C C . GLN B 1 127 ? -16.562 0.816 28.484 1 38.44 127 GLN B C 1
ATOM 5874 O O . GLN B 1 127 ? -16.109 1.744 27.812 1 38.44 127 GLN B O 1
ATOM 5879 N N . ASP B 1 128 ? -15.852 -0.089 28.109 1 44.53 128 ASP B N 1
ATOM 5880 C CA . ASP B 1 128 ? -15.656 -0.46 26.703 1 44.53 128 ASP B CA 1
ATOM 5881 C C . ASP B 1 128 ? -16.812 0.023 25.844 1 44.53 128 ASP B C 1
ATOM 5883 O O . ASP B 1 128 ? -17.922 -0.521 25.922 1 44.53 128 ASP B O 1
ATOM 5887 N N . PRO B 1 129 ? -17.109 1.223 25.781 1 50.81 129 PRO B N 1
ATOM 5888 C CA . PRO B 1 129 ? -18.156 1.486 24.797 1 50.81 129 PRO B CA 1
ATOM 5889 C C . PRO B 1 129 ? -18.219 0.424 23.703 1 50.81 129 PRO B C 1
ATOM 5891 O O . PRO B 1 129 ? -17.203 0.108 23.094 1 50.81 129 PRO B O 1
ATOM 5894 N N . GLU B 1 130 ? -18.859 -0.555 23.969 1 64.75 130 GLU B N 1
ATOM 5895 C CA . GLU B 1 130 ? -19.047 -1.566 22.938 1 64.75 130 GLU B CA 1
ATOM 5896 C C . GLU B 1 130 ? -19.203 -0.926 21.562 1 64.75 130 GLU B C 1
ATOM 5898 O O . GLU B 1 130 ? -20.312 -0.635 21.125 1 64.75 130 GLU B O 1
ATOM 5903 N N . VAL B 1 131 ? -18.109 -0.047 21.141 1 89.12 131 VAL B N 1
ATOM 5904 C CA . VAL B 1 131 ? -18.125 0.514 19.797 1 89.12 131 VAL B CA 1
ATOM 5905 C C . VAL B 1 131 ? -18.125 -0.614 18.766 1 89.12 131 VAL B C 1
ATOM 5907 O O . VAL B 1 131 ? -17.219 -1.456 18.766 1 89.12 131 VAL B O 1
ATOM 5910 N N . ASP B 1 132 ? -19.203 -0.66 18.203 1 93.69 132 ASP B N 1
ATOM 5911 C CA . ASP B 1 132 ? -19.297 -1.616 17.094 1 93.69 132 ASP B CA 1
ATOM 5912 C C . ASP B 1 132 ? -18.844 -0.997 15.781 1 93.69 132 ASP B C 1
ATOM 5914 O O . ASP B 1 132 ? -19.656 -0.558 14.977 1 93.69 132 ASP B O 1
ATOM 5918 N N . SER B 1 133 ? -17.531 -1.054 15.594 1 96.12 133 SER B N 1
ATOM 5919 C CA . SER B 1 133 ? -16.922 -0.421 14.422 1 96.12 133 SER B CA 1
ATOM 5920 C C . SER B 1 133 ? -17.438 -1.031 13.125 1 96.12 133 SER B C 1
ATOM 5922 O O . SER B 1 133 ? -17.547 -0.344 12.109 1 96.12 133 SER B O 1
ATOM 5924 N N . ARG B 1 134 ? -17.703 -2.32 13.133 1 95.56 134 ARG B N 1
ATOM 5925 C CA . ARG B 1 134 ? -18.266 -2.982 11.953 1 95.56 134 ARG B CA 1
ATOM 5926 C C . ARG B 1 134 ? -19.609 -2.389 11.578 1 95.56 134 ARG B C 1
ATOM 5928 O O . ARG B 1 134 ? -19.859 -2.1 10.406 1 95.56 134 ARG B O 1
ATOM 5935 N N . LYS B 1 135 ? -20.453 -2.236 12.562 1 96.31 135 LYS B N 1
ATOM 5936 C CA . LYS B 1 135 ? -21.766 -1.65 12.328 1 96.31 135 LYS B CA 1
ATOM 5937 C C . LYS B 1 135 ? -21.641 -0.218 11.82 1 96.31 135 LYS B C 1
ATOM 5939 O O . LYS B 1 135 ? -22.375 0.182 10.906 1 96.31 135 LYS B O 1
ATOM 5944 N N . ILE B 1 136 ? -20.766 0.569 12.422 1 97.5 136 ILE B N 1
ATOM 5945 C CA . ILE B 1 136 ? -20.516 1.95 12.023 1 97.5 136 ILE B CA 1
ATOM 5946 C C . ILE B 1 136 ? -20.109 1.994 10.555 1 97.5 136 ILE B C 1
ATOM 5948 O O . ILE B 1 136 ? -20.594 2.834 9.789 1 97.5 136 ILE B O 1
ATOM 5952 N N . ASP B 1 137 ? -19.328 1.075 10.094 1 97.38 137 ASP B N 1
ATOM 5953 C CA . ASP B 1 137 ? -18.875 0.994 8.711 1 97.38 137 ASP B CA 1
ATOM 5954 C C . ASP B 1 137 ? -20.016 0.594 7.773 1 97.38 137 ASP B C 1
ATOM 5956 O O . ASP B 1 137 ? -20.219 1.218 6.73 1 97.38 137 ASP B O 1
ATOM 5960 N N . GLN B 1 138 ? -20.719 -0.404 8.109 1 96.31 138 GLN B N 1
ATOM 5961 C CA . GLN B 1 138 ? -21.766 -0.956 7.262 1 96.31 138 GLN B CA 1
ATOM 5962 C C . GLN B 1 138 ? -22.922 0.03 7.102 1 96.31 138 GLN B C 1
ATOM 5964 O O . GLN B 1 138 ? -23.469 0.173 6.008 1 96.31 138 GLN B O 1
ATOM 5969 N N . GLU B 1 139 ? -23.203 0.752 8.242 1 97 139 GLU B N 1
ATOM 5970 C CA . GLU B 1 139 ? -24.359 1.652 8.211 1 97 139 GLU B CA 1
ATOM 5971 C C . GLU B 1 139 ? -23.953 3.053 7.766 1 97 139 GLU B C 1
ATOM 5973 O O . GLU B 1 139 ? -24.797 3.863 7.391 1 97 139 GLU B O 1
ATOM 5978 N N . GLY B 1 140 ? -22.703 3.387 7.863 1 97.38 140 GLY B N 1
ATOM 5979 C CA . GLY B 1 140 ? -22.219 4.676 7.402 1 97.38 140 GLY B CA 1
ATOM 5980 C C . GLY B 1 140 ? -22.578 5.816 8.336 1 97.38 140 GLY B C 1
ATOM 5981 O O . GLY B 1 140 ? -22.828 6.938 7.891 1 97.38 140 GLY B O 1
ATOM 5982 N N . LYS B 1 141 ? -22.688 5.5 9.641 1 97.19 141 LYS B N 1
ATOM 5983 C CA . LYS B 1 141 ? -23 6.516 10.641 1 97.19 141 LYS B CA 1
ATOM 5984 C C . LYS B 1 141 ? -22.609 6.055 12.039 1 97.19 141 LYS B C 1
ATOM 5986 O O . LYS B 1 141 ? -22.656 4.859 12.336 1 97.19 141 LYS B O 1
ATOM 5991 N N . ILE B 1 142 ? -22.156 6.914 12.852 1 97.25 142 ILE B N 1
ATOM 5992 C CA . ILE B 1 142 ? -21.938 6.625 14.258 1 97.25 142 ILE B CA 1
ATOM 5993 C C . ILE B 1 142 ? -23.266 6.676 15.008 1 97.25 142 ILE B C 1
ATOM 5995 O O . ILE B 1 142 ? -23.984 7.672 14.938 1 97.25 142 ILE B O 1
ATOM 5999 N N . PRO B 1 143 ? -23.609 5.656 15.727 1 96.56 143 PRO B N 1
ATOM 6000 C CA . PRO B 1 143 ? -24.875 5.664 16.453 1 96.56 143 PRO B CA 1
ATOM 6001 C C . PRO B 1 143 ? -24.969 6.82 17.453 1 96.56 143 PRO B C 1
ATOM 6003 O O . PRO B 1 143 ? -23.984 7.164 18.109 1 96.56 143 PRO B O 1
ATOM 6006 N N . ASP B 1 144 ? -26.203 7.363 17.625 1 95 144 ASP B N 1
ATOM 6007 C CA . ASP B 1 144 ? -26.438 8.477 18.547 1 95 144 ASP B CA 1
ATOM 6008 C C . ASP B 1 144 ? -26.031 8.109 19.969 1 95 144 ASP B C 1
ATOM 6010 O O . ASP B 1 144 ? -25.484 8.945 20.703 1 95 144 ASP B O 1
ATOM 6014 N N . GLU B 1 145 ? -26.344 6.887 20.266 1 93.31 145 GLU B N 1
ATOM 6015 C CA . GLU B 1 145 ? -26 6.438 21.609 1 93.31 145 GLU B CA 1
ATOM 6016 C C . GLU B 1 145 ? -24.5 6.473 21.844 1 93.31 145 GLU B C 1
ATOM 6018 O O . GLU B 1 145 ? -24.031 6.836 22.922 1 93.31 145 GLU B O 1
ATOM 6023 N N . THR B 1 146 ? -23.719 6.094 20.812 1 93.38 146 THR B N 1
ATOM 6024 C CA . THR B 1 146 ? -22.266 6.145 20.891 1 93.38 146 THR B CA 1
ATOM 6025 C C . THR B 1 146 ? -21.781 7.586 21.016 1 93.38 146 THR B C 1
ATOM 6027 O O . THR B 1 146 ? -20.906 7.891 21.828 1 93.38 146 THR B O 1
ATOM 6030 N N . LEU B 1 147 ? -22.328 8.492 20.297 1 94.88 147 LEU B N 1
ATOM 6031 C CA . LEU B 1 147 ? -21.969 9.906 20.359 1 94.88 147 LEU B CA 1
ATOM 6032 C C . LEU B 1 147 ? -22.25 10.484 21.734 1 94.88 147 LEU B C 1
ATOM 6034 O O . LEU B 1 147 ? -21.453 11.258 22.281 1 94.88 147 LEU B O 1
ATOM 6038 N N . GLU B 1 148 ? -23.391 10.117 22.266 1 93.5 148 GLU B N 1
ATOM 6039 C CA . GLU B 1 148 ? -23.781 10.609 23.594 1 93.5 148 GLU B CA 1
ATOM 6040 C C . GLU B 1 148 ? -22.797 10.125 24.656 1 93.5 148 GLU B C 1
ATOM 6042 O O . GLU B 1 148 ? -22.453 10.867 25.578 1 93.5 148 GLU B O 1
ATOM 6047 N N . LYS B 1 149 ? -22.406 8.914 24.484 1 89.44 149 LYS B N 1
ATOM 6048 C CA . LYS B 1 149 ? -21.422 8.375 25.422 1 89.44 149 LYS B CA 1
ATOM 6049 C C . LYS B 1 149 ? -20.094 9.117 25.328 1 89.44 149 LYS B C 1
ATOM 6051 O O . LYS B 1 149 ? -19.453 9.391 26.344 1 89.44 149 LYS B O 1
ATOM 6056 N N . LEU B 1 150 ? -19.688 9.453 24.141 1 92.38 150 LEU B N 1
ATOM 6057 C CA . LEU B 1 150 ? -18.453 10.203 23.938 1 92.38 150 LEU B CA 1
ATOM 6058 C C . LEU B 1 150 ? -18.547 11.594 24.547 1 92.38 150 LEU B C 1
ATOM 6060 O O . LEU B 1 150 ? -17.578 12.078 25.156 1 92.38 150 LEU B O 1
ATOM 6064 N N . LYS B 1 151 ? -19.688 12.211 24.469 1 93.31 151 LYS B N 1
ATOM 6065 C CA . LYS B 1 151 ? -19.938 13.516 25.078 1 93.31 151 LYS B CA 1
ATOM 6066 C C . LYS B 1 151 ? -19.844 13.445 26.594 1 93.31 151 LYS B C 1
ATOM 6068 O O . LYS B 1 151 ? -19.203 14.281 27.234 1 93.31 151 LYS B O 1
ATOM 6073 N N . SER B 1 152 ? -20.469 12.414 27.094 1 90 152 SER B N 1
ATOM 6074 C CA . SER B 1 152 ? -20.531 12.258 28.547 1 90 152 SER B CA 1
ATOM 6075 C C . SER B 1 152 ? -19.141 12.023 29.141 1 90 152 SER B C 1
ATOM 6077 O O . SER B 1 152 ? -18.891 12.391 30.281 1 90 152 SER B O 1
ATOM 6079 N N . LEU B 1 153 ? -18.266 11.484 28.281 1 88.94 153 LEU B N 1
ATOM 6080 C CA . LEU B 1 153 ? -16.906 11.203 28.734 1 88.94 153 LEU B CA 1
ATOM 6081 C C . LEU B 1 153 ? -16.016 12.445 28.609 1 88.94 153 LEU B C 1
ATOM 6083 O O . LEU B 1 153 ? -14.859 12.43 29.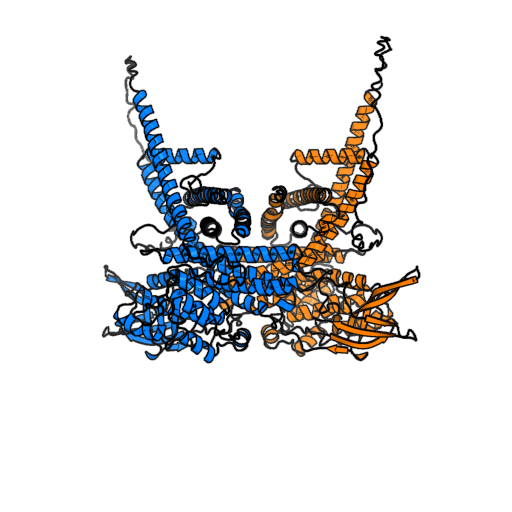031 1 88.94 153 LEU B O 1
ATOM 6087 N N . GLY B 1 154 ? -16.578 13.523 28.078 1 92 154 GLY B N 1
ATOM 6088 C CA . GLY B 1 154 ? -15.844 14.766 27.953 1 92 154 GLY B CA 1
ATOM 6089 C C . GLY B 1 154 ? -14.922 14.789 26.734 1 92 154 GLY B C 1
ATOM 6090 O O . GLY B 1 154 ? -14.078 15.672 26.609 1 92 154 GLY B O 1
ATOM 6091 N N . LEU B 1 155 ? -15.094 13.891 25.781 1 93.5 155 LEU B N 1
ATOM 6092 C CA . LEU B 1 155 ? -14.148 13.695 24.688 1 93.5 155 LEU B CA 1
ATOM 6093 C C . LEU B 1 155 ? -14.32 14.773 23.625 1 93.5 155 LEU B C 1
ATOM 6095 O O . LEU B 1 155 ? -13.453 14.953 22.766 1 93.5 155 LEU B O 1
ATOM 6099 N N . PHE B 1 156 ? -15.352 15.57 23.719 1 96.38 156 PHE B N 1
ATOM 6100 C CA . PHE B 1 156 ? -15.539 16.703 22.797 1 96.38 156 PHE B CA 1
ATOM 6101 C C . PHE B 1 156 ? -14.781 17.922 23.297 1 96.38 156 PHE B C 1
ATOM 6103 O O . PHE B 1 156 ? -14.609 18.891 22.562 1 96.38 156 PHE B O 1
ATOM 6110 N N . GLY B 1 157 ? -14.328 17.938 24.531 1 96.06 157 GLY B N 1
ATOM 6111 C CA . GLY B 1 157 ? -13.641 19.094 25.094 1 96.06 157 GLY B CA 1
ATOM 6112 C C . GLY B 1 157 ? -12.273 18.75 25.656 1 96.06 157 GLY B C 1
ATOM 6113 O O . GLY B 1 157 ? -11.867 19.312 26.688 1 96.06 157 GLY B O 1
ATOM 6114 N N . MET B 1 158 ? -11.523 17.844 25.047 1 92.12 158 MET B N 1
ATOM 6115 C CA . MET B 1 158 ? -10.305 17.266 25.625 1 92.12 158 MET B CA 1
ATOM 6116 C C . MET B 1 158 ? -9.273 18.359 25.906 1 92.12 158 MET B C 1
ATOM 6118 O O . MET B 1 158 ? -8.656 18.375 26.969 1 92.12 158 MET B O 1
ATOM 6122 N N . GLN B 1 159 ? -9.141 19.266 24.938 1 91.88 159 GLN B N 1
ATOM 6123 C CA . GLN B 1 159 ? -8.094 20.266 25.109 1 91.88 159 GLN B CA 1
ATOM 6124 C C . GLN B 1 159 ? -8.688 21.656 25.359 1 91.88 159 GLN B C 1
ATOM 6126 O O . GLN B 1 159 ? -7.965 22.656 25.406 1 91.88 159 GLN B O 1
ATOM 6131 N N . VAL B 1 160 ? -10.016 21.781 25.5 1 96.5 160 VAL B N 1
ATOM 6132 C CA . VAL B 1 160 ? -10.648 23.031 25.938 1 96.5 160 VAL B CA 1
ATOM 6133 C C . VAL B 1 160 ? -10.281 23.328 27.391 1 96.5 160 VAL B C 1
ATOM 6135 O O . VAL B 1 160 ? -10.336 22.438 28.234 1 96.5 160 VAL B O 1
ATOM 6138 N N . PRO B 1 161 ? -9.867 24.547 27.672 1 95.5 161 PRO B N 1
ATOM 6139 C CA . PRO B 1 161 ? -9.516 24.875 29.047 1 95.5 161 PRO B CA 1
ATOM 6140 C C . PRO B 1 161 ? -10.641 24.578 30.031 1 95.5 161 PRO B C 1
ATOM 6142 O O . PRO B 1 161 ? -11.82 24.719 29.703 1 95.5 161 PRO B O 1
ATOM 6145 N N . GLU B 1 162 ? -10.266 24.344 31.219 1 94.12 162 GLU B N 1
ATOM 6146 C CA . GLU B 1 162 ? -11.219 23.969 32.25 1 94.12 162 GLU B CA 1
ATOM 6147 C C . GLU B 1 162 ? -12.18 25.125 32.562 1 94.12 162 GLU B C 1
ATOM 6149 O O . GLU B 1 162 ? -13.344 24.891 32.875 1 94.12 162 GLU B O 1
ATOM 6154 N N . GLU B 1 163 ? -11.641 26.312 32.469 1 96.19 163 GLU B N 1
ATOM 6155 C CA . GLU B 1 163 ? -12.469 27.484 32.75 1 96.19 163 GLU B CA 1
ATOM 6156 C C . GLU B 1 163 ? -13.648 27.562 31.781 1 96.19 163 GLU B C 1
ATOM 6158 O O . GLU B 1 163 ? -14.648 28.219 32.094 1 96.19 163 GLU B O 1
ATOM 6163 N N . TYR B 1 164 ? -13.555 26.844 30.703 1 97.62 164 TYR B N 1
ATOM 6164 C CA . TYR B 1 164 ? -14.656 26.844 29.75 1 97.62 164 TYR B CA 1
ATOM 6165 C C . TYR B 1 164 ? -15.336 25.484 29.703 1 97.62 164 TYR B C 1
ATOM 6167 O O . TYR B 1 164 ? -16 25.141 28.719 1 97.62 164 TYR B O 1
ATOM 6175 N N . GLY B 1 165 ? -15.047 24.641 30.672 1 94.44 165 GLY B N 1
ATOM 6176 C CA . GLY B 1 165 ? -15.773 23.391 30.828 1 94.44 165 GLY B CA 1
ATOM 6177 C C . GLY B 1 165 ? -15.086 22.219 30.156 1 94.44 165 GLY B C 1
ATOM 6178 O O . GLY B 1 165 ? -15.648 21.125 30.078 1 94.44 165 GLY B O 1
ATOM 6179 N N . GLY B 1 166 ? -13.93 22.406 29.625 1 95.88 166 GLY B N 1
ATOM 6180 C CA . GLY B 1 166 ? -13.195 21.312 29.016 1 95.88 166 GLY B CA 1
ATOM 6181 C C . GLY B 1 166 ? -12.352 20.531 30.016 1 95.88 166 GLY B C 1
ATOM 6182 O O . GLY B 1 166 ? -12.461 20.75 31.219 1 95.88 166 GLY B O 1
ATOM 6183 N N . LEU B 1 167 ? -11.586 19.516 29.469 1 92.44 167 LEU B N 1
ATOM 6184 C CA . LEU B 1 167 ? -10.734 18.688 30.328 1 92.44 167 LEU B CA 1
ATOM 6185 C C . LEU B 1 167 ? -9.367 19.328 30.516 1 92.44 167 LEU B C 1
ATOM 6187 O O . LEU B 1 167 ? -8.617 18.938 31.422 1 92.44 167 LEU B O 1
ATOM 6191 N N . GLY B 1 168 ? -9.008 20.281 29.672 1 92.06 168 GLY B N 1
ATOM 6192 C CA . GLY B 1 168 ? -7.75 21 29.812 1 92.06 168 GLY B CA 1
ATOM 6193 C C . GLY B 1 168 ? -6.531 20.094 29.688 1 92.06 168 GLY B C 1
ATOM 6194 O O . GLY B 1 168 ? -5.512 20.328 30.344 1 92.06 168 GLY B O 1
ATOM 6195 N N . LEU B 1 169 ? -6.598 19.141 28.828 1 89.69 169 LEU B N 1
ATOM 6196 C CA . LEU B 1 169 ? -5.508 18.188 28.703 1 89.69 169 LEU B CA 1
ATOM 6197 C C . LEU B 1 169 ? -4.297 18.828 28.031 1 89.69 169 LEU B C 1
ATOM 6199 O O . LEU B 1 169 ? -4.449 19.641 27.109 1 89.69 169 LEU B O 1
ATOM 6203 N N . SER B 1 170 ? -3.105 18.453 28.531 1 88.56 170 SER B N 1
ATOM 6204 C CA . SER B 1 170 ? -1.878 18.781 27.812 1 88.56 170 SER B CA 1
ATOM 6205 C C . SER B 1 170 ? -1.792 18.016 26.5 1 88.56 170 SER B C 1
ATOM 6207 O O . SER B 1 170 ? -2.598 17.125 26.234 1 88.56 170 SER B O 1
ATOM 6209 N N . ASN B 1 171 ? -0.872 18.422 25.688 1 90.69 171 ASN B N 1
ATOM 6210 C CA . ASN B 1 171 ? -0.686 17.703 24.438 1 90.69 171 ASN B CA 1
ATOM 6211 C C . ASN B 1 171 ? -0.274 16.266 24.672 1 90.69 171 ASN B C 1
ATOM 6213 O O . ASN B 1 171 ? -0.665 15.367 23.906 1 90.69 171 ASN B O 1
ATOM 6217 N N . THR B 1 172 ? 0.498 15.984 25.672 1 89.94 172 THR B N 1
ATOM 6218 C CA . THR B 1 172 ? 0.917 14.633 26.016 1 89.94 172 THR B CA 1
ATOM 6219 C C . THR B 1 172 ? -0.277 13.789 26.453 1 89.94 172 THR B C 1
ATOM 6221 O O . THR B 1 172 ? -0.418 12.641 26.047 1 89.94 172 THR B O 1
ATOM 6224 N N . MET B 1 173 ? -1.102 14.383 27.281 1 88.5 173 MET B N 1
ATOM 6225 C CA . MET B 1 173 ? -2.297 13.672 27.734 1 88.5 173 MET B CA 1
ATOM 6226 C C . MET B 1 173 ? -3.256 13.438 26.562 1 88.5 173 MET B C 1
ATOM 6228 O O . MET B 1 173 ? -3.883 12.383 26.484 1 88.5 173 MET B O 1
ATOM 6232 N N . TYR B 1 174 ? -3.35 14.445 25.75 1 90.62 174 TYR B N 1
ATOM 6233 C CA . TYR B 1 174 ? -4.156 14.305 24.531 1 90.62 174 TYR B CA 1
ATOM 6234 C C . TYR B 1 174 ? -3.643 13.164 23.672 1 90.62 174 TYR B C 1
ATOM 6236 O O . TYR B 1 174 ? -4.43 12.375 23.141 1 90.62 174 TYR B O 1
ATOM 6244 N N . ALA B 1 175 ? -2.342 13.062 23.516 1 91.69 175 ALA B N 1
ATOM 6245 C CA . ALA B 1 175 ? -1.719 11.984 22.75 1 91.69 175 ALA B CA 1
ATOM 6246 C C . ALA B 1 175 ? -2.039 10.625 23.344 1 91.69 175 ALA B C 1
ATOM 6248 O O . ALA B 1 175 ? -2.262 9.656 22.609 1 91.69 175 ALA B O 1
ATOM 6249 N N . ARG B 1 176 ? -2.076 10.555 24.594 1 89 176 ARG B N 1
ATOM 6250 C CA . ARG B 1 176 ? -2.373 9.297 25.266 1 89 176 ARG B CA 1
ATOM 6251 C C . ARG B 1 176 ? -3.805 8.852 25 1 89 176 ARG B C 1
ATOM 6253 O O . ARG B 1 176 ? -4.051 7.676 24.719 1 89 176 ARG B O 1
ATOM 6260 N N . LEU B 1 177 ? -4.691 9.773 25.109 1 89.19 177 LEU B N 1
ATOM 6261 C CA . LEU B 1 177 ? -6.09 9.453 24.844 1 89.19 177 LEU B CA 1
ATOM 6262 C C . LEU B 1 177 ? -6.297 9.094 23.375 1 89.19 177 LEU B C 1
ATOM 6264 O O . LEU B 1 177 ? -7.141 8.258 23.047 1 89.19 177 LEU B O 1
ATOM 6268 N N . ALA B 1 178 ? -5.508 9.742 22.547 1 92.56 178 ALA B N 1
ATOM 6269 C CA . ALA B 1 178 ? -5.609 9.523 21.109 1 92.56 178 ALA B CA 1
ATOM 6270 C C . ALA B 1 178 ? -5.301 8.07 20.75 1 92.56 178 ALA B C 1
ATOM 6272 O O . ALA B 1 178 ? -5.859 7.531 19.797 1 92.56 178 ALA B O 1
ATOM 6273 N N . GLU B 1 179 ? -4.473 7.359 21.516 1 91.5 179 GLU B N 1
ATOM 6274 C CA . GLU B 1 179 ? -4.148 5.957 21.266 1 91.5 179 GLU B CA 1
ATOM 6275 C C . GLU B 1 179 ? -5.391 5.078 21.359 1 91.5 179 GLU B C 1
ATOM 6277 O O . GLU B 1 179 ? -5.512 4.082 20.641 1 91.5 179 GLU B O 1
ATOM 6282 N N . VAL B 1 180 ? -6.328 5.48 22.188 1 89.62 180 VAL B N 1
ATOM 6283 C CA . VAL B 1 180 ? -7.543 4.695 22.391 1 89.62 180 VAL B CA 1
ATOM 6284 C C . VAL B 1 180 ? -8.609 5.133 21.391 1 89.62 180 VAL B C 1
ATOM 6286 O O . VAL B 1 180 ? -9.297 4.297 20.797 1 89.62 180 VAL B O 1
ATOM 6289 N N . ILE B 1 181 ? -8.719 6.41 21.219 1 92.06 181 ILE B N 1
ATOM 6290 C CA . ILE B 1 181 ? -9.711 6.969 20.297 1 92.06 181 ILE B CA 1
ATOM 6291 C C . ILE B 1 181 ? -9.453 6.457 18.875 1 92.06 181 ILE B C 1
ATOM 6293 O O . ILE B 1 181 ? -10.391 6.203 18.125 1 92.06 181 ILE B O 1
ATOM 6297 N N . GLY B 1 182 ? -8.172 6.219 18.594 1 93.44 182 GLY B N 1
ATOM 6298 C CA . GLY B 1 182 ? -7.754 5.812 17.266 1 93.44 182 GLY B CA 1
ATOM 6299 C C . GLY B 1 182 ? -8.18 4.402 16.906 1 93.44 182 GLY B C 1
ATOM 6300 O O . GLY B 1 182 ? -8.055 3.982 15.758 1 93.44 182 GLY B O 1
ATOM 6301 N N . LEU B 1 183 ? -8.844 3.678 17.828 1 92.38 183 LEU B N 1
ATOM 6302 C CA . LEU B 1 183 ? -9.25 2.297 17.594 1 92.38 183 LEU B CA 1
ATOM 6303 C C . LEU B 1 183 ? -10.438 2.234 16.641 1 92.38 183 LEU B C 1
ATOM 6305 O O . LEU B 1 183 ? -10.68 1.205 16 1 92.38 183 LEU B O 1
ATOM 6309 N N . ASP B 1 184 ? -11.219 3.262 16.578 1 95.88 184 ASP B N 1
ATOM 6310 C CA . ASP B 1 184 ? -12.234 3.422 15.531 1 95.88 184 ASP B CA 1
ATOM 6311 C C . ASP B 1 184 ? -11.977 4.672 14.695 1 95.88 184 ASP B C 1
ATOM 6313 O O . ASP B 1 184 ? -12.031 5.793 15.211 1 95.88 184 ASP B O 1
ATOM 6317 N N . ALA B 1 185 ? -11.789 4.465 13.461 1 97.62 185 ALA B N 1
ATOM 6318 C CA . ALA B 1 185 ? -11.328 5.539 12.586 1 97.62 185 ALA B CA 1
ATOM 6319 C C . ALA B 1 185 ? -12.414 6.598 12.406 1 97.62 185 ALA B C 1
ATOM 6321 O O . ALA B 1 185 ? -12.117 7.793 12.32 1 97.62 185 ALA B O 1
ATOM 6322 N N . SER B 1 186 ? -13.695 6.227 12.32 1 98.12 186 SER B N 1
ATOM 6323 C CA . SER B 1 186 ? -14.773 7.188 12.141 1 98.12 186 SER B CA 1
ATOM 6324 C C . SER B 1 186 ? -14.93 8.078 13.367 1 98.12 186 SER B C 1
ATOM 6326 O O . SER B 1 186 ? -15.125 9.289 13.234 1 98.12 186 SER B O 1
ATOM 6328 N N . ILE B 1 187 ? -14.844 7.496 14.508 1 96.75 187 ILE B N 1
ATOM 6329 C CA . ILE B 1 187 ? -14.93 8.25 15.758 1 96.75 187 ILE B CA 1
ATOM 6330 C C . ILE B 1 187 ? -13.719 9.172 15.883 1 96.75 187 ILE B C 1
ATOM 6332 O O . ILE B 1 187 ? -13.859 10.344 16.234 1 96.75 187 ILE B O 1
ATOM 6336 N N . ALA B 1 188 ? -12.562 8.609 15.562 1 96.56 188 ALA B N 1
ATOM 6337 C CA . ALA B 1 188 ? -11.336 9.391 15.648 1 96.56 188 ALA B CA 1
ATOM 6338 C C . ALA B 1 188 ? -11.414 10.633 14.766 1 96.56 188 ALA B C 1
ATOM 6340 O O . ALA B 1 188 ? -11.07 11.734 15.195 1 96.56 188 ALA B O 1
ATOM 6341 N N . VAL B 1 189 ? -11.906 10.484 13.57 1 97.38 189 VAL B N 1
ATOM 6342 C CA . VAL B 1 189 ? -11.961 11.578 12.609 1 97.38 189 VAL B CA 1
ATOM 6343 C C . VAL B 1 189 ? -13.023 12.594 13.039 1 97.38 189 VAL B C 1
ATOM 6345 O O . VAL B 1 189 ? -12.82 13.805 12.922 1 97.38 189 VAL B O 1
ATOM 6348 N N . THR B 1 190 ? -14.094 12.141 13.578 1 98.12 190 THR B N 1
ATOM 6349 C CA . THR B 1 190 ? -15.156 13.016 14.055 1 98.12 190 THR B CA 1
ATOM 6350 C C . THR B 1 190 ? -14.664 13.906 15.188 1 98.12 190 THR B C 1
ATOM 6352 O O . THR B 1 190 ? -14.859 15.117 15.172 1 98.12 190 THR B O 1
ATOM 6355 N N . LEU B 1 191 ? -14 13.289 16.109 1 96.69 191 LEU B N 1
ATOM 6356 C CA . LEU B 1 191 ? -13.508 14.023 17.266 1 96.69 191 LEU B CA 1
ATOM 6357 C C . LEU B 1 191 ? -12.344 14.938 16.875 1 96.69 191 LEU B C 1
ATOM 6359 O O . LEU B 1 191 ? -12.227 16.047 17.375 1 96.69 191 LEU B O 1
ATOM 6363 N N . ALA B 1 192 ? -11.5 14.453 15.984 1 95.44 192 ALA B N 1
ATOM 6364 C CA . ALA B 1 192 ? -10.383 15.273 15.523 1 95.44 192 ALA B CA 1
ATOM 6365 C C . ALA B 1 192 ? -10.883 16.5 14.773 1 95.44 192 ALA B C 1
ATOM 6367 O O . ALA B 1 192 ? -10.383 17.609 14.984 1 95.44 192 ALA B O 1
ATOM 6368 N N . ALA B 1 193 ? -11.852 16.328 13.906 1 96.75 193 ALA B N 1
ATOM 6369 C CA . ALA B 1 193 ? -12.406 17.453 13.156 1 96.75 193 ALA B CA 1
ATOM 6370 C C . ALA B 1 193 ? -13.039 18.469 14.086 1 96.75 193 ALA B C 1
ATOM 6372 O O . ALA B 1 193 ? -12.977 19.672 13.836 1 96.75 193 ALA B O 1
ATOM 6373 N N . HIS B 1 194 ? -13.625 18 15.148 1 97.5 194 HIS B N 1
ATOM 6374 C CA . HIS B 1 194 ? -14.266 18.859 16.141 1 97.5 194 HIS B CA 1
ATOM 6375 C C . HIS B 1 194 ? -13.219 19.625 16.953 1 97.5 194 HIS B C 1
ATOM 6377 O O . HIS B 1 194 ? -13.289 20.859 17.062 1 97.5 194 HIS B O 1
ATOM 6383 N N . GLN B 1 195 ? -12.211 18.953 17.391 1 92.5 195 GLN B N 1
ATOM 6384 C CA . GLN B 1 195 ? -11.375 19.547 18.422 1 92.5 195 GLN B CA 1
ATOM 6385 C C . GLN B 1 195 ? -10.062 20.062 17.844 1 92.5 195 GLN B C 1
ATOM 6387 O O . GLN B 1 195 ? -9.516 21.047 18.328 1 92.5 195 GLN B O 1
ATOM 6392 N N . SER B 1 196 ? -9.547 19.359 16.781 1 91.5 196 SER B N 1
ATOM 6393 C CA . SER B 1 196 ? -8.227 19.719 16.281 1 91.5 196 SER B CA 1
ATOM 6394 C C . SER B 1 196 ? -8.32 20.781 15.195 1 91.5 196 SER B C 1
ATOM 6396 O O . SER B 1 196 ? -7.336 21.469 14.898 1 91.5 196 SER B O 1
ATOM 6398 N N . ILE B 1 197 ? -9.484 20.922 14.578 1 94.19 197 ILE B N 1
ATOM 6399 C CA . ILE B 1 197 ? -9.555 21.938 13.531 1 94.19 197 ILE B CA 1
ATOM 6400 C C . ILE B 1 197 ? -10.812 22.766 13.703 1 94.19 197 ILE B C 1
ATOM 6402 O O . ILE B 1 197 ? -10.742 24 13.797 1 94.19 197 ILE B O 1
ATOM 6406 N N . GLY B 1 198 ? -11.914 22.203 14.039 1 96.81 198 GLY B N 1
ATOM 6407 C CA . GLY B 1 198 ? -13.188 22.906 14.086 1 96.81 198 GLY B CA 1
ATOM 6408 C C . GLY B 1 198 ? -13.219 24.016 15.125 1 96.81 198 GLY B C 1
ATOM 6409 O O . GLY B 1 198 ? -13.523 25.172 14.797 1 96.81 198 GLY B O 1
ATOM 6410 N N . LEU B 1 199 ? -12.93 23.672 16.344 1 97.88 199 LEU B N 1
ATOM 6411 C CA . LEU B 1 199 ? -13.016 24.688 17.406 1 97.88 199 LEU B CA 1
ATOM 6412 C C . LEU B 1 199 ? -11.633 25.203 17.766 1 97.88 199 LEU B C 1
ATOM 6414 O O . LEU B 1 199 ? -11.508 26.141 18.562 1 97.88 199 LEU B O 1
ATOM 6418 N N . LYS B 1 200 ? -10.586 24.672 17.125 1 96.44 200 LYS B N 1
ATOM 6419 C CA . LYS B 1 200 ? -9.211 25 17.516 1 96.44 200 LYS B CA 1
ATOM 6420 C C . LYS B 1 200 ? -8.914 26.469 17.297 1 96.44 200 LYS B C 1
ATOM 6422 O O . LYS B 1 200 ? -8.164 27.078 18.062 1 96.44 200 LYS B O 1
ATOM 6427 N N . GLY B 1 201 ? -9.445 27.047 16.203 1 96.88 201 GLY B N 1
ATOM 6428 C CA . GLY B 1 201 ? -9.258 28.453 15.961 1 96.88 201 GLY B CA 1
ATOM 6429 C C . GLY B 1 201 ? -9.75 29.328 17.094 1 96.88 201 GLY B C 1
ATOM 6430 O O . GLY B 1 201 ? -9.148 30.359 17.406 1 96.88 201 GLY B O 1
ATOM 6431 N N . ILE B 1 202 ? -10.828 28.953 17.719 1 98.44 202 ILE B N 1
ATOM 6432 C CA . ILE B 1 202 ? -11.383 29.719 18.828 1 98.44 202 ILE B CA 1
ATOM 6433 C C . ILE B 1 202 ? -10.438 29.656 20.031 1 98.44 202 ILE B C 1
ATOM 6435 O O . ILE B 1 202 ? -10.234 30.656 20.719 1 98.44 202 ILE B O 1
ATOM 6439 N N . ILE B 1 203 ? -9.859 28.5 20.234 1 96.25 203 ILE B N 1
ATOM 6440 C CA . ILE B 1 203 ? -8.914 28.344 21.328 1 96.25 203 ILE B CA 1
ATOM 6441 C C . ILE B 1 203 ? -7.676 29.203 21.062 1 96.25 203 ILE B C 1
ATOM 6443 O O . ILE B 1 203 ? -7.191 29.891 21.969 1 96.25 203 ILE B O 1
ATOM 6447 N N . LEU B 1 204 ? -7.18 29.266 19.844 1 93.69 204 LEU B N 1
ATOM 6448 C CA . LEU B 1 204 ? -5.887 29.859 19.516 1 93.69 204 LEU B CA 1
ATOM 6449 C C . LEU B 1 204 ? -6.02 31.375 19.344 1 93.69 204 LEU B C 1
ATOM 6451 O O . LEU B 1 204 ? -5.129 32.125 19.75 1 93.69 204 LEU B O 1
ATOM 6455 N N . ALA B 1 205 ? -7.156 31.812 18.781 1 96.69 205 ALA B N 1
ATOM 6456 C CA . ALA B 1 205 ? -7.207 33.188 18.312 1 96.69 205 ALA B CA 1
ATOM 6457 C C . ALA B 1 205 ? -8.477 33.875 18.797 1 96.69 205 ALA B C 1
ATOM 6459 O O . ALA B 1 205 ? -8.664 35.094 18.578 1 96.69 205 ALA B O 1
ATOM 6460 N N . GLY B 1 206 ? -9.32 33.25 19.5 1 98.44 206 GLY B N 1
ATOM 6461 C CA . GLY B 1 206 ? -10.578 33.844 19.938 1 98.44 206 GLY B CA 1
ATOM 6462 C C . GLY B 1 206 ? -10.398 34.875 21.016 1 98.44 206 GLY B C 1
ATOM 6463 O O . GLY B 1 206 ? -9.516 34.781 21.859 1 98.44 206 GLY B O 1
ATOM 6464 N N . SER B 1 207 ? -11.25 35.906 20.953 1 98 207 SER B N 1
ATOM 6465 C CA . SER B 1 207 ? -11.328 36.844 22.062 1 98 207 SER B CA 1
ATOM 6466 C C . SER B 1 207 ? -11.898 36.188 23.312 1 98 207 SER B C 1
ATOM 6468 O O . SER B 1 207 ? -12.422 35.062 23.25 1 98 207 SER B O 1
ATOM 6470 N N . LYS B 1 208 ? -11.812 36.906 24.422 1 97.56 208 LYS B N 1
ATOM 6471 C CA . LYS B 1 208 ? -12.391 36.406 25.656 1 97.56 208 LYS B CA 1
ATOM 6472 C C . LYS B 1 208 ? -13.898 36.156 25.516 1 97.56 208 LYS B C 1
ATOM 6474 O O . LYS B 1 208 ? -14.43 35.188 26.016 1 97.56 208 LYS B O 1
ATOM 6479 N N . GLU B 1 209 ? -14.523 37.094 24.828 1 98.25 209 GLU B N 1
ATOM 6480 C CA . GLU B 1 209 ? -15.961 37 24.625 1 98.25 209 GLU B CA 1
ATOM 6481 C C . GLU B 1 209 ? -16.328 35.812 23.734 1 98.25 209 GLU B C 1
ATOM 6483 O O . GLU B 1 209 ? -17.281 35.094 24 1 98.25 209 GLU B O 1
ATOM 6488 N N . GLN B 1 210 ? -15.617 35.625 22.672 1 98.69 210 GLN B N 1
ATOM 6489 C CA . GLN B 1 210 ? -15.844 34.5 21.766 1 98.69 210 GLN B CA 1
ATOM 6490 C C . GLN B 1 210 ? -15.648 33.156 22.484 1 98.69 210 GLN B C 1
ATOM 6492 O O . GLN B 1 210 ? -16.453 32.25 22.328 1 98.69 210 GLN B O 1
ATOM 6497 N N . LYS B 1 211 ? -14.562 33 23.234 1 98.75 211 LYS B N 1
ATOM 6498 C CA . LYS B 1 211 ? -14.281 31.781 23.984 1 98.75 211 LYS B CA 1
ATOM 6499 C C . LYS B 1 211 ? -15.398 31.484 24.984 1 98.75 211 LYS B C 1
ATOM 6501 O O . LYS B 1 211 ? -15.867 30.344 25.062 1 98.75 211 LYS B O 1
ATOM 6506 N N . ALA B 1 212 ? -15.781 32.531 25.672 1 98.38 212 ALA B N 1
ATOM 6507 C CA . ALA B 1 212 ? -16.844 32.375 26.672 1 98.38 212 ALA B CA 1
ATOM 6508 C C . ALA B 1 212 ? -18.156 31.969 26.031 1 98.38 212 ALA B C 1
ATOM 6510 O O . ALA B 1 212 ? -18.938 31.203 26.609 1 98.38 212 ALA B O 1
ATOM 6511 N N . ARG B 1 213 ? -18.344 32.406 24.922 1 98.38 213 ARG B N 1
ATOM 6512 C CA . ARG B 1 213 ? -19.609 32.188 24.234 1 98.38 213 ARG B CA 1
ATOM 6513 C C . ARG B 1 213 ? -19.656 30.781 23.625 1 98.38 213 ARG B C 1
ATOM 6515 O O . ARG B 1 213 ? -20.688 30.109 23.672 1 98.38 213 ARG B O 1
ATOM 6522 N N . TYR B 1 214 ? -18.609 30.281 23.062 1 98.81 214 TYR B N 1
ATOM 6523 C CA . TYR B 1 214 ? -18.703 29.109 22.188 1 98.81 214 TYR B CA 1
ATOM 6524 C C . TYR B 1 214 ? -18.062 27.891 22.859 1 98.81 214 TYR B C 1
ATOM 6526 O O . TYR B 1 214 ? -18.562 26.766 22.703 1 98.81 214 TYR B O 1
ATOM 6534 N N . LEU B 1 215 ? -17 27.984 23.609 1 98.75 215 LEU B N 1
ATOM 6535 C CA . LEU B 1 215 ? -16.188 26.859 24.047 1 98.75 215 LEU B CA 1
ATOM 6536 C C . LEU B 1 215 ? -16.969 25.969 25 1 98.75 215 LEU B C 1
ATOM 6538 O O . LEU B 1 215 ? -16.859 24.734 24.938 1 98.75 215 LEU B O 1
ATOM 6542 N N . PRO B 1 216 ? -17.781 26.531 25.953 1 98.38 216 PRO B N 1
ATOM 6543 C CA . PRO B 1 216 ? -18.484 25.656 26.875 1 98.38 216 PRO B CA 1
ATOM 6544 C C . PRO B 1 216 ? -19.422 24.672 26.172 1 98.38 216 PRO B C 1
ATOM 6546 O O . PRO B 1 216 ? -19.406 23.484 26.484 1 98.38 216 PRO B O 1
ATOM 6549 N N . ARG B 1 217 ? -20.188 25.094 25.203 1 98.5 217 ARG B N 1
ATOM 6550 C CA . ARG B 1 217 ? -21.125 24.219 24.5 1 98.5 217 ARG B CA 1
ATOM 6551 C C . ARG B 1 217 ? -20.391 23.266 23.562 1 98.5 217 ARG B C 1
ATOM 6553 O O . ARG B 1 217 ? -20.844 22.141 23.344 1 98.5 217 ARG B O 1
ATOM 6560 N N . LEU B 1 218 ? -19.297 23.703 23.047 1 98.75 218 LEU B N 1
ATOM 6561 C CA . LEU B 1 218 ? -18.484 22.828 22.203 1 98.75 218 LEU B CA 1
ATOM 6562 C C . LEU B 1 218 ? -17.797 21.766 23.047 1 98.75 218 LEU B C 1
ATOM 6564 O O . LEU B 1 218 ? -17.672 20.625 22.625 1 98.75 218 LEU B O 1
ATOM 6568 N N . ALA B 1 219 ? -17.344 22.156 24.25 1 97.88 219 ALA B N 1
ATOM 6569 C CA . ALA B 1 219 ? -16.641 21.234 25.141 1 97.88 219 ALA B CA 1
ATOM 6570 C C . ALA B 1 219 ? -17.578 20.125 25.625 1 97.88 219 ALA B C 1
ATOM 6572 O O . ALA B 1 219 ? -17.156 18.969 25.766 1 97.88 219 ALA B O 1
ATOM 6573 N N . SER B 1 220 ? -18.859 20.453 25.844 1 96.44 220 SER B N 1
ATOM 6574 C CA . SER B 1 220 ? -19.812 19.469 26.344 1 96.44 220 SER B CA 1
ATOM 6575 C C . SER B 1 220 ? -20.297 18.547 25.234 1 96.44 220 SER B C 1
ATOM 6577 O O . SER B 1 220 ? -20.859 17.484 25.5 1 96.44 220 SER B O 1
ATOM 6579 N N . GLY B 1 221 ? -20.125 18.984 24.031 1 97.31 221 GLY B N 1
ATOM 6580 C CA . GLY B 1 221 ? -20.641 18.234 22.891 1 97.31 221 GLY B CA 1
ATOM 6581 C C . GLY B 1 221 ? -22.062 18.609 22.516 1 97.31 221 GLY B C 1
ATOM 6582 O O . GLY B 1 221 ? -22.641 18.031 21.609 1 97.31 221 GLY B O 1
ATOM 6583 N N . GLU B 1 222 ? -22.609 19.547 23.219 1 97.69 222 GLU B N 1
ATOM 6584 C CA . GLU B 1 222 ? -23.906 20.062 22.828 1 97.69 222 GLU B CA 1
ATOM 6585 C C . GLU B 1 222 ? -23.875 20.625 21.406 1 97.69 222 GLU B C 1
ATOM 6587 O O . GLU B 1 222 ? -24.828 20.453 20.641 1 97.69 222 GLU B O 1
ATOM 6592 N N . HIS B 1 223 ? -22.859 21.359 21.125 1 98.38 223 HIS B N 1
ATOM 6593 C CA . HIS B 1 223 ? -22.594 21.812 19.766 1 98.38 223 HIS B CA 1
ATOM 6594 C C . HIS B 1 223 ? -21.391 21.078 19.172 1 98.38 223 HIS B C 1
ATOM 6596 O O . HIS B 1 223 ? -20.469 20.703 19.906 1 98.38 223 HIS B O 1
ATOM 6602 N N . VAL B 1 224 ? -21.469 20.859 17.906 1 98.62 224 VAL B N 1
ATOM 6603 C CA . VAL B 1 224 ? -20.375 20.281 17.125 1 98.62 224 VAL B CA 1
ATOM 6604 C C . VAL B 1 224 ? -19.766 21.328 16.203 1 98.62 224 VAL B C 1
ATOM 6606 O O . VAL B 1 224 ? -20.484 22.188 15.672 1 98.62 224 VAL B O 1
ATOM 6609 N N . ALA B 1 225 ? -18.484 21.234 16.078 1 98.81 225 ALA B N 1
ATOM 6610 C CA . ALA B 1 225 ? -17.797 22.219 15.242 1 98.81 225 ALA B CA 1
ATOM 6611 C C . ALA B 1 225 ? -17.266 21.578 13.961 1 98.81 225 ALA B C 1
ATOM 6613 O O . ALA B 1 225 ? -17.016 20.359 13.93 1 98.81 225 ALA B O 1
ATOM 6614 N N . ALA B 1 226 ? -17.109 22.344 12.891 1 98.81 226 ALA B N 1
ATOM 6615 C CA . ALA B 1 226 ? -16.516 21.953 11.625 1 98.81 226 ALA B CA 1
ATOM 6616 C C . ALA B 1 226 ? -15.562 23.016 11.102 1 98.81 226 ALA B C 1
ATOM 6618 O O . ALA B 1 226 ? -15.695 24.203 11.453 1 98.81 226 ALA B O 1
ATOM 6619 N N . PHE B 1 227 ? -14.617 22.625 10.352 1 98.25 227 PHE B N 1
ATOM 6620 C CA . PHE B 1 227 ? -13.594 23.469 9.727 1 98.25 227 PHE B CA 1
ATOM 6621 C C . PHE B 1 227 ? -13.852 23.609 8.227 1 98.25 227 PHE B C 1
ATOM 6623 O O . PHE B 1 227 ? -13.797 22.625 7.492 1 98.25 227 PHE B O 1
ATOM 6630 N N . CYS B 1 228 ? -14.102 24.812 7.77 1 98.75 228 CYS B N 1
ATOM 6631 C CA . CYS B 1 228 ? -14.516 25.047 6.387 1 98.75 228 CYS B CA 1
ATOM 6632 C C . CYS B 1 228 ? -13.445 25.828 5.625 1 98.75 228 CYS B C 1
ATOM 6634 O O . CYS B 1 228 ? -13.508 27.062 5.535 1 98.75 228 CYS B O 1
ATOM 6636 N N . LEU B 1 229 ? -12.562 25.094 4.941 1 98.38 229 LEU B N 1
ATOM 6637 C CA . LEU B 1 229 ? -11.469 25.703 4.184 1 98.38 229 LEU B CA 1
ATOM 6638 C C . LEU B 1 229 ? -11.516 25.266 2.723 1 98.38 229 LEU B C 1
ATOM 6640 O O . LEU B 1 229 ? -11.633 26.109 1.827 1 98.38 229 LEU B O 1
ATOM 6644 N N . THR B 1 230 ? -11.555 24.016 2.434 1 98.06 230 THR B N 1
ATOM 6645 C CA . THR B 1 230 ? -11.391 23.422 1.11 1 98.06 230 THR B CA 1
ATOM 6646 C C . THR B 1 230 ? -12.562 23.797 0.205 1 98.06 230 THR B C 1
ATOM 6648 O O . THR B 1 230 ? -13.719 23.781 0.64 1 98.06 230 THR B O 1
ATOM 6651 N N . GLU B 1 231 ? -12.289 24.172 -0.935 1 98.31 231 GLU B N 1
ATOM 6652 C CA . GLU B 1 231 ? -13.273 24.453 -1.979 1 98.31 231 GLU B CA 1
ATOM 6653 C C . GLU B 1 231 ? -13.023 23.594 -3.215 1 98.31 231 GLU B C 1
ATOM 6655 O O . GLU B 1 231 ? -11.953 22.984 -3.35 1 98.31 231 GLU B O 1
ATOM 6660 N N . PRO B 1 232 ? -13.984 23.484 -4.105 1 95.38 232 PRO B N 1
ATOM 6661 C CA . PRO B 1 232 ? -13.805 22.625 -5.277 1 95.38 232 PRO B CA 1
ATOM 6662 C C . PRO B 1 232 ? -12.547 22.969 -6.07 1 95.38 232 PRO B C 1
ATOM 6664 O O . PRO B 1 232 ? -11.828 22.062 -6.516 1 95.38 232 PRO B O 1
ATOM 6667 N N . ALA B 1 233 ? -12.242 24.188 -6.172 1 95.06 233 ALA B N 1
ATOM 6668 C CA . ALA B 1 233 ? -11.094 24.609 -6.973 1 95.06 233 ALA B CA 1
ATOM 6669 C C . ALA B 1 233 ? -9.859 24.797 -6.098 1 95.06 233 ALA B C 1
ATOM 6671 O O . ALA B 1 233 ? -8.742 24.922 -6.609 1 95.06 233 ALA B O 1
ATOM 6672 N N . SER B 1 234 ? -10.023 24.797 -4.762 1 96.62 234 SER B N 1
ATOM 6673 C CA . SER B 1 234 ? -8.93 25.109 -3.84 1 96.62 234 SER B CA 1
ATOM 6674 C C . SER B 1 234 ? -8.75 24.016 -2.807 1 96.62 234 SER B C 1
ATOM 6676 O O . SER B 1 234 ? -9.508 23.922 -1.84 1 96.62 234 SER B O 1
ATOM 6678 N N . GLY B 1 235 ? -7.723 23.188 -2.998 1 95.62 235 GLY B N 1
ATOM 6679 C CA . GLY B 1 235 ? -7.297 22.188 -2.035 1 95.62 235 GLY B CA 1
ATOM 6680 C C . GLY B 1 235 ? -5.984 22.531 -1.355 1 95.62 235 GLY B C 1
ATOM 6681 O O . GLY B 1 235 ? -5.957 23.328 -0.418 1 95.62 235 GLY B O 1
ATOM 6682 N N . SER B 1 236 ? -4.902 22.031 -1.905 1 94.56 236 SER B N 1
ATOM 6683 C CA . SER B 1 236 ? -3.57 22.344 -1.394 1 94.56 236 SER B CA 1
ATOM 6684 C C . SER B 1 236 ? -3.264 23.828 -1.509 1 94.56 236 SER B C 1
ATOM 6686 O O . SER B 1 236 ? -2.539 24.391 -0.681 1 94.56 236 SER B O 1
ATOM 6688 N N . ASP B 1 237 ? -3.812 24.438 -2.473 1 95.06 237 ASP B N 1
ATOM 6689 C CA . ASP B 1 237 ? -3.678 25.891 -2.654 1 95.06 237 ASP B CA 1
ATOM 6690 C C . ASP B 1 237 ? -4.762 26.641 -1.886 1 95.06 237 ASP B C 1
ATOM 6692 O O . ASP B 1 237 ? -5.574 27.344 -2.482 1 95.06 237 ASP B O 1
ATOM 6696 N N . ALA B 1 238 ? -4.68 26.641 -0.63 1 93.94 238 ALA B N 1
ATOM 6697 C CA . ALA B 1 238 ? -5.719 27.156 0.254 1 93.94 238 ALA B CA 1
ATOM 6698 C C . ALA B 1 238 ? -5.859 28.672 0.112 1 93.94 238 ALA B C 1
ATOM 6700 O O . ALA B 1 238 ? -6.93 29.234 0.367 1 93.94 238 ALA B O 1
ATOM 6701 N N . ALA B 1 239 ? -4.84 29.312 -0.317 1 94.38 239 ALA B N 1
ATOM 6702 C CA . ALA B 1 239 ? -4.871 30.766 -0.441 1 94.38 239 ALA B CA 1
ATOM 6703 C C . ALA B 1 239 ? -5.754 31.203 -1.608 1 94.38 239 ALA B C 1
ATOM 6705 O O . ALA B 1 239 ? -6.129 32.375 -1.712 1 94.38 239 ALA B O 1
ATOM 6706 N N . SER B 1 240 ? -6.129 30.266 -2.438 1 96.25 240 SER B N 1
ATOM 6707 C CA . SER B 1 240 ? -6.855 30.625 -3.65 1 96.25 240 SER B CA 1
ATOM 6708 C C . SER B 1 240 ? -8.359 30.5 -3.453 1 96.25 240 SER B C 1
ATOM 6710 O O . SER B 1 240 ? -9.125 30.516 -4.422 1 96.25 240 SER B O 1
ATOM 6712 N N . ILE B 1 241 ? -8.82 30.359 -2.275 1 98 241 ILE B N 1
ATOM 6713 C CA . ILE B 1 241 ? -10.25 30.188 -2.033 1 98 241 ILE B CA 1
ATOM 6714 C C . ILE B 1 241 ? -11.016 31.375 -2.611 1 98 241 ILE B C 1
ATOM 6716 O O . ILE B 1 241 ? -10.453 32.469 -2.809 1 98 241 ILE B O 1
ATOM 6720 N N . ARG B 1 242 ? -12.344 31.141 -2.887 1 97.88 242 ARG B N 1
ATOM 6721 C CA . ARG B 1 242 ? -13.141 32.156 -3.574 1 97.88 242 ARG B CA 1
ATOM 6722 C C . ARG B 1 242 ? -14.32 32.594 -2.717 1 97.88 242 ARG B C 1
ATOM 6724 O O . ARG B 1 242 ? -14.938 33.625 -2.99 1 97.88 242 ARG B O 1
ATOM 6731 N N . THR B 1 243 ? -14.648 31.828 -1.654 1 98.81 243 THR B N 1
ATOM 6732 C CA . THR B 1 243 ? -15.68 32.281 -0.732 1 98.81 243 THR B CA 1
ATOM 6733 C C . THR B 1 243 ? -15.43 33.719 -0.322 1 98.81 243 THR B C 1
ATOM 6735 O O . THR B 1 243 ? -14.289 34.125 -0.046 1 98.81 243 THR B O 1
ATOM 6738 N N . ARG B 1 244 ? -16.547 34.5 -0.228 1 98.69 244 ARG B N 1
ATOM 6739 C CA . ARG B 1 244 ? -16.391 35.938 -0.031 1 98.69 244 ARG B CA 1
ATOM 6740 C C . ARG B 1 244 ? -17.266 36.438 1.111 1 98.69 244 ARG B C 1
ATOM 6742 O O . ARG B 1 244 ? -18.422 36.031 1.24 1 98.69 244 ARG B O 1
ATOM 6749 N N . ALA B 1 245 ? -16.719 37.281 1.9 1 98.81 245 ALA B N 1
ATOM 6750 C CA . ALA B 1 245 ? -17.438 38.031 2.93 1 98.81 245 ALA B CA 1
ATOM 6751 C C . ALA B 1 245 ? -17.375 39.531 2.676 1 98.81 245 ALA B C 1
ATOM 6753 O O . ALA B 1 245 ? -16.281 40.125 2.592 1 98.81 245 ALA B O 1
ATOM 6754 N N . THR B 1 246 ? -18.516 40.156 2.525 1 98.38 246 THR B N 1
ATOM 6755 C CA . THR B 1 246 ? -18.594 41.594 2.266 1 98.38 246 THR B CA 1
ATOM 6756 C C . THR B 1 246 ? -19.203 42.312 3.459 1 98.38 246 THR B C 1
ATOM 6758 O O . THR B 1 246 ? -20.266 41.938 3.947 1 98.38 246 THR B O 1
ATOM 6761 N N . LEU B 1 247 ? -18.484 43.375 3.91 1 97.75 247 LEU B N 1
ATOM 6762 C CA . LEU B 1 247 ? -18.969 44.156 5.031 1 97.75 247 LEU B CA 1
ATOM 6763 C C . LEU B 1 247 ? -20.25 44.906 4.656 1 97.75 247 LEU B C 1
ATOM 6765 O O . LEU B 1 247 ? -20.328 45.5 3.582 1 97.75 247 LEU B O 1
ATOM 6769 N N . SER B 1 248 ? -21.203 44.844 5.57 1 97.44 248 SER B N 1
ATOM 6770 C CA . SER B 1 248 ? -22.469 45.531 5.328 1 97.44 248 SER B CA 1
ATOM 6771 C C . SER B 1 248 ? -22.281 47.062 5.355 1 97.44 248 SER B C 1
ATOM 6773 O O . SER B 1 248 ? -21.297 47.562 5.914 1 97.44 248 SER B O 1
ATOM 6775 N N . ALA B 1 249 ? -23.25 47.719 4.816 1 96.25 249 ALA B N 1
ATOM 6776 C CA . ALA B 1 249 ? -23.203 49.188 4.746 1 96.25 249 ALA B CA 1
ATOM 6777 C C . ALA B 1 249 ? -23.141 49.812 6.141 1 96.25 249 ALA B C 1
ATOM 6779 O O . ALA B 1 249 ? -22.469 50.812 6.359 1 96.25 249 ALA B O 1
ATOM 6780 N N . ASP B 1 250 ? -23.859 49.188 7.055 1 96.62 250 ASP B N 1
ATOM 6781 C CA . ASP B 1 250 ? -23.906 49.719 8.414 1 96.62 250 ASP B CA 1
ATOM 6782 C C . ASP B 1 250 ? -22.766 49.188 9.258 1 96.62 250 ASP B C 1
ATOM 6784 O O . ASP B 1 250 ? -22.672 49.469 10.461 1 96.62 250 ASP B O 1
ATOM 6788 N N . LYS B 1 251 ? -21.922 48.281 8.711 1 96.5 251 LYS B N 1
ATOM 6789 C CA . LYS B 1 251 ? -20.688 47.75 9.305 1 96.5 251 LYS B CA 1
ATOM 6790 C C . LYS B 1 251 ? -21.016 46.875 10.523 1 96.5 251 LYS B C 1
ATOM 6792 O O . LYS B 1 251 ? -20.188 46.75 11.43 1 96.5 251 LYS B O 1
ATOM 6797 N N . SER B 1 252 ? -22.219 46.375 10.492 1 97.5 252 SER B N 1
ATOM 6798 C CA . SER B 1 252 ? -22.625 45.562 11.648 1 97.5 252 SER B CA 1
ATOM 6799 C C . SER B 1 252 ? -22.344 44.094 11.422 1 97.5 252 SER B C 1
ATOM 6801 O O . SER B 1 252 ? -22.25 43.312 12.383 1 97.5 252 SER B O 1
ATOM 6803 N N . HIS B 1 253 ? -22.328 43.75 10.203 1 98.44 253 HIS B N 1
ATOM 6804 C CA . HIS B 1 253 ? -22.125 42.344 9.898 1 98.44 253 HIS B CA 1
ATOM 6805 C C . HIS B 1 253 ? -21.484 42.188 8.516 1 98.44 253 HIS B C 1
ATOM 6807 O O . HIS B 1 253 ? -21.391 43.125 7.746 1 98.44 253 HIS B O 1
ATOM 6813 N N . TYR B 1 254 ? -20.922 40.969 8.258 1 98.69 254 TYR B N 1
ATOM 6814 C CA . TYR B 1 254 ? -20.484 40.531 6.934 1 98.69 254 TYR B CA 1
ATOM 6815 C C . TYR B 1 254 ? -21.547 39.656 6.266 1 98.69 254 TYR B C 1
ATOM 6817 O O . TYR B 1 254 ? -22.234 38.906 6.934 1 98.69 254 TYR B O 1
ATOM 6825 N N . VAL B 1 255 ? -21.641 39.781 4.938 1 98.88 255 VAL B N 1
ATOM 6826 C CA . VAL B 1 255 ? -22.469 38.875 4.141 1 98.88 255 VAL B CA 1
ATOM 6827 C C . VAL B 1 255 ? -21.578 37.844 3.463 1 98.88 255 VAL B C 1
ATOM 6829 O O . VAL B 1 255 ? -20.766 38.188 2.604 1 98.88 255 VAL B O 1
ATOM 6832 N N . LEU B 1 256 ? -21.781 36.594 3.912 1 98.81 256 LEU B N 1
ATOM 6833 C CA . LEU B 1 256 ? -20.906 35.5 3.49 1 98.81 256 LEU B CA 1
ATOM 6834 C C . LEU B 1 256 ? -21.562 34.688 2.369 1 98.81 256 LEU B C 1
ATOM 6836 O O . LEU B 1 256 ? -22.719 34.281 2.492 1 98.81 256 LEU B O 1
ATOM 6840 N N . ASN B 1 257 ? -20.891 34.5 1.217 1 98.88 257 ASN B N 1
ATOM 6841 C CA . ASN B 1 257 ? -21.328 33.688 0.079 1 98.88 257 ASN B CA 1
ATOM 6842 C C . ASN B 1 257 ? -20.219 32.75 -0.402 1 98.88 257 ASN B C 1
ATOM 6844 O O . ASN B 1 257 ? -19.062 33.188 -0.539 1 98.88 257 ASN B O 1
ATOM 6848 N N . GLY B 1 258 ? -20.531 31.531 -0.532 1 98.69 258 GLY B N 1
ATOM 6849 C CA . GLY B 1 258 ? -19.562 30.578 -1.051 1 98.69 258 GLY B CA 1
ATOM 6850 C C . GLY B 1 258 ? -19.891 29.141 -0.726 1 98.69 258 GLY B C 1
ATOM 6851 O O . GLY B 1 258 ? -20.984 28.844 -0.245 1 98.69 258 GLY B O 1
ATOM 6852 N N . SER B 1 259 ? -19.031 28.234 -1.148 1 98.56 259 SER B N 1
ATOM 6853 C CA . SER B 1 259 ? -19.203 26.797 -0.917 1 98.56 259 SER B CA 1
ATOM 6854 C C . SER B 1 259 ? -17.891 26.141 -0.51 1 98.56 259 SER B C 1
ATOM 6856 O O . SER B 1 259 ? -16.828 26.5 -1.015 1 98.56 259 SER B O 1
ATOM 6858 N N . LYS B 1 260 ? -18 25.297 0.417 1 98.81 260 LYS B N 1
ATOM 6859 C CA . LYS B 1 260 ? -16.891 24.469 0.896 1 98.81 260 LYS B CA 1
ATOM 6860 C C . LYS B 1 260 ? -17.172 22.984 0.674 1 98.81 260 LYS B C 1
ATOM 6862 O O . LYS B 1 260 ? -18.328 22.562 0.694 1 98.81 260 LYS B O 1
ATOM 6867 N N . VAL B 1 261 ? -16.125 22.203 0.424 1 98.38 261 VAL B N 1
ATOM 6868 C CA . VAL B 1 261 ? -16.297 20.766 0.154 1 98.38 261 VAL B CA 1
ATOM 6869 C C . VAL B 1 261 ? -15.414 19.953 1.101 1 98.38 261 VAL B C 1
ATOM 6871 O O . VAL B 1 261 ? -14.461 20.484 1.679 1 98.38 261 VAL B O 1
ATOM 6874 N N . TRP B 1 262 ? -15.797 18.656 1.283 1 98.44 262 TRP B N 1
ATOM 6875 C CA . TRP B 1 262 ? -15.078 17.703 2.133 1 98.44 262 TRP B CA 1
ATOM 6876 C C . TRP B 1 262 ? -15.055 18.188 3.58 1 98.44 262 TRP B C 1
ATOM 6878 O O . TRP B 1 262 ? -14.023 18.094 4.254 1 98.44 262 TRP B O 1
ATOM 6888 N N . ILE B 1 263 ? -16.094 18.734 4.012 1 98.75 263 ILE B N 1
ATOM 6889 C CA . ILE B 1 263 ? -16.156 19.266 5.367 1 98.75 263 ILE B CA 1
ATOM 6890 C C . ILE B 1 263 ? -16.594 18.172 6.336 1 98.75 263 ILE B C 1
ATOM 6892 O O . ILE B 1 263 ? -17.766 17.812 6.391 1 98.75 263 ILE B O 1
ATOM 6896 N N . THR B 1 264 ? -15.602 17.641 7.086 1 98.44 264 THR B N 1
ATOM 6897 C CA . THR B 1 264 ? -15.93 16.688 8.125 1 98.44 264 THR B CA 1
ATOM 6898 C C . THR B 1 264 ? -16.812 17.312 9.203 1 98.44 264 THR B C 1
ATOM 6900 O O . THR B 1 264 ? -16.531 18.422 9.656 1 98.44 264 THR B O 1
ATOM 6903 N N . ASN B 1 265 ? -17.875 16.703 9.602 1 98.69 265 ASN B N 1
ATOM 6904 C CA . ASN B 1 265 ? -18.906 17.125 10.547 1 98.69 265 ASN B CA 1
ATOM 6905 C C . ASN B 1 265 ? -19.828 18.188 9.93 1 98.69 265 ASN B C 1
ATOM 6907 O O . ASN B 1 265 ? -20.656 18.766 10.617 1 98.69 265 ASN B O 1
ATOM 6911 N N . GLY B 1 266 ? -19.672 18.484 8.633 1 98.75 266 GLY B N 1
ATOM 6912 C CA . GLY B 1 266 ? -20.438 19.547 8.008 1 98.75 266 GLY B CA 1
ATOM 6913 C C . GLY B 1 266 ? -21.938 19.375 8.133 1 98.75 266 GLY B C 1
ATOM 6914 O O . GLY B 1 266 ? -22.688 20.344 8.25 1 98.75 266 GLY B O 1
ATOM 6915 N N . GLY B 1 267 ? -22.375 18.141 8.148 1 98.12 267 GLY B N 1
ATOM 6916 C CA . GLY B 1 267 ? -23.797 17.828 8.25 1 98.12 267 GLY B CA 1
ATOM 6917 C C . GLY B 1 267 ? -24.312 17.844 9.68 1 98.12 267 GLY B C 1
ATOM 6918 O O . GLY B 1 267 ? -25.516 17.906 9.914 1 98.12 267 GLY B O 1
ATOM 6919 N N . LEU B 1 268 ? -23.422 17.906 10.617 1 97.19 268 LEU B N 1
ATOM 6920 C CA . LEU B 1 268 ? -23.766 17.781 12.031 1 97.19 268 LEU B CA 1
ATOM 6921 C C . LEU B 1 268 ? -23.469 19.078 12.773 1 97.19 268 LEU B C 1
ATOM 6923 O O . LEU B 1 268 ? -24.047 19.344 13.836 1 97.19 268 LEU B O 1
ATOM 6927 N N . ALA B 1 269 ? -22.703 19.953 12.242 1 98.75 269 ALA B N 1
ATOM 6928 C CA . ALA B 1 269 ? -22.078 21.047 12.977 1 98.75 269 ALA B CA 1
ATOM 6929 C C . ALA B 1 269 ? -23.078 22.156 13.242 1 98.75 269 ALA B C 1
ATOM 6931 O O . ALA B 1 269 ? -23.922 22.453 12.398 1 98.75 269 ALA B O 1
ATOM 6932 N N . ASN B 1 270 ? -22.906 22.766 14.406 1 98.69 270 ASN B N 1
ATOM 6933 C CA . ASN B 1 270 ? -23.609 23.984 14.781 1 98.69 270 ASN B CA 1
ATOM 6934 C C . ASN B 1 270 ? -22.75 25.234 14.555 1 98.69 270 ASN B C 1
ATOM 6936 O O . ASN B 1 270 ? -23.281 26.328 14.336 1 98.69 270 ASN B O 1
ATOM 6940 N N . VAL B 1 271 ? -21.531 25 14.727 1 98.88 271 VAL B N 1
ATOM 6941 C CA . VAL B 1 271 ? -20.562 26.078 14.633 1 98.88 271 VAL B CA 1
ATOM 6942 C C . VAL B 1 271 ? -19.5 25.734 13.594 1 98.88 271 VAL B C 1
ATOM 6944 O O . VAL B 1 271 ? -18.984 24.609 13.586 1 98.88 271 VAL B O 1
ATOM 6947 N N . PHE B 1 272 ? -19.172 26.688 12.727 1 98.94 272 PHE B N 1
ATOM 6948 C CA . PHE B 1 272 ? -18.203 26.5 11.664 1 98.94 272 PHE B CA 1
ATOM 6949 C C . PHE B 1 272 ? -17.078 27.531 11.766 1 98.94 272 PHE B C 1
ATOM 6951 O O . PHE B 1 272 ? -17.344 28.719 12.016 1 98.94 272 PHE B O 1
ATOM 6958 N N . THR B 1 273 ? -15.859 27.094 11.703 1 98.88 273 THR B N 1
ATOM 6959 C CA . THR B 1 273 ? -14.773 28 11.359 1 98.88 273 THR B CA 1
ATOM 6960 C C . THR B 1 273 ? -14.633 28.125 9.844 1 98.88 273 THR B C 1
ATOM 6962 O O . THR B 1 273 ? -14.227 27.172 9.18 1 98.88 273 THR B O 1
ATOM 6965 N N . VAL B 1 274 ? -14.945 29.328 9.336 1 98.94 274 VAL B N 1
ATOM 6966 C CA . VAL B 1 274 ? -15.023 29.516 7.895 1 98.94 274 VAL B CA 1
ATOM 6967 C C . VAL B 1 274 ? -13.977 30.531 7.449 1 98.94 274 VAL B C 1
ATOM 6969 O O . VAL B 1 274 ? -13.75 31.547 8.125 1 98.94 274 VAL B O 1
ATOM 6972 N N . PHE B 1 275 ? -13.344 30.266 6.352 1 98.88 275 PHE B N 1
ATOM 6973 C CA . PHE B 1 275 ? -12.359 31.172 5.77 1 98.88 275 PHE B CA 1
ATOM 6974 C C . PHE B 1 275 ? -12.883 31.781 4.473 1 98.88 275 PHE B C 1
ATOM 6976 O O . PHE B 1 275 ? -13.352 31.062 3.592 1 98.88 275 PHE B O 1
ATOM 6983 N N . ALA B 1 276 ? -12.805 33.094 4.395 1 98.88 276 ALA B N 1
ATOM 6984 C CA . ALA B 1 276 ? -13.344 33.812 3.232 1 98.88 276 ALA B CA 1
ATOM 6985 C C . ALA B 1 276 ? -12.492 35.031 2.889 1 98.88 276 ALA B C 1
ATOM 6987 O O . ALA B 1 276 ? -11.82 35.594 3.756 1 98.88 276 ALA B O 1
ATOM 6988 N N . LYS B 1 277 ? -12.594 35.406 1.647 1 98.56 277 LYS B N 1
ATOM 6989 C CA . LYS B 1 277 ? -11.922 36.625 1.193 1 98.56 277 LYS B CA 1
ATOM 6990 C C . LYS B 1 277 ? -12.703 37.875 1.608 1 98.56 277 LYS B C 1
ATOM 6992 O O . LYS B 1 277 ? -13.938 37.906 1.523 1 98.56 277 LYS B O 1
ATOM 6997 N N . THR B 1 278 ? -11.969 38.781 2.123 1 98.19 278 THR B N 1
ATOM 6998 C CA . THR B 1 278 ? -12.484 40.125 2.451 1 98.19 278 THR B CA 1
ATOM 6999 C C . THR B 1 278 ? -11.617 41.188 1.826 1 98.19 278 THR B C 1
ATOM 7001 O O . THR B 1 278 ? -10.422 41 1.598 1 98.19 278 THR B O 1
ATOM 7004 N N . GLU B 1 279 ? -12.305 42.281 1.529 1 95.44 279 GLU B N 1
ATOM 7005 C CA . GLU B 1 279 ? -11.547 43.438 1.044 1 95.44 279 GLU B CA 1
ATOM 7006 C C . GLU B 1 279 ? -10.859 44.156 2.191 1 95.44 279 GLU B C 1
ATOM 7008 O O . GLU B 1 279 ? -11.492 44.5 3.195 1 95.44 279 GLU B O 1
ATOM 7013 N N . VAL B 1 280 ? -9.57 44.312 2.055 1 94.38 280 VAL B N 1
ATOM 7014 C CA . VAL B 1 280 ? -8.781 45.031 3.047 1 94.38 280 VAL B CA 1
ATOM 7015 C C . VAL B 1 280 ? -8.094 46.219 2.385 1 94.38 280 VAL B C 1
ATOM 7017 O O . VAL B 1 280 ? -7.492 46.094 1.315 1 94.38 280 VAL B O 1
ATOM 7020 N N . VAL B 1 281 ? -8.25 47.406 2.975 1 89.81 281 VAL B N 1
ATOM 7021 C CA . VAL B 1 281 ? -7.602 48.594 2.467 1 89.81 281 VAL B CA 1
ATOM 7022 C C . VAL B 1 281 ? -6.207 48.719 3.076 1 89.81 281 VAL B C 1
ATOM 7024 O O . VAL B 1 281 ? -6.059 48.781 4.301 1 89.81 281 VAL B O 1
ATOM 7027 N N . ASP B 1 282 ? -5.273 48.75 2.24 1 85.62 282 ASP B N 1
ATOM 7028 C CA . ASP B 1 282 ? -3.891 48.875 2.695 1 85.62 282 ASP B CA 1
ATOM 7029 C C . ASP B 1 282 ? -3.561 50.344 3.021 1 85.62 282 ASP B C 1
ATOM 7031 O O . ASP B 1 282 ? -4.336 51.25 2.705 1 85.62 282 ASP B O 1
ATOM 7035 N N . SER B 1 283 ? -2.375 50.531 3.598 1 87.31 283 SER B N 1
ATOM 7036 C CA . SER B 1 283 ? -1.93 51.844 4.047 1 87.31 283 SER B CA 1
ATOM 7037 C C . SER B 1 283 ? -1.822 52.844 2.883 1 87.31 283 SER B C 1
ATOM 7039 O O . SER B 1 283 ? -2.002 54.031 3.059 1 87.31 283 SER B O 1
ATOM 7041 N N . ASP B 1 284 ? -1.562 52.344 1.783 1 88.94 284 ASP B N 1
ATOM 7042 C CA . ASP B 1 284 ? -1.407 53.188 0.615 1 88.94 284 ASP B CA 1
ATOM 7043 C C . ASP B 1 284 ? -2.754 53.469 -0.055 1 88.94 284 ASP B C 1
ATOM 7045 O O . ASP B 1 284 ? -2.814 54.094 -1.112 1 88.94 284 ASP B O 1
ATOM 7049 N N . GLY B 1 285 ? -3.732 52.906 0.542 1 87.5 285 GLY B N 1
ATOM 7050 C CA . GLY B 1 285 ? -5.074 53.156 0.028 1 87.5 285 GLY B CA 1
ATOM 7051 C C . GLY B 1 285 ? -5.52 52.094 -0.958 1 87.5 285 GLY B C 1
ATOM 7052 O O . GLY B 1 285 ? -6.684 52.062 -1.361 1 87.5 285 GLY B O 1
ATOM 7053 N N . SER B 1 286 ? -4.656 51.219 -1.309 1 91.69 286 SER B N 1
ATOM 7054 C CA . SER B 1 286 ? -5.016 50.156 -2.246 1 91.69 286 SER B CA 1
ATOM 7055 C C . SER B 1 286 ? -5.875 49.094 -1.574 1 91.69 286 SER B C 1
ATOM 7057 O O . SER B 1 286 ? -5.711 48.812 -0.385 1 91.69 286 SER B O 1
ATOM 7059 N N . VAL B 1 287 ? -6.836 48.562 -2.348 1 92.5 287 VAL B N 1
ATOM 7060 C CA . VAL B 1 287 ? -7.738 47.5 -1.856 1 92.5 287 VAL B CA 1
ATOM 7061 C C . VAL B 1 287 ? -7.254 46.156 -2.328 1 92.5 287 VAL B C 1
ATOM 7063 O O . VAL B 1 287 ? -6.977 45.938 -3.514 1 92.5 287 VAL B O 1
ATOM 7066 N N . LYS B 1 288 ? -7.027 45.281 -1.38 1 93.56 288 LYS B N 1
ATOM 7067 C CA . LYS B 1 288 ? -6.605 43.906 -1.693 1 93.56 288 LYS B CA 1
ATOM 7068 C C . LYS B 1 288 ? -7.523 42.875 -1.029 1 93.56 288 LYS B C 1
ATOM 7070 O O . LYS B 1 288 ? -8.062 43.125 0.052 1 93.56 288 LYS B O 1
ATOM 7075 N N . ASP B 1 289 ? -7.695 41.75 -1.688 1 95.44 289 ASP B N 1
ATOM 7076 C CA . ASP B 1 289 ? -8.414 40.625 -1.086 1 95.44 289 ASP B CA 1
ATOM 7077 C C . ASP B 1 289 ? -7.508 39.844 -0.16 1 95.44 289 ASP B C 1
ATOM 7079 O O . ASP B 1 289 ? -6.418 39.406 -0.56 1 95.44 289 ASP B O 1
ATOM 7083 N N . LYS B 1 290 ? -7.902 39.688 1.058 1 97.19 290 LYS B N 1
ATOM 7084 C CA . LYS B 1 290 ? -7.207 38.844 2.025 1 97.19 290 LYS B CA 1
ATOM 7085 C C . LYS B 1 290 ? -8.172 37.875 2.699 1 97.19 290 LYS B C 1
ATOM 7087 O O . LYS B 1 290 ? -9.375 38.125 2.742 1 97.19 290 LYS B O 1
ATOM 7092 N N . ILE B 1 291 ? -7.605 36.812 3.172 1 98.5 291 ILE B N 1
ATOM 7093 C CA . ILE B 1 291 ? -8.445 35.812 3.82 1 98.5 291 ILE B CA 1
ATOM 7094 C C . ILE B 1 291 ? -8.719 36.219 5.266 1 98.5 291 ILE B C 1
ATOM 7096 O O . ILE B 1 291 ? -7.805 36.656 5.977 1 98.5 291 ILE B O 1
ATOM 7100 N N . THR B 1 292 ? -9.914 36.188 5.656 1 98.75 292 THR B N 1
ATOM 7101 C CA . THR B 1 292 ? -10.367 36.438 7.023 1 98.75 292 THR B CA 1
ATOM 7102 C C . THR B 1 292 ? -11.047 35.188 7.582 1 98.75 292 THR B C 1
ATOM 7104 O O . THR B 1 292 ? -11.727 34.438 6.848 1 98.75 292 THR B O 1
ATOM 7107 N N . ALA B 1 293 ? -10.812 34.844 8.867 1 98.88 293 ALA B N 1
ATOM 7108 C CA . ALA B 1 293 ? -11.461 33.719 9.547 1 98.88 293 ALA B CA 1
ATOM 7109 C C . ALA B 1 293 ? -12.719 34.188 10.281 1 98.88 293 ALA B C 1
ATOM 7111 O O . ALA B 1 293 ? -12.734 35.25 10.891 1 98.88 293 ALA B O 1
ATOM 7112 N N . PHE B 1 294 ? -13.766 33.375 10.25 1 98.94 294 PHE B N 1
ATOM 7113 C CA . PHE B 1 294 ? -15.039 33.688 10.883 1 98.94 294 PHE B CA 1
ATOM 7114 C C . PHE B 1 294 ? -15.547 32.531 11.719 1 98.94 294 PHE B C 1
ATOM 7116 O O . PHE B 1 294 ? -15.391 31.359 11.32 1 98.94 294 PHE B O 1
ATOM 7123 N N . ILE B 1 295 ? -16.094 32.812 12.852 1 98.94 295 ILE B N 1
ATOM 7124 C CA . ILE B 1 295 ? -16.969 31.859 13.531 1 98.94 295 ILE B CA 1
ATOM 7125 C C . ILE B 1 295 ? -18.406 32 12.992 1 98.94 295 ILE B C 1
ATOM 7127 O O . ILE B 1 295 ? -19.031 33.062 13.156 1 98.94 295 ILE B O 1
ATOM 7131 N N . VAL B 1 296 ? -18.906 31.016 12.367 1 98.94 296 VAL B N 1
ATOM 7132 C CA . VAL B 1 296 ? -20.234 31.078 11.766 1 98.94 296 VAL B CA 1
ATOM 7133 C C . VAL B 1 296 ? -21.156 30.062 12.438 1 98.94 296 VAL B C 1
ATOM 7135 O O . VAL B 1 296 ? -20.812 28.875 12.555 1 98.94 296 VAL B O 1
ATOM 7138 N N . GLU B 1 297 ? -22.281 30.484 12.875 1 98.88 297 GLU B N 1
ATOM 7139 C CA . GLU B 1 297 ? -23.281 29.578 13.414 1 98.88 297 GLU B CA 1
ATOM 7140 C C . GLU B 1 297 ? -24.234 29.094 12.32 1 98.88 297 GLU B C 1
ATOM 7142 O O . GLU B 1 297 ? -24.578 29.844 11.414 1 98.88 297 GLU B O 1
ATOM 7147 N N . ARG B 1 298 ? -24.578 27.875 12.422 1 98.62 298 ARG B N 1
ATOM 7148 C CA . ARG B 1 298 ? -25.547 27.328 11.469 1 98.62 298 ARG B CA 1
ATOM 7149 C C . ARG B 1 298 ? -26.812 28.156 11.445 1 98.62 298 ARG B C 1
ATOM 7151 O O . ARG B 1 298 ? -27.453 28.297 10.398 1 98.62 298 ARG B O 1
ATOM 7158 N N . ASP B 1 299 ? -27.25 28.75 12.523 1 97.88 299 ASP B N 1
ATOM 7159 C CA . ASP B 1 299 ? -28.531 29.422 12.688 1 97.88 299 ASP B CA 1
ATOM 7160 C C . ASP B 1 299 ? -28.469 30.859 12.195 1 97.88 299 ASP B C 1
ATOM 7162 O O . ASP B 1 299 ? -29.469 31.594 12.242 1 97.88 299 ASP B O 1
ATOM 7166 N N . PHE B 1 300 ? -27.344 31.312 11.711 1 98.44 300 PHE B N 1
ATOM 7167 C CA . PHE B 1 300 ? -27.219 32.656 11.188 1 98.44 300 PHE B CA 1
ATOM 7168 C C . PHE B 1 300 ? -28.047 32.844 9.914 1 98.44 300 PHE B C 1
ATOM 7170 O O . PHE B 1 300 ? -28.25 33.938 9.453 1 98.44 300 PHE B O 1
ATOM 7177 N N . GLY B 1 301 ? -28.578 31.641 9.391 1 97.56 301 GLY B N 1
ATOM 7178 C CA . GLY B 1 301 ? -29.328 31.672 8.148 1 97.56 301 GLY B CA 1
ATOM 7179 C C . GLY B 1 301 ? -28.453 31.562 6.918 1 97.56 301 GLY B C 1
ATOM 7180 O O . GLY B 1 301 ? -27.328 32.062 6.891 1 97.56 301 GLY B O 1
ATOM 7181 N N . GLY B 1 302 ? -28.969 30.875 5.902 1 98.56 302 GLY B N 1
ATOM 7182 C CA . GLY B 1 302 ? -28.266 30.75 4.633 1 98.56 302 GLY B CA 1
ATOM 7183 C C . GLY B 1 302 ? -27.234 29.641 4.645 1 98.56 302 GLY B C 1
ATOM 7184 O O . GLY B 1 302 ? -26.469 29.5 3.689 1 98.56 302 GLY B O 1
ATOM 7185 N N . VAL B 1 303 ? -27.094 28.906 5.715 1 98.81 303 VAL B N 1
ATOM 7186 C CA . VAL B 1 303 ? -26.141 27.812 5.809 1 98.81 303 VAL B CA 1
ATOM 7187 C C . VAL B 1 303 ? -26.844 26.484 5.504 1 98.81 303 VAL B C 1
ATOM 7189 O O . VAL B 1 303 ? -27.797 26.109 6.191 1 98.81 303 VAL B O 1
ATOM 7192 N N . THR B 1 304 ? -26.406 25.781 4.414 1 98.69 304 THR B N 1
ATOM 7193 C CA . THR B 1 304 ? -26.953 24.469 4.047 1 98.69 304 THR B CA 1
ATOM 7194 C C . THR B 1 304 ? -25.828 23.5 3.729 1 98.69 304 THR B C 1
ATOM 7196 O O . THR B 1 304 ? -24.656 23.891 3.613 1 98.69 304 THR B O 1
ATOM 7199 N N . ASN B 1 305 ? -26.109 22.203 3.703 1 98.62 305 ASN B N 1
ATOM 7200 C CA . ASN B 1 305 ? -25.125 21.188 3.355 1 98.62 305 ASN B CA 1
ATOM 7201 C C . ASN B 1 305 ? -25.672 20.172 2.363 1 98.62 305 ASN B C 1
ATOM 7203 O O . ASN B 1 305 ? -26.875 19.969 2.285 1 98.62 305 ASN B O 1
ATOM 7207 N N . GLY B 1 306 ? -24.812 19.594 1.57 1 97.75 306 GLY B N 1
ATOM 7208 C CA . GLY B 1 306 ? -25.188 18.5 0.687 1 97.75 306 GLY B CA 1
ATOM 7209 C C . GLY B 1 306 ? -25.312 17.172 1.406 1 97.75 306 GLY B C 1
ATOM 7210 O O . GLY B 1 306 ? -25.25 17.125 2.637 1 97.75 306 GLY B O 1
ATOM 7211 N N . LYS B 1 307 ? -25.562 16.109 0.624 1 97 307 LYS B N 1
ATOM 7212 C CA . LYS B 1 307 ? -25.562 14.758 1.175 1 97 307 LYS B CA 1
ATOM 7213 C C . LYS B 1 307 ? -24.172 14.359 1.649 1 97 307 LYS B C 1
ATOM 7215 O O . LYS B 1 307 ? -23.172 14.812 1.098 1 97 307 LYS B O 1
ATOM 7220 N N . PRO B 1 308 ? -24.109 13.516 2.652 1 97.56 308 PRO B N 1
ATOM 7221 C CA . PRO B 1 308 ? -22.797 12.984 3.033 1 97.56 308 PRO B CA 1
ATOM 7222 C C . PRO B 1 308 ? -22.094 12.258 1.888 1 97.56 308 PRO B C 1
ATOM 7224 O O . PRO B 1 308 ? -22.734 11.531 1.129 1 97.56 308 PRO B O 1
ATOM 7227 N N . GLU B 1 309 ? -20.812 12.539 1.772 1 97.5 309 GLU B N 1
ATOM 7228 C CA . GLU B 1 309 ? -20 11.875 0.756 1 97.5 309 GLU B CA 1
ATOM 7229 C C . GLU B 1 309 ? -19.953 10.367 0.98 1 97.5 309 GLU B C 1
ATOM 7231 O O . GLU B 1 309 ? -19.891 9.906 2.121 1 97.5 309 GLU B O 1
ATOM 7236 N N . ASP B 1 310 ? -20.109 9.523 -0.083 1 97.31 310 ASP B N 1
ATOM 7237 C CA . ASP B 1 310 ? -19.875 8.086 -0.032 1 97.31 310 ASP B CA 1
ATOM 7238 C C . ASP B 1 310 ? -18.391 7.766 -0.181 1 97.31 310 ASP B C 1
ATOM 7240 O O . ASP B 1 310 ? -17.844 7.824 -1.285 1 97.31 310 ASP B O 1
ATOM 7244 N N . LYS B 1 311 ? -17.781 7.367 0.913 1 98.06 311 LYS B N 1
ATOM 7245 C CA . LYS B 1 311 ? -16.328 7.238 0.957 1 98.06 311 LYS B CA 1
ATOM 7246 C C . LYS B 1 311 ? -15.898 5.773 1.039 1 98.06 311 LYS B C 1
ATOM 7248 O O . LYS B 1 311 ? -16.688 4.918 1.453 1 98.06 311 LYS B O 1
ATOM 7253 N N . MET B 1 312 ? -14.688 5.504 0.674 1 98.06 312 MET B N 1
ATOM 7254 C CA . MET B 1 312 ? -14.102 4.168 0.732 1 98.06 312 MET B CA 1
ATOM 7255 C C . MET B 1 312 ? -14.016 3.674 2.172 1 98.06 312 MET B C 1
ATOM 7257 O O . MET B 1 312 ? -14.281 2.502 2.449 1 98.06 312 MET B O 1
ATOM 7261 N N . GLY B 1 313 ? -13.625 4.473 3.047 1 98.38 313 GLY B N 1
ATOM 7262 C CA . GLY B 1 313 ? -13.461 4.199 4.465 1 98.38 313 GLY B CA 1
ATOM 7263 C C . GLY B 1 313 ? -13.898 5.348 5.352 1 98.38 313 GLY B C 1
ATOM 7264 O O . GLY B 1 313 ? -14.5 6.312 4.871 1 98.38 313 GLY B O 1
ATOM 7265 N N . ILE B 1 314 ? -13.711 5.137 6.664 1 98.62 314 ILE B N 1
ATOM 7266 C CA . ILE B 1 314 ? -14.203 6.07 7.672 1 98.62 314 ILE B CA 1
ATOM 7267 C C . ILE B 1 314 ? -15.664 6.418 7.383 1 98.62 314 ILE B C 1
ATOM 7269 O O . ILE B 1 314 ? -16.047 7.59 7.402 1 98.62 314 ILE B O 1
ATOM 7273 N N . ARG B 1 315 ? -16.359 5.48 7.023 1 98.19 315 ARG B N 1
ATOM 7274 C CA . ARG B 1 315 ? -17.688 5.676 6.461 1 98.19 315 ARG B CA 1
ATOM 7275 C C . ARG B 1 315 ? -18.641 6.273 7.496 1 98.19 315 ARG B C 1
ATOM 7277 O O . ARG B 1 315 ? -19.609 6.941 7.145 1 98.19 315 ARG B O 1
ATOM 7284 N N . GLY B 1 316 ? -18.375 6.059 8.797 1 98.38 316 GLY B N 1
ATOM 7285 C CA . GLY B 1 316 ? -19.25 6.562 9.844 1 98.38 316 GLY B CA 1
ATOM 7286 C C . GLY B 1 316 ? -19.094 8.055 10.086 1 98.38 316 GLY B C 1
ATOM 7287 O O . GLY B 1 316 ? -19.969 8.688 10.672 1 98.38 316 GLY B O 1
ATOM 7288 N N . SER B 1 317 ? -17.953 8.625 9.727 1 98.44 317 SER B N 1
ATOM 7289 C CA . SER B 1 317 ? -17.734 10.062 9.875 1 98.44 317 SER B CA 1
ATOM 7290 C C . SER B 1 317 ? -18.516 10.852 8.82 1 98.44 317 SER B C 1
ATOM 7292 O O . SER B 1 317 ? -18.469 10.508 7.637 1 98.44 317 SER B O 1
ATOM 7294 N N . ASN B 1 318 ? -19.203 11.875 9.281 1 98.5 318 ASN B N 1
ATOM 7295 C CA . ASN B 1 318 ? -19.953 12.719 8.367 1 98.5 318 ASN B CA 1
ATOM 7296 C C . ASN B 1 318 ? -19.047 13.695 7.621 1 98.5 318 ASN B C 1
ATOM 7298 O O . ASN B 1 318 ? -18.281 14.43 8.242 1 98.5 318 ASN B O 1
ATOM 7302 N N . THR B 1 319 ? -18.969 13.664 6.336 1 98.62 319 THR B N 1
ATOM 7303 C CA . THR B 1 319 ? -18.266 14.602 5.461 1 98.62 319 THR B CA 1
ATOM 7304 C C . THR B 1 319 ? -19.172 15.07 4.328 1 98.62 319 THR B C 1
ATOM 7306 O O . THR B 1 319 ? -19.797 14.25 3.639 1 98.62 319 THR B O 1
ATOM 7309 N N . CYS B 1 320 ? -19.297 16.391 4.129 1 98.56 320 CYS B N 1
ATOM 7310 C CA . CYS B 1 320 ? -20.203 16.859 3.09 1 98.56 320 CYS B CA 1
ATOM 7311 C C . CYS B 1 320 ? -19.781 18.25 2.598 1 98.56 320 CYS B C 1
ATOM 7313 O O . CYS B 1 320 ? -18.781 18.797 3.057 1 98.56 320 CYS B O 1
ATOM 7315 N N . GLU B 1 321 ? -20.453 18.688 1.603 1 98.56 321 GLU B N 1
ATOM 7316 C CA . GLU B 1 321 ? -20.359 20.078 1.171 1 98.56 321 GLU B CA 1
ATOM 7317 C C . GLU B 1 321 ? -21.156 21 2.098 1 98.56 321 GLU B C 1
ATOM 7319 O O . GLU B 1 321 ? -22.203 20.609 2.617 1 98.56 321 GLU B O 1
ATOM 7324 N N . VAL B 1 322 ? -20.672 22.188 2.281 1 98.88 322 VAL B N 1
ATOM 7325 C CA . VAL B 1 322 ? -21.375 23.219 3.029 1 98.88 322 VAL B CA 1
ATOM 7326 C C . VAL B 1 322 ? -21.5 24.484 2.18 1 98.88 322 VAL B C 1
ATOM 7328 O O . VAL B 1 322 ? -20.531 24.922 1.558 1 98.88 322 VAL B O 1
ATOM 7331 N N . HIS B 1 323 ? -22.688 25.062 2.164 1 98.75 323 HIS B N 1
ATOM 7332 C CA . HIS B 1 323 ? -22.969 26.234 1.352 1 98.75 323 HIS B CA 1
ATOM 7333 C C . HIS B 1 323 ? -23.375 27.422 2.223 1 98.75 323 HIS B C 1
ATOM 7335 O O . HIS B 1 323 ? -24.078 27.25 3.219 1 98.75 323 HIS B O 1
ATOM 7341 N N . PHE B 1 324 ? -22.875 28.578 1.839 1 98.88 324 PHE B N 1
ATOM 7342 C CA . PHE B 1 324 ? -23.266 29.844 2.447 1 98.88 324 PHE B CA 1
ATOM 7343 C C . PHE B 1 324 ? -23.922 30.75 1.422 1 98.88 324 PHE B C 1
ATOM 7345 O O . PHE B 1 324 ? -23.312 31.109 0.413 1 98.88 324 PHE B O 1
ATOM 7352 N N . GLU B 1 325 ? -25.141 31.094 1.699 1 98.81 325 GLU B N 1
ATOM 7353 C CA . GLU B 1 325 ? -25.891 31.984 0.826 1 98.81 325 GLU B CA 1
ATOM 7354 C C . GLU B 1 325 ? -26.391 33.219 1.589 1 98.81 325 GLU B C 1
ATOM 7356 O O . GLU B 1 325 ? -27.438 33.156 2.258 1 98.81 325 GLU B O 1
ATOM 7361 N N . ASN B 1 326 ? -25.781 34.281 1.385 1 98.69 326 ASN B N 1
ATOM 7362 C CA . ASN B 1 326 ? -26.094 35.531 2.055 1 98.69 326 ASN B CA 1
ATOM 7363 C C . ASN B 1 326 ? -26.172 35.344 3.568 1 98.69 326 ASN B C 1
ATOM 7365 O O . ASN B 1 326 ? -27.109 35.812 4.203 1 98.69 326 ASN B O 1
ATOM 7369 N N . THR B 1 327 ? -25.266 34.656 4.113 1 98.88 327 THR B N 1
ATOM 7370 C CA . THR B 1 327 ? -25.219 34.438 5.555 1 98.88 327 THR B CA 1
ATOM 7371 C C . THR B 1 327 ? -24.703 35.656 6.281 1 98.88 327 THR B C 1
ATOM 7373 O O . THR B 1 327 ? -23.594 36.156 6 1 98.88 327 THR B O 1
ATOM 7376 N N . ARG B 1 328 ? -25.469 36.125 7.18 1 98.69 328 ARG B N 1
ATOM 7377 C CA . ARG B 1 328 ? -25.062 37.312 7.93 1 98.69 328 ARG B CA 1
ATOM 7378 C C . ARG B 1 328 ? -24.234 36.969 9.148 1 98.69 328 ARG B C 1
ATOM 7380 O O . ARG B 1 328 ? -24.719 36.281 10.07 1 98.69 328 ARG B O 1
ATOM 7387 N N . VAL B 1 329 ? -23.031 37.375 9.141 1 98.88 329 VAL B N 1
ATOM 7388 C CA . VAL B 1 329 ? -22.094 37.062 10.227 1 98.88 329 VAL B CA 1
ATOM 7389 C C . VAL B 1 329 ? -21.75 38.344 10.977 1 98.88 329 VAL B C 1
ATOM 7391 O O . VAL B 1 329 ? -21.125 39.25 10.414 1 98.88 329 VAL B O 1
ATOM 7394 N N . PRO B 1 330 ? -22.062 38.438 12.211 1 98.75 330 PRO B N 1
ATOM 7395 C CA . PRO B 1 330 ? -21.734 39.656 12.969 1 98.75 330 PRO B CA 1
ATOM 7396 C C . PRO B 1 330 ? -20.25 39.969 12.938 1 98.75 330 PRO B C 1
ATOM 7398 O O . PRO B 1 330 ? -19.406 39.062 12.945 1 98.75 330 PRO B O 1
ATOM 7401 N N . VAL B 1 331 ? -19.906 41.281 13.008 1 98.25 331 VAL B N 1
ATOM 7402 C CA . VAL B 1 331 ? -18.5 41.688 12.938 1 98.25 331 VAL B CA 1
ATOM 7403 C C . VAL B 1 331 ? -17.734 41.125 14.133 1 98.25 331 VAL B C 1
ATOM 7405 O O . VAL B 1 331 ? -16.531 40.906 14.039 1 98.25 331 VAL B O 1
ATOM 7408 N N . GLU B 1 332 ? -18.391 40.875 15.289 1 98.25 332 GLU B N 1
ATOM 7409 C CA . GLU B 1 332 ? -17.75 40.344 16.484 1 98.25 332 GLU B CA 1
ATOM 7410 C C . GLU B 1 332 ? -17.344 38.906 16.297 1 98.25 332 GLU B C 1
ATOM 7412 O O . GLU B 1 332 ? -16.578 38.344 17.109 1 98.25 332 GLU B O 1
ATOM 7417 N N . ASN B 1 333 ? -17.75 38.281 15.172 1 98.81 333 ASN B N 1
ATOM 7418 C CA . ASN B 1 333 ? -17.453 36.875 14.922 1 98.81 333 ASN B CA 1
ATOM 7419 C C . ASN B 1 333 ? -16.234 36.719 14.008 1 98.81 333 ASN B C 1
ATOM 7421 O O . ASN B 1 333 ? -15.898 35.625 13.594 1 98.81 333 ASN B O 1
ATOM 7425 N N . VAL B 1 334 ? -15.633 37.812 13.68 1 98.75 334 VAL B N 1
ATOM 7426 C CA . VAL B 1 334 ? -14.312 37.719 13.07 1 98.75 334 VAL B CA 1
ATOM 7427 C C . VAL B 1 334 ? -13.336 37.062 14.047 1 98.75 334 VAL B C 1
ATOM 7429 O O . VAL B 1 334 ? -13.234 37.469 15.203 1 98.75 334 VAL B O 1
ATOM 7432 N N . LEU B 1 335 ? -12.773 36 13.648 1 98.75 335 LEU B N 1
ATOM 7433 C CA . LEU B 1 335 ? -11.789 35.312 14.453 1 98.75 335 LEU B CA 1
ATOM 7434 C C . LEU B 1 335 ? -10.383 35.812 14.164 1 98.75 335 LEU B C 1
ATOM 7436 O O . LEU B 1 335 ? -9.859 35.625 13.062 1 98.75 335 LEU B O 1
ATOM 7440 N N . GLY B 1 336 ? -9.773 36.375 15.086 1 97.69 336 GLY B N 1
ATOM 7441 C CA . GLY B 1 336 ? -8.531 37.094 14.836 1 97.69 336 GLY B CA 1
ATOM 7442 C C . GLY B 1 336 ? -8.742 38.469 14.227 1 97.69 336 GLY B C 1
ATOM 7443 O O . GLY B 1 336 ? -9.547 39.25 14.719 1 97.69 336 GLY B O 1
ATOM 7444 N N . GLU B 1 337 ? -7.926 38.719 13.164 1 96.94 337 GLU B N 1
ATOM 7445 C CA . GLU B 1 337 ? -7.988 40.031 12.516 1 96.94 337 GLU B CA 1
ATOM 7446 C C . GLU B 1 337 ? -8.484 39.906 11.07 1 96.94 337 GLU B C 1
ATOM 7448 O O . GLU B 1 337 ? -8.258 38.875 10.422 1 96.94 337 GLU B O 1
ATOM 7453 N N . VAL B 1 338 ? -9.195 41 10.703 1 97.56 338 VAL B N 1
ATOM 7454 C CA . VAL B 1 338 ? -9.586 41.062 9.297 1 97.56 338 VAL B CA 1
ATOM 7455 C C . VAL B 1 338 ? -8.336 40.969 8.422 1 97.56 338 VAL B C 1
ATOM 7457 O O . VAL B 1 338 ? -7.367 41.688 8.633 1 97.56 338 VAL B O 1
ATOM 7460 N N . GLY B 1 339 ? -8.336 40.062 7.543 1 97.06 339 GLY B N 1
ATOM 7461 C CA . GLY B 1 339 ? -7.191 39.844 6.668 1 97.06 339 GLY B CA 1
ATOM 7462 C C . GLY B 1 339 ? -6.156 38.906 7.246 1 97.06 339 GLY B C 1
ATOM 7463 O O . GLY B 1 339 ? -5.207 38.531 6.559 1 97.06 339 GLY B O 1
ATOM 7464 N N . GLY B 1 340 ? -6.348 38.438 8.422 1 97.31 340 GLY B N 1
ATOM 7465 C CA . GLY B 1 340 ? -5.383 37.594 9.078 1 97.31 340 GLY B CA 1
ATOM 7466 C C . GLY B 1 340 ? -5.781 36.125 9.062 1 97.31 340 GLY B C 1
ATOM 7467 O O . GLY B 1 340 ? -5.172 35.312 9.75 1 97.31 340 GLY B O 1
ATOM 7468 N N . GLY B 1 341 ? -6.723 35.781 8.281 1 97.88 341 GLY B N 1
ATOM 7469 C CA . GLY B 1 341 ? -7.336 34.469 8.328 1 97.88 341 GLY B CA 1
ATOM 7470 C C . GLY B 1 341 ? -6.406 33.344 7.867 1 97.88 341 GLY B C 1
ATOM 7471 O O . GLY B 1 341 ? -6.477 32.219 8.359 1 97.88 341 GLY B O 1
ATOM 7472 N N . PHE B 1 342 ? -5.598 33.594 6.938 1 95.81 342 PHE B N 1
ATOM 7473 C CA . PHE B 1 342 ? -4.688 32.562 6.438 1 95.81 342 PHE B CA 1
ATOM 7474 C C . PHE B 1 342 ? -3.725 32.094 7.531 1 95.81 342 PHE B C 1
ATOM 7476 O O . PHE B 1 342 ? -3.441 30.906 7.664 1 95.81 342 PHE B O 1
ATOM 7483 N N . LYS B 1 343 ? -3.221 33.031 8.258 1 94 343 LYS B N 1
ATOM 7484 C CA . LYS B 1 343 ? -2.359 32.688 9.383 1 94 343 LYS B CA 1
ATOM 7485 C C . LYS B 1 343 ? -3.104 31.828 10.414 1 94 343 LYS B C 1
ATOM 7487 O O . LYS B 1 343 ? -2.537 30.891 10.977 1 94 343 LYS B O 1
ATOM 7492 N N . VAL B 1 344 ? -4.324 32.188 10.664 1 95.75 344 VAL B N 1
ATOM 7493 C CA . VAL B 1 344 ? -5.148 31.422 11.594 1 95.75 344 VAL B CA 1
ATOM 7494 C C . VAL B 1 344 ? -5.293 29.984 11.086 1 95.75 344 VAL B C 1
ATOM 7496 O O . VAL B 1 344 ? -5.141 29.031 11.852 1 95.75 344 VAL B O 1
ATOM 7499 N N . ALA B 1 345 ? -5.566 29.859 9.781 1 95.56 345 ALA B N 1
ATOM 7500 C CA . ALA B 1 345 ? -5.734 28.531 9.18 1 95.56 345 ALA B CA 1
ATOM 7501 C C . ALA B 1 345 ? -4.465 27.703 9.32 1 95.56 345 ALA B C 1
ATOM 7503 O O . ALA B 1 345 ? -4.52 26.547 9.734 1 95.56 345 ALA B O 1
ATOM 7504 N N . VAL B 1 346 ? -3.367 28.219 9.023 1 90 346 VAL B N 1
ATOM 7505 C CA . VAL B 1 346 ? -2.088 27.516 9.055 1 90 346 VAL B CA 1
ATOM 7506 C C . VAL B 1 346 ? -1.759 27.109 10.492 1 90 346 VAL B C 1
ATOM 7508 O O . VAL B 1 346 ? -1.279 26 10.727 1 90 346 VAL B O 1
ATOM 7511 N N . ASN B 1 347 ? -2.008 27.984 11.422 1 90.69 347 ASN B N 1
ATOM 7512 C CA . ASN B 1 347 ? -1.742 27.688 12.828 1 90.69 347 ASN B CA 1
ATOM 7513 C C . ASN B 1 347 ? -2.615 26.531 13.328 1 90.69 347 ASN B C 1
ATOM 7515 O O . ASN B 1 347 ? -2.162 25.703 14.117 1 90.69 347 ASN B O 1
ATOM 7519 N N . ILE B 1 348 ? -3.838 26.578 12.906 1 92.75 348 ILE B N 1
ATOM 7520 C CA . ILE B 1 348 ? -4.754 25.5 13.273 1 92.75 348 ILE B CA 1
ATOM 7521 C C . ILE B 1 348 ? -4.219 24.172 12.758 1 92.75 348 ILE B C 1
ATOM 7523 O O . ILE B 1 348 ? -4.113 23.203 13.508 1 92.75 348 ILE B O 1
ATOM 7527 N N . LEU B 1 349 ? -3.846 24.125 11.523 1 87.88 349 LEU B N 1
ATOM 7528 C CA . LEU B 1 349 ? -3.422 22.891 10.883 1 87.88 349 LEU B CA 1
ATOM 7529 C C . LEU B 1 349 ? -2.078 22.422 11.43 1 87.88 349 LEU B C 1
ATOM 7531 O O . LEU B 1 349 ? -1.849 21.219 11.578 1 87.88 349 LEU B O 1
ATOM 7535 N N . ASN B 1 350 ? -1.26 23.219 11.773 1 82.94 350 ASN B N 1
ATOM 7536 C CA . ASN B 1 350 ? 0.076 22.891 12.258 1 82.94 350 ASN B CA 1
ATOM 7537 C C . ASN B 1 350 ? 0.039 22.359 13.688 1 82.94 350 ASN B C 1
ATOM 7539 O O . ASN B 1 350 ? 0.942 21.625 14.102 1 82.94 350 ASN B O 1
ATOM 7543 N N . SER B 1 351 ? -0.964 22.625 14.398 1 78.88 351 SER B N 1
ATOM 7544 C CA . SER B 1 351 ? -1.021 22.25 15.805 1 78.88 351 SER B CA 1
ATOM 7545 C C . SER B 1 351 ? -1.627 20.859 15.977 1 78.88 351 SER B C 1
ATOM 7547 O O . SER B 1 351 ? -1.384 20.188 16.984 1 78.88 351 SER B O 1
ATOM 7549 N N . GLY B 1 352 ? -2.316 20.406 15.055 1 77.56 352 GLY B N 1
ATOM 7550 C CA . GLY B 1 352 ? -3.105 19.203 15.297 1 77.56 352 GLY B CA 1
ATOM 7551 C C . GLY B 1 352 ? -2.51 17.969 14.664 1 77.56 352 GLY B C 1
ATOM 7552 O O . GLY B 1 352 ? -2.84 16.844 15.062 1 77.56 352 GLY B O 1
ATOM 7553 N N . ARG B 1 353 ? -1.501 18.047 13.883 1 88.12 353 ARG B N 1
ATOM 7554 C CA . ARG B 1 353 ? -1.047 16.953 13.031 1 88.12 353 ARG B CA 1
ATOM 7555 C C . ARG B 1 353 ? -0.322 15.891 13.844 1 88.12 353 ARG B C 1
ATOM 7557 O O . ARG B 1 353 ? -0.306 14.719 13.469 1 88.12 353 ARG B O 1
ATOM 7564 N N . PHE B 1 354 ? 0.263 16.25 15.023 1 89.31 354 PHE B N 1
ATOM 7565 C CA . PHE B 1 354 ? 1.139 15.328 15.727 1 89.31 354 PHE B CA 1
ATOM 7566 C C . PHE B 1 354 ? 0.343 14.164 16.312 1 89.31 354 PHE B C 1
ATOM 7568 O O . PHE B 1 354 ? 0.873 13.062 16.469 1 89.31 354 PHE B O 1
ATOM 7575 N N . SER B 1 355 ? -0.92 14.375 16.594 1 90.94 355 SER B N 1
ATOM 7576 C CA . SER B 1 355 ? -1.728 13.367 17.266 1 90.94 355 SER B CA 1
ATOM 7577 C C . SER B 1 355 ? -2.01 12.18 16.359 1 90.94 355 SER B C 1
ATOM 7579 O O . SER B 1 355 ? -2.402 11.109 16.828 1 90.94 355 SER B O 1
ATOM 7581 N N . MET B 1 356 ? -1.805 12.352 15.062 1 95.25 356 MET B N 1
ATOM 7582 C CA . MET B 1 356 ? -1.975 11.219 14.156 1 95.25 356 MET B CA 1
ATOM 7583 C C . MET B 1 356 ? -1.02 10.086 14.516 1 95.25 356 MET B C 1
ATOM 7585 O O . MET B 1 356 ? -1.366 8.906 14.391 1 95.25 356 MET B O 1
ATOM 7589 N N . GLY B 1 357 ? 0.197 10.477 15.008 1 97.06 357 GLY B N 1
ATOM 7590 C CA . GLY B 1 357 ? 1.176 9.477 15.406 1 97.06 357 GLY B CA 1
ATOM 7591 C C . GLY B 1 357 ? 0.701 8.594 16.547 1 97.06 357 GLY B C 1
ATOM 7592 O O . GLY B 1 357 ? 0.882 7.379 16.5 1 97.06 357 GLY B O 1
ATOM 7593 N N . SER B 1 358 ? 0.092 9.203 17.547 1 95.06 358 SER B N 1
ATOM 7594 C CA . SER B 1 358 ? -0.381 8.43 18.688 1 95.06 358 SER B CA 1
ATOM 7595 C C . SER B 1 358 ? -1.642 7.645 18.344 1 95.06 358 SER B C 1
ATOM 7597 O O . SER B 1 358 ? -1.818 6.512 18.781 1 95.06 358 SER B O 1
ATOM 7599 N N . MET B 1 359 ? -2.549 8.227 17.531 1 96.31 359 MET B N 1
ATOM 7600 C CA . MET B 1 359 ? -3.758 7.527 17.109 1 96.31 359 MET B CA 1
ATOM 7601 C C . MET B 1 359 ? -3.412 6.266 16.328 1 96.31 359 MET B C 1
ATOM 7603 O O . MET B 1 359 ? -3.953 5.195 16.594 1 96.31 359 MET B O 1
ATOM 7607 N N . VAL B 1 360 ? -2.506 6.402 15.383 1 98.31 360 VAL B N 1
ATOM 7608 C CA . VAL B 1 360 ? -2.115 5.285 14.531 1 98.31 360 VAL B CA 1
ATOM 7609 C C . VAL B 1 360 ? -1.354 4.25 15.352 1 98.31 360 VAL B C 1
ATOM 7611 O O . VAL B 1 360 ? -1.53 3.043 15.156 1 98.31 360 VAL B O 1
ATOM 7614 N N . ALA B 1 361 ? -0.467 4.73 16.25 1 96.94 361 ALA B N 1
ATOM 7615 C CA . ALA B 1 361 ? 0.275 3.803 17.109 1 96.94 361 ALA B CA 1
ATOM 7616 C C . ALA B 1 361 ? -0.673 2.941 17.938 1 96.94 361 ALA B C 1
ATOM 7618 O O . ALA B 1 361 ? -0.462 1.735 18.078 1 96.94 361 ALA B O 1
ATOM 7619 N N . GLY B 1 362 ? -1.674 3.561 18.5 1 94.81 362 GLY B N 1
ATOM 7620 C CA . GLY B 1 362 ? -2.666 2.814 19.266 1 94.81 362 GLY B CA 1
ATOM 7621 C C . GLY B 1 362 ? -3.379 1.761 18.438 1 94.81 362 GLY B C 1
ATOM 7622 O O . GLY B 1 362 ? -3.537 0.621 18.875 1 94.81 362 GLY B O 1
ATOM 7623 N N . MET B 1 363 ? -3.814 2.115 17.281 1 96.81 363 MET B N 1
ATOM 7624 C CA . MET B 1 363 ? -4.492 1.192 16.375 1 96.81 363 MET B CA 1
ATOM 7625 C C . MET B 1 363 ? -3.562 0.054 15.961 1 96.81 363 MET B C 1
ATOM 7627 O O . MET B 1 363 ? -3.975 -1.106 15.922 1 96.81 363 MET B O 1
ATOM 7631 N N . LEU B 1 364 ? -2.256 0.351 15.672 1 97.75 364 LEU B N 1
ATOM 7632 C CA . LEU B 1 364 ? -1.3 -0.657 15.234 1 97.75 364 LEU B CA 1
ATOM 7633 C C . LEU B 1 364 ? -1.003 -1.653 16.344 1 97.75 364 LEU B C 1
ATOM 7635 O O . LEU B 1 364 ? -0.81 -2.844 16.094 1 97.75 364 LEU B O 1
ATOM 7639 N N . LYS B 1 365 ? -0.892 -1.159 17.578 1 94.56 365 LYS B N 1
ATOM 7640 C CA . LYS B 1 365 ? -0.652 -2.068 18.688 1 94.56 365 LYS B CA 1
ATOM 7641 C C . LYS B 1 365 ? -1.773 -3.096 18.812 1 94.56 365 LYS B C 1
ATOM 7643 O O . LYS B 1 365 ? -1.515 -4.285 19 1 94.56 365 LYS B O 1
ATOM 7648 N N . LYS B 1 366 ? -2.988 -2.652 18.672 1 94.75 366 LYS B N 1
ATOM 7649 C CA . LYS B 1 366 ? -4.121 -3.57 18.688 1 94.75 366 LYS B CA 1
ATOM 7650 C C . LYS B 1 366 ? -4.09 -4.504 17.469 1 94.75 366 LYS B C 1
ATOM 7652 O O . LYS B 1 366 ? -4.383 -5.695 17.594 1 94.75 366 LYS B O 1
ATOM 7657 N N . LEU B 1 367 ? -3.742 -3.996 16.328 1 97.75 367 LEU B N 1
ATOM 7658 C CA . LEU B 1 367 ? -3.645 -4.77 15.094 1 97.75 367 LEU B CA 1
ATOM 7659 C C . LEU B 1 367 ? -2.6 -5.871 15.227 1 97.75 367 LEU B C 1
ATOM 7661 O O . LEU B 1 367 ? -2.834 -7.008 14.805 1 97.75 367 LEU B O 1
ATOM 7665 N N . ILE B 1 368 ? -1.465 -5.547 15.773 1 97.44 368 ILE B N 1
ATOM 7666 C CA . ILE B 1 368 ? -0.382 -6.504 15.977 1 97.44 368 ILE B CA 1
ATOM 7667 C C . ILE B 1 368 ? -0.839 -7.609 16.922 1 97.44 368 ILE B C 1
ATOM 7669 O O . ILE B 1 368 ? -0.582 -8.789 16.672 1 97.44 368 ILE B O 1
ATOM 7673 N N . GLU B 1 369 ? -1.484 -7.207 17.953 1 95.12 369 GLU B N 1
ATOM 7674 C CA . GLU B 1 369 ? -1.994 -8.172 18.922 1 95.12 369 GLU B CA 1
ATOM 7675 C C . GLU B 1 369 ? -2.947 -9.164 18.266 1 95.12 369 GLU B C 1
ATOM 7677 O O . GLU B 1 369 ? -2.779 -10.375 18.391 1 95.12 369 GLU B O 1
ATOM 7682 N N . MET B 1 370 ? -3.914 -8.688 17.547 1 96.5 370 MET B N 1
ATOM 7683 C CA . MET B 1 370 ? -4.902 -9.539 16.891 1 96.5 370 MET B CA 1
ATOM 7684 C C . MET B 1 370 ? -4.242 -10.43 15.844 1 96.5 370 MET B C 1
ATOM 7686 O O . MET B 1 370 ? -4.562 -11.617 15.742 1 96.5 370 MET B O 1
ATOM 7690 N N . THR B 1 371 ? -3.334 -9.891 15.086 1 98.56 371 THR B N 1
ATOM 7691 C CA . THR B 1 371 ? -2.664 -10.633 14.023 1 98.56 371 THR B CA 1
ATOM 7692 C C . THR B 1 371 ? -1.761 -11.711 14.617 1 98.56 371 THR B C 1
ATOM 7694 O O . THR B 1 371 ? -1.633 -12.805 14.047 1 98.56 371 THR B O 1
ATOM 7697 N N . ALA B 1 372 ? -1.104 -11.375 15.742 1 97.81 372 ALA B N 1
ATOM 7698 C CA . ALA B 1 372 ? -0.236 -12.336 16.422 1 97.81 372 ALA B CA 1
ATOM 7699 C C . ALA B 1 372 ? -1.033 -13.531 16.922 1 97.81 372 ALA B C 1
ATOM 7701 O O . ALA B 1 372 ? -0.564 -14.672 16.844 1 97.81 372 ALA B O 1
ATOM 7702 N N . GLU B 1 373 ? -2.16 -13.297 17.438 1 96.06 373 GLU B N 1
ATOM 7703 C CA . GLU B 1 373 ? -3.023 -14.391 17.859 1 96.06 373 GLU B CA 1
ATOM 7704 C C . GLU B 1 373 ? -3.324 -15.344 16.703 1 96.06 373 GLU B C 1
ATOM 7706 O O . GLU B 1 373 ? -3.236 -16.562 16.859 1 96.06 373 GLU B O 1
ATOM 7711 N N . TYR B 1 374 ? -3.688 -14.836 15.617 1 97.12 374 TYR B N 1
ATOM 7712 C CA . TYR B 1 374 ? -3.953 -15.633 14.43 1 97.12 374 TYR B CA 1
ATOM 7713 C C . TYR B 1 374 ? -2.707 -16.391 13.992 1 97.12 374 TYR B C 1
ATOM 7715 O O . TYR B 1 374 ? -2.764 -17.594 13.727 1 97.12 374 TYR B O 1
ATOM 7723 N N . ALA B 1 375 ? -1.577 -15.688 13.906 1 98 375 ALA B N 1
ATOM 7724 C CA . ALA B 1 375 ? -0.334 -16.266 13.406 1 98 375 ALA B CA 1
ATOM 7725 C C . ALA B 1 375 ? 0.163 -17.375 14.32 1 98 375 ALA B C 1
ATOM 7727 O O . ALA B 1 375 ? 0.817 -18.328 13.867 1 98 375 ALA B O 1
ATOM 7728 N N . CYS B 1 376 ? -0.163 -17.297 15.625 1 97 376 CYS B N 1
ATOM 7729 C CA . CYS B 1 376 ? 0.306 -18.281 16.594 1 97 376 CYS B CA 1
ATOM 7730 C C . CYS B 1 376 ? -0.635 -19.469 16.656 1 97 376 CYS B C 1
ATOM 7732 O O . CYS B 1 376 ? -0.301 -20.5 17.234 1 97 376 CYS B O 1
ATOM 7734 N N . THR B 1 377 ? -1.757 -19.406 16 1 96.69 377 THR B N 1
ATOM 7735 C CA . THR B 1 377 ? -2.729 -20.5 16.062 1 96.69 377 THR B CA 1
ATOM 7736 C C . THR B 1 377 ? -2.861 -21.156 14.688 1 96.69 377 THR B C 1
ATOM 7738 O O . THR B 1 377 ? -3.01 -22.375 14.602 1 96.69 377 THR B O 1
ATOM 7741 N N . ARG B 1 378 ? -2.812 -20.391 13.633 1 97.44 378 ARG B N 1
ATOM 7742 C CA . ARG B 1 378 ? -2.938 -20.922 12.281 1 97.44 378 ARG B CA 1
ATOM 7743 C C . ARG B 1 378 ? -1.698 -21.719 11.891 1 97.44 378 ARG B C 1
ATOM 7745 O O . ARG B 1 378 ? -0.571 -21.25 12.07 1 97.44 378 ARG B O 1
ATOM 7752 N N . LYS B 1 379 ? -1.951 -22.922 11.375 1 96.81 379 LYS B N 1
ATOM 7753 C CA . LYS B 1 379 ? -0.838 -23.781 10.984 1 96.81 379 LYS B CA 1
ATOM 7754 C C . LYS B 1 379 ? -0.831 -24.016 9.477 1 96.81 379 LYS B C 1
ATOM 7756 O O . LYS B 1 379 ? -1.89 -24.156 8.859 1 96.81 379 LYS B O 1
ATOM 7761 N N . GLN B 1 380 ? 0.283 -23.984 8.836 1 96.69 380 GLN B N 1
ATOM 7762 C CA . GLN B 1 380 ? 0.64 -24.453 7.504 1 96.69 380 GLN B CA 1
ATOM 7763 C C . GLN B 1 380 ? 1.974 -25.203 7.523 1 96.69 380 GLN B C 1
ATOM 7765 O O . GLN B 1 380 ? 2.885 -24.828 8.266 1 96.69 380 GLN B O 1
ATOM 7770 N N . PHE B 1 381 ? 2.082 -26.281 6.723 1 96.44 381 PHE B N 1
ATOM 7771 C CA . PHE B 1 381 ? 3.273 -27.125 6.688 1 96.44 381 PHE B CA 1
ATOM 7772 C C . PHE B 1 381 ? 3.631 -27.609 8.086 1 96.44 381 PHE B C 1
ATOM 7774 O O . PHE B 1 381 ? 4.809 -27.656 8.453 1 96.44 381 PHE B O 1
ATOM 7781 N N . ASN B 1 382 ? 2.562 -27.797 8.852 1 94.94 382 ASN B N 1
ATOM 7782 C CA . ASN B 1 382 ? 2.637 -28.344 10.195 1 94.94 382 ASN B CA 1
ATOM 7783 C C . ASN B 1 382 ? 3.4 -27.422 11.141 1 94.94 382 ASN B C 1
ATOM 7785 O O . ASN B 1 382 ? 4.027 -27.891 12.102 1 94.94 382 ASN B O 1
ATOM 7789 N N . ARG B 1 383 ? 3.402 -26.203 10.82 1 96.88 383 ARG B N 1
ATOM 7790 C CA . ARG B 1 383 ? 4.004 -25.172 11.664 1 96.88 383 ARG B CA 1
ATOM 7791 C C . ARG B 1 383 ? 3.072 -23.969 11.812 1 96.88 383 ARG B C 1
ATOM 7793 O O . ARG B 1 383 ? 2.283 -23.672 10.914 1 96.88 383 ARG B O 1
ATOM 7800 N N . ASN B 1 384 ? 3.211 -23.312 13 1 96.94 384 ASN B N 1
ATOM 7801 C CA . ASN B 1 384 ? 2.48 -22.062 13.148 1 96.94 384 ASN B CA 1
ATOM 7802 C C . ASN B 1 384 ? 3.014 -20.984 12.211 1 96.94 384 ASN B C 1
ATOM 7804 O O . ASN B 1 384 ? 4.219 -20.922 11.953 1 96.94 384 ASN B O 1
ATOM 7808 N N . LEU B 1 385 ? 2.117 -20.141 11.695 1 98 385 LEU B N 1
ATOM 7809 C CA . LEU B 1 385 ? 2.551 -19.062 10.797 1 98 385 LEU B CA 1
ATOM 7810 C C . LEU B 1 385 ? 3.65 -18.234 11.445 1 98 385 LEU B C 1
ATOM 7812 O O . LEU B 1 385 ? 4.555 -17.75 10.758 1 98 385 LEU B O 1
ATOM 7816 N N . SER B 1 386 ? 3.59 -18.078 12.789 1 97.06 386 SER B N 1
ATOM 7817 C CA . SER B 1 386 ? 4.531 -17.25 13.523 1 97.06 386 SER B CA 1
ATOM 7818 C C . SER B 1 386 ? 5.953 -17.797 13.43 1 97.06 386 SER B C 1
ATOM 7820 O O . SER B 1 386 ? 6.918 -17.078 13.727 1 97.06 386 SER B O 1
ATOM 7822 N N . GLU B 1 387 ? 6.117 -18.969 12.953 1 96.06 387 GLU B N 1
ATOM 7823 C CA . GLU B 1 387 ? 7.426 -19.609 12.906 1 96.06 387 GLU B CA 1
ATOM 7824 C C . GLU B 1 387 ? 8.117 -19.359 11.57 1 96.06 387 GLU B C 1
ATOM 7826 O O . GLU B 1 387 ? 9.312 -19.625 11.422 1 96.06 387 GLU B O 1
ATOM 7831 N N . PHE B 1 388 ? 7.441 -18.875 10.625 1 97.06 388 PHE B N 1
ATOM 7832 C CA . PHE B 1 388 ? 8.008 -18.625 9.305 1 97.06 388 PHE B CA 1
ATOM 7833 C C . PHE B 1 388 ? 8.695 -17.266 9.258 1 97.06 388 PHE B C 1
ATOM 7835 O O . PHE B 1 388 ? 8.133 -16.266 9.695 1 97.06 388 PHE B O 1
ATOM 7842 N N . GLY B 1 389 ? 9.922 -17.25 8.703 1 97 389 GLY B N 1
ATOM 7843 C CA . GLY B 1 389 ? 10.742 -16.047 8.656 1 97 389 GLY B CA 1
ATOM 7844 C C . GLY B 1 389 ? 10.062 -14.883 7.961 1 97 389 GLY B C 1
ATOM 7845 O O . GLY B 1 389 ? 10.18 -13.734 8.398 1 97 389 GLY B O 1
ATOM 7846 N N . LEU B 1 390 ? 9.383 -15.078 6.898 1 97.19 390 LEU B N 1
ATOM 7847 C CA . LEU B 1 390 ? 8.734 -14.016 6.141 1 97.19 390 LEU B CA 1
ATOM 7848 C C . LEU B 1 390 ? 7.578 -13.414 6.93 1 97.19 390 LEU B C 1
ATOM 7850 O O . LEU B 1 390 ? 7.262 -12.234 6.773 1 97.19 390 LEU B O 1
ATOM 7854 N N . ILE B 1 391 ? 6.914 -14.242 7.766 1 98.12 391 ILE B N 1
ATOM 7855 C CA . ILE B 1 391 ? 5.859 -13.742 8.641 1 98.12 391 ILE B CA 1
ATOM 7856 C C . ILE B 1 391 ? 6.477 -12.93 9.781 1 98.12 391 ILE B C 1
ATOM 7858 O O . ILE B 1 391 ? 5.98 -11.852 10.117 1 98.12 391 ILE B O 1
ATOM 7862 N N . GLN B 1 392 ? 7.535 -13.438 10.344 1 97.06 392 GLN B N 1
ATOM 7863 C CA . GLN B 1 392 ? 8.242 -12.727 11.406 1 97.06 392 GLN B CA 1
ATOM 7864 C C . GLN B 1 392 ? 8.719 -11.352 10.93 1 97.06 392 GLN B C 1
ATOM 7866 O O . GLN B 1 392 ? 8.695 -10.383 11.695 1 97.06 392 GLN B O 1
ATOM 7871 N N . GLU B 1 393 ? 9.172 -11.281 9.703 1 96.06 393 GLU B N 1
ATOM 7872 C CA . GLU B 1 393 ? 9.609 -10.008 9.133 1 96.06 393 GLU B CA 1
ATOM 7873 C C . GLU B 1 393 ? 8.477 -8.984 9.141 1 96.06 393 GLU B C 1
ATOM 7875 O O . GLU B 1 393 ? 8.711 -7.801 9.398 1 96.06 393 GLU B O 1
ATOM 7880 N N . LYS B 1 394 ? 7.281 -9.422 8.797 1 97.94 394 LYS B N 1
ATOM 7881 C CA . LYS B 1 394 ? 6.129 -8.523 8.789 1 97.94 394 LYS B CA 1
ATOM 7882 C C . LYS B 1 394 ? 5.836 -7.996 10.195 1 97.94 394 LYS B C 1
ATOM 7884 O O . LYS B 1 394 ? 5.523 -6.816 10.367 1 97.94 394 LYS B O 1
ATOM 7889 N N . PHE B 1 395 ? 5.918 -8.852 11.211 1 96.88 395 PHE B N 1
ATOM 7890 C CA . PHE B 1 395 ? 5.695 -8.43 12.594 1 96.88 395 PHE B CA 1
ATOM 7891 C C . PHE B 1 395 ? 6.785 -7.465 13.047 1 96.88 395 PHE B C 1
ATOM 7893 O O . PHE B 1 395 ? 6.508 -6.492 13.75 1 96.88 395 PHE B O 1
ATOM 7900 N N . ALA B 1 396 ? 8.031 -7.742 12.633 1 95.44 396 ALA B N 1
ATOM 7901 C CA . ALA B 1 396 ? 9.133 -6.848 12.977 1 95.44 396 ALA B CA 1
ATOM 7902 C C . ALA B 1 396 ? 8.914 -5.457 12.391 1 95.44 396 ALA B C 1
ATOM 7904 O O . ALA B 1 396 ? 9.156 -4.449 13.055 1 95.44 396 ALA B O 1
ATOM 7905 N N . LEU B 1 397 ? 8.477 -5.418 11.172 1 95.06 397 LEU B N 1
ATOM 7906 C CA . LEU B 1 397 ? 8.195 -4.152 10.5 1 95.06 397 LEU B CA 1
ATOM 7907 C C . LEU B 1 397 ? 7.102 -3.379 11.234 1 95.06 397 LEU B C 1
ATOM 7909 O O . LEU B 1 397 ? 7.254 -2.186 11.5 1 95.06 397 LEU B O 1
ATOM 7913 N N . MET B 1 398 ? 6.004 -4.02 11.562 1 96.94 398 MET B N 1
ATOM 7914 C CA . MET B 1 398 ? 4.879 -3.359 12.219 1 96.94 398 MET B CA 1
ATOM 7915 C C . MET B 1 398 ? 5.277 -2.848 13.602 1 96.94 398 MET B C 1
ATOM 7917 O O . MET B 1 398 ? 4.934 -1.725 13.977 1 96.94 398 MET B O 1
ATOM 7921 N N . ALA B 1 399 ? 6.02 -3.676 14.289 1 95.06 399 ALA B N 1
ATOM 7922 C CA . ALA B 1 399 ? 6.461 -3.283 15.625 1 95.06 399 ALA B CA 1
ATOM 7923 C C . ALA B 1 399 ? 7.402 -2.082 15.562 1 95.06 399 ALA B C 1
ATOM 7925 O O . ALA B 1 399 ? 7.301 -1.164 16.375 1 95.06 399 ALA B O 1
ATOM 7926 N N . GLN B 1 400 ? 8.289 -2.125 14.633 1 94 400 GLN B N 1
ATOM 7927 C CA . GLN B 1 400 ? 9.234 -1.029 14.453 1 94 400 GLN B CA 1
ATOM 7928 C C . GLN B 1 400 ? 8.516 0.273 14.117 1 94 400 GLN B C 1
ATOM 7930 O O . GLN B 1 400 ? 8.789 1.312 14.719 1 94 400 GLN B O 1
ATOM 7935 N N . LYS B 1 401 ? 7.645 0.217 13.172 1 96.81 401 LYS B N 1
ATOM 7936 C CA . LYS B 1 401 ? 6.914 1.412 12.766 1 96.81 401 LYS B CA 1
ATOM 7937 C C . LYS B 1 401 ? 6.082 1.969 13.922 1 96.81 401 LYS B C 1
ATOM 7939 O O . LYS B 1 401 ? 6.047 3.182 14.141 1 96.81 401 LYS B O 1
ATOM 7944 N N . ALA B 1 402 ? 5.418 1.084 14.672 1 95.88 402 ALA B N 1
ATOM 7945 C CA . ALA B 1 402 ? 4.617 1.523 15.812 1 95.88 402 ALA B CA 1
ATOM 7946 C C . ALA B 1 402 ? 5.484 2.215 16.859 1 95.88 402 ALA B C 1
ATOM 7948 O O . ALA B 1 402 ? 5.109 3.262 17.391 1 95.88 402 ALA B O 1
ATOM 7949 N N . TYR B 1 403 ? 6.648 1.66 17.094 1 93.19 403 TYR B N 1
ATOM 7950 C CA . TYR B 1 403 ? 7.551 2.205 18.109 1 93.19 403 TYR B CA 1
ATOM 7951 C C . TYR B 1 403 ? 8.062 3.58 17.688 1 93.19 403 TYR B C 1
ATOM 7953 O O . TYR B 1 403 ? 8.102 4.508 18.5 1 93.19 403 TYR B O 1
ATOM 7961 N N . VAL B 1 404 ? 8.438 3.73 16.484 1 94.62 404 VAL B N 1
ATOM 7962 C CA . VAL B 1 404 ? 9.031 4.973 16 1 94.62 404 VAL B CA 1
ATOM 7963 C C . VAL B 1 404 ? 7.98 6.074 15.977 1 94.62 404 VAL B C 1
ATOM 7965 O O . VAL B 1 404 ? 8.219 7.18 16.469 1 94.62 404 VAL B O 1
ATOM 7968 N N . MET B 1 405 ? 6.801 5.805 15.438 1 96.69 405 MET B N 1
ATOM 7969 C CA . MET B 1 405 ? 5.785 6.848 15.32 1 96.69 405 MET B CA 1
ATOM 7970 C C . MET B 1 405 ? 5.301 7.289 16.703 1 96.69 405 MET B C 1
ATOM 7972 O O . MET B 1 405 ? 5.016 8.469 16.922 1 96.69 405 MET B O 1
ATOM 7976 N N . GLU B 1 406 ? 5.195 6.305 17.562 1 94.12 406 GLU B N 1
ATOM 7977 C CA . GLU B 1 406 ? 4.832 6.648 18.938 1 94.12 406 GLU B CA 1
ATOM 7978 C C . GLU B 1 406 ? 5.883 7.543 19.578 1 94.12 406 GLU B C 1
ATOM 7980 O O . GLU B 1 406 ? 5.551 8.539 20.219 1 94.12 406 GLU B O 1
ATOM 7985 N N . SER B 1 407 ? 7.145 7.188 19.406 1 92.88 407 SER B N 1
ATOM 7986 C CA . SER B 1 407 ? 8.242 7.992 19.938 1 92.88 407 SER B CA 1
ATOM 7987 C C . SER B 1 407 ? 8.211 9.406 19.375 1 92.88 407 SER B C 1
ATOM 7989 O O . SER B 1 407 ? 8.383 10.383 20.109 1 92.88 407 SER B O 1
ATOM 7991 N N . MET B 1 408 ? 8 9.539 18.109 1 94.81 408 MET B N 1
ATOM 7992 C CA . MET B 1 408 ? 7.949 10.844 17.453 1 94.81 408 MET B CA 1
ATOM 7993 C C . MET B 1 408 ? 6.789 11.68 17.984 1 94.81 408 MET B C 1
ATOM 7995 O O . MET B 1 408 ? 6.949 12.867 18.25 1 94.81 408 MET B O 1
ATOM 7999 N N . ALA B 1 409 ? 5.609 11.039 18.141 1 95.25 409 ALA B N 1
ATOM 8000 C CA . ALA B 1 409 ? 4.414 11.75 18.578 1 95.25 409 ALA B CA 1
ATOM 8001 C C . ALA B 1 409 ? 4.594 12.289 20 1 95.25 409 ALA B C 1
ATOM 8003 O O . ALA B 1 409 ? 4.254 13.445 20.281 1 95.25 409 ALA B O 1
ATOM 8004 N N . TYR B 1 410 ? 5.148 11.508 20.859 1 92.19 410 TYR B N 1
ATOM 8005 C CA . TYR B 1 410 ? 5.277 11.93 22.25 1 92.19 410 TYR B CA 1
ATOM 8006 C C . TYR B 1 410 ? 6.402 12.945 22.422 1 92.19 410 TYR B C 1
ATOM 8008 O O . TYR B 1 410 ? 6.32 13.836 23.266 1 92.19 410 TYR B O 1
ATOM 8016 N N . LEU B 1 411 ? 7.461 12.797 21.625 1 92.12 411 LEU B N 1
ATOM 8017 C CA . LEU B 1 411 ? 8.484 13.836 21.625 1 92.12 411 LEU B CA 1
ATOM 8018 C C . LEU B 1 411 ? 7.891 15.18 21.203 1 92.12 411 LEU B C 1
ATOM 8020 O O . LEU B 1 411 ? 8.164 16.203 21.828 1 92.12 411 LEU B O 1
ATOM 8024 N N . THR B 1 412 ? 7.109 15.156 20.172 1 93.31 412 THR B N 1
ATOM 8025 C CA . THR B 1 412 ? 6.473 16.375 19.688 1 93.31 412 THR B CA 1
ATOM 8026 C C . THR B 1 412 ? 5.496 16.922 20.719 1 93.31 412 THR B C 1
ATOM 8028 O O . THR B 1 412 ? 5.441 18.141 20.938 1 93.31 412 THR B O 1
ATOM 8031 N N . ALA B 1 413 ? 4.691 16.031 21.359 1 91.38 413 ALA B N 1
ATOM 8032 C CA . ALA B 1 413 ? 3.762 16.453 22.391 1 91.38 413 ALA B CA 1
ATOM 8033 C C . ALA B 1 413 ? 4.5 17.141 23.547 1 91.38 413 ALA B C 1
ATOM 8035 O O . ALA B 1 413 ? 4.043 18.172 24.062 1 91.38 413 ALA B O 1
ATOM 8036 N N . ALA B 1 414 ? 5.625 16.562 23.922 1 89.69 414 ALA B N 1
ATOM 8037 C CA . ALA B 1 414 ? 6.418 17.141 25 1 89.69 414 ALA B CA 1
ATOM 8038 C C . ALA B 1 414 ? 6.945 18.531 24.625 1 89.69 414 ALA B C 1
ATOM 8040 O O . ALA B 1 414 ? 7.004 19.422 25.453 1 89.69 414 ALA B O 1
ATOM 8041 N N . MET B 1 415 ? 7.352 18.656 23.406 1 88.38 415 MET B N 1
ATOM 8042 C CA . MET B 1 415 ? 7.824 19.953 22.938 1 88.38 415 MET B CA 1
ATOM 8043 C C . MET B 1 415 ? 6.703 21 22.969 1 88.38 415 MET B C 1
ATOM 8045 O O . MET B 1 415 ? 6.918 22.141 23.359 1 88.38 415 MET B O 1
ATOM 8049 N N . LEU B 1 416 ? 5.57 20.578 22.625 1 88.06 416 LEU B N 1
ATOM 8050 C CA . LEU B 1 416 ? 4.414 21.469 22.594 1 88.06 416 LEU B CA 1
ATOM 8051 C C . LEU B 1 416 ? 3.994 21.859 24.016 1 88.06 416 LEU B C 1
ATOM 8053 O O . LEU B 1 416 ? 3.457 22.953 24.219 1 88.06 416 LEU B O 1
ATOM 8057 N N . ASP B 1 417 ? 4.227 21 24.922 1 86.69 417 ASP B N 1
ATOM 8058 C CA . ASP B 1 417 ? 3.85 21.25 26.312 1 86.69 417 ASP B CA 1
ATOM 8059 C C . ASP B 1 417 ? 4.875 22.141 27.016 1 86.69 417 ASP B C 1
ATOM 8061 O O . ASP B 1 417 ? 4.605 22.688 28.078 1 86.69 417 ASP B O 1
ATOM 8065 N N . ALA B 1 418 ? 6.043 22.203 26.453 1 81.25 418 ALA B N 1
ATOM 8066 C CA . ALA B 1 418 ? 7.086 23.031 27.062 1 81.25 418 ALA B CA 1
ATOM 8067 C C . ALA B 1 418 ? 6.66 24.484 27.125 1 81.25 418 ALA B C 1
ATOM 8069 O O . ALA B 1 418 ? 5.879 24.953 26.297 1 81.25 418 ALA B O 1
ATOM 8070 N N . PRO B 1 419 ? 7.227 25.188 28.172 1 79.88 419 PRO B N 1
ATOM 8071 C CA . PRO B 1 419 ? 6.863 26.594 28.312 1 79.88 419 PRO B CA 1
ATOM 8072 C C . PRO B 1 419 ? 7.277 27.422 27.094 1 79.88 419 PRO B C 1
ATOM 8074 O O . PRO B 1 419 ? 8.297 27.141 26.453 1 79.88 419 PRO B O 1
ATOM 8077 N N . GLY B 1 420 ? 6.52 28.406 26.844 1 75.06 420 GLY B N 1
ATOM 8078 C CA . GLY B 1 420 ? 6.73 29.25 25.688 1 75.06 420 GLY B CA 1
ATOM 8079 C C . GLY B 1 420 ? 5.867 28.859 24.5 1 75.06 420 GLY B C 1
ATOM 8080 O O . GLY B 1 420 ? 4.797 28.281 24.656 1 75.06 420 GLY B O 1
ATOM 8081 N N . PHE B 1 421 ? 6.176 29.5 23.422 1 66.44 421 PHE B N 1
ATOM 8082 C CA . PHE B 1 421 ? 5.383 29.234 22.234 1 66.44 421 PHE B CA 1
ATOM 8083 C C . PHE B 1 421 ? 6.219 28.5 21.188 1 66.44 421 PHE B C 1
ATOM 8085 O O . PHE B 1 421 ? 6.562 29.062 20.156 1 66.44 421 PHE B O 1
ATOM 8092 N N . PRO B 1 422 ? 6.379 27.219 21.516 1 77.44 422 PRO B N 1
ATOM 8093 C CA . PRO B 1 422 ? 7.203 26.484 20.562 1 77.44 422 PRO B CA 1
ATOM 8094 C C . PRO B 1 422 ? 6.488 26.25 19.234 1 77.44 422 PRO B C 1
ATOM 8096 O O . PRO B 1 422 ? 5.277 26.016 19.203 1 77.44 422 PRO B O 1
ATOM 8099 N N . ASP B 1 423 ? 7.145 26.547 18.172 1 83.75 423 ASP B N 1
ATOM 8100 C CA . ASP B 1 423 ? 6.66 26.188 16.844 1 83.75 423 ASP B CA 1
ATOM 8101 C C . ASP B 1 423 ? 7.125 24.781 16.453 1 83.75 423 ASP B C 1
ATOM 8103 O O . ASP B 1 423 ? 8.281 24.594 16.062 1 83.75 423 ASP B O 1
ATOM 8107 N N . CYS B 1 424 ? 6.199 23.844 16.578 1 89.5 424 CYS B N 1
ATOM 8108 C CA . CYS B 1 424 ? 6.516 22.469 16.25 1 89.5 424 CYS B CA 1
ATOM 8109 C C . CYS B 1 424 ? 5.824 22.031 14.961 1 89.5 424 CYS B C 1
ATOM 8111 O O . CYS B 1 424 ? 5.422 20.875 14.82 1 89.5 424 CYS B O 1
ATOM 8113 N N . SER B 1 425 ? 5.656 23 14.078 1 91.75 425 SER B N 1
ATOM 8114 C CA . SER B 1 425 ? 4.895 22.719 12.867 1 91.75 425 SER B CA 1
ATOM 8115 C C . SER B 1 425 ? 5.613 21.703 11.977 1 91.75 425 SER B C 1
ATOM 8117 O O . SER B 1 425 ? 4.98 20.812 11.406 1 91.75 425 SER B O 1
ATOM 8119 N N . ILE B 1 426 ? 6.945 21.734 11.852 1 93.69 426 ILE B N 1
ATOM 8120 C CA . ILE B 1 426 ? 7.715 20.812 11.016 1 93.69 426 ILE B CA 1
ATOM 8121 C C . ILE B 1 426 ? 7.711 19.422 11.641 1 93.69 426 ILE B C 1
ATOM 8123 O O . ILE B 1 426 ? 7.547 18.422 10.945 1 93.69 426 ILE B O 1
ATOM 8127 N N . GLU B 1 427 ? 7.891 19.391 12.977 1 93.56 427 GLU B N 1
ATOM 8128 C CA . GLU B 1 427 ? 7.871 18.125 13.695 1 93.56 427 GLU B CA 1
ATOM 8129 C C . GLU B 1 427 ? 6.516 17.422 13.562 1 93.56 427 GLU B C 1
ATOM 8131 O O . GLU B 1 427 ? 6.449 16.219 13.32 1 93.56 427 GLU B O 1
ATOM 8136 N N . ALA B 1 428 ? 5.492 18.25 13.695 1 95.19 428 ALA B N 1
ATOM 8137 C CA . ALA B 1 428 ? 4.145 17.703 13.562 1 95.19 428 ALA B CA 1
ATOM 8138 C C . ALA B 1 428 ? 3.906 17.172 12.156 1 95.19 428 ALA B C 1
ATOM 8140 O O . ALA B 1 428 ? 3.289 16.109 11.984 1 95.19 428 ALA B O 1
ATOM 8141 N N . ALA B 1 429 ? 4.371 17.891 11.148 1 97 429 ALA B N 1
ATOM 8142 C CA . ALA B 1 429 ? 4.246 17.453 9.766 1 97 429 ALA B CA 1
ATOM 8143 C C . ALA B 1 429 ? 4.996 16.141 9.539 1 97 429 ALA B C 1
ATOM 8145 O O . ALA B 1 429 ? 4.516 15.258 8.82 1 97 429 ALA B O 1
ATOM 8146 N N . MET B 1 430 ? 6.199 15.984 10.109 1 97.25 430 MET B N 1
ATOM 8147 C CA . MET B 1 430 ? 6.996 14.766 9.969 1 97.25 430 MET B CA 1
ATOM 8148 C C . MET B 1 430 ? 6.281 13.578 10.602 1 97.25 430 MET B C 1
ATOM 8150 O O . MET B 1 430 ? 6.281 12.477 10.039 1 97.25 430 MET B O 1
ATOM 8154 N N . VAL B 1 431 ? 5.672 13.828 11.773 1 97.38 431 VAL B N 1
ATOM 8155 C CA . VAL B 1 431 ? 4.918 12.766 12.438 1 97.38 431 VAL B CA 1
ATOM 8156 C C . VAL B 1 431 ? 3.762 12.32 11.547 1 97.38 431 VAL B C 1
ATOM 8158 O O . VAL B 1 431 ? 3.516 11.125 11.398 1 97.38 431 VAL B O 1
ATOM 8161 N N . LYS B 1 432 ? 3.086 13.297 10.961 1 97.5 432 LYS B N 1
ATOM 8162 C CA . LYS B 1 432 ? 1.942 13 10.109 1 97.5 432 LYS B CA 1
ATOM 8163 C C . LYS B 1 432 ? 2.359 12.164 8.906 1 97.5 432 LYS B C 1
ATOM 8165 O O . LYS B 1 432 ? 1.726 11.148 8.594 1 97.5 432 LYS B O 1
ATOM 8170 N N . VAL B 1 433 ? 3.438 12.508 8.234 1 98.44 433 VAL B N 1
ATOM 8171 C CA . VAL B 1 433 ? 3.885 11.797 7.039 1 98.44 433 VAL B CA 1
ATOM 8172 C C . VAL B 1 433 ? 4.316 10.383 7.41 1 98.44 433 VAL B C 1
ATOM 8174 O O . VAL B 1 433 ? 3.9 9.406 6.773 1 98.44 433 VAL B O 1
ATOM 8177 N N . PHE B 1 434 ? 5.109 10.258 8.5 1 98.31 434 PHE B N 1
ATOM 8178 C CA . PHE B 1 434 ? 5.629 8.953 8.906 1 98.31 434 PHE B CA 1
ATOM 8179 C C . PHE B 1 434 ? 4.5 8.031 9.359 1 98.31 434 PHE B C 1
ATOM 8181 O O . PHE B 1 434 ? 4.461 6.859 8.984 1 98.31 434 PHE B O 1
ATOM 8188 N N . SER B 1 435 ? 3.635 8.539 10.141 1 98.5 435 SER B N 1
ATOM 8189 C CA . SER B 1 435 ? 2.598 7.707 10.742 1 98.5 435 SER B CA 1
ATOM 8190 C C . SER B 1 435 ? 1.546 7.309 9.711 1 98.5 435 SER B C 1
ATOM 8192 O O . SER B 1 435 ? 1.033 6.188 9.742 1 98.5 435 SER B O 1
ATOM 8194 N N . SER B 1 436 ? 1.158 8.234 8.805 1 98.44 436 SER B N 1
ATOM 8195 C CA . SER B 1 436 ? 0.18 7.914 7.77 1 98.44 436 SER B CA 1
ATOM 8196 C C . SER B 1 436 ? 0.705 6.836 6.828 1 98.44 436 SER B C 1
ATOM 8198 O O . SER B 1 436 ? 0 5.867 6.531 1 98.44 436 SER B O 1
ATOM 8200 N N . GLU B 1 437 ? 1.95 6.93 6.41 1 98.38 437 GLU B N 1
ATOM 8201 C CA . GLU B 1 437 ? 2.561 5.918 5.551 1 98.38 437 GLU B CA 1
ATOM 8202 C C . GLU B 1 437 ? 2.781 4.613 6.305 1 98.38 437 GLU B C 1
ATOM 8204 O O . GLU B 1 437 ? 2.637 3.527 5.734 1 98.38 437 GLU B O 1
ATOM 8209 N N . GLY B 1 438 ? 3.15 4.762 7.582 1 98.38 438 GLY B N 1
ATOM 8210 C CA . GLY B 1 438 ? 3.283 3.582 8.422 1 98.38 438 GLY B CA 1
ATOM 8211 C C . GLY B 1 438 ? 1.985 2.809 8.57 1 98.38 438 GLY B C 1
ATOM 8212 O O . GLY B 1 438 ? 1.975 1.58 8.484 1 98.38 438 GLY B O 1
ATOM 8213 N N . ALA B 1 439 ? 0.905 3.498 8.789 1 98.75 439 ALA B N 1
ATOM 8214 C CA . ALA B 1 439 ? -0.402 2.859 8.914 1 98.75 439 ALA B CA 1
ATOM 8215 C C . ALA B 1 439 ? -0.759 2.092 7.645 1 98.75 439 ALA B C 1
ATOM 8217 O O . ALA B 1 439 ? -1.186 0.936 7.707 1 98.75 439 ALA B O 1
ATOM 8218 N N . TRP B 1 440 ? -0.555 2.752 6.477 1 98.62 440 TRP B N 1
ATOM 8219 C CA . TRP B 1 440 ? -0.891 2.18 5.18 1 98.62 440 TRP B CA 1
ATOM 8220 C C . TRP B 1 440 ? -0.124 0.884 4.941 1 98.62 440 TRP B C 1
ATOM 8222 O O . TRP B 1 440 ? -0.709 -0.128 4.547 1 98.62 440 TRP B O 1
ATOM 8232 N N . THR B 1 441 ? 1.115 0.855 5.258 1 98.44 441 THR B N 1
ATOM 8233 C CA . THR B 1 441 ? 1.984 -0.296 5.043 1 98.44 441 THR B CA 1
ATOM 8234 C C . THR B 1 441 ? 1.681 -1.4 6.051 1 98.44 441 THR B C 1
ATOM 8236 O O . THR B 1 441 ? 1.567 -2.572 5.684 1 98.44 441 THR B O 1
ATOM 8239 N N . CYS B 1 442 ? 1.562 -1.064 7.301 1 98.69 442 CYS B N 1
ATOM 8240 C CA . CYS B 1 442 ? 1.43 -2.047 8.367 1 98.69 442 CYS B CA 1
ATOM 8241 C C . CYS B 1 442 ? 0.08 -2.75 8.297 1 98.69 442 CYS B C 1
ATOM 8243 O O . CYS B 1 442 ? -0 -3.967 8.484 1 98.69 442 CYS B O 1
ATOM 8245 N N . VAL B 1 443 ? -1.007 -2.002 8.031 1 98.88 443 VAL B N 1
ATOM 8246 C CA . VAL B 1 443 ? -2.322 -2.631 7.941 1 98.88 443 VAL B CA 1
ATOM 8247 C C . VAL B 1 443 ? -2.361 -3.586 6.754 1 98.88 443 VAL B C 1
ATOM 8249 O O . VAL B 1 443 ? -2.953 -4.664 6.832 1 98.88 443 VAL B O 1
ATOM 8252 N N . SER B 1 444 ? -1.73 -3.189 5.699 1 98.75 444 SER B N 1
ATOM 8253 C CA . SER B 1 444 ? -1.649 -4.062 4.531 1 98.75 444 SER B CA 1
ATOM 8254 C C . SER B 1 444 ? -0.91 -5.355 4.855 1 98.75 444 SER B C 1
ATOM 8256 O O . SER B 1 444 ? -1.312 -6.434 4.418 1 98.75 444 SER B O 1
ATOM 8258 N N . GLU B 1 445 ? 0.202 -5.262 5.598 1 98.69 445 GLU B N 1
ATOM 8259 C CA . GLU B 1 445 ? 0.971 -6.445 5.973 1 98.69 445 GLU B CA 1
ATOM 8260 C C . GLU B 1 445 ? 0.165 -7.359 6.895 1 98.69 445 GLU B C 1
ATOM 8262 O O . GLU B 1 445 ? 0.249 -8.586 6.789 1 98.69 445 GLU B O 1
ATOM 8267 N N . ALA B 1 446 ? -0.525 -6.77 7.809 1 98.81 446 ALA B N 1
ATOM 8268 C CA . ALA B 1 446 ? -1.362 -7.566 8.703 1 98.81 446 ALA B CA 1
ATOM 8269 C C . ALA B 1 446 ? -2.434 -8.32 7.922 1 98.81 446 ALA B C 1
ATOM 8271 O O . ALA B 1 446 ? -2.672 -9.508 8.172 1 98.81 446 ALA B O 1
ATOM 8272 N N . LEU B 1 447 ? -3.082 -7.598 6.992 1 98.81 447 LEU B N 1
ATOM 8273 C CA . LEU B 1 447 ? -4.062 -8.227 6.117 1 98.81 447 LEU B CA 1
ATOM 8274 C C . LEU B 1 447 ? -3.439 -9.391 5.352 1 98.81 447 LEU B C 1
ATOM 8276 O O . LEU B 1 447 ? -4.047 -10.453 5.23 1 98.81 447 LEU B O 1
ATOM 8280 N N . GLN B 1 448 ? -2.236 -9.211 4.918 1 98.81 448 GLN B N 1
ATOM 8281 C CA . GLN B 1 448 ? -1.521 -10.211 4.125 1 98.81 448 GLN B CA 1
ATOM 8282 C C . GLN B 1 448 ? -1.292 -11.484 4.93 1 98.81 448 GLN B C 1
ATOM 8284 O O . GLN B 1 448 ? -1.345 -12.586 4.379 1 98.81 448 GLN B O 1
ATOM 8289 N N . ILE B 1 449 ? -1.04 -11.352 6.176 1 98.62 449 ILE B N 1
ATOM 8290 C CA . ILE B 1 449 ? -0.777 -12.5 7.039 1 98.62 449 ILE B CA 1
ATOM 8291 C C . ILE B 1 449 ? -2.027 -13.367 7.137 1 98.62 449 ILE B C 1
ATOM 8293 O O . ILE B 1 449 ? -1.931 -14.602 7.191 1 98.62 449 ILE B O 1
ATOM 8297 N N . LEU B 1 450 ? -3.172 -12.773 7.059 1 98.19 450 LEU B N 1
ATOM 8298 C CA . LEU B 1 450 ? -4.418 -13.523 7.18 1 98.19 450 LEU B CA 1
ATOM 8299 C C . LEU B 1 450 ? -4.828 -14.125 5.84 1 98.19 450 LEU B C 1
ATOM 8301 O O . LEU B 1 450 ? -5.703 -14.992 5.785 1 98.19 450 LEU B O 1
ATOM 8305 N N . GLY B 1 451 ? -4.219 -13.656 4.754 1 97.56 451 GLY B N 1
ATOM 8306 C CA . GLY B 1 451 ? -4.602 -14.156 3.441 1 97.56 451 GLY B CA 1
ATOM 8307 C C . GLY B 1 451 ? -6.02 -13.781 3.053 1 97.56 451 GLY B C 1
ATOM 8308 O O . GLY B 1 451 ? -6.43 -12.633 3.217 1 97.56 451 GLY B O 1
ATOM 8309 N N . SER B 1 452 ? -6.773 -14.719 2.537 1 97.56 452 SER B N 1
ATOM 8310 C CA . SER B 1 452 ? -8.133 -14.484 2.061 1 97.56 452 SER B CA 1
ATOM 8311 C C . SER B 1 452 ? -9.047 -14.039 3.197 1 97.56 452 SER B C 1
ATOM 8313 O O . SER B 1 452 ? -9.969 -13.25 2.99 1 97.56 452 SER B O 1
ATOM 8315 N N . SER B 1 453 ? -8.758 -14.547 4.387 1 97.25 453 SER B N 1
ATOM 8316 C CA . SER B 1 453 ? -9.578 -14.164 5.535 1 97.25 453 SER B CA 1
ATOM 8317 C C . SER B 1 453 ? -9.445 -12.672 5.824 1 97.25 453 SER B C 1
ATOM 8319 O O . SER B 1 453 ? -10.414 -12.031 6.238 1 97.25 453 SER B O 1
ATOM 8321 N N . GLY B 1 454 ? -8.25 -12.133 5.641 1 98.12 454 GLY B N 1
ATOM 8322 C CA . GLY B 1 454 ? -8.055 -10.703 5.84 1 98.12 454 GLY B CA 1
ATOM 8323 C C . GLY B 1 454 ? -8.773 -9.852 4.812 1 98.12 454 GLY B C 1
ATOM 8324 O O . GLY B 1 454 ? -9.094 -8.688 5.078 1 98.12 454 GLY B O 1
ATOM 8325 N N . TYR B 1 455 ? -9.055 -10.422 3.656 1 98.25 455 TYR B N 1
ATOM 8326 C CA . TYR B 1 455 ? -9.688 -9.75 2.531 1 98.25 455 TYR B CA 1
ATOM 8327 C C . TYR B 1 455 ? -11.211 -9.797 2.652 1 98.25 455 TYR B C 1
ATOM 8329 O O . TYR B 1 455 ? -11.914 -9.023 2.006 1 98.25 455 TYR B O 1
ATOM 8337 N N . ALA B 1 456 ? -11.727 -10.695 3.504 1 97.56 456 ALA B N 1
ATOM 8338 C CA . ALA B 1 456 ? -13.164 -10.82 3.756 1 97.56 456 ALA B CA 1
ATOM 8339 C C . ALA B 1 456 ? -13.625 -9.805 4.793 1 97.56 456 ALA B C 1
ATOM 8341 O O . ALA B 1 456 ? -12.859 -9.406 5.672 1 97.56 456 ALA B O 1
ATOM 8342 N N . ARG B 1 457 ? -14.844 -9.422 4.773 1 96.25 457 ARG B N 1
ATOM 8343 C CA . ARG B 1 457 ? -15.367 -8.352 5.609 1 96.25 457 ARG B CA 1
ATOM 8344 C C . ARG B 1 457 ? -15.812 -8.883 6.969 1 96.25 457 ARG B C 1
ATOM 8346 O O . ARG B 1 457 ? -16.234 -8.109 7.836 1 96.25 457 ARG B O 1
ATOM 8353 N N . ASP B 1 458 ? -15.578 -10.164 7.16 1 93.75 458 ASP B N 1
ATOM 8354 C CA . ASP B 1 458 ? -15.891 -10.773 8.453 1 93.75 458 ASP B CA 1
ATOM 8355 C C . ASP B 1 458 ? -14.867 -10.367 9.508 1 93.75 458 ASP B C 1
ATOM 8357 O O . ASP B 1 458 ? -15.148 -10.43 10.711 1 93.75 458 ASP B O 1
ATOM 8361 N N . TYR B 1 459 ? -13.688 -10.031 9.109 1 94.31 459 TYR B N 1
ATOM 8362 C CA . TYR B 1 459 ? -12.633 -9.562 10 1 94.31 459 TYR B CA 1
ATOM 8363 C C . TYR B 1 459 ? -12.375 -8.07 9.805 1 94.31 459 TYR B C 1
ATOM 8365 O O . TYR B 1 459 ? -12.734 -7.508 8.766 1 94.31 459 TYR B O 1
ATOM 8373 N N . PRO B 1 460 ? -11.789 -7.449 10.719 1 97.19 460 PRO B N 1
ATOM 8374 C CA . PRO B 1 460 ? -11.688 -5.988 10.672 1 97.19 460 PRO B CA 1
ATOM 8375 C C . PRO B 1 460 ? -10.562 -5.5 9.758 1 97.19 460 PRO B C 1
ATOM 8377 O O . PRO B 1 460 ? -10.445 -4.301 9.5 1 97.19 460 PRO B O 1
ATOM 8380 N N . TYR B 1 461 ? -9.758 -6.383 9.211 1 98.31 461 TYR B N 1
ATOM 8381 C CA . TYR B 1 461 ? -8.523 -6 8.531 1 98.31 461 TYR B CA 1
ATOM 8382 C C . TYR B 1 461 ? -8.828 -5.195 7.27 1 98.31 461 TYR B C 1
ATOM 8384 O O . TYR B 1 461 ? -8.172 -4.188 7 1 98.31 461 TYR B O 1
ATOM 8392 N N . GLU B 1 462 ? -9.797 -5.676 6.438 1 98.38 462 GLU B N 1
ATOM 8393 C CA . GLU B 1 462 ? -10.148 -4.953 5.219 1 98.38 462 GLU B CA 1
ATOM 8394 C C . GLU B 1 462 ? -10.695 -3.562 5.543 1 98.38 462 GLU B C 1
ATOM 8396 O O . GLU B 1 462 ? -10.398 -2.594 4.84 1 98.38 462 GLU B O 1
ATOM 8401 N N . ARG B 1 463 ? -11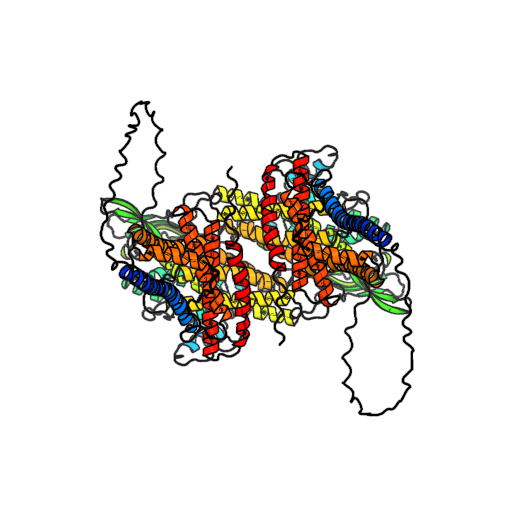.484 -3.363 6.629 1 98.38 463 ARG B N 1
ATOM 8402 C CA . ARG B 1 463 ? -11.992 -2.059 7.043 1 98.38 463 ARG B CA 1
ATOM 8403 C C . ARG B 1 463 ? -10.852 -1.14 7.469 1 98.38 463 ARG B C 1
ATOM 8405 O O . ARG B 1 463 ? -10.805 0.026 7.07 1 98.38 463 ARG B O 1
ATOM 8412 N N . LEU B 1 464 ? -9.977 -1.705 8.305 1 98.69 464 LEU B N 1
ATOM 8413 C CA . LEU B 1 464 ? -8.836 -0.923 8.773 1 98.69 464 LEU B CA 1
ATOM 8414 C C . LEU B 1 464 ? -7.98 -0.455 7.602 1 98.69 464 LEU B C 1
ATOM 8416 O O . LEU B 1 464 ? -7.438 0.652 7.625 1 98.69 464 LEU B O 1
ATOM 8420 N N . LEU B 1 465 ? -7.852 -1.3 6.602 1 98.81 465 LEU B N 1
ATOM 8421 C CA . LEU B 1 465 ? -7.105 -0.928 5.406 1 98.81 465 LEU B CA 1
ATOM 8422 C C . LEU B 1 465 ? -7.781 0.229 4.68 1 98.81 465 LEU B C 1
ATOM 8424 O O . LEU B 1 465 ? -7.129 1.215 4.332 1 98.81 465 LEU B O 1
ATOM 8428 N N . ARG B 1 466 ? -9.062 0.139 4.453 1 98.62 466 ARG B N 1
ATOM 8429 C CA . ARG B 1 466 ? -9.812 1.204 3.795 1 98.62 466 ARG B CA 1
ATOM 8430 C C . ARG B 1 466 ? -9.75 2.496 4.605 1 98.62 466 ARG B C 1
ATOM 8432 O O . ARG B 1 466 ? -9.57 3.578 4.043 1 98.62 466 ARG B O 1
ATOM 8439 N N . ASP B 1 467 ? -9.836 2.393 5.898 1 98.69 467 ASP B N 1
ATOM 8440 C CA . ASP B 1 467 ? -9.828 3.549 6.789 1 98.69 467 ASP B CA 1
ATOM 8441 C C . ASP B 1 467 ? -8.469 4.242 6.781 1 98.69 467 ASP B C 1
ATOM 8443 O O . ASP B 1 467 ? -8.391 5.469 6.895 1 98.69 467 ASP B O 1
ATOM 8447 N N . SER B 1 468 ? -7.422 3.508 6.688 1 98.56 468 SER B N 1
ATOM 8448 C CA . SER B 1 468 ? -6.082 4.066 6.859 1 98.56 468 SER B CA 1
ATOM 8449 C C . SER B 1 468 ? -5.641 4.828 5.613 1 98.56 468 SER B C 1
ATOM 8451 O O . SER B 1 468 ? -4.766 5.695 5.688 1 98.56 468 SER B O 1
ATOM 8453 N N . ARG B 1 469 ? -6.281 4.566 4.512 1 98.56 469 ARG B N 1
ATOM 8454 C CA . ARG B 1 469 ? -5.781 5.098 3.246 1 98.56 469 ARG B CA 1
ATOM 8455 C C . ARG B 1 469 ? -5.965 6.609 3.178 1 98.56 469 ARG B C 1
ATOM 8457 O O . ARG B 1 469 ? -5.172 7.309 2.541 1 98.56 469 ARG B O 1
ATOM 8464 N N . ILE B 1 470 ? -6.914 7.176 3.822 1 98.44 470 ILE B N 1
ATOM 8465 C CA . ILE B 1 470 ? -7.219 8.602 3.766 1 98.44 470 ILE B CA 1
ATOM 8466 C C . ILE B 1 470 ? -6.141 9.391 4.504 1 98.44 470 ILE B C 1
ATOM 8468 O O . ILE B 1 470 ? -5.977 10.594 4.273 1 98.44 470 ILE B O 1
ATOM 8472 N N . LEU B 1 471 ? -5.387 8.773 5.398 1 98.38 471 LEU B N 1
ATOM 8473 C CA . LEU B 1 471 ? -4.422 9.453 6.25 1 98.38 471 LEU B CA 1
ATOM 8474 C C . LEU B 1 471 ? -3.318 10.094 5.41 1 98.38 471 LEU B C 1
ATOM 8476 O O . LEU B 1 471 ? -2.707 11.078 5.828 1 98.38 471 LEU B O 1
ATOM 8480 N N . LEU B 1 472 ? -3.098 9.617 4.188 1 98.44 472 LEU B N 1
ATOM 8481 C CA . LEU B 1 472 ? -2.064 10.148 3.305 1 98.44 472 LEU B CA 1
ATOM 8482 C C . LEU B 1 472 ? -2.551 11.406 2.594 1 98.44 472 LEU B C 1
ATOM 8484 O O . LEU B 1 472 ? -1.754 12.133 1.997 1 98.44 472 LEU B O 1
ATOM 8488 N N . ILE B 1 473 ? -3.803 11.75 2.768 1 98 473 ILE B N 1
ATOM 8489 C CA . ILE B 1 473 ? -4.414 12.797 1.956 1 98 473 ILE B CA 1
ATOM 8490 C C . ILE B 1 473 ? -4.832 13.961 2.85 1 98 473 ILE B C 1
ATOM 8492 O O . ILE B 1 473 ? -4.395 15.094 2.65 1 98 473 ILE B O 1
ATOM 8496 N N . PHE B 1 474 ? -5.645 13.664 3.887 1 93.81 474 PHE B N 1
ATOM 8497 C CA . PHE B 1 474 ? -6.223 14.797 4.602 1 93.81 474 PHE B CA 1
ATOM 8498 C C . PHE B 1 474 ? -5.199 15.43 5.535 1 93.81 474 PHE B C 1
ATOM 8500 O O . PHE B 1 474 ? -4.102 14.898 5.715 1 93.81 474 PHE B O 1
ATOM 8507 N N . GLU B 1 475 ? -5.484 16.672 5.996 1 90 475 GLU B N 1
ATOM 8508 C CA . GLU B 1 475 ? -4.59 17.5 6.812 1 90 475 GLU B CA 1
ATOM 8509 C C . GLU B 1 475 ? -3.316 17.844 6.051 1 90 475 GLU B C 1
ATOM 8511 O O . GLU B 1 475 ? -2.25 18 6.648 1 90 475 GLU B O 1
ATOM 8516 N N . GLY B 1 476 ? -3.445 17.969 4.746 1 94.06 476 GLY B N 1
ATOM 8517 C CA . GLY B 1 476 ? -2.32 18.172 3.846 1 94.06 476 GLY B CA 1
ATOM 8518 C C . GLY B 1 476 ? -1.768 16.875 3.289 1 94.06 476 GLY B C 1
ATOM 8519 O O . GLY B 1 476 ? -1.317 16.016 4.043 1 94.06 476 GLY B O 1
ATOM 8520 N N . THR B 1 477 ? -1.771 16.734 1.964 1 97.25 477 THR B N 1
ATOM 8521 C CA . THR B 1 477 ? -1.247 15.516 1.358 1 97.25 477 THR B CA 1
ATOM 8522 C C . THR B 1 477 ? 0.22 15.32 1.73 1 97.25 477 THR B C 1
ATOM 8524 O O . THR B 1 477 ? 0.92 16.281 2.055 1 97.25 477 THR B O 1
ATOM 8527 N N . ASN B 1 478 ? 0.664 14.062 1.719 1 98.06 478 ASN B N 1
ATOM 8528 C CA . ASN B 1 478 ? 2.057 13.781 2.055 1 98.06 478 ASN B CA 1
ATOM 8529 C C . ASN B 1 478 ? 3.014 14.469 1.088 1 98.06 478 ASN B C 1
ATOM 8531 O O . ASN B 1 478 ? 4.141 14.812 1.459 1 98.06 478 ASN B O 1
ATOM 8535 N N . GLU B 1 479 ? 2.625 14.766 -0.159 1 97.94 479 GLU B N 1
ATOM 8536 C CA . GLU B 1 479 ? 3.42 15.523 -1.121 1 97.94 479 GLU B CA 1
ATOM 8537 C C . GLU B 1 479 ? 3.605 16.969 -0.669 1 97.94 479 GLU B C 1
ATOM 8539 O O . GLU B 1 479 ? 4.727 17.484 -0.657 1 97.94 479 GLU B O 1
ATOM 8544 N N . ILE B 1 480 ? 2.521 17.578 -0.253 1 97.12 480 ILE B N 1
ATOM 8545 C CA . ILE B 1 480 ? 2.566 18.984 0.169 1 97.12 480 ILE B CA 1
ATOM 8546 C C . ILE B 1 480 ? 3.354 19.094 1.473 1 97.12 480 ILE B C 1
ATOM 8548 O O . ILE B 1 480 ? 4.121 20.047 1.657 1 97.12 480 ILE B O 1
ATOM 8552 N N . LEU B 1 481 ? 3.197 18.156 2.377 1 97.5 481 LEU B N 1
ATOM 8553 C CA . LEU B 1 481 ? 3.891 18.219 3.66 1 97.5 481 LEU B CA 1
ATOM 8554 C C . LEU B 1 481 ? 5.391 18 3.48 1 97.5 481 LEU B C 1
ATOM 8556 O O . LEU B 1 481 ? 6.195 18.594 4.211 1 97.5 481 LEU B O 1
ATOM 8560 N N . ARG B 1 482 ? 5.762 17.156 2.521 1 98.12 482 ARG B N 1
ATOM 8561 C CA . ARG B 1 482 ? 7.188 17 2.246 1 98.12 482 ARG B CA 1
ATOM 8562 C C . ARG B 1 482 ? 7.781 18.312 1.728 1 98.12 482 ARG B C 1
ATOM 8564 O O . ARG B 1 482 ? 8.898 18.688 2.092 1 98.12 482 ARG B O 1
ATOM 8571 N N . MET B 1 483 ? 7.086 19 0.862 1 96.56 483 MET B N 1
ATOM 8572 C CA . MET B 1 483 ? 7.543 20.312 0.409 1 96.56 483 MET B CA 1
ATOM 8573 C C . MET B 1 483 ? 7.648 21.297 1.578 1 96.56 483 MET B C 1
ATOM 8575 O O . MET B 1 483 ? 8.633 22.016 1.697 1 96.56 483 MET B O 1
ATOM 8579 N N . TYR B 1 484 ? 6.668 21.297 2.41 1 95.25 484 TYR B N 1
ATOM 8580 C CA . TYR B 1 484 ? 6.648 22.172 3.576 1 95.25 484 TYR B CA 1
ATOM 8581 C C . TYR B 1 484 ? 7.836 21.891 4.488 1 95.25 484 TYR B C 1
ATOM 8583 O O . TYR B 1 484 ? 8.539 22.812 4.902 1 95.25 484 TYR B O 1
ATOM 8591 N N . ILE B 1 485 ? 8.07 20.578 4.832 1 96.88 485 ILE B N 1
ATOM 8592 C CA . ILE B 1 485 ? 9.156 20.141 5.699 1 96.88 485 ILE B CA 1
ATOM 8593 C C . ILE B 1 485 ? 10.492 20.609 5.113 1 96.88 485 ILE B C 1
ATOM 8595 O O . ILE B 1 485 ? 11.305 21.219 5.805 1 96.88 485 ILE B O 1
ATOM 8599 N N . ALA B 1 486 ? 10.664 20.328 3.822 1 97.25 486 ALA B N 1
ATOM 8600 C CA . ALA B 1 486 ? 11.938 20.641 3.174 1 97.25 486 ALA B CA 1
ATOM 8601 C C . ALA B 1 486 ? 12.141 22.141 3.057 1 97.25 486 ALA B C 1
ATOM 8603 O O . ALA B 1 486 ? 13.203 22.656 3.42 1 97.25 486 ALA B O 1
ATOM 8604 N N . LEU B 1 487 ? 11.172 22.859 2.609 1 95.25 487 LEU B N 1
ATOM 8605 C CA . LEU B 1 487 ? 11.328 24.266 2.314 1 95.25 487 LEU B CA 1
ATOM 8606 C C . LEU B 1 487 ? 11.453 25.078 3.6 1 95.25 487 LEU B C 1
ATOM 8608 O O . LEU B 1 487 ? 12.234 26.031 3.664 1 95.25 487 LEU B O 1
ATOM 8612 N N . THR B 1 488 ? 10.672 24.781 4.578 1 92.38 488 THR B N 1
ATOM 8613 C CA . THR B 1 488 ? 10.797 25.469 5.859 1 92.38 488 THR B CA 1
ATOM 8614 C C . THR B 1 488 ? 12.172 25.219 6.473 1 92.38 488 THR B C 1
ATOM 8616 O O . THR B 1 488 ? 12.797 26.141 7.012 1 92.38 488 THR B O 1
ATOM 8619 N N . GLY B 1 489 ? 12.602 23.938 6.371 1 89.94 489 GLY B N 1
ATOM 8620 C CA . GLY B 1 489 ? 13.938 23.625 6.844 1 89.94 489 GLY B CA 1
ATOM 8621 C C . GLY B 1 489 ? 15.031 24.359 6.094 1 89.94 489 GLY B C 1
ATOM 8622 O O . GLY B 1 489 ? 15.977 24.875 6.699 1 89.94 489 GLY B O 1
ATOM 8623 N N . LEU B 1 490 ? 14.891 24.438 4.836 1 90.88 490 LEU B N 1
ATOM 8624 C CA . LEU B 1 490 ? 15.891 25.094 3.992 1 90.88 490 LEU B CA 1
ATOM 8625 C C . LEU B 1 490 ? 15.891 26.609 4.215 1 90.88 490 LEU B C 1
ATOM 8627 O O . LEU B 1 490 ? 16.938 27.25 4.133 1 90.88 490 LEU B O 1
ATOM 8631 N N . GLN B 1 491 ? 14.711 27.094 4.363 1 87.62 491 GLN B N 1
ATOM 8632 C CA . GLN B 1 491 ? 14.617 28.531 4.652 1 87.62 491 GLN B CA 1
ATOM 8633 C C . GLN B 1 491 ? 15.422 28.891 5.898 1 87.62 491 GLN B C 1
ATOM 8635 O O . GLN B 1 491 ? 16.125 29.891 5.922 1 87.62 491 GLN B O 1
ATOM 8640 N N . HIS B 1 492 ? 15.297 28.125 6.867 1 82.19 492 HIS B N 1
ATOM 8641 C CA . HIS B 1 492 ? 16.078 28.344 8.086 1 82.19 492 HIS B CA 1
ATOM 8642 C C . HIS B 1 492 ? 17.578 28.219 7.812 1 82.19 492 HIS B C 1
ATOM 8644 O O . HIS B 1 492 ? 18.359 29.062 8.25 1 82.19 492 HIS B O 1
ATOM 8650 N N . ALA B 1 493 ? 17.953 27.172 7.078 1 77.25 493 ALA B N 1
ATOM 8651 C CA . ALA B 1 493 ? 19.359 26.953 6.734 1 77.25 493 ALA B CA 1
ATOM 8652 C C . ALA B 1 493 ? 19.875 28.078 5.836 1 77.25 493 ALA B C 1
ATOM 8654 O O . ALA B 1 493 ? 21.031 28.484 5.961 1 77.25 493 ALA B O 1
ATOM 8655 N N . GLY B 1 494 ? 19.062 28.453 4.922 1 74.38 494 GLY B N 1
ATOM 8656 C CA . GLY B 1 494 ? 19.438 29.516 4.012 1 74.38 494 GLY B CA 1
ATOM 8657 C C . GLY B 1 494 ? 19.734 30.828 4.719 1 74.38 494 GLY B C 1
ATOM 8658 O O . GLY B 1 494 ? 20.672 31.547 4.348 1 74.38 494 GLY B O 1
ATOM 8659 N N . ARG B 1 495 ? 19.047 31.141 5.676 1 76.06 495 ARG B N 1
ATOM 8660 C CA . ARG B 1 495 ? 19.281 32.344 6.461 1 76.06 495 ARG B CA 1
ATOM 8661 C C . ARG B 1 495 ? 20.625 32.281 7.16 1 76.06 495 ARG B C 1
ATOM 8663 O O . ARG B 1 495 ? 21.359 33.281 7.195 1 76.06 495 ARG B O 1
ATOM 8670 N N . ILE B 1 496 ? 20.859 31.156 7.645 1 70.44 496 ILE B N 1
ATOM 8671 C CA . ILE B 1 496 ? 22.141 30.984 8.336 1 70.44 496 ILE B CA 1
ATOM 8672 C C . ILE B 1 496 ? 23.281 31.109 7.34 1 70.44 496 ILE B C 1
ATOM 8674 O O . ILE B 1 496 ? 24.281 31.766 7.625 1 70.44 496 ILE B O 1
ATOM 8678 N N . LEU B 1 497 ? 23.094 30.516 6.242 1 69.12 497 LEU B N 1
ATOM 8679 C CA . LEU B 1 497 ? 24.141 30.531 5.215 1 69.12 497 LEU B CA 1
ATOM 8680 C C . LEU B 1 497 ? 24.328 31.938 4.664 1 69.12 497 LEU B C 1
ATOM 8682 O O . LEU B 1 497 ? 25.469 32.344 4.41 1 69.12 497 LEU B O 1
ATOM 8686 N N . THR B 1 498 ? 23.25 32.562 4.41 1 70.44 498 THR B N 1
ATOM 8687 C CA . THR B 1 498 ? 23.328 33.938 3.916 1 70.44 498 THR B CA 1
ATOM 8688 C C . THR B 1 498 ? 24.078 34.844 4.906 1 70.44 498 THR B C 1
ATOM 8690 O O . THR B 1 498 ? 24.891 35.656 4.504 1 70.44 498 THR B O 1
ATOM 8693 N N . ALA B 1 499 ? 23.812 34.625 6.105 1 68.81 499 ALA B N 1
ATOM 8694 C CA . ALA B 1 499 ? 24.516 35.375 7.137 1 68.81 499 ALA B CA 1
ATOM 8695 C C . ALA B 1 499 ? 26 35.062 7.121 1 68.81 499 ALA B C 1
ATOM 8697 O O . ALA B 1 499 ? 26.828 35.969 7.285 1 68.81 499 ALA B O 1
ATOM 8698 N N . ARG B 1 500 ? 26.281 33.906 6.824 1 65.06 500 ARG B N 1
ATOM 8699 C CA . ARG B 1 500 ? 27.672 33.469 6.773 1 65.06 500 ARG B CA 1
ATOM 8700 C C . ARG B 1 500 ? 28.391 34.062 5.551 1 65.06 500 ARG B C 1
ATOM 8702 O O . ARG B 1 500 ? 29.531 34.5 5.641 1 65.06 500 ARG B O 1
ATOM 8709 N N . VAL B 1 501 ? 27.734 33.969 4.516 1 64.19 501 VAL B N 1
ATOM 8710 C CA . VAL B 1 501 ? 28.297 34.469 3.268 1 64.19 501 VAL B CA 1
ATOM 8711 C C . VAL B 1 501 ? 28.516 35.969 3.373 1 64.19 501 VAL B C 1
ATOM 8713 O O . VAL B 1 501 ? 29.531 36.469 2.895 1 64.19 501 VAL B O 1
ATOM 8716 N N . LYS B 1 502 ? 27.578 36.625 3.922 1 67.81 502 LYS B N 1
ATOM 8717 C CA . LYS B 1 502 ? 27.719 38.062 4.133 1 67.81 502 LYS B CA 1
ATOM 8718 C C . LYS B 1 502 ? 28.922 38.344 5.031 1 67.81 502 LYS B C 1
ATOM 8720 O O . LYS B 1 502 ? 29.641 39.344 4.801 1 67.81 502 LYS B O 1
ATOM 8725 N N . GLU B 1 503 ? 29.031 37.469 5.938 1 65.31 503 GLU B N 1
ATOM 8726 C CA . GLU B 1 503 ? 30.172 37.656 6.832 1 65.31 503 GLU B CA 1
ATOM 8727 C C . GLU B 1 503 ? 31.484 37.375 6.105 1 65.31 503 GLU B C 1
ATOM 8729 O O . GLU B 1 503 ? 32.5 38.031 6.359 1 65.31 503 GLU B O 1
ATOM 8734 N N . LEU B 1 504 ? 31.5 36.375 5.219 1 63.72 504 LEU B N 1
ATOM 8735 C CA . LEU B 1 504 ? 32.688 36.031 4.434 1 63.72 504 LEU B CA 1
ATOM 8736 C C . LEU B 1 504 ? 33.031 37.156 3.463 1 63.72 504 LEU B C 1
ATOM 8738 O O . LEU B 1 504 ? 34.188 37.5 3.277 1 63.72 504 LEU B O 1
ATOM 8742 N N . LYS B 1 505 ? 32.062 37.688 2.857 1 63.78 505 LYS B N 1
ATOM 8743 C CA . LYS B 1 505 ? 32.281 38.781 1.921 1 63.78 505 LYS B CA 1
ATOM 8744 C C . LYS B 1 505 ? 32.812 40.031 2.637 1 63.78 505 LYS B C 1
ATOM 8746 O O . LYS B 1 505 ? 33.531 40.812 2.049 1 63.78 505 LYS B O 1
ATOM 8751 N N . ARG B 1 506 ? 32.406 40.094 3.795 1 68.19 506 ARG B N 1
ATOM 8752 C CA . ARG B 1 506 ? 32.875 41.219 4.582 1 68.19 506 ARG B CA 1
ATOM 8753 C C . ARG B 1 506 ? 34.312 40.969 5.09 1 68.19 506 ARG B C 1
ATOM 8755 O O . ARG B 1 506 ? 34.906 41.844 5.695 1 68.19 506 ARG B O 1
ATOM 8762 N N . GLY B 1 507 ? 34.75 39.812 4.512 1 57.66 507 GLY B N 1
ATOM 8763 C CA . GLY B 1 507 ? 36.125 39.5 4.848 1 57.66 507 GLY B CA 1
ATOM 8764 C C . GLY B 1 507 ? 36.281 39.031 6.277 1 57.66 507 GLY B C 1
ATOM 8765 O O . GLY B 1 507 ? 37.344 39.219 6.875 1 57.66 507 GLY B O 1
ATOM 8766 N N . ASN B 1 508 ? 35.281 38.594 6.637 1 57.06 508 ASN B N 1
ATOM 8767 C CA . ASN B 1 508 ? 35.406 38.125 8.008 1 57.06 508 ASN B CA 1
ATOM 8768 C C . ASN B 1 508 ? 36.25 36.844 8.078 1 57.06 508 ASN B C 1
ATOM 8770 O O . ASN B 1 508 ? 35.812 35.781 7.645 1 57.06 508 ASN B O 1
ATOM 8774 N N . VAL B 1 509 ? 37.406 36.938 8.406 1 55.22 509 VAL B N 1
ATOM 8775 C CA . VAL B 1 509 ? 38.469 35.938 8.383 1 55.22 509 VAL B CA 1
ATOM 8776 C C . VAL B 1 509 ? 38.031 34.688 9.117 1 55.22 509 VAL B C 1
ATOM 8778 O O . VAL B 1 509 ? 38.375 33.562 8.711 1 55.22 509 VAL B O 1
ATOM 8781 N N . THR B 1 510 ? 37.219 34.906 10.047 1 53.38 510 THR B N 1
ATOM 8782 C CA . THR B 1 510 ? 36.75 33.781 10.844 1 53.38 510 THR B CA 1
ATOM 8783 C C . THR B 1 510 ? 35.844 32.875 10.031 1 53.38 510 THR B C 1
ATOM 8785 O O . THR B 1 510 ? 35.969 31.656 10.086 1 53.38 510 THR B O 1
ATOM 8788 N N . THR B 1 511 ? 35.062 33.469 9.172 1 60.03 511 THR B N 1
ATOM 8789 C CA . THR B 1 511 ? 34.125 32.688 8.352 1 60.03 511 THR B CA 1
ATOM 8790 C C . THR B 1 511 ? 34.875 31.953 7.238 1 60.03 511 THR B C 1
ATOM 8792 O O . THR B 1 511 ? 34.531 30.812 6.914 1 60.03 511 THR B O 1
ATOM 8795 N N . ILE B 1 512 ? 35.812 32.594 6.652 1 51.34 512 ILE B N 1
ATOM 8796 C CA . ILE B 1 512 ? 36.594 31.984 5.586 1 51.34 512 ILE B CA 1
ATOM 8797 C C . ILE B 1 512 ? 37.344 30.766 6.125 1 51.34 512 ILE B C 1
ATOM 8799 O O . ILE B 1 512 ? 37.344 29.703 5.508 1 51.34 512 ILE B O 1
ATOM 8803 N N . MET B 1 513 ? 37.875 30.891 7.172 1 47.97 513 MET B N 1
ATOM 8804 C CA . MET B 1 513 ? 38.656 29.797 7.75 1 47.97 513 MET B CA 1
ATOM 8805 C C . MET B 1 513 ? 37.781 28.625 8.141 1 47.97 513 MET B C 1
ATOM 8807 O O . MET B 1 513 ? 38.156 27.469 7.984 1 47.97 513 MET B O 1
ATOM 8811 N N . GLU B 1 514 ? 36.656 29.016 8.531 1 57.78 514 GLU B N 1
ATOM 8812 C CA . GLU B 1 514 ? 35.688 28 8.898 1 57.78 514 GLU B CA 1
ATOM 8813 C C . GLU B 1 514 ? 35.25 27.172 7.688 1 57.78 514 GLU B C 1
ATOM 8815 O O . GLU B 1 514 ? 35.125 25.953 7.777 1 57.78 514 GLU B O 1
ATOM 8820 N N . THR B 1 515 ? 35.094 27.812 6.762 1 57.25 515 THR B N 1
ATOM 8821 C CA . THR B 1 515 ? 34.656 27.172 5.527 1 57.25 515 THR B CA 1
ATOM 8822 C C . THR B 1 515 ? 35.75 26.25 4.984 1 57.25 515 THR B C 1
ATOM 8824 O O . THR B 1 515 ? 35.469 25.125 4.574 1 57.25 515 THR B O 1
ATOM 8827 N N . VAL B 1 516 ? 36.906 26.75 5.137 1 48.03 516 VAL B N 1
ATOM 8828 C CA . VAL B 1 516 ? 38.031 25.953 4.668 1 48.03 516 VAL B CA 1
ATOM 8829 C C . VAL B 1 516 ? 38.25 24.766 5.598 1 48.03 516 VAL B C 1
ATOM 8831 O O . VAL B 1 516 ? 38.531 23.656 5.137 1 48.03 516 VAL B O 1
ATOM 8834 N N . GLY B 1 517 ? 38.125 25 6.742 1 50.5 517 GLY B N 1
ATOM 8835 C CA . GLY B 1 517 ? 38.281 23.938 7.719 1 50.5 517 GLY B CA 1
ATOM 8836 C C . GLY B 1 517 ? 37.25 22.844 7.602 1 50.5 517 GLY B C 1
ATOM 8837 O O . GLY B 1 517 ? 37.562 21.656 7.707 1 50.5 517 GLY B O 1
ATOM 8838 N N . GLN B 1 518 ? 36.188 23.328 7.375 1 58.41 518 GLN B N 1
ATOM 8839 C CA . GLN B 1 518 ? 35.094 22.359 7.195 1 58.41 518 GLN B CA 1
ATOM 8840 C C . GLN B 1 518 ? 35.344 21.5 5.965 1 58.41 518 GLN B C 1
ATOM 8842 O O . GLN B 1 518 ? 35.094 20.281 6.004 1 58.41 518 GLN B O 1
ATOM 8847 N N . ARG B 1 519 ? 35.719 22 5.027 1 56.03 519 ARG B N 1
ATOM 8848 C CA . ARG B 1 519 ? 36 21.281 3.787 1 56.03 519 ARG B CA 1
ATOM 8849 C C . ARG B 1 519 ? 37.125 20.266 3.973 1 56.03 519 ARG B C 1
ATOM 8851 O O . ARG B 1 519 ? 37.094 19.172 3.408 1 56.03 519 ARG B O 1
ATOM 8858 N N . LEU B 1 520 ? 37.969 20.797 4.727 1 45.56 520 LEU B N 1
ATOM 8859 C CA . LEU B 1 520 ? 39.062 19.906 5.004 1 45.56 520 LEU B CA 1
ATOM 8860 C C . LEU B 1 520 ? 38.625 18.734 5.871 1 45.56 520 LEU B C 1
ATOM 8862 O O . LEU B 1 520 ? 39.062 17.594 5.645 1 45.56 520 LEU B O 1
ATOM 8866 N N . ARG B 1 521 ? 37.969 18.953 6.73 1 53.47 521 ARG B N 1
ATOM 8867 C CA . ARG B 1 521 ? 37.5 17.891 7.625 1 53.47 521 ARG B CA 1
ATOM 8868 C C . ARG B 1 521 ? 36.625 16.891 6.871 1 53.47 521 ARG B C 1
ATOM 8870 O O . ARG B 1 521 ? 36.719 15.688 7.121 1 53.47 521 ARG B O 1
ATOM 8877 N N . ASP B 1 522 ? 35.812 17.5 6.125 1 58.94 522 ASP B N 1
ATOM 8878 C CA . ASP B 1 522 ? 34.969 16.656 5.301 1 58.94 522 ASP B CA 1
ATOM 8879 C C . ASP B 1 522 ? 35.781 15.695 4.441 1 58.94 522 ASP B C 1
ATOM 8881 O O . ASP B 1 522 ? 35.375 14.562 4.199 1 58.94 522 ASP B O 1
ATOM 8885 N N . SER B 1 523 ? 36.844 16.188 4.059 1 49.19 523 SER B N 1
ATOM 8886 C CA . SER B 1 523 ? 37.719 15.414 3.178 1 49.19 523 SER B CA 1
ATOM 8887 C C . SER B 1 523 ? 38.469 14.336 3.949 1 49.19 523 SER B C 1
ATOM 8889 O O . SER B 1 523 ? 38.812 13.281 3.398 1 49.19 523 SER B O 1
ATOM 8891 N N . LEU B 1 524 ? 38.719 14.602 5.145 1 48.03 524 LEU B N 1
ATOM 8892 C CA . LEU B 1 524 ? 39.562 13.656 5.867 1 48.03 524 LEU B CA 1
ATOM 8893 C C . LEU B 1 524 ? 38.719 12.594 6.566 1 48.03 524 LEU B C 1
ATOM 8895 O O . LEU B 1 524 ? 39.25 11.727 7.262 1 48.03 524 LEU B O 1
ATOM 8899 N N . GLY B 1 525 ? 37.531 12.492 6.293 1 53.19 525 GLY B N 1
ATOM 8900 C CA . GLY B 1 525 ? 36.75 11.383 6.789 1 53.19 525 GLY B CA 1
ATOM 8901 C C . GLY B 1 525 ? 36.625 11.367 8.297 1 53.19 525 GLY B C 1
ATOM 8902 O O . GLY B 1 525 ? 36.594 10.297 8.914 1 53.19 525 GLY B O 1
ATOM 8903 N N . ARG B 1 526 ? 36.875 12.414 9.023 1 53.59 526 ARG B N 1
ATOM 8904 C CA . ARG B 1 526 ? 36.906 12.414 10.484 1 53.59 526 ARG B CA 1
ATOM 8905 C C . ARG B 1 526 ? 35.562 11.992 11.078 1 53.59 526 ARG B C 1
ATOM 8907 O O . ARG B 1 526 ? 34.531 12.164 10.445 1 53.59 526 ARG B O 1
ATOM 8914 N N . THR B 1 527 ? 35.719 11.305 12.172 1 65.5 527 THR B N 1
ATOM 8915 C CA . THR B 1 527 ? 34.656 10.805 13.039 1 65.5 527 THR B CA 1
ATOM 8916 C C . THR B 1 527 ? 33.781 11.953 13.562 1 65.5 527 THR B C 1
ATOM 8918 O O . THR B 1 527 ? 34.312 12.93 14.109 1 65.5 527 THR B O 1
ATOM 8921 N N . VAL B 1 528 ? 32.594 12.133 13.172 1 76.31 528 VAL B N 1
ATOM 8922 C CA . VAL B 1 528 ? 31.625 13.141 13.594 1 76.31 528 VAL B CA 1
ATOM 8923 C C . VAL B 1 528 ? 31.203 12.891 15.039 1 76.31 528 VAL B C 1
ATOM 8925 O O . VAL B 1 528 ? 30.781 11.789 15.391 1 76.31 528 VAL B O 1
ATOM 8928 N N . ASP B 1 529 ? 31.578 13.805 16.031 1 74 529 ASP B N 1
ATOM 8929 C CA . ASP B 1 529 ? 31.172 13.75 17.422 1 74 529 ASP B CA 1
ATOM 8930 C C . ASP B 1 529 ? 30.453 15.031 17.844 1 74 529 ASP B C 1
ATOM 8932 O O . ASP B 1 529 ? 31.078 16.062 18.047 1 74 529 ASP B O 1
ATOM 8936 N N . LEU B 1 530 ? 29.188 15 17.984 1 72.62 530 LEU B N 1
ATOM 8937 C CA . LEU B 1 530 ? 28.391 16.156 18.359 1 72.62 530 LEU B CA 1
ATOM 8938 C C . LEU B 1 530 ? 28.078 16.156 19.859 1 72.62 530 LEU B C 1
ATOM 8940 O O . LEU B 1 530 ? 27.281 16.969 20.328 1 72.62 530 LEU B O 1
ATOM 8944 N N . GLY B 1 531 ? 28.656 15.211 20.547 1 75.81 531 GLY B N 1
ATOM 8945 C CA . GLY B 1 531 ? 28.609 15.242 22 1 75.81 531 GLY B CA 1
ATOM 8946 C C . GLY B 1 531 ? 27.359 14.609 22.578 1 75.81 531 GLY B C 1
ATOM 8947 O O . GLY B 1 531 ? 26.969 14.914 23.703 1 75.81 531 GLY B O 1
ATOM 8948 N N . LEU B 1 532 ? 26.734 13.797 21.828 1 80.19 532 LEU B N 1
ATOM 8949 C CA . LEU B 1 532 ? 25.531 13.156 22.312 1 80.19 532 LEU B CA 1
ATOM 8950 C C . LEU B 1 532 ? 25.859 12.078 23.344 1 80.19 532 LEU B C 1
ATOM 8952 O O . LEU B 1 532 ? 25.016 11.68 24.141 1 80.19 532 LEU B O 1
ATOM 8956 N N . THR B 1 533 ? 27.125 11.562 23.172 1 78.5 533 THR B N 1
ATOM 8957 C CA . THR B 1 533 ? 27.594 10.555 24.109 1 78.5 533 THR B CA 1
ATOM 8958 C C . THR B 1 533 ? 28.828 11.055 24.875 1 78.5 533 THR B C 1
ATOM 8960 O O . THR B 1 533 ? 29.328 12.141 24.609 1 78.5 533 THR B O 1
ATOM 8963 N N . GLY B 1 534 ? 29.234 10.32 25.922 1 69.75 534 GLY B N 1
ATOM 8964 C CA . GLY B 1 534 ? 30.359 10.742 26.75 1 69.75 534 GLY B CA 1
ATOM 8965 C C . GLY B 1 534 ? 29.922 11.242 28.109 1 69.75 534 GLY B C 1
ATOM 8966 O O . GLY B 1 534 ? 28.797 10.984 28.547 1 69.75 534 GLY B O 1
ATOM 8967 N N . LYS B 1 535 ? 30.75 11.969 28.844 1 64.31 535 LYS B N 1
ATOM 8968 C CA . LYS B 1 535 ? 30.531 12.367 30.219 1 64.31 535 LYS B CA 1
ATOM 8969 C C . LYS B 1 535 ? 29.359 13.336 30.344 1 64.31 535 LYS B C 1
ATOM 8971 O O . LYS B 1 535 ? 28.609 13.305 31.328 1 64.31 535 LYS B O 1
ATOM 8976 N N . LEU B 1 536 ? 29.125 14.07 29.344 1 66.31 536 LEU B N 1
ATOM 8977 C CA . LEU B 1 536 ? 28.047 15.055 29.375 1 66.31 536 LEU B CA 1
ATOM 8978 C C . LEU B 1 536 ? 26.953 14.719 28.359 1 66.31 536 LEU B C 1
ATOM 8980 O O . LEU B 1 536 ? 26.125 15.562 28.016 1 66.31 536 LEU B O 1
ATOM 8984 N N . GLY B 1 537 ? 27.094 13.484 28 1 74.56 537 GLY B N 1
ATOM 8985 C CA . GLY B 1 537 ? 26.156 13.094 26.953 1 74.56 537 GLY B CA 1
ATOM 8986 C C . GLY B 1 537 ? 24.766 12.805 27.469 1 74.56 537 GLY B C 1
ATOM 8987 O O . GLY B 1 537 ? 24.594 12.453 28.641 1 74.56 537 GLY B O 1
ATOM 8988 N N . VAL B 1 538 ? 23.781 13.039 26.609 1 79.5 538 VAL B N 1
ATOM 8989 C CA . VAL B 1 538 ? 22.391 12.891 27.016 1 79.5 538 VAL B CA 1
ATOM 8990 C C . VAL B 1 538 ? 21.875 11.516 26.609 1 79.5 538 VAL B C 1
ATOM 8992 O O . VAL B 1 538 ? 20.875 11.039 27.141 1 79.5 538 VAL B O 1
ATOM 8995 N N . VAL B 1 539 ? 22.656 10.859 25.75 1 85.69 539 VAL B N 1
ATOM 8996 C CA . VAL B 1 539 ? 22.25 9.523 25.312 1 85.69 539 VAL B CA 1
ATOM 8997 C C . VAL B 1 539 ? 22.938 8.469 26.172 1 85.69 539 VAL B C 1
ATOM 8999 O O . VAL B 1 539 ? 24.125 8.578 26.469 1 85.69 539 VAL B O 1
ATOM 9002 N N . HIS B 1 540 ? 22.172 7.543 26.656 1 85.25 540 HIS B N 1
ATOM 9003 C CA . HIS B 1 540 ? 22.734 6.473 27.484 1 85.25 540 HIS B CA 1
ATOM 9004 C C . HIS B 1 540 ? 23.906 5.805 26.781 1 85.25 540 HIS B C 1
ATOM 9006 O O . HIS B 1 540 ? 23.875 5.57 25.578 1 85.25 540 HIS B O 1
ATOM 9012 N N . PRO B 1 541 ? 24.891 5.438 27.469 1 84.38 541 PRO B N 1
ATOM 9013 C CA . PRO B 1 541 ? 26.125 4.906 26.891 1 84.38 541 PRO B CA 1
ATOM 9014 C C . PRO B 1 541 ? 25.906 3.605 26.109 1 84.38 541 PRO B C 1
ATOM 9016 O O . PRO B 1 541 ? 26.656 3.309 25.172 1 84.38 541 PRO B O 1
ATOM 9019 N N . SER B 1 542 ? 24.922 2.885 26.453 1 83.31 542 SER B N 1
ATOM 9020 C CA . SER B 1 542 ? 24.672 1.615 25.781 1 83.31 542 SER B CA 1
ATOM 9021 C C . SER B 1 542 ? 24.141 1.836 24.375 1 83.31 542 SER B C 1
ATOM 9023 O O . SER B 1 542 ? 24.125 0.91 23.562 1 83.31 542 SER B O 1
ATOM 9025 N N . LEU B 1 543 ? 23.812 3.045 24.094 1 85.5 543 LEU B N 1
ATOM 9026 C CA . LEU B 1 543 ? 23.25 3.369 22.781 1 85.5 543 LEU B CA 1
ATOM 9027 C C . LEU B 1 543 ? 24.234 4.195 21.953 1 85.5 543 LEU B C 1
ATOM 9029 O O . LEU B 1 543 ? 23.812 4.973 21.094 1 85.5 543 LEU B O 1
ATOM 9033 N N . VAL B 1 544 ? 25.484 4.047 22.25 1 84.69 544 VAL B N 1
ATOM 9034 C CA . VAL B 1 544 ? 26.531 4.891 21.672 1 84.69 544 VAL B CA 1
ATOM 9035 C C . VAL B 1 544 ? 26.547 4.734 20.156 1 84.69 544 VAL B C 1
ATOM 9037 O O . VAL B 1 544 ? 26.797 5.699 19.438 1 84.69 544 VAL B O 1
ATOM 9040 N N . ASP B 1 545 ? 26.297 3.6 19.641 1 83.31 545 ASP B N 1
ATOM 9041 C CA . ASP B 1 545 ? 26.328 3.375 18.203 1 83.31 545 ASP B CA 1
ATOM 9042 C C . ASP B 1 545 ? 25.219 4.16 17.5 1 83.31 545 ASP B C 1
ATOM 9044 O O . ASP B 1 545 ? 25.453 4.762 16.438 1 83.31 545 ASP B O 1
ATOM 9048 N N . GLY B 1 546 ? 24.062 4.062 18.125 1 84.38 546 GLY B N 1
ATOM 9049 C CA . GLY B 1 546 ? 22.953 4.832 17.578 1 84.38 546 GLY B CA 1
ATOM 9050 C C . GLY B 1 546 ? 23.188 6.328 17.625 1 84.38 546 GLY B C 1
ATOM 9051 O O . GLY B 1 546 ? 22.828 7.047 16.688 1 84.38 546 GLY B O 1
ATOM 9052 N N . ALA B 1 547 ? 23.797 6.777 18.656 1 84.12 547 ALA B N 1
ATOM 9053 C CA . ALA B 1 547 ? 24.094 8.195 18.828 1 84.12 547 ALA B CA 1
ATOM 9054 C C . ALA B 1 547 ? 25.078 8.672 17.766 1 84.12 547 ALA B C 1
ATOM 9056 O O . ALA B 1 547 ? 24.922 9.75 17.188 1 84.12 547 ALA B O 1
ATOM 9057 N N . HIS B 1 548 ? 26.078 7.891 17.562 1 82.69 548 HIS B N 1
ATOM 9058 C CA . HIS B 1 548 ? 27.094 8.25 16.578 1 82.69 548 HIS B CA 1
ATOM 9059 C C . HIS B 1 548 ? 26.5 8.289 15.172 1 82.69 548 HIS B C 1
ATOM 9061 O O . HIS B 1 548 ? 26.859 9.164 14.367 1 82.69 548 HIS B O 1
ATOM 9067 N N . LYS B 1 549 ? 25.688 7.359 14.906 1 85.38 549 LYS B N 1
ATOM 9068 C CA . LYS B 1 549 ? 25.031 7.348 13.602 1 85.38 549 LYS B CA 1
ATOM 9069 C C . LYS B 1 549 ? 24.172 8.594 13.398 1 85.38 549 LYS B C 1
ATOM 9071 O O . LYS B 1 549 ? 24.109 9.148 12.297 1 85.38 549 LYS B O 1
ATOM 9076 N N . LEU B 1 550 ? 23.438 8.945 14.414 1 86.5 550 LEU B N 1
ATOM 9077 C CA . LEU B 1 550 ? 22.625 10.156 14.344 1 86.5 550 LEU B CA 1
ATOM 9078 C C . LEU B 1 550 ? 23.5 11.383 14.117 1 86.5 550 LEU B C 1
ATOM 9080 O O . LEU B 1 550 ? 23.172 12.242 13.289 1 86.5 550 LEU B O 1
ATOM 9084 N N . GLU B 1 551 ? 24.625 11.422 14.836 1 83.38 551 GLU B N 1
ATOM 9085 C CA . GLU B 1 551 ? 25.547 12.547 14.695 1 83.38 551 GLU B CA 1
ATOM 9086 C C . GLU B 1 551 ? 26.094 12.641 13.281 1 83.38 551 GLU B C 1
ATOM 9088 O O . GLU B 1 551 ? 26.156 13.727 12.695 1 83.38 551 GLU B O 1
ATOM 9093 N N . GLU B 1 552 ? 26.438 11.523 12.773 1 82.31 552 GLU B N 1
ATOM 9094 C CA . GLU B 1 552 ? 26.969 11.477 11.414 1 82.31 552 GLU B CA 1
ATOM 9095 C C . GLU B 1 552 ? 25.922 11.898 10.391 1 82.31 552 GLU B C 1
ATOM 9097 O O . GLU B 1 552 ? 26.219 12.672 9.477 1 82.31 552 GLU B O 1
ATOM 9102 N N . ASN B 1 553 ? 24.766 11.383 10.586 1 85.56 553 ASN B N 1
ATOM 9103 C CA . ASN B 1 553 ? 23.688 11.695 9.648 1 85.56 553 ASN B CA 1
ATOM 9104 C C . ASN B 1 553 ? 23.328 13.172 9.695 1 85.56 553 ASN B C 1
ATOM 9106 O O . ASN B 1 553 ? 23.047 13.781 8.656 1 85.56 553 ASN B O 1
ATOM 9110 N N . VAL B 1 554 ? 23.312 13.742 10.883 1 85.19 554 VAL B N 1
ATOM 9111 C CA . VAL B 1 554 ? 22.984 15.148 11.039 1 85.19 554 VAL B CA 1
ATOM 9112 C C . VAL B 1 554 ? 24.062 16.016 10.375 1 85.19 554 VAL B C 1
ATOM 9114 O O . VAL B 1 554 ? 23.75 16.984 9.68 1 85.19 554 VAL B O 1
ATOM 9117 N N . TYR B 1 555 ? 25.234 15.648 10.602 1 81.62 555 TYR B N 1
ATOM 9118 C CA . TYR B 1 555 ? 26.359 16.391 10.047 1 81.62 555 TYR B CA 1
ATOM 9119 C C . TYR B 1 555 ? 26.328 16.375 8.523 1 81.62 555 TYR B C 1
ATOM 9121 O O . TYR B 1 555 ? 26.391 17.422 7.879 1 81.62 555 TYR B O 1
ATOM 9129 N N . TYR B 1 556 ? 26.234 15.133 7.969 1 84.25 556 TYR B N 1
ATOM 9130 C CA . TYR B 1 556 ? 26.297 15 6.52 1 84.25 556 TYR B CA 1
ATOM 9131 C C . TYR B 1 556 ? 25.031 15.578 5.875 1 84.25 556 TYR B C 1
ATOM 9133 O O . TYR B 1 556 ? 25.078 16.094 4.758 1 84.25 556 TYR B O 1
ATOM 9141 N N . PHE B 1 557 ? 24 15.57 6.523 1 88.75 557 PHE B N 1
ATOM 9142 C CA . PHE B 1 557 ? 22.797 16.219 6.027 1 88.75 557 PHE B CA 1
ATOM 9143 C C . PHE B 1 557 ? 22.984 17.719 5.918 1 88.75 557 PHE B C 1
ATOM 9145 O O . PHE B 1 557 ? 22.594 18.344 4.918 1 88.75 557 PHE B O 1
ATOM 9152 N N . GLY B 1 558 ? 23.562 18.266 7 1 85.94 558 GLY B N 1
ATOM 9153 C CA . GLY B 1 558 ? 23.875 19.688 6.957 1 85.94 558 GLY B CA 1
ATOM 9154 C C . GLY B 1 558 ? 24.75 20.078 5.781 1 85.94 558 GLY B C 1
ATOM 9155 O O . GLY B 1 558 ? 24.516 21.094 5.137 1 85.94 558 GLY B O 1
ATOM 9156 N N . ARG B 1 559 ? 25.656 19.234 5.488 1 82.5 559 ARG B N 1
ATOM 9157 C CA . ARG B 1 559 ? 26.547 19.484 4.359 1 82.5 559 ARG B CA 1
ATOM 9158 C C . ARG B 1 559 ? 25.797 19.391 3.037 1 82.5 559 ARG B C 1
ATOM 9160 O O . ARG B 1 559 ? 26.047 20.172 2.115 1 82.5 559 ARG B O 1
ATOM 9167 N N . SER B 1 560 ? 24.953 18.422 2.984 1 87.31 560 SER B N 1
ATOM 9168 C CA . SER B 1 560 ? 24.156 18.25 1.776 1 87.31 560 SER B CA 1
ATOM 9169 C C . SER B 1 560 ? 23.234 19.453 1.548 1 87.31 560 SER B C 1
ATOM 9171 O O . SER B 1 560 ? 23.062 19.891 0.412 1 87.31 560 SER B O 1
ATOM 9173 N N . VAL B 1 561 ? 22.703 19.953 2.59 1 89.62 561 VAL B N 1
ATOM 9174 C CA . VAL B 1 561 ? 21.797 21.094 2.504 1 89.62 561 VAL B CA 1
ATOM 9175 C C . VAL B 1 561 ? 22.562 22.312 2.008 1 89.62 561 VAL B C 1
ATOM 9177 O O . VAL B 1 561 ? 22.062 23.062 1.163 1 89.62 561 VAL B O 1
ATOM 9180 N N . GLU B 1 562 ? 23.734 22.484 2.527 1 84.56 562 GLU B N 1
ATOM 9181 C CA . GLU B 1 562 ? 24.562 23.594 2.084 1 84.56 562 GLU B CA 1
ATOM 9182 C C . GLU B 1 562 ? 24.875 23.484 0.595 1 84.56 562 GLU B C 1
ATOM 9184 O O . GLU B 1 562 ? 24.812 24.484 -0.128 1 84.56 562 GLU B O 1
ATOM 9189 N N . THR B 1 563 ? 25.203 22.312 0.19 1 86.56 563 THR B N 1
ATOM 9190 C CA . THR B 1 563 ? 25.516 22.078 -1.213 1 86.56 563 THR B CA 1
ATOM 9191 C C . THR B 1 563 ? 24.312 22.359 -2.098 1 86.56 563 THR B C 1
ATOM 9193 O O . THR B 1 563 ? 24.438 22.938 -3.176 1 86.56 563 THR B O 1
ATOM 9196 N N . LEU B 1 564 ? 23.172 22 -1.657 1 90.88 564 LEU B N 1
ATOM 9197 C CA . LEU B 1 564 ? 21.953 22.203 -2.424 1 90.88 564 LEU B CA 1
ATOM 9198 C C . LEU B 1 564 ? 21.641 23.703 -2.541 1 90.88 564 LEU B C 1
ATOM 9200 O O . LEU B 1 564 ? 21.219 24.172 -3.605 1 90.88 564 LEU B O 1
ATOM 9204 N N . LEU B 1 565 ? 21.812 24.391 -1.463 1 89.06 565 LEU B N 1
ATOM 9205 C CA . LEU B 1 565 ? 21.516 25.828 -1.466 1 89.06 565 LEU B CA 1
ATOM 9206 C C . LEU B 1 565 ? 22.5 26.594 -2.33 1 89.06 565 LEU B C 1
ATOM 9208 O O . LEU B 1 565 ? 22.141 27.594 -2.961 1 89.06 565 LEU B O 1
ATOM 9212 N N . LEU B 1 566 ? 23.719 26.109 -2.365 1 84.5 566 LEU B N 1
ATOM 9213 C CA . LEU B 1 566 ? 24.719 26.734 -3.227 1 84.5 566 LEU B CA 1
ATOM 9214 C C . LEU B 1 566 ? 24.438 26.438 -4.695 1 84.5 566 LEU B C 1
ATOM 9216 O O . LEU B 1 566 ? 24.641 27.297 -5.555 1 84.5 566 LEU B O 1
ATOM 9220 N N . ARG B 1 567 ? 23.953 25.281 -4.895 1 88.69 567 ARG B N 1
ATOM 9221 C CA . ARG B 1 567 ? 23.719 24.844 -6.266 1 88.69 567 ARG B CA 1
ATOM 9222 C C . ARG B 1 567 ? 22.469 25.5 -6.836 1 88.69 567 ARG B C 1
ATOM 9224 O O . ARG B 1 567 ? 22.469 25.984 -7.969 1 88.69 567 ARG B O 1
ATOM 9231 N N . PHE B 1 568 ? 21.391 25.547 -6.117 1 91 568 PHE B N 1
ATOM 9232 C CA . PHE B 1 568 ? 20.109 25.906 -6.684 1 91 568 PHE B CA 1
ATOM 9233 C C . PHE B 1 568 ? 19.703 27.312 -6.258 1 91 568 PHE B C 1
ATOM 9235 O O . PHE B 1 568 ? 18.938 27.984 -6.953 1 91 568 PHE B O 1
ATOM 9242 N N . GLY B 1 569 ? 20.219 27.766 -5.078 1 88.31 569 GLY B N 1
ATOM 9243 C CA . GLY B 1 569 ? 19.734 29.031 -4.551 1 88.31 569 GLY B CA 1
ATOM 9244 C C . GLY B 1 569 ? 18.234 29.094 -4.359 1 88.31 569 GLY B C 1
ATOM 9245 O O . GLY B 1 569 ? 17.656 28.188 -3.764 1 88.31 569 GLY B O 1
ATOM 9246 N N . LYS B 1 570 ? 17.609 30.078 -4.902 1 86.94 570 LYS B N 1
ATOM 9247 C CA . LYS B 1 570 ? 16.172 30.281 -4.727 1 86.94 570 LYS B CA 1
ATOM 9248 C C . LYS B 1 570 ? 15.367 29.359 -5.633 1 86.94 570 LYS B C 1
ATOM 9250 O O . LYS B 1 570 ? 14.203 29.078 -5.355 1 86.94 570 LYS B O 1
ATOM 9255 N N . THR B 1 571 ? 15.945 28.828 -6.672 1 92.06 571 THR B N 1
ATOM 9256 C CA . THR B 1 571 ? 15.242 28 -7.641 1 92.06 571 THR B CA 1
ATOM 9257 C C . THR B 1 571 ? 15.016 26.594 -7.082 1 92.06 571 THR B C 1
ATOM 9259 O O . THR B 1 571 ? 14.32 25.781 -7.695 1 92.06 571 THR B O 1
ATOM 9262 N N . ILE B 1 572 ? 15.484 26.328 -5.84 1 93.12 572 ILE B N 1
ATOM 9263 C CA . ILE B 1 572 ? 15.352 25.016 -5.223 1 93.12 572 ILE B CA 1
ATOM 9264 C C . ILE B 1 572 ? 13.875 24.703 -5.008 1 93.12 572 ILE B C 1
ATOM 9266 O O . ILE B 1 572 ? 13.492 23.531 -4.938 1 93.12 572 ILE B O 1
ATOM 9270 N N . VAL B 1 573 ? 13.094 25.719 -4.945 1 92.94 573 VAL B N 1
ATOM 9271 C CA . VAL B 1 573 ? 11.672 25.547 -4.691 1 92.94 573 VAL B CA 1
ATOM 9272 C C . VAL B 1 573 ? 11.031 24.766 -5.836 1 92.94 573 VAL B C 1
ATOM 9274 O O . VAL B 1 573 ? 10.016 24.094 -5.648 1 92.94 573 VAL B O 1
ATOM 9277 N N . GLU B 1 574 ? 11.695 24.734 -7.012 1 92.5 574 GLU B N 1
ATOM 9278 C CA . GLU B 1 574 ? 11.172 24.078 -8.203 1 92.5 574 GLU B CA 1
ATOM 9279 C C . GLU B 1 574 ? 11.688 22.641 -8.312 1 92.5 574 GLU B C 1
ATOM 9281 O O . GLU B 1 574 ? 11.188 21.859 -9.117 1 92.5 574 GLU B O 1
ATOM 9286 N N . GLU B 1 575 ? 12.648 22.266 -7.465 1 95.25 575 GLU B N 1
ATOM 9287 C CA . GLU B 1 575 ? 13.266 20.953 -7.516 1 95.25 575 GLU B CA 1
ATOM 9288 C C . GLU B 1 575 ? 12.586 19.984 -6.551 1 95.25 575 GLU B C 1
ATOM 9290 O O . GLU B 1 575 ? 13.203 19.516 -5.59 1 95.25 575 GLU B O 1
ATOM 92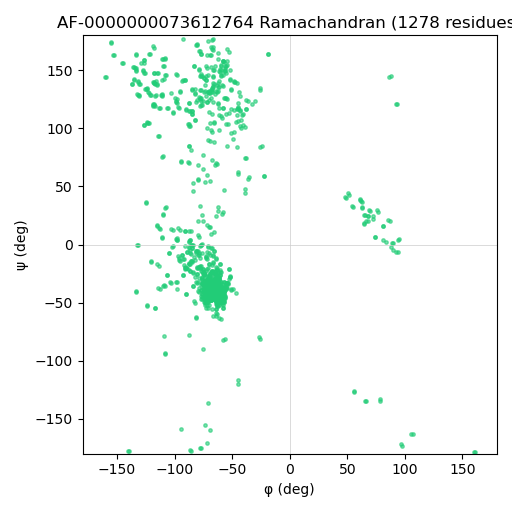95 N N . GLN B 1 576 ? 11.344 19.578 -6.891 1 96.69 576 GLN B N 1
ATOM 9296 C CA . GLN B 1 576 ? 10.492 18.859 -5.957 1 96.69 576 GLN B CA 1
ATOM 9297 C C . GLN B 1 576 ? 11.086 17.484 -5.617 1 96.69 576 GLN B C 1
ATOM 9299 O O . GLN B 1 576 ? 10.93 17 -4.496 1 96.69 576 GLN B O 1
ATOM 9304 N N . LEU B 1 577 ? 11.742 16.828 -6.582 1 95.38 577 LEU B N 1
ATOM 9305 C CA . LEU B 1 577 ? 12.328 15.516 -6.305 1 95.38 577 LEU B CA 1
ATOM 9306 C C . LEU B 1 577 ? 13.477 15.633 -5.309 1 95.38 577 LEU B C 1
ATOM 9308 O O . LEU B 1 577 ? 13.656 14.758 -4.465 1 95.38 577 LEU B O 1
ATOM 9312 N N . VAL B 1 578 ? 14.25 16.688 -5.41 1 94 578 VAL B N 1
ATOM 9313 C CA . VAL B 1 578 ? 15.32 16.953 -4.461 1 94 578 VAL B CA 1
ATOM 9314 C C . VAL B 1 578 ? 14.734 17.266 -3.088 1 94 578 VAL B C 1
ATOM 9316 O O . VAL B 1 578 ? 15.219 16.766 -2.07 1 94 578 VAL B O 1
ATOM 9319 N N . LEU B 1 579 ? 13.727 18.109 -3.107 1 96.69 579 LEU B N 1
ATOM 9320 C CA . LEU B 1 579 ? 13.078 18.5 -1.857 1 96.69 579 LEU B CA 1
ATOM 9321 C C . LEU B 1 579 ? 12.461 17.297 -1.164 1 96.69 579 LEU B C 1
ATOM 9323 O O . LEU B 1 579 ? 12.461 17.203 0.066 1 96.69 579 LEU B O 1
ATOM 9327 N N . LYS B 1 580 ? 11.875 16.391 -1.944 1 97.44 580 LYS B N 1
ATOM 9328 C CA . LYS B 1 580 ? 11.344 15.156 -1.382 1 97.44 580 LYS B CA 1
ATOM 9329 C C . LYS B 1 580 ? 12.43 14.375 -0.648 1 97.44 580 LYS B C 1
ATOM 9331 O O . LYS B 1 580 ? 12.195 13.852 0.444 1 97.44 580 LYS B O 1
ATOM 9336 N N . ARG B 1 581 ? 13.602 14.273 -1.216 1 95.12 581 ARG B N 1
ATOM 9337 C CA . ARG B 1 581 ? 14.711 13.578 -0.582 1 95.12 581 ARG B CA 1
ATOM 9338 C C . ARG B 1 581 ? 15.125 14.266 0.717 1 95.12 581 ARG B C 1
ATOM 9340 O O . ARG B 1 581 ? 15.406 13.594 1.715 1 95.12 581 ARG B O 1
ATOM 9347 N N . VAL B 1 582 ? 15.172 15.578 0.655 1 94.88 582 VAL B N 1
ATOM 9348 C CA . VAL B 1 582 ? 15.5 16.359 1.845 1 94.88 582 VAL B CA 1
ATOM 9349 C C . VAL B 1 582 ? 14.484 16.062 2.947 1 94.88 582 VAL B C 1
ATOM 9351 O O . VAL B 1 582 ? 14.859 15.82 4.098 1 94.88 582 VAL B O 1
ATOM 9354 N N . ALA B 1 583 ? 13.242 16.109 2.6 1 97.75 583 ALA B N 1
ATOM 9355 C CA . ALA B 1 583 ? 12.18 15.867 3.572 1 97.75 583 ALA B CA 1
ATOM 9356 C C . ALA B 1 583 ? 12.289 14.461 4.16 1 97.75 583 ALA B C 1
ATOM 9358 O O . ALA B 1 583 ? 12.125 14.273 5.367 1 97.75 583 ALA B O 1
ATOM 9359 N N . ASN B 1 584 ? 12.531 13.484 3.277 1 96.56 584 ASN B N 1
ATOM 9360 C CA . ASN B 1 584 ? 12.625 12.102 3.732 1 96.56 584 ASN B CA 1
ATOM 9361 C C . ASN B 1 584 ? 13.766 11.922 4.73 1 96.56 584 ASN B C 1
ATOM 9363 O O . ASN B 1 584 ? 13.625 11.203 5.723 1 96.56 584 ASN B O 1
ATOM 9367 N N . VAL B 1 585 ? 14.867 12.484 4.48 1 94.5 585 VAL B N 1
ATOM 9368 C CA . VAL B 1 585 ? 16.016 12.398 5.383 1 94.5 585 VAL B CA 1
ATOM 9369 C C . VAL B 1 585 ? 15.672 13.055 6.719 1 94.5 585 VAL B C 1
ATOM 9371 O O . VAL B 1 585 ? 15.992 12.523 7.781 1 94.5 585 VAL B O 1
ATOM 9374 N N . LEU B 1 586 ? 15.023 14.219 6.652 1 94.38 586 LEU B N 1
ATOM 9375 C CA . LEU B 1 586 ? 14.648 14.93 7.871 1 94.38 586 LEU B CA 1
ATOM 9376 C C . LEU B 1 586 ? 13.68 14.094 8.703 1 94.38 586 LEU B C 1
ATOM 9378 O O . LEU B 1 586 ? 13.781 14.07 9.93 1 94.38 586 LEU B O 1
ATOM 9382 N N . ILE B 1 587 ? 12.711 13.477 8.078 1 96.88 587 ILE B N 1
ATOM 9383 C CA . ILE B 1 587 ? 11.75 12.633 8.773 1 96.88 587 ILE B CA 1
ATOM 9384 C C . ILE B 1 587 ? 12.477 11.492 9.477 1 96.88 587 ILE B C 1
ATOM 9386 O O . ILE B 1 587 ? 12.18 11.18 10.633 1 96.88 587 ILE B O 1
ATOM 9390 N N . ASN B 1 588 ? 13.445 10.898 8.742 1 93.94 588 ASN B N 1
ATOM 9391 C CA . ASN B 1 588 ? 14.219 9.805 9.32 1 93.94 588 ASN B CA 1
ATOM 9392 C C . ASN B 1 588 ? 15.07 10.289 10.492 1 93.94 588 ASN B C 1
ATOM 9394 O O . ASN B 1 588 ? 15.203 9.586 11.5 1 93.94 588 ASN B O 1
ATOM 9398 N N . LEU B 1 589 ? 15.68 11.438 10.367 1 90.56 589 LEU B N 1
ATOM 9399 C CA . LEU B 1 589 ? 16.5 11.992 11.438 1 90.56 589 LEU B CA 1
ATOM 9400 C C . LEU B 1 589 ? 15.664 12.289 12.672 1 90.56 589 LEU B C 1
ATOM 9402 O O . LEU B 1 589 ? 16.094 12.047 13.805 1 90.56 589 LEU B O 1
ATOM 9406 N N . TYR B 1 590 ? 14.594 12.883 12.453 1 94.12 590 TYR B N 1
ATOM 9407 C CA . TYR B 1 590 ? 13.695 13.148 13.578 1 94.12 590 TYR B CA 1
ATOM 9408 C C . TYR B 1 590 ? 13.281 11.852 14.266 1 94.12 590 TYR B C 1
ATOM 9410 O O . TYR B 1 590 ? 13.195 11.789 15.492 1 94.12 590 TYR B O 1
ATOM 9418 N N . GLY B 1 591 ? 12.93 10.781 13.422 1 93.31 591 GLY B N 1
ATOM 9419 C CA . GLY B 1 591 ? 12.641 9.469 13.977 1 93.31 591 GLY B CA 1
ATOM 9420 C C . GLY B 1 591 ? 13.773 8.906 14.812 1 93.31 591 GLY B C 1
ATOM 9421 O O . GLY B 1 591 ? 13.539 8.383 15.906 1 93.31 591 GLY B O 1
ATOM 9422 N N . MET B 1 592 ? 14.961 8.977 14.344 1 90.19 592 MET B N 1
ATOM 9423 C CA . MET B 1 592 ? 16.141 8.508 15.07 1 90.19 592 MET B CA 1
ATOM 9424 C C . MET B 1 592 ? 16.266 9.242 16.406 1 90.19 592 MET B C 1
ATOM 9426 O O . MET B 1 592 ? 16.562 8.625 17.438 1 90.19 592 MET B O 1
ATOM 9430 N N . THR B 1 593 ? 16.078 10.531 16.328 1 90.38 593 THR B N 1
ATOM 9431 C CA . THR B 1 593 ? 16.172 11.352 17.531 1 90.38 593 THR B CA 1
ATOM 9432 C C . THR B 1 593 ? 15.141 10.922 18.562 1 90.38 593 THR B C 1
ATOM 9434 O O . THR B 1 593 ? 15.461 10.773 19.75 1 90.38 593 THR B O 1
ATOM 9437 N N . ALA B 1 594 ? 13.922 10.797 18.125 1 92 594 ALA B N 1
ATOM 9438 C CA . ALA B 1 594 ? 12.836 10.43 19.031 1 92 594 ALA B CA 1
ATOM 9439 C C . ALA B 1 594 ? 13.086 9.062 19.672 1 92 594 ALA B C 1
ATOM 9441 O O . ALA B 1 594 ? 12.875 8.875 20.859 1 92 594 ALA B O 1
ATOM 9442 N N . VAL B 1 595 ? 13.555 8.078 18.875 1 90.38 595 VAL B N 1
ATOM 9443 C CA . VAL B 1 595 ? 13.773 6.715 19.344 1 90.38 595 VAL B CA 1
ATOM 9444 C C . VAL B 1 595 ? 14.93 6.68 20.328 1 90.38 595 VAL B C 1
ATOM 9446 O O . VAL B 1 595 ? 14.844 6.02 21.375 1 90.38 595 VAL B O 1
ATOM 9449 N N . LEU B 1 596 ? 16 7.367 20.031 1 85.44 596 LEU B N 1
ATOM 9450 C CA . LEU B 1 596 ? 17.156 7.41 20.922 1 85.44 596 LEU B CA 1
ATOM 9451 C C . LEU B 1 596 ? 16.781 8.078 22.25 1 85.44 596 LEU B C 1
ATOM 9453 O O . LEU B 1 596 ? 17.25 7.656 23.312 1 85.44 596 LEU B O 1
ATOM 9457 N N . SER B 1 597 ? 16.078 9.148 22.125 1 87.31 597 SER B N 1
ATOM 9458 C CA . SER B 1 597 ? 15.617 9.844 23.328 1 87.31 597 SER B CA 1
ATOM 9459 C C . SER B 1 597 ? 14.797 8.914 24.219 1 87.31 597 SER B C 1
ATOM 9461 O O . SER B 1 597 ? 15.047 8.82 25.422 1 87.31 597 SER B O 1
ATOM 9463 N N . ARG B 1 598 ? 13.852 8.242 23.656 1 86.88 598 ARG B N 1
ATOM 9464 C CA . ARG B 1 598 ? 12.977 7.34 24.391 1 86.88 598 ARG B CA 1
ATOM 9465 C C . ARG B 1 598 ? 13.766 6.176 24.984 1 86.88 598 ARG B C 1
ATOM 9467 O O . ARG B 1 598 ? 13.594 5.836 26.156 1 86.88 598 ARG B O 1
ATOM 9474 N N . ALA B 1 599 ? 14.602 5.523 24.141 1 84.69 599 ALA B N 1
ATOM 9475 C CA . ALA B 1 599 ? 15.383 4.375 24.594 1 84.69 599 ALA B CA 1
ATOM 9476 C C . ALA B 1 599 ? 16.328 4.766 25.719 1 84.69 599 ALA B C 1
ATOM 9478 O O . ALA B 1 599 ? 16.484 4.023 26.688 1 84.69 599 ALA B O 1
ATOM 9479 N N . SER B 1 600 ? 17 5.898 25.562 1 83.06 600 SER B N 1
ATOM 9480 C CA . SER B 1 600 ? 17.922 6.379 26.594 1 83.06 600 SER B CA 1
ATOM 9481 C C . SER B 1 600 ? 17.203 6.605 27.906 1 83.06 600 SER B C 1
ATOM 9483 O O . SER B 1 600 ? 17.703 6.23 28.969 1 83.06 600 SER B O 1
ATOM 9485 N N . ARG B 1 601 ? 16.125 7.199 27.828 1 83.19 601 ARG B N 1
ATOM 9486 C CA . ARG B 1 601 ? 15.344 7.457 29.031 1 83.19 601 ARG B CA 1
ATOM 9487 C C . ARG B 1 601 ? 14.891 6.156 29.672 1 83.19 601 ARG B C 1
ATOM 9489 O O . ARG B 1 601 ? 14.922 6.02 30.891 1 83.19 601 ARG B O 1
ATOM 9496 N N . SER B 1 602 ? 14.398 5.258 28.891 1 81.25 602 SER B N 1
ATOM 9497 C CA . SER B 1 602 ? 13.914 3.979 29.391 1 81.25 602 SER B CA 1
ATOM 9498 C C . SER B 1 602 ? 15.008 3.217 30.125 1 81.25 602 SER B C 1
ATOM 9500 O O . SER B 1 602 ? 14.758 2.598 31.156 1 81.25 602 SER B O 1
ATOM 9502 N N . ILE B 1 603 ? 16.156 3.219 29.625 1 80.88 603 ILE B N 1
ATOM 9503 C CA . ILE B 1 603 ? 17.281 2.523 30.234 1 80.88 603 ILE B CA 1
ATOM 9504 C C . ILE B 1 603 ? 17.688 3.232 31.531 1 80.88 603 ILE B C 1
ATOM 9506 O O . ILE B 1 603 ? 17.938 2.586 32.531 1 80.88 603 ILE B O 1
ATOM 9510 N N . ARG B 1 604 ? 17.719 4.551 31.531 1 80 604 ARG B N 1
ATOM 9511 C CA . ARG B 1 604 ? 18.109 5.328 32.688 1 80 604 ARG B CA 1
ATOM 9512 C C . ARG B 1 604 ? 17.125 5.148 33.844 1 80 604 ARG B C 1
ATOM 9514 O O . ARG B 1 604 ? 17.5 5.18 35 1 80 604 ARG B O 1
ATOM 9521 N N . LEU B 1 605 ? 15.914 4.977 33.469 1 78.5 605 LEU B N 1
ATOM 9522 C CA . LEU B 1 605 ? 14.883 4.84 34.469 1 78.5 605 LEU B CA 1
ATOM 9523 C C . LEU B 1 605 ? 14.688 3.379 34.875 1 78.5 605 LEU B C 1
ATOM 9525 O O . LEU B 1 605 ? 13.969 3.076 35.812 1 78.5 605 LEU B O 1
ATOM 9529 N N . GLY B 1 606 ? 15.398 2.482 34.156 1 69.44 606 GLY B N 1
ATOM 9530 C CA . GLY B 1 606 ? 15.305 1.062 34.469 1 69.44 606 GLY B CA 1
ATOM 9531 C C . GLY B 1 606 ? 13.953 0.469 34.125 1 69.44 606 GLY B C 1
ATOM 9532 O O . GLY B 1 606 ? 13.445 -0.38 34.875 1 69.44 606 GLY B O 1
ATOM 9533 N N . LEU B 1 607 ? 13.391 1.081 33.156 1 66.88 607 LEU B N 1
ATOM 9534 C CA . LEU B 1 607 ? 12.078 0.557 32.812 1 66.88 607 LEU B CA 1
ATOM 9535 C C . LEU B 1 607 ? 12.188 -0.865 32.25 1 66.88 607 LEU B C 1
ATOM 9537 O O . LEU B 1 607 ? 13.219 -1.238 31.688 1 66.88 607 LEU B O 1
ATOM 9541 N N . ARG B 1 608 ? 11.32 -1.769 32.594 1 57.91 608 ARG B N 1
ATOM 9542 C CA . ARG B 1 608 ? 11.312 -3.174 32.219 1 57.91 608 ARG B CA 1
ATOM 9543 C C . ARG B 1 608 ? 11.312 -3.32 30.688 1 57.91 608 ARG B C 1
ATOM 9545 O O . ARG B 1 608 ? 10.75 -2.48 29.984 1 57.91 608 ARG B O 1
ATOM 9552 N N . ASP B 1 609 ? 11.867 -4.375 30.125 1 52.97 609 ASP B N 1
ATOM 9553 C CA . ASP B 1 609 ? 11.898 -4.766 28.719 1 52.97 609 ASP B CA 1
ATOM 9554 C C . ASP B 1 609 ? 12.742 -3.791 27.906 1 52.97 609 ASP B C 1
ATOM 9556 O O . ASP B 1 609 ? 12.461 -3.568 26.719 1 52.97 609 ASP B O 1
ATOM 9560 N N . GLN B 1 610 ? 13.57 -3.119 28.734 1 47.44 610 GLN B N 1
ATOM 9561 C CA . GLN B 1 610 ? 14.492 -2.186 28.094 1 47.44 610 GLN B CA 1
ATOM 9562 C C . GLN B 1 610 ? 15.289 -2.873 26.984 1 47.44 610 GLN B C 1
ATOM 9564 O O . GLN B 1 610 ? 15.719 -2.225 26.031 1 47.44 610 GLN B O 1
ATOM 9569 N N . ASP B 1 611 ? 15.32 -4.121 27.109 1 46.78 611 ASP B N 1
ATOM 9570 C CA . ASP B 1 611 ? 16.062 -4.891 26.109 1 46.78 611 ASP B CA 1
ATOM 9571 C C . ASP B 1 611 ? 15.336 -4.922 24.766 1 46.78 611 ASP B C 1
ATOM 9573 O O . ASP B 1 611 ? 15.961 -5.102 23.719 1 46.78 611 ASP B O 1
ATOM 9577 N N . HIS B 1 612 ? 14.109 -4.879 24.906 1 46.19 612 HIS B N 1
ATOM 9578 C CA . HIS B 1 612 ? 13.383 -4.922 23.641 1 46.19 612 HIS B CA 1
ATOM 9579 C C . HIS B 1 612 ? 13.602 -3.646 22.844 1 46.19 612 HIS B C 1
ATOM 9581 O O . HIS B 1 612 ? 13.07 -3.506 21.734 1 46.19 612 HIS B O 1
ATOM 9587 N N . GLU B 1 613 ? 14.297 -2.834 23.484 1 45.62 613 GLU B N 1
ATOM 9588 C CA . GLU B 1 613 ? 14.602 -1.616 22.734 1 45.62 613 GLU B CA 1
ATOM 9589 C C . GLU B 1 613 ? 15.578 -1.897 21.594 1 45.62 613 GLU B C 1
ATOM 9591 O O . GLU B 1 613 ? 16.156 -0.971 21.031 1 45.62 613 GLU B O 1
ATOM 9596 N N . ILE B 1 614 ? 15.719 -3.154 21.297 1 41.31 614 ILE B N 1
ATOM 9597 C CA . ILE B 1 614 ? 16.453 -3.709 20.156 1 41.31 614 ILE B CA 1
ATOM 9598 C C . ILE B 1 614 ? 15.844 -3.195 18.859 1 41.31 614 ILE B C 1
ATOM 9600 O O . ILE B 1 614 ? 16.531 -3.088 17.844 1 41.31 614 ILE B O 1
ATOM 9604 N N . LEU B 1 615 ? 14.633 -2.83 19 1 46.09 615 LEU B N 1
ATOM 9605 C CA . LEU B 1 615 ? 13.945 -2.301 17.812 1 46.09 615 LEU B CA 1
ATOM 9606 C C . LEU B 1 615 ? 14.656 -1.055 17.297 1 46.09 615 LEU B C 1
ATOM 9608 O O . LEU B 1 615 ? 14.625 -0.777 16.094 1 46.09 615 LEU B O 1
ATOM 9612 N N . GLN B 1 616 ? 15.383 -0.5 18.266 1 42.59 616 GLN B N 1
ATOM 9613 C CA . GLN B 1 616 ? 16.109 0.723 17.938 1 42.59 616 GLN B CA 1
ATOM 9614 C C . GLN B 1 616 ? 17.266 0.436 16.984 1 42.59 616 GLN B C 1
ATOM 9616 O O . GLN B 1 616 ? 17.484 1.177 16.016 1 42.59 616 GLN B O 1
ATOM 9621 N N . LYS B 1 617 ? 17.859 -0.663 17.234 1 44.22 617 LYS B N 1
ATOM 9622 C CA . LYS B 1 617 ? 19.047 -0.978 16.438 1 44.22 617 LYS B CA 1
ATOM 9623 C C . LYS B 1 617 ? 18.656 -1.324 15 1 44.22 617 LYS B C 1
ATOM 9625 O O . LYS B 1 617 ? 19.344 -0.921 14.055 1 44.22 617 LYS B O 1
ATOM 9630 N N . THR B 1 618 ? 17.562 -1.843 14.969 1 42.72 618 THR B N 1
ATOM 9631 C CA . THR B 1 618 ? 17.109 -2.312 13.664 1 42.72 618 THR B CA 1
ATOM 9632 C C . THR B 1 618 ? 16.625 -1.143 12.805 1 42.72 618 THR B C 1
ATOM 9634 O O . THR B 1 618 ? 16.953 -1.072 11.617 1 42.72 618 THR B O 1
ATOM 9637 N N . TRP B 1 619 ? 15.992 -0.312 13.477 1 42.12 619 TRP B N 1
ATOM 9638 C CA . TRP B 1 619 ? 15.5 0.828 12.711 1 42.12 619 TRP B CA 1
ATOM 9639 C C . TRP B 1 619 ? 16.641 1.744 12.297 1 42.12 619 TRP B C 1
ATOM 9641 O O . TRP B 1 619 ? 16.656 2.264 11.172 1 42.12 619 TRP B O 1
ATOM 9651 N N . MET B 1 620 ? 17.531 1.716 13.094 1 39.19 620 MET B N 1
ATOM 9652 C CA . MET B 1 620 ? 18.656 2.596 12.797 1 39.19 620 MET B CA 1
ATOM 9653 C C . MET B 1 620 ? 19.469 2.062 11.617 1 39.19 620 MET B C 1
ATOM 9655 O O . MET B 1 620 ? 20.047 2.838 10.852 1 39.19 620 MET B O 1
ATOM 9659 N N . THR B 1 621 ? 19.422 0.763 11.531 1 40.91 621 THR B N 1
ATOM 9660 C CA . THR B 1 621 ? 20.094 0.149 10.391 1 40.91 621 THR B CA 1
ATOM 9661 C C . THR B 1 621 ? 19.281 0.331 9.117 1 40.91 621 THR B C 1
ATOM 9663 O O . THR B 1 621 ? 19.844 0.559 8.039 1 40.91 621 THR B O 1
ATOM 9666 N N . TRP B 1 622 ? 18.047 0.308 9.375 1 39.19 622 TRP B N 1
ATOM 9667 C CA . TRP B 1 622 ? 17.172 0.461 8.227 1 39.19 622 TRP B CA 1
ATOM 9668 C C . TRP B 1 622 ? 17.156 1.903 7.73 1 39.19 622 TRP B C 1
ATOM 9670 O O . TRP B 1 622 ? 17.109 2.152 6.523 1 39.19 622 TRP B O 1
ATOM 9680 N N . SER B 1 623 ? 17.203 2.838 8.711 1 36.75 623 SER B N 1
ATOM 9681 C CA . SER B 1 623 ? 17.219 4.258 8.367 1 36.75 623 SER B CA 1
ATOM 9682 C C . SER B 1 623 ? 18.531 4.637 7.676 1 36.75 623 SER B C 1
ATOM 9684 O O . SER B 1 623 ? 18.594 5.668 7.004 1 36.75 623 SER B O 1
ATOM 9686 N N . ARG B 1 624 ? 19.547 3.957 7.836 1 36.28 624 ARG B N 1
ATOM 9687 C CA . ARG B 1 624 ? 20.828 4.18 7.184 1 36.28 624 ARG B CA 1
ATOM 9688 C C . ARG B 1 624 ? 20.734 3.918 5.684 1 36.28 624 ARG B C 1
ATOM 9690 O O . ARG B 1 624 ? 21.531 4.453 4.906 1 36.28 624 ARG B O 1
ATOM 9697 N N . ARG B 1 625 ? 19.953 3.02 5.363 1 38.88 625 ARG B N 1
ATOM 9698 C CA . ARG B 1 625 ? 19.891 2.66 3.953 1 38.88 625 ARG B CA 1
ATOM 9699 C C . ARG B 1 625 ? 19.312 3.801 3.119 1 38.88 625 ARG B C 1
ATOM 9701 O O . ARG B 1 625 ? 19.422 3.795 1.892 1 38.88 625 ARG B O 1
ATOM 9708 N N . CYS B 1 626 ? 18.688 4.73 3.779 1 31.81 626 CYS B N 1
ATOM 9709 C CA . CYS B 1 626 ? 18.109 5.812 2.984 1 31.81 626 CYS B CA 1
ATOM 9710 C C . CYS B 1 626 ? 19.188 6.848 2.637 1 31.81 626 CYS B C 1
ATOM 9712 O O . CYS B 1 626 ? 19.234 7.332 1.506 1 31.81 626 CYS B O 1
ATOM 9714 N N . PRO B 1 627 ? 19.812 7.551 3.662 1 33.03 627 PRO B N 1
ATOM 9715 C CA . PRO B 1 627 ? 20.5 8.797 3.328 1 33.03 627 PRO B CA 1
ATOM 9716 C C . PRO B 1 627 ? 21.844 8.57 2.652 1 33.03 627 PRO B C 1
ATOM 9718 O O . PRO B 1 627 ? 22.266 9.367 1.816 1 33.03 627 PRO B O 1
ATOM 9721 N N . SER B 1 628 ? 22.609 7.688 3.209 1 31.64 628 SER B N 1
ATOM 9722 C CA . SER B 1 628 ? 24.031 7.836 2.889 1 31.64 628 SER B CA 1
ATOM 9723 C C . SER B 1 628 ? 24.312 7.449 1.44 1 31.64 628 SER B C 1
ATOM 9725 O O . SER B 1 628 ? 25.156 8.047 0.79 1 31.64 628 SER B O 1
ATOM 9727 N N . ARG B 1 629 ? 23.703 6.43 0.962 1 34.47 629 ARG B N 1
ATOM 9728 C CA . ARG B 1 629 ? 24.109 6.023 -0.38 1 34.47 629 ARG B CA 1
ATOM 9729 C C . ARG B 1 629 ? 23.438 6.887 -1.439 1 34.47 629 ARG B C 1
ATOM 9731 O O . ARG B 1 629 ? 23.859 6.895 -2.6 1 34.47 629 ARG B O 1
ATOM 9738 N N . SER B 1 630 ? 22.344 7.402 -1.082 1 33.56 630 SER B N 1
ATOM 9739 C CA . SER B 1 630 ? 21.656 8.242 -2.064 1 33.56 630 SER B CA 1
ATOM 9740 C C . SER B 1 630 ? 22.438 9.531 -2.316 1 33.56 630 SER B C 1
ATOM 9742 O O . SER B 1 630 ? 22.344 10.117 -3.398 1 33.56 630 SER B O 1
ATOM 9744 N N . TRP B 1 631 ? 23.047 10.008 -1.228 1 30.38 631 TRP B N 1
ATOM 9745 C CA . TRP B 1 631 ? 23.703 11.289 -1.457 1 30.38 631 TRP B CA 1
ATOM 9746 C C . TRP B 1 631 ? 25.094 11.094 -2.059 1 30.38 631 TRP B C 1
ATOM 9748 O O . TRP B 1 631 ? 25.75 12.062 -2.455 1 30.38 631 TRP B O 1
ATOM 9758 N N . ARG B 1 632 ? 25.688 9.914 -1.813 1 31.98 632 ARG B N 1
ATOM 9759 C CA . ARG B 1 632 ? 27.031 9.867 -2.375 1 31.98 632 ARG B CA 1
ATOM 9760 C C . ARG B 1 632 ? 26.984 9.836 -3.898 1 31.98 632 ARG B C 1
ATOM 9762 O O . ARG B 1 632 ? 28.031 9.875 -4.555 1 31.98 632 ARG B O 1
ATOM 9769 N N . SER B 1 633 ? 25.984 9.172 -4.508 1 31.56 633 SER B N 1
ATOM 9770 C CA . SER B 1 633 ? 26.031 9.258 -5.961 1 31.56 633 SER B CA 1
ATOM 9771 C C . SER B 1 633 ? 25.703 10.664 -6.445 1 31.56 633 SER B C 1
ATOM 9773 O O . SER B 1 633 ? 24.656 11.219 -6.094 1 31.56 633 SER B O 1
ATOM 9775 N N . GLY B 1 634 ? 26.641 11.523 -6.574 1 28.17 634 GLY B N 1
ATOM 9776 C CA . GLY B 1 634 ? 26.562 12.844 -7.168 1 28.17 634 GLY B CA 1
ATOM 9777 C C . GLY B 1 634 ? 25.469 12.984 -8.195 1 28.17 634 GLY B C 1
ATOM 9778 O O . GLY B 1 634 ? 24.969 11.984 -8.727 1 28.17 634 GLY B O 1
ATOM 9779 N N . PRO B 1 635 ? 24.703 14.086 -8.133 1 31.33 635 PRO B N 1
ATOM 9780 C CA . PRO B 1 635 ? 23.688 14.398 -9.148 1 31.33 635 PRO B CA 1
ATOM 9781 C C . PRO B 1 635 ? 24.156 14.055 -10.562 1 31.33 635 PRO B C 1
ATOM 9783 O O . PRO B 1 635 ? 25.156 14.586 -11.031 1 31.33 635 PRO B O 1
ATOM 9786 N N . THR B 1 636 ? 24.219 12.891 -10.984 1 28.73 636 THR B N 1
ATOM 9787 C CA . THR B 1 636 ? 24.516 12.688 -12.398 1 28.73 636 THR B CA 1
ATOM 9788 C C . THR B 1 636 ? 23.766 13.703 -13.258 1 28.73 636 THR B C 1
ATOM 9790 O O . THR B 1 636 ? 22.578 13.961 -13.031 1 28.73 636 THR B O 1
ATOM 9793 N N . SER B 1 637 ? 24.469 14.633 -13.914 1 23.72 637 SER B N 1
ATOM 9794 C CA . SER B 1 637 ? 24.078 15.617 -14.914 1 23.72 637 SER B CA 1
ATOM 9795 C C . SER B 1 637 ? 23.094 15.039 -15.914 1 23.72 637 SER B C 1
ATOM 9797 O O . SER B 1 637 ? 23.297 13.945 -16.453 1 23.72 637 SER B O 1
ATOM 9799 N N . ALA B 1 638 ? 21.859 15.352 -15.781 1 26.56 638 ALA B N 1
ATOM 9800 C CA . ALA B 1 638 ? 20.969 15.125 -16.922 1 26.56 638 ALA B CA 1
ATOM 9801 C C . ALA B 1 638 ? 21.672 15.438 -18.234 1 26.56 638 ALA B C 1
ATOM 9803 O O . ALA B 1 638 ? 22.359 16.469 -18.359 1 26.56 638 ALA B O 1
ATOM 9804 N N . PRO B 1 639 ? 21.922 14.57 -19.172 1 24.02 639 PRO B N 1
ATOM 9805 C CA . PRO B 1 639 ? 22.469 15.008 -20.469 1 24.02 639 PRO B CA 1
ATOM 9806 C C . PRO B 1 639 ? 21.797 16.266 -21 1 24.02 639 PRO B C 1
ATOM 9808 O O . PRO B 1 639 ? 20.625 16.531 -20.672 1 24.02 639 PRO B O 1
ATOM 9811 N N . THR B 1 640 ? 22.516 17.422 -21.125 1 21.02 640 THR B N 1
ATOM 9812 C CA . THR B 1 640 ? 22.062 18.531 -21.953 1 21.02 640 THR B CA 1
ATOM 9813 C C . THR B 1 640 ? 21.359 18.016 -23.203 1 21.02 640 THR B C 1
ATOM 9815 O O . THR B 1 640 ? 21.891 17.125 -23.891 1 21.02 640 THR B O 1
ATOM 9818 N N . PRO B 1 641 ? 20.062 18.438 -23.438 1 22.64 641 PRO B N 1
ATOM 9819 C CA . PRO B 1 641 ? 19.719 18.172 -24.828 1 22.64 641 PRO B CA 1
ATOM 9820 C C . PRO B 1 641 ? 20.781 18.688 -25.812 1 22.64 641 PRO B C 1
ATOM 9822 O O . PRO B 1 641 ? 21.438 19.688 -25.531 1 22.64 641 PRO B O 1
#

Radius of gyration: 36.36 Å; Cα contacts (8 Å, |Δi|>4): 1974; chains: 2; bounding box: 104×107×84 Å